Protein AF-0000000081910805 (afdb_homodimer)

Solvent-accessible surface area (backbone atoms only — not comparable to full-atom values): 43809 Å² total; per-residue (Å²): 132,80,80,74,78,69,70,77,76,76,75,72,80,61,23,57,36,29,34,40,27,55,42,67,88,54,92,82,65,79,40,44,64,40,20,50,48,31,63,55,37,76,56,47,71,68,51,48,73,33,31,34,37,35,38,35,30,76,44,68,83,52,58,78,71,63,82,52,65,68,46,40,71,72,53,34,33,41,82,46,61,75,60,77,83,73,58,72,90,66,83,80,68,78,75,58,95,85,43,51,69,65,53,50,41,49,34,26,50,47,33,51,49,52,39,52,52,49,60,69,48,31,83,52,17,52,28,34,32,33,40,56,34,36,32,37,44,45,64,61,38,65,61,50,49,54,52,56,59,69,66,52,85,63,76,65,59,32,41,27,27,30,83,51,82,69,29,38,39,33,31,49,20,88,52,42,63,63,54,36,50,54,45,63,74,38,22,81,59,41,45,55,67,56,45,54,53,44,52,40,43,64,58,58,42,52,91,89,53,54,69,68,57,29,52,56,47,37,44,53,32,46,38,75,49,80,60,22,37,39,34,62,66,45,52,65,47,91,51,85,92,40,73,41,84,70,68,46,77,52,42,64,82,74,75,50,44,46,65,36,86,47,76,73,54,54,77,48,63,70,55,54,63,45,86,87,24,37,67,62,28,10,46,65,34,75,33,34,19,32,26,48,53,42,40,56,72,29,36,41,36,42,33,37,81,56,68,36,44,54,40,35,42,36,40,33,26,14,29,66,90,44,48,67,21,24,51,49,61,23,35,33,27,34,29,46,60,65,56,76,61,55,74,56,48,81,74,49,100,44,60,69,49,95,87,58,31,32,48,74,48,49,39,53,95,19,33,28,70,51,67,47,65,72,85,63,49,37,29,32,28,41,34,40,41,25,68,38,68,33,93,36,34,29,22,38,12,28,38,40,53,43,63,61,75,72,76,123,132,80,79,75,76,68,69,76,76,76,74,73,78,61,23,55,37,30,34,41,26,55,43,67,88,52,90,83,63,81,39,44,65,55,19,49,49,30,63,56,37,75,57,47,72,69,52,47,72,34,31,34,39,36,37,36,31,75,45,68,83,50,56,76,72,63,81,51,65,68,46,42,72,70,52,34,34,42,82,45,61,75,60,78,81,72,57,73,88,65,83,80,66,77,75,59,94,85,43,52,68,65,53,49,41,48,35,27,49,46,32,51,50,52,38,52,50,50,61,69,48,31,83,53,17,52,26,34,33,33,40,56,35,36,32,43,44,45,65,60,39,67,62,52,49,54,50,54,59,69,66,52,83,64,76,65,59,32,42,28,26,29,84,52,82,67,29,36,38,34,29,49,21,88,52,42,64,64,54,37,50,54,44,64,73,39,21,81,58,41,45,55,66,56,45,54,50,45,53,40,43,63,58,59,41,51,90,89,54,57,69,69,58,32,53,55,47,36,44,53,32,47,38,76,50,82,60,21,36,41,33,62,65,45,53,64,47,90,52,86,92,40,71,40,84,69,69,46,76,53,41,62,82,72,75,48,44,47,63,37,87,46,77,72,54,54,77,50,61,70,54,54,63,45,84,86,25,37,65,63,28,10,46,64,34,75,33,33,20,32,26,49,53,43,41,54,72,29,36,41,35,41,33,38,83,56,67,38,47,55,39,35,43,37,39,34,28,14,31,73,90,43,57,71,20,25,50,48,60,23,36,34,27,36,29,46,58,65,55,76,60,55,74,55,50,82,73,47,101,42,59,70,46,97,87,57,30,32,48,74,49,49,38,55,95,21,33,31,71,51,68,48,65,71,85,62,50,35,29,32,30,40,34,38,41,24,68,38,69,32,96,36,34,28,21,39,12,28,36,40,54,43,63,60,75,72,78,123

Nearest PDB structures (foldseek):
  7xtl-assembly2_B  TM=9.241E-01  e=1.064E-18  Homo sapiens
  7vmt-assembly6_F  TM=9.106E-01  e=4.327E-18  Mus musculus
  7vmt-assembly5_E  TM=8.973E-01  e=9.806E-18  Mus musculus
  7vmt-assembly4_D  TM=8.777E-01  e=1.977E-17  Mus musculus
  7xtn-assembly1_A  TM=8.410E-01  e=6.214E-16  Bombyx mandarina

Secondary structure (DSSP, 8-state):
--------------EEEEEEEEE---SS---HHHHHHHHHTT--HHHHHTEEEEEEESSGGGGGG---HHHHHHTSEEEE---GGGS---SSPPP-TT--HHHHHHHHHHHHHHHHHHHHHGGGEEEEEE--SSEEE-TTHHHHHHHHHHH--S--SEEES-SSTT-SEEEEGGGHHHHHHHHHHTTTTS-HHHHHHHHHHHHH--TTS-HHHHHHHHHHHEEE-SS-SEEE--SB-SSTT-B-----GGG------B---PPPEEEEE-S-B-TT--HHHHHTTSS-EEESPP-TT-EEEEEEEEEE-EEEEEEEE--SS-TT----SEEEEEEES--GGGSSGGGSSSEEPTTS-EEEEE-BTTEEEEE--GGG-SEEEEEEEE-S--SS-EEEEEEEEEE-----/--------------EEEEEEEEE---SS---HHHHHHHHHTT--HHHHHTEEEEEEESSHHHHTT---HHHHHHTSEEEE---GGGS---SSPPP-TT--HHHHHHHHHHHHHHHHHHHHHGGGEEEEEE--SSEEE-TTHHHHHHHHHHH--S--SEEES-SSTT-SEEEEGGGHHHHHHHHHHTTTTS-HHHHHHHHHHHHH--TTS-HHHHHHHHHHHEEEPSS-SEEE--SB-SSTT-B-----GGG------B---PPPEEEEE-S-B-TT--HHHHHTTSS-EEESPP-TT-EEEEEEEEEE-EEEEEEEE--SS-TT----SEEEEEEES--GGGSSGGGSSSEEPTTS-EEEEE-BTTEEEEE--GGG-SEEEEEEEE-S--SS-EEEEEEEEEE-----

pLDDT: mean 86.97, std 15.46, range [21.88, 98.88]

InterPro domains:
  IPR006759 Glycosyl transferase family 54 [PTHR12062] (13-399)
  IPR056576 MGAT4 A/B/C, C-terminal domain [PF23524] (265-398)
  IPR057279 MGAT4, conserved region [PF04666] (16-251)

Foldseek 3Di:
DPPPPPPPPPVQPAAAEEEEEEDEDDPPDQLQLLAVCLVPPQDDPVNLVRYAYEYEYADPVCVVVDDDPVSVVSRNYHYDYDDPVLDDDLQDADDDPPDDSLVLSVLLVVLSRVLVRLLVCLVRHQKYWYAYSFKHFANCVVVVVVVVVVPDPAAAAWEAQFPDDSHGTMGGSVCSVVLSVQSVVCSSPDGSRVSVVVVLCVVFNDPVDDPVVSVVRSCRHYPYDFQHGMWGHDQDDPRPPDGDPDTGPRNDDFQFAAADDDADWDKDWPFAWDDPAPPCCRPHVNWKTWGWWDAAFIKIKTFHPDWFAWFKKKWAKAGRNGLPQAQDQKFKKFAAPPLVVCVVVPPDPFDADPVRITGDWTDDSRMTIDTDDCVSPTTGMMMIGRHHTGPHIIMTRHIDTHTDPPPD/DPPPPPPPPPVQPAAAEEEEEEDEDDPPDQLQLVAVCQVPPQDDPVNLVRYAYEYEYADPVCQVVDDDPVSVVSRNYHYDYDDPVLDDDLQDADDDPPDDSLVLSVLLVVLSRVLVRLLVCLVRHQKYWYAYSFKHFANCVVVVVVVVVVPDPAAAAWEAQFPDDSHGTMGGSVCSVVLSVQSNVCSSPDGSRVSVVVVLCVVFNDPVDDPVVSVVRSCRHYPYDFQHGMWGHDQDDPRPPDGDPDTGPRNDDFLFAAADDDADWDKDWPFAWDDPAPPCCRPHVNWKTWGWWDAAFIKIKTFHPDWFAWFKKKWAKAGNNGLPQAQDQKFKKFAAPPLVVCVVVPPDPFDADPVRITGDWTDDSRMTIDTDDCVSPTTRMMMIGRHHTGPHIIMTRHIDTHTDPPPD

Sequence (816 aa):
MTQSYLKPELKWNLLSLVMGIPTVKREKQSYLMSTLRSLLHGLSEKQKNDCVIIIFVAEVSLCEKLHFPREVQSGVLEIISPPASYYPDLSNLRKTFGDSEDRVRWRTKQNLDYSFLMLYAQPKGTFYLQLEDDIIAKPDYIQSIENFAAEQSQDWMVLEFSQLGFIGKLFKSEDLPLIVEFFLMFYKDKPIDWLLDHLFWVKVCNPEKNAAHCEKEKAKLRIRAKPSLFQHMGLHSSLSGKIQNLKDKDFGKSVLHKAHNNPPAKLTTSLRIYQQYTLENVYEGKGYFWASAPVAGDYISFTFLKPLKVEKYLFRSGNMDYPGDILYDTTVEVLPADVILVGNRSKFNYTATKDGYLKIGAFENGIAEGSIDLSVGEILAIRLLVNSDSPVWAILSEVSLLIKALLDMTQSYLKPELKWNLLSLVMGIPTVKREKQSYLMSTLRSLLHGLSEKQKNDCVIIIFVAEVSLCEKLHFPREVQSGVLEIISPPASYYPDLSNLRKTFGDSEDRVRWRTKQNLDYSFLMLYAQPKGTFYLQLEDDIIAKPDYIQSIENFAAEQSQDWMVLEFSQLGFIGKLFKSEDLPLIVEFFLMFYKDKPIDWLLDHLFWVKVCNPEKNAAHCEKEKAKLRIRAKPSLFQHMGLHSSLSGKIQNLKDKDFGKSVLHKAHNNPPAKLTTSLRIYQQYTLENVYEGKGYFWASAPVAGDYISFTFLKPLKVEKYLFRSGNMDYPGDILYDTTVEVLPADVILVGNRSKFNYTATKDGYLKIGAFENGIAEGSIDLSVGEILAIRLLVNSDSPVWAILSEVSLLIKALLD

Organism: Chrysolophus pictus (NCBI:txid9089)

Radius of gyration: 41.52 Å; Cα contacts (8 Å, |Δi|>4): 1652; chains: 2; bounding box: 51×137×90 Å

Structure (mmCIF, N/CA/C/O backbone):
data_AF-0000000081910805-model_v1
#
loop_
_entity.id
_entity.type
_entity.pdbx_description
1 polymer 'MGAT4 family member D'
#
loop_
_atom_site.group_PDB
_atom_site.id
_atom_site.type_symbol
_atom_site.label_atom_id
_atom_site.label_alt_id
_atom_site.label_comp_id
_atom_site.label_asym_id
_atom_site.label_entity_id
_atom_site.label_seq_id
_atom_site.pdbx_PDB_ins_code
_atom_site.Cartn_x
_atom_site.Cartn_y
_atom_site.Cartn_z
_atom_site.occupancy
_atom_site.B_iso_or_equiv
_atom_site.auth_seq_id
_atom_site.auth_comp_id
_atom_site.auth_asym_id
_atom_site.auth_atom_id
_atom_site.pdbx_PDB_model_num
ATOM 1 N N . MET A 1 1 ? 6.762 23.266 -42.125 1 22.16 1 MET A N 1
ATOM 2 C CA . MET A 1 1 ? 7.496 24.156 -41.25 1 22.16 1 MET A CA 1
ATOM 3 C C . MET A 1 1 ? 6.754 24.344 -39.938 1 22.16 1 MET A C 1
ATOM 5 O O . MET A 1 1 ? 6.07 25.359 -39.719 1 22.16 1 MET A O 1
ATOM 9 N N . THR A 1 2 ? 5.965 23.422 -39.469 1 25.8 2 THR A N 1
ATOM 10 C CA . THR A 1 2 ? 4.918 23.594 -38.469 1 25.8 2 THR A CA 1
ATOM 11 C C . THR A 1 2 ? 5.5 24.125 -37.156 1 25.8 2 THR A C 1
ATOM 13 O O . THR A 1 2 ? 6.516 23.625 -36.656 1 25.8 2 THR A O 1
ATOM 16 N N . GLN A 1 3 ? 5.34 25.469 -36.875 1 24.59 3 GLN A N 1
ATOM 17 C CA . GLN A 1 3 ? 5.801 26.312 -35.781 1 24.59 3 GLN A CA 1
ATOM 18 C C . GLN A 1 3 ? 5.469 25.688 -34.438 1 24.59 3 GLN A C 1
ATOM 20 O O . GLN A 1 3 ? 4.297 25.453 -34.125 1 24.59 3 GLN A O 1
ATOM 25 N N . SER A 1 4 ? 6.281 24.734 -33.938 1 26.77 4 SER A N 1
ATOM 26 C CA . SER A 1 4 ? 6.254 24.016 -32.688 1 26.77 4 SER A CA 1
ATOM 27 C C . SER A 1 4 ? 6.133 24.953 -31.484 1 26.77 4 SER A C 1
ATOM 29 O O . SER A 1 4 ? 6.988 25.812 -31.281 1 26.77 4 SER A O 1
ATOM 31 N N . TYR A 1 5 ? 4.914 25.625 -31.375 1 27.03 5 TYR A N 1
ATOM 32 C CA . TYR A 1 5 ? 4.73 26.547 -30.25 1 27.03 5 TYR A CA 1
ATOM 33 C C . TYR A 1 5 ? 5.246 25.938 -28.953 1 27.03 5 TYR A C 1
ATOM 35 O O . TYR A 1 5 ? 4.855 24.828 -28.594 1 27.03 5 TYR A O 1
ATOM 43 N N . LEU A 1 6 ? 6.539 26 -28.656 1 28.3 6 LEU A N 1
ATOM 44 C CA . LEU A 1 6 ? 7.27 25.734 -27.422 1 28.3 6 LEU A CA 1
ATOM 45 C C . LEU A 1 6 ? 6.516 26.297 -26.219 1 28.3 6 LEU A C 1
ATOM 47 O O . LEU A 1 6 ? 6.223 27.484 -26.172 1 28.3 6 LEU A O 1
ATOM 51 N N . LYS A 1 7 ? 5.527 25.594 -25.812 1 32.31 7 LYS A N 1
ATOM 52 C CA . LYS A 1 7 ? 4.754 26.141 -24.703 1 32.31 7 LYS A CA 1
ATOM 53 C C . LYS A 1 7 ? 5.664 26.797 -23.672 1 32.31 7 LYS A C 1
ATOM 55 O O . LYS A 1 7 ? 6.695 26.25 -23.297 1 32.31 7 LYS A O 1
ATOM 60 N N . PRO A 1 8 ? 5.605 28.109 -23.625 1 32 8 PRO A N 1
ATOM 61 C CA . PRO A 1 8 ? 6.438 28.781 -22.625 1 32 8 PRO A CA 1
ATOM 62 C C . PRO A 1 8 ? 6.461 28.031 -21.297 1 32 8 PRO A C 1
ATOM 64 O O . PRO A 1 8 ? 5.48 27.359 -20.938 1 32 8 PRO A O 1
ATOM 67 N N . GLU A 1 9 ? 7.598 27.391 -20.891 1 35.25 9 GLU A N 1
ATOM 68 C CA . GLU A 1 9 ? 7.934 26.922 -19.547 1 35.25 9 GLU A CA 1
ATOM 69 C C . GLU A 1 9 ? 7.477 27.906 -18.484 1 35.25 9 GLU A C 1
ATOM 71 O O . GLU A 1 9 ? 8.086 28.969 -18.312 1 35.25 9 GLU A O 1
ATOM 76 N N . LEU A 1 10 ? 6.34 28.547 -18.5 1 31.69 10 LEU A N 1
ATOM 77 C CA . LEU A 1 10 ? 5.969 29.297 -17.297 1 31.69 10 LEU A CA 1
ATOM 78 C C . LEU A 1 10 ? 6.602 28.688 -16.047 1 31.69 10 LEU A C 1
ATOM 80 O O . LEU A 1 10 ? 6.262 27.562 -15.664 1 31.69 10 LEU A O 1
ATOM 84 N N . LYS A 1 11 ? 7.766 28.859 -15.875 1 38.56 11 LYS A N 1
ATOM 85 C CA . LYS A 1 11 ? 8.508 28.609 -14.641 1 38.56 11 LYS A CA 1
ATOM 86 C C . LYS A 1 11 ? 7.691 29.016 -13.414 1 38.56 11 LYS A C 1
ATOM 88 O O . LYS A 1 11 ? 7.605 30.188 -13.078 1 38.56 11 LYS A O 1
ATOM 93 N N . TRP A 1 12 ? 6.516 28.734 -13.117 1 47.91 12 TRP A N 1
ATOM 94 C CA . TRP A 1 12 ? 5.773 28.938 -11.883 1 47.91 12 TRP A CA 1
ATOM 95 C C . TRP A 1 12 ? 6.684 28.75 -10.664 1 47.91 12 TRP A C 1
ATOM 97 O O . TRP A 1 12 ? 7.363 27.734 -10.539 1 47.91 12 TRP A O 1
ATOM 107 N N . ASN A 1 13 ? 7.301 29.75 -10.133 1 67.44 13 ASN A N 1
ATOM 108 C CA . ASN A 1 13 ? 8.148 29.766 -8.945 1 67.44 13 ASN A CA 1
ATOM 109 C C . ASN A 1 13 ? 7.531 28.953 -7.809 1 67.44 13 ASN A C 1
ATOM 111 O O . ASN A 1 13 ? 6.426 29.25 -7.355 1 67.44 13 ASN A O 1
ATOM 115 N N . LEU A 1 14 ? 7.883 27.734 -7.574 1 87.44 14 LEU A N 1
ATOM 116 C CA . LEU A 1 14 ? 7.465 26.844 -6.492 1 87.44 14 LEU A CA 1
ATOM 117 C C . LEU A 1 14 ? 7.688 27.5 -5.137 1 87.44 14 LEU A C 1
ATOM 119 O O . LEU A 1 14 ? 8.734 28.109 -4.898 1 87.44 14 LEU A O 1
ATOM 123 N N . LEU A 1 15 ? 6.602 27.688 -4.414 1 95.5 15 LEU A N 1
ATOM 124 C CA . LEU A 1 15 ? 6.73 28.125 -3.027 1 95.5 15 LEU A CA 1
ATOM 125 C C . LEU A 1 15 ? 7.543 27.109 -2.217 1 95.5 15 LEU A C 1
ATOM 127 O O . LEU A 1 15 ? 7.695 25.969 -2.621 1 95.5 15 LEU A O 1
ATOM 131 N N . SER A 1 16 ? 8.094 27.594 -1.178 1 96.75 16 SER A N 1
ATOM 132 C CA . SER A 1 16 ? 8.852 26.703 -0.313 1 96.75 16 SER A CA 1
ATOM 133 C C . SER A 1 16 ? 7.918 25.781 0.485 1 96.75 16 SER A C 1
ATOM 135 O O . SER A 1 16 ? 8.172 24.594 0.612 1 96.75 16 SER A O 1
ATOM 137 N N . LEU A 1 17 ? 6.812 26.391 0.938 1 98 17 LEU A N 1
ATOM 138 C CA . LEU A 1 17 ? 5.984 25.656 1.877 1 98 17 LEU A CA 1
ATOM 139 C C . LEU A 1 17 ? 4.504 25.828 1.557 1 98 17 LEU A C 1
ATOM 141 O O . LEU A 1 17 ? 4.027 26.953 1.422 1 98 17 LEU A O 1
ATOM 145 N N . VAL A 1 18 ? 3.773 24.766 1.375 1 98.5 18 VAL A N 1
ATOM 146 C CA . VAL A 1 18 ? 2.32 24.734 1.251 1 98.5 18 VAL A CA 1
ATOM 147 C C . VAL A 1 18 ? 1.71 24.062 2.48 1 98.5 18 VAL A C 1
ATOM 149 O O . VAL A 1 18 ? 2.105 22.953 2.85 1 98.5 18 VAL A O 1
ATOM 152 N N . MET A 1 19 ? 0.789 24.734 3.115 1 98.62 19 MET A N 1
ATOM 153 C CA . MET A 1 19 ? 0.127 24.188 4.297 1 98.62 19 MET A CA 1
ATOM 154 C C . MET A 1 19 ? -1.332 23.859 3.996 1 98.62 19 MET A C 1
ATOM 156 O O . MET A 1 19 ? -2.072 24.703 3.492 1 98.62 19 MET A O 1
ATOM 160 N N . GLY A 1 20 ? -1.697 22.609 4.242 1 98.44 20 GLY A N 1
ATOM 161 C CA . GLY A 1 20 ? -3.068 22.188 4.016 1 98.44 20 GLY A CA 1
ATOM 162 C C . GLY A 1 20 ? -3.865 22.031 5.297 1 98.44 20 GLY A C 1
ATOM 163 O O . GLY A 1 20 ? -3.43 21.344 6.223 1 98.44 20 GLY A O 1
ATOM 164 N N . ILE A 1 21 ? -5.074 22.625 5.324 1 96.06 21 ILE A N 1
ATOM 165 C CA . ILE A 1 21 ? -5.961 22.562 6.484 1 96.06 21 ILE A CA 1
ATOM 166 C C . ILE A 1 21 ? -7.359 22.156 6.039 1 96.06 21 ILE A C 1
ATOM 168 O O . ILE A 1 21 ? -8.125 22.969 5.523 1 96.06 21 ILE A O 1
ATOM 172 N N . PRO A 1 22 ? -7.668 20.938 6.293 1 94.31 22 PRO A N 1
ATOM 173 C CA . PRO A 1 22 ? -9.07 20.562 6.082 1 94.31 22 PRO A CA 1
ATOM 174 C C . PRO A 1 22 ? -9.984 21.047 7.203 1 94.31 22 PRO A C 1
ATOM 176 O O . PRO A 1 22 ? -9.586 21.047 8.375 1 94.31 22 PRO A O 1
ATOM 179 N N . THR A 1 23 ? -11.172 21.516 6.816 1 89.25 23 THR A N 1
ATOM 180 C CA . THR A 1 23 ? -12.109 21.984 7.832 1 89.25 23 THR A CA 1
ATOM 181 C C . THR A 1 23 ? -13.523 21.516 7.527 1 89.25 23 THR A C 1
ATOM 183 O O . THR A 1 23 ? -13.883 21.328 6.359 1 89.25 23 THR A O 1
ATOM 186 N N . VAL A 1 24 ? -14.195 21.156 8.539 1 82 24 VAL A N 1
ATOM 187 C CA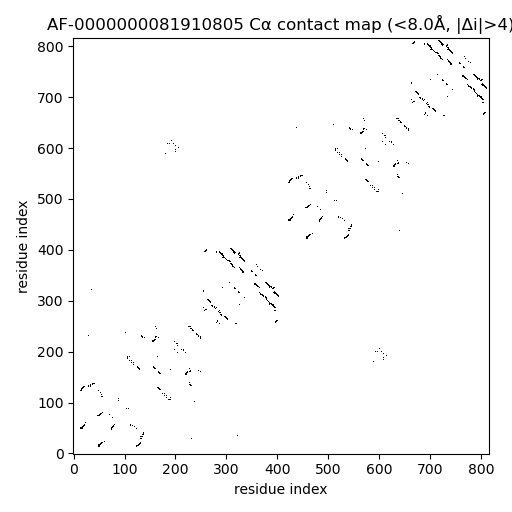 . VAL A 1 24 ? -15.602 20.797 8.461 1 82 24 VAL A CA 1
ATOM 188 C C . VAL A 1 24 ? -16.422 21.656 9.414 1 82 24 VAL A C 1
ATOM 190 O O . VAL A 1 24 ? -15.875 22.25 10.352 1 82 24 VAL A O 1
ATOM 193 N N . LYS A 1 25 ? -17.703 21.906 9.062 1 71.44 25 LYS A N 1
ATOM 194 C CA . LYS A 1 25 ? -18.562 22.688 9.945 1 71.44 25 LYS A CA 1
ATOM 195 C C . LYS A 1 25 ? -18.734 22 11.297 1 71.44 25 LYS A C 1
ATOM 197 O O . LYS A 1 25 ? -19 20.797 11.359 1 71.44 25 LYS A O 1
ATOM 202 N N . ARG A 1 26 ? -18.25 22.781 12.281 1 63.44 26 ARG A N 1
ATOM 203 C CA . ARG A 1 26 ? -18.484 22.266 13.633 1 63.44 26 ARG A CA 1
ATOM 204 C C . ARG A 1 26 ? -19.719 22.891 14.266 1 63.44 26 ARG A C 1
ATOM 206 O O . ARG A 1 26 ? -20.047 24.047 13.977 1 63.44 26 ARG A O 1
ATOM 213 N N . GLU A 1 27 ? -20.469 22.109 14.891 1 56.5 27 GLU A N 1
ATOM 214 C CA . GLU A 1 27 ? -21.688 22.594 15.547 1 56.5 27 GLU A CA 1
ATOM 215 C C . GLU A 1 27 ? -21.375 23.672 16.578 1 56.5 27 GLU A C 1
ATOM 217 O O . GLU A 1 27 ? -22.141 24.625 16.734 1 56.5 27 GLU A O 1
ATOM 222 N N . LYS A 1 28 ? -20.312 23.547 17.266 1 51.94 28 LYS A N 1
ATOM 223 C CA . LYS A 1 28 ? -20.172 24.391 18.453 1 51.94 28 LYS A CA 1
ATOM 224 C C . LYS A 1 28 ? -19.172 25.516 18.188 1 51.94 28 LYS A C 1
ATOM 226 O O . LYS A 1 28 ? -19.453 26.688 18.5 1 51.94 28 LYS A O 1
ATOM 231 N N . GLN A 1 29 ? -17.859 25.094 17.984 1 55.97 29 GLN A N 1
ATOM 232 C CA . GLN A 1 29 ? -16.844 26.141 17.969 1 55.97 29 GLN A CA 1
ATOM 233 C C . GLN A 1 29 ? -15.977 26.047 16.719 1 55.97 29 GLN A C 1
ATOM 235 O O . GLN A 1 29 ? -15.648 24.953 16.266 1 55.97 29 GLN A O 1
ATOM 240 N N . SER A 1 30 ? -15.867 27.188 15.992 1 65.31 30 SER A N 1
ATOM 241 C CA . SER A 1 30 ? -14.922 27.172 14.883 1 65.31 30 SER A CA 1
ATOM 242 C C . SER A 1 30 ? -13.516 27.562 15.344 1 65.31 30 SER A C 1
ATOM 244 O O . SER A 1 30 ? -13.336 28.609 15.961 1 65.31 30 SER A O 1
ATOM 246 N N . TYR A 1 31 ? -12.586 26.609 15.375 1 75.88 31 TYR A N 1
ATOM 247 C CA . TYR A 1 31 ? -11.188 26.781 15.75 1 75.88 31 TYR A CA 1
ATOM 248 C C . TYR A 1 31 ? -10.367 27.281 14.57 1 75.88 31 TYR A C 1
ATOM 250 O O . TYR A 1 31 ? -9.211 27.688 14.742 1 75.88 31 TYR A O 1
ATOM 258 N N . LEU A 1 32 ? -10.969 27.438 13.5 1 83 32 LEU A N 1
ATOM 259 C CA . LEU A 1 32 ? -10.234 27.719 12.281 1 83 32 LEU A CA 1
ATOM 260 C C . LEU A 1 32 ? -9.609 29.109 12.336 1 83 32 LEU A C 1
ATOM 262 O O . LEU A 1 32 ? -8.438 29.297 11.984 1 83 32 LEU A O 1
ATOM 266 N N . MET A 1 33 ? -10.375 30.031 12.836 1 77.19 33 MET A N 1
ATOM 267 C CA . MET A 1 33 ? -9.883 31.406 12.867 1 77.19 33 MET A CA 1
ATOM 268 C C . MET A 1 33 ? -8.695 31.531 13.812 1 77.19 33 MET A C 1
ATOM 270 O O . MET A 1 33 ? -7.715 32.219 13.508 1 77.19 33 MET A O 1
ATOM 274 N N . SER A 1 34 ? -8.875 30.891 14.93 1 76.88 34 SER A N 1
ATOM 275 C CA . SER A 1 34 ? -7.766 30.891 15.883 1 76.88 34 SER A CA 1
ATOM 276 C C . SER A 1 34 ? -6.531 30.219 15.305 1 76.88 34 SER A C 1
ATOM 278 O O . SER A 1 34 ? -5.41 30.688 15.492 1 76.88 34 SER A O 1
ATOM 280 N N . THR A 1 35 ? -6.746 29.125 14.609 1 87.81 35 THR A N 1
ATOM 281 C CA . THR A 1 35 ? -5.652 28.422 13.953 1 87.81 35 THR A CA 1
ATOM 282 C C . THR A 1 35 ? -4.965 29.312 12.922 1 87.81 35 THR A C 1
ATOM 284 O O . THR A 1 35 ? -3.738 29.438 12.922 1 87.81 35 THR A O 1
ATOM 287 N N . LEU A 1 36 ? -5.691 30.016 12.148 1 85.94 36 LEU A N 1
ATOM 288 C CA . LEU A 1 36 ? -5.141 30.859 11.102 1 85.94 36 LEU A CA 1
ATOM 289 C C . LEU A 1 36 ? -4.363 32.031 11.703 1 85.94 36 LEU A C 1
ATOM 291 O O . LEU A 1 36 ? -3.289 32.375 11.211 1 85.94 36 LEU A O 1
ATOM 295 N N . ARG A 1 37 ? -4.922 32.562 12.711 1 78.5 37 ARG A N 1
ATOM 296 C CA . ARG A 1 37 ? -4.234 33.656 13.383 1 78.5 37 ARG A CA 1
ATOM 297 C C . ARG A 1 37 ? -2.885 33.219 13.93 1 78.5 37 ARG A C 1
ATOM 299 O O . ARG A 1 37 ? -1.891 33.938 13.82 1 78.5 37 ARG A O 1
ATOM 306 N N . SER A 1 38 ? -2.979 32.062 14.539 1 83.94 38 SER A N 1
ATOM 307 C CA . SER A 1 38 ? -1.746 31.531 15.094 1 83.94 38 SER A CA 1
ATOM 308 C C . SER A 1 38 ? -0.713 31.266 14 1 83.94 38 SER A C 1
ATOM 310 O O . SER A 1 38 ? 0.477 31.531 14.188 1 83.94 38 SER A O 1
ATOM 312 N N . LEU A 1 39 ? -1.082 30.844 12.867 1 90.38 39 LEU A N 1
ATOM 313 C CA . LEU A 1 39 ? -0.19 30.5 11.766 1 90.38 39 LEU A CA 1
ATOM 314 C C . LEU A 1 39 ? 0.366 31.75 11.109 1 90.38 39 LEU A C 1
ATOM 316 O O . LEU A 1 39 ? 1.521 31.781 10.68 1 90.38 39 LEU A O 1
ATOM 320 N N . LEU A 1 40 ? -0.438 32.719 11.07 1 83.81 40 LEU A N 1
ATOM 321 C CA . LEU A 1 40 ? -0.044 33.938 10.352 1 83.81 40 LEU A CA 1
ATOM 322 C C . LEU A 1 40 ? 0.707 34.875 11.273 1 83.81 40 LEU A C 1
ATOM 324 O O . LEU A 1 40 ? 1.403 35.781 10.797 1 83.81 40 LEU A O 1
ATOM 328 N N . HIS A 1 41 ? 0.518 34.5 12.516 1 74.12 41 HIS A N 1
ATOM 329 C CA . HIS A 1 41 ? 1.131 35.375 13.5 1 74.12 41 HIS A CA 1
ATOM 330 C C . HIS A 1 41 ? 2.652 35.344 13.398 1 74.12 41 HIS A C 1
ATOM 332 O O . HIS A 1 41 ? 3.26 34.281 13.461 1 74.12 41 HIS A O 1
ATOM 338 N N . GLY A 1 42 ? 3.252 36.438 13.109 1 69.31 42 GLY A N 1
ATOM 339 C CA . GLY A 1 42 ? 4.699 36.562 13.195 1 69.31 42 GLY A CA 1
ATOM 340 C C . GLY A 1 42 ? 5.402 36.25 11.891 1 69.31 42 GLY A C 1
ATOM 341 O O . GLY A 1 42 ? 6.633 36.219 11.828 1 69.31 42 GLY A O 1
ATOM 342 N N . LEU A 1 43 ? 4.602 35.969 10.891 1 82.75 43 LEU A N 1
ATOM 343 C CA . LEU A 1 43 ? 5.246 35.688 9.609 1 82.75 43 LEU A CA 1
ATOM 344 C C . LEU A 1 43 ? 5.824 36.969 9.016 1 82.75 43 LEU A C 1
ATOM 346 O O . LEU A 1 43 ? 5.172 38.031 9.031 1 82.75 43 LEU A O 1
ATOM 350 N N . SER A 1 44 ? 7.043 36.906 8.602 1 83.81 44 SER A N 1
ATOM 351 C CA . SER A 1 44 ? 7.625 38 7.852 1 83.81 44 SER A CA 1
ATOM 352 C C . SER A 1 44 ? 7.008 38.125 6.461 1 83.81 44 SER A C 1
ATOM 354 O O . SER A 1 44 ? 6.352 37.188 5.988 1 83.81 44 SER A O 1
ATOM 356 N N . GLU A 1 45 ? 7.227 39.25 5.879 1 84.69 45 GLU A N 1
ATOM 357 C CA . GLU A 1 45 ? 6.738 39.438 4.516 1 84.69 45 GLU A CA 1
ATOM 358 C C . GLU A 1 45 ? 7.363 38.438 3.561 1 84.69 45 GLU A C 1
ATOM 360 O O . GLU A 1 45 ? 6.691 37.906 2.662 1 84.69 45 GLU A O 1
ATOM 365 N N . LYS A 1 46 ? 8.547 38.188 3.787 1 89.5 46 LYS A N 1
ATOM 366 C CA . LYS A 1 46 ? 9.25 37.188 2.961 1 89.5 46 LYS A CA 1
ATOM 367 C C . LYS A 1 46 ? 8.617 35.812 3.086 1 89.5 46 LYS A C 1
ATOM 369 O O . LYS A 1 46 ? 8.406 35.125 2.082 1 89.5 46 LYS A O 1
ATOM 374 N N . GLN A 1 47 ? 8.273 35.469 4.262 1 91.25 47 GLN A N 1
ATOM 375 C CA . GLN A 1 47 ? 7.645 34.188 4.508 1 91.25 47 GLN A CA 1
ATOM 376 C C . GLN A 1 47 ? 6.246 34.125 3.902 1 91.25 47 GLN A C 1
ATOM 378 O O . GLN A 1 47 ? 5.867 33.094 3.305 1 91.25 47 GLN A O 1
ATOM 383 N N . LYS A 1 48 ? 5.555 35.156 4.039 1 88.81 48 LYS A N 1
ATOM 384 C CA . LYS A 1 48 ? 4.199 35.219 3.496 1 88.81 48 LYS A CA 1
ATOM 385 C C . LYS A 1 48 ? 4.207 35.062 1.979 1 88.81 48 LYS A C 1
ATOM 387 O O . LYS A 1 48 ? 3.279 34.469 1.408 1 88.81 48 LYS A O 1
ATOM 392 N N . ASN A 1 49 ? 5.285 35.531 1.414 1 90.56 49 ASN A N 1
ATOM 393 C CA . ASN A 1 49 ? 5.387 35.469 -0.041 1 90.56 49 ASN A CA 1
ATOM 394 C C . ASN A 1 49 ? 5.91 34.125 -0.518 1 90.56 49 ASN A C 1
ATOM 396 O O . ASN A 1 49 ? 5.883 33.812 -1.714 1 90.56 49 ASN A O 1
ATOM 400 N N . ASP A 1 50 ? 6.34 33.312 0.414 1 95.19 50 ASP A N 1
ATOM 401 C CA . ASP A 1 50 ? 6.961 32.062 0.032 1 95.19 50 ASP A CA 1
ATOM 402 C C . ASP A 1 50 ? 6.195 30.875 0.611 1 95.19 50 ASP A C 1
ATOM 404 O O . ASP A 1 50 ? 6.75 29.781 0.755 1 95.19 50 ASP A O 1
ATOM 408 N N . CYS A 1 51 ? 5.016 31.125 1.055 1 96 51 CYS A N 1
ATOM 409 C CA . CYS A 1 51 ? 4.16 30.031 1.519 1 96 51 CYS A CA 1
ATOM 410 C C . CYS A 1 51 ? 2.707 30.281 1.132 1 96 51 CYS A C 1
ATOM 412 O O . CYS A 1 51 ? 2.361 31.359 0.652 1 96 51 CYS A O 1
ATOM 414 N N . VAL A 1 52 ? 1.894 29.266 1.253 1 96.81 52 VAL A N 1
ATOM 415 C CA . VAL A 1 52 ? 0.455 29.391 1.042 1 96.81 52 VAL A CA 1
ATOM 416 C C . VAL A 1 52 ? -0.285 28.438 1.978 1 96.81 52 VAL A C 1
ATOM 418 O O . VAL A 1 52 ? 0.17 27.312 2.219 1 96.81 52 VAL A O 1
ATOM 421 N N . ILE A 1 53 ? -1.337 28.953 2.572 1 96.62 53 ILE A N 1
ATOM 422 C CA . ILE A 1 53 ? -2.246 28.156 3.379 1 96.62 53 ILE A CA 1
ATOM 423 C C . ILE A 1 53 ? -3.504 27.828 2.574 1 96.62 53 ILE A C 1
ATOM 425 O O . ILE A 1 53 ? -4.191 28.734 2.1 1 96.62 53 ILE A O 1
ATOM 429 N N . ILE A 1 54 ? -3.744 26.562 2.438 1 96.19 54 ILE A N 1
ATOM 430 C CA . ILE A 1 54 ? -4.922 26.141 1.694 1 96.19 54 ILE A CA 1
ATOM 431 C C . ILE A 1 54 ? -5.961 25.562 2.658 1 96.19 54 ILE A C 1
ATOM 433 O O . ILE A 1 54 ? -5.715 24.547 3.307 1 96.19 54 ILE A O 1
ATOM 437 N N . ILE A 1 55 ? -7.07 26.266 2.695 1 93.19 55 ILE A N 1
ATOM 438 C CA . ILE A 1 55 ? -8.195 25.781 3.48 1 93.19 55 ILE A CA 1
ATOM 439 C C . ILE A 1 55 ? -9.102 24.922 2.598 1 93.19 55 ILE A C 1
ATOM 441 O O . ILE A 1 55 ? -9.633 25.406 1.595 1 93.19 55 ILE A O 1
ATOM 445 N N . PHE A 1 56 ? -9.195 23.656 2.994 1 94.12 56 PHE A N 1
ATOM 446 C CA . PHE A 1 56 ? -10.102 22.75 2.311 1 94.12 56 PHE A CA 1
ATOM 447 C C . PHE A 1 56 ? -11.43 22.641 3.053 1 94.12 56 PHE A C 1
ATOM 449 O O . PHE A 1 56 ? -11.484 22.094 4.16 1 94.12 56 PHE A O 1
ATOM 456 N N . VAL A 1 57 ? -12.445 23.141 2.402 1 89.44 57 VAL A N 1
ATOM 457 C CA . VAL A 1 57 ? -13.773 23.125 3.012 1 89.44 57 VAL A CA 1
ATOM 458 C C . VAL A 1 57 ? -14.586 21.953 2.471 1 89.44 57 VAL A C 1
ATOM 460 O O . VAL A 1 57 ? -15.023 21.969 1.317 1 89.44 57 VAL A O 1
ATOM 463 N N . ALA A 1 58 ? -14.797 20.969 3.244 1 82.88 58 ALA A N 1
ATOM 464 C CA . ALA A 1 58 ? -15.461 19.734 2.836 1 82.88 58 ALA A CA 1
ATOM 465 C C . ALA A 1 58 ? -16.953 19.969 2.637 1 82.88 58 ALA A C 1
ATOM 467 O O . ALA A 1 58 ? -17.609 19.25 1.863 1 82.88 58 ALA A O 1
ATOM 468 N N . GLU A 1 59 ? -17.547 20.875 3.416 1 75.62 59 GLU A N 1
ATOM 469 C CA . GLU A 1 59 ? -18.938 21.234 3.234 1 75.62 59 GLU A CA 1
ATOM 470 C C . GLU A 1 59 ? -19.094 22.625 2.617 1 75.62 59 GLU A C 1
ATOM 472 O O . GLU A 1 59 ? -18.734 23.625 3.244 1 75.62 59 GLU A O 1
ATOM 477 N N . VAL A 1 60 ? -19.562 22.672 1.503 1 62.91 60 VAL A N 1
ATOM 478 C CA . VAL A 1 60 ? -19.609 23.875 0.68 1 62.91 60 VAL A CA 1
ATOM 479 C C . VAL A 1 60 ? -20.328 25 1.425 1 62.91 60 VAL A C 1
ATOM 481 O O . VAL A 1 60 ? -19.984 26.172 1.295 1 62.91 60 VAL A O 1
ATOM 484 N N . SER A 1 61 ? -21.266 24.625 2.189 1 62.47 61 SER A N 1
ATOM 485 C CA . SER A 1 61 ? -22.094 25.641 2.852 1 62.47 61 SER A CA 1
ATOM 486 C C . SER A 1 61 ? -21.25 26.484 3.801 1 62.47 61 SER A C 1
ATOM 488 O O . SER A 1 61 ? -21.625 27.609 4.121 1 62.47 61 SER A O 1
ATOM 490 N N . LEU A 1 62 ? -20.078 26.047 4.156 1 61.19 62 LEU A N 1
ATOM 491 C CA . LEU A 1 62 ? -19.219 26.734 5.117 1 61.19 62 LEU A CA 1
ATOM 492 C C . LEU A 1 62 ? -18.359 27.781 4.422 1 61.19 62 LEU A C 1
ATOM 494 O O . LEU A 1 62 ? -17.875 28.719 5.062 1 61.19 62 LEU A O 1
ATOM 498 N N . CYS A 1 63 ? -18.125 27.656 3.234 1 59.22 63 CYS A N 1
ATOM 499 C CA . CYS A 1 63 ? -17.203 28.531 2.518 1 59.22 63 CYS A CA 1
ATOM 500 C C . CYS A 1 63 ? -17.625 29.984 2.637 1 59.22 63 CYS A C 1
ATOM 502 O O . CYS A 1 63 ? -16.766 30.875 2.762 1 59.22 63 CYS A O 1
ATOM 504 N N . GLU A 1 64 ? -18.812 30.219 2.715 1 56.03 64 GLU A N 1
ATOM 505 C CA . GLU A 1 64 ? -19.328 31.578 2.701 1 56.03 64 GLU A CA 1
ATOM 506 C C . GLU A 1 64 ? -19.016 32.312 4.012 1 56.03 64 GLU A C 1
ATOM 508 O O . GLU A 1 64 ? -18.953 33.531 4.051 1 56.03 64 GLU A O 1
ATOM 513 N N . LYS A 1 65 ? -18.734 31.531 4.996 1 58.66 65 LYS A N 1
ATOM 514 C CA . LYS A 1 65 ? -18.578 32.125 6.32 1 58.66 65 LYS A CA 1
ATOM 515 C C . LYS A 1 65 ? -17.125 32.469 6.609 1 58.66 65 LYS A C 1
ATOM 517 O O . LYS A 1 65 ? -16.828 33.219 7.547 1 58.66 65 LYS A O 1
ATOM 522 N N . LEU A 1 66 ? -16.328 31.922 5.746 1 64.62 66 LEU A N 1
ATOM 523 C CA . LEU A 1 66 ? -14.922 32.219 5.961 1 64.62 66 LEU A CA 1
ATOM 524 C C . LEU A 1 66 ? -14.531 33.531 5.289 1 64.62 66 LEU A C 1
ATOM 526 O O . LEU A 1 66 ? -14.641 33.656 4.07 1 64.62 66 LEU A O 1
ATOM 530 N N . HIS A 1 67 ? -14.414 34.625 6.082 1 62.31 67 HIS A N 1
ATOM 531 C CA . HIS A 1 67 ? -14.117 35.938 5.535 1 62.31 67 HIS A CA 1
ATOM 532 C C . HIS A 1 67 ? -12.703 36.375 5.887 1 62.31 67 HIS A C 1
ATOM 534 O O . HIS A 1 67 ? -12.445 36.812 7.016 1 62.31 67 HIS A O 1
ATOM 540 N N . PHE A 1 68 ? -11.789 36.062 4.965 1 70.81 68 PHE A N 1
ATOM 541 C CA . PHE A 1 68 ? -10.406 36.531 5.062 1 70.81 68 PHE A CA 1
ATOM 542 C C . PHE A 1 68 ? -10 37.281 3.805 1 70.81 68 PHE A C 1
ATOM 544 O O . PHE A 1 68 ? -9.062 36.875 3.104 1 70.81 68 PHE A O 1
ATOM 551 N N . PRO A 1 69 ? -10.609 38.344 3.613 1 67.69 69 PRO A N 1
ATOM 552 C CA . PRO A 1 69 ? -10.414 39 2.314 1 67.69 69 PRO A CA 1
ATOM 553 C C . PRO A 1 69 ? -8.969 39.438 2.088 1 67.69 69 PRO A C 1
ATOM 555 O O . PRO A 1 69 ? -8.43 39.25 0.99 1 67.69 69 PRO A O 1
ATOM 558 N N . ARG A 1 70 ? -8.328 40 3.055 1 70.25 70 ARG A N 1
ATOM 559 C CA . ARG A 1 70 ? -6.957 40.5 2.881 1 70.25 70 ARG A CA 1
ATOM 560 C C . ARG A 1 70 ? -6 39.344 2.6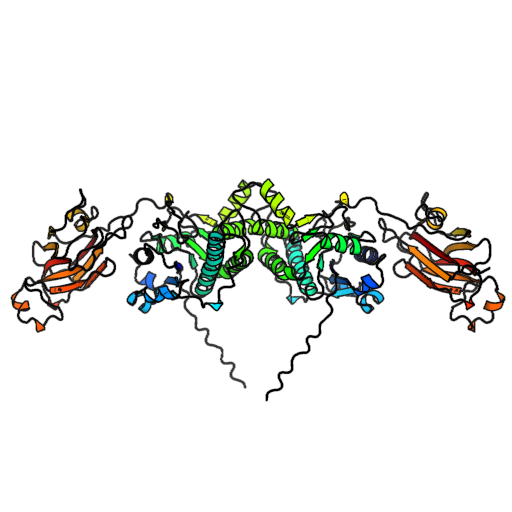13 1 70.25 70 ARG A C 1
ATOM 562 O O . ARG A 1 70 ? -5.168 39.406 1.707 1 70.25 70 ARG A O 1
ATOM 569 N N . GLU A 1 71 ? -6.176 38.312 3.355 1 73.62 71 GLU A N 1
ATOM 570 C CA . GLU A 1 71 ? -5.281 37.156 3.217 1 73.62 71 GLU A CA 1
ATOM 571 C C . GLU A 1 71 ? -5.527 36.438 1.904 1 73.62 71 GLU A C 1
ATOM 573 O O . GLU A 1 71 ? -4.59 35.906 1.293 1 73.62 71 GLU A O 1
ATOM 578 N N . VAL A 1 72 ? -6.699 36.5 1.478 1 75.38 72 VAL A N 1
ATOM 579 C CA . VAL A 1 72 ? -7.039 35.844 0.211 1 75.38 72 VAL A CA 1
ATOM 580 C C . VAL A 1 72 ? -6.512 36.688 -0.95 1 75.38 72 VAL A C 1
ATOM 582 O O . VAL A 1 72 ? -5.953 36.156 -1.908 1 75.38 72 VAL A O 1
ATOM 585 N N . GLN A 1 73 ? -6.625 37.938 -0.813 1 73.88 73 GLN A N 1
ATOM 586 C CA . GLN A 1 73 ? -6.164 38.844 -1.855 1 73.88 73 GLN A CA 1
ATOM 587 C C . GLN A 1 73 ? -4.645 38.812 -1.975 1 73.88 73 GLN A C 1
ATOM 589 O O . GLN A 1 73 ? -4.102 38.906 -3.078 1 73.88 73 GLN A O 1
ATOM 594 N N . SER A 1 74 ? -3.996 38.688 -0.861 1 76.56 74 SER A N 1
ATOM 595 C CA . SER A 1 74 ? -2.537 38.656 -0.87 1 76.56 74 SER A CA 1
ATOM 596 C C . SER A 1 74 ? -2.016 37.344 -1.469 1 76.56 74 SER A C 1
ATOM 598 O O . SER A 1 74 ? -0.848 37.25 -1.853 1 76.56 74 SER A O 1
ATOM 600 N N . GLY A 1 75 ? -2.846 36.281 -1.46 1 84.56 75 GLY A N 1
ATOM 601 C CA . GLY A 1 75 ? -2.447 35 -2.023 1 84.56 75 GLY A CA 1
ATOM 602 C C . GLY A 1 75 ? -1.929 34.031 -0.982 1 84.56 75 GLY A C 1
ATOM 603 O O . GLY A 1 75 ? -1.681 32.875 -1.286 1 84.56 75 GLY A O 1
ATOM 604 N N . VAL A 1 76 ? -1.759 34.531 0.199 1 90.69 76 VAL A N 1
ATOM 605 C CA . VAL A 1 76 ? -1.21 33.688 1.249 1 90.69 76 VAL A CA 1
ATOM 606 C C . VAL A 1 76 ? -2.254 32.656 1.678 1 90.69 76 VAL A C 1
ATOM 608 O O . VAL A 1 76 ? -1.91 31.578 2.205 1 90.69 76 VAL A O 1
ATOM 611 N N . LEU A 1 77 ? -3.486 32.969 1.351 1 92.12 77 LEU A N 1
ATOM 612 C CA . LEU A 1 77 ? -4.582 32.094 1.724 1 92.12 77 LEU A CA 1
ATOM 613 C C . LEU A 1 77 ? -5.395 31.672 0.5 1 92.12 77 LEU A C 1
ATOM 615 O O . LEU A 1 77 ? -5.734 32.531 -0.33 1 92.12 77 LEU A O 1
ATOM 619 N N . GLU A 1 78 ? -5.598 30.375 0.381 1 92 78 GLU A N 1
ATOM 620 C CA . GLU A 1 78 ? -6.508 29.828 -0.62 1 92 78 GLU A CA 1
ATOM 621 C C . GLU A 1 78 ? -7.613 29 0.032 1 92 78 GLU A C 1
ATOM 623 O O . GLU A 1 78 ? -7.359 28.266 0.991 1 92 78 GLU A O 1
ATOM 628 N N . ILE A 1 79 ? -8.828 29.25 -0.449 1 89.38 79 ILE A N 1
ATOM 629 C CA . ILE A 1 79 ? -9.969 28.453 0.02 1 89.38 79 ILE A CA 1
ATOM 630 C C . ILE A 1 79 ? -10.516 27.609 -1.125 1 89.38 79 ILE A C 1
ATOM 632 O O . ILE A 1 79 ? -10.867 28.141 -2.182 1 89.38 79 ILE A O 1
ATOM 636 N N . ILE A 1 80 ? -10.531 26.25 -0.854 1 90.5 80 ILE A N 1
ATOM 637 C CA . ILE A 1 80 ? -11.008 25.359 -1.909 1 90.5 80 ILE A CA 1
ATOM 638 C C . ILE A 1 80 ? -12.055 24.406 -1.346 1 90.5 80 ILE A C 1
ATOM 640 O O . ILE A 1 80 ? -12.125 24.188 -0.133 1 90.5 80 ILE A O 1
ATOM 644 N N . SER A 1 81 ? -12.93 23.906 -2.232 1 89.25 81 SER A N 1
ATOM 645 C CA . SER A 1 81 ? -13.906 22.859 -1.938 1 89.25 81 SER A CA 1
ATOM 646 C C . SER A 1 81 ? -14.031 21.875 -3.098 1 89.25 81 SER A C 1
ATOM 648 O O . SER A 1 81 ? -14.016 22.281 -4.262 1 89.25 81 SER A O 1
ATOM 650 N N . PRO A 1 82 ? -14.078 20.609 -2.74 1 90.31 82 PRO A N 1
ATOM 651 C CA . PRO A 1 82 ? -14.242 19.656 -3.834 1 90.31 82 PRO A CA 1
ATOM 652 C C . PRO A 1 82 ? -15.656 19.656 -4.41 1 90.31 82 PRO A C 1
ATOM 654 O O . PRO A 1 82 ? -16.609 20 -3.709 1 90.31 82 PRO A O 1
ATOM 657 N N . PRO A 1 83 ? -15.734 19.312 -5.684 1 89.69 83 PRO A N 1
ATOM 658 C CA . PRO A 1 83 ? -17.094 19.109 -6.211 1 89.69 83 PRO A CA 1
ATOM 659 C C . PRO A 1 83 ? -17.797 17.922 -5.566 1 89.69 83 PRO A C 1
ATOM 661 O O . PRO A 1 83 ? -17.141 17 -5.074 1 89.69 83 PRO A O 1
ATOM 664 N N . ALA A 1 84 ? -19.078 17.953 -5.578 1 87.25 84 ALA A N 1
ATOM 665 C CA . ALA A 1 84 ? -19.891 16.906 -4.977 1 87.25 84 ALA A CA 1
ATOM 666 C C . ALA A 1 84 ? -19.594 15.555 -5.629 1 87.25 84 ALA A C 1
ATOM 668 O O . ALA A 1 84 ? -19.656 14.508 -4.973 1 87.25 84 ALA A O 1
ATOM 669 N N . SER A 1 85 ? -19.25 15.586 -6.875 1 92.12 85 SER A N 1
ATOM 670 C CA . SER A 1 85 ? -19.031 14.367 -7.645 1 92.12 85 SER A CA 1
ATOM 671 C C . SER A 1 85 ? -17.734 13.688 -7.238 1 92.12 85 SER A C 1
ATOM 673 O O . SER A 1 85 ? -17.484 12.547 -7.617 1 92.12 85 SER A O 1
ATOM 675 N N . TYR A 1 86 ? -16.984 14.398 -6.469 1 93.56 86 TYR A N 1
ATOM 676 C CA . TYR A 1 86 ? -15.711 13.844 -6.02 1 93.56 86 TYR A CA 1
ATOM 677 C C . TYR A 1 86 ? -15.93 12.672 -5.07 1 93.56 86 TYR A C 1
ATOM 679 O O . TYR A 1 86 ? -15.156 11.719 -5.066 1 93.56 86 TYR A O 1
ATOM 687 N N . TYR A 1 87 ? -17 12.734 -4.309 1 94.06 87 TYR A N 1
ATOM 688 C CA . TYR A 1 87 ? -17.25 11.719 -3.291 1 94.06 87 TYR A CA 1
ATOM 689 C C . TYR A 1 87 ? -18.047 10.555 -3.857 1 94.06 87 TYR A C 1
ATOM 691 O O . TYR A 1 87 ? -19.062 10.758 -4.531 1 94.06 87 TYR A O 1
ATOM 699 N N . PRO A 1 88 ? -17.594 9.328 -3.582 1 95.06 88 PRO A N 1
ATOM 700 C CA . PRO A 1 88 ? -18.453 8.172 -3.879 1 95.06 88 PRO A CA 1
ATOM 701 C C . PRO A 1 88 ? -19.594 8.016 -2.881 1 95.06 88 PRO A C 1
ATOM 703 O O . PRO A 1 88 ? -19.734 8.828 -1.959 1 95.06 88 PRO A O 1
ATOM 706 N N . ASP A 1 89 ? -20.391 6.98 -3.193 1 93.94 89 ASP A N 1
ATOM 707 C CA . ASP A 1 89 ? -21.453 6.68 -2.24 1 93.94 89 ASP A CA 1
ATOM 708 C C . ASP A 1 89 ? -20.891 6.121 -0.938 1 93.94 89 ASP A C 1
ATOM 710 O O . ASP A 1 89 ? -20.281 5.047 -0.929 1 93.94 89 ASP A O 1
ATOM 714 N N . LEU A 1 90 ? -21.078 6.84 0.144 1 94.12 90 LEU A N 1
ATOM 715 C CA . LEU A 1 90 ? -20.5 6.457 1.43 1 94.12 90 LEU A CA 1
ATOM 716 C C . LEU A 1 90 ? -21.562 5.891 2.357 1 94.12 90 LEU A C 1
ATOM 718 O O . LEU A 1 90 ? -21.344 5.75 3.561 1 94.12 90 LEU A O 1
ATOM 722 N N . SER A 1 91 ? -22.688 5.5 1.842 1 91.94 91 SER A N 1
ATOM 723 C CA . SER A 1 91 ? -23.812 5.07 2.67 1 91.94 91 SER A CA 1
ATOM 724 C C . SER A 1 91 ? -23.719 3.588 3.012 1 91.94 91 SER A C 1
ATOM 726 O O . SER A 1 91 ? -24.312 3.129 3.986 1 91.94 91 SER A O 1
ATOM 728 N N . ASN A 1 92 ? -23.062 2.879 2.223 1 90.88 92 ASN A N 1
ATOM 729 C CA . ASN A 1 92 ? -23.031 1.436 2.43 1 90.88 92 ASN A CA 1
ATOM 730 C C . ASN A 1 92 ? -21.594 0.93 2.566 1 90.88 92 ASN A C 1
ATOM 732 O O . ASN A 1 92 ? -21.156 0.073 1.796 1 90.88 92 ASN A O 1
ATOM 736 N N . LEU A 1 93 ? -20.953 1.397 3.648 1 93.56 93 LEU A N 1
ATOM 737 C CA . LEU A 1 93 ? -19.578 0.973 3.896 1 93.56 93 LEU A CA 1
ATOM 738 C C . LEU A 1 93 ? -19.547 -0.203 4.867 1 93.56 93 LEU A C 1
ATOM 740 O O . LEU A 1 93 ? -20.312 -0.249 5.824 1 93.56 93 LEU A O 1
ATOM 744 N N . ARG A 1 94 ? -18.719 -1.1 4.582 1 91 94 ARG A N 1
ATOM 745 C CA . ARG A 1 94 ? -18.531 -2.23 5.484 1 91 94 ARG A CA 1
ATOM 746 C C . ARG A 1 94 ? -17.922 -1.781 6.809 1 91 94 ARG A C 1
ATOM 748 O O . ARG A 1 94 ? -16.938 -1.054 6.824 1 91 94 ARG A O 1
ATOM 755 N N . LYS A 1 95 ? -18.547 -2.301 7.887 1 91.88 95 LYS A N 1
ATOM 756 C CA . LYS A 1 95 ? -18.016 -1.99 9.211 1 91.88 95 LYS A CA 1
ATOM 757 C C . LYS A 1 95 ? -16.75 -2.807 9.508 1 91.88 95 LYS A C 1
ATOM 759 O O . LYS A 1 95 ? -16.719 -4.008 9.234 1 91.88 95 LYS A O 1
ATOM 764 N N . THR A 1 96 ? -15.75 -2.072 9.953 1 90.62 96 THR A N 1
ATOM 765 C CA . THR A 1 96 ? -14.508 -2.746 10.32 1 90.62 96 THR A CA 1
ATOM 766 C C . THR A 1 96 ? -13.984 -2.219 11.656 1 90.62 96 THR A C 1
ATOM 768 O O . THR A 1 96 ? -14.281 -1.088 12.039 1 90.62 96 THR A O 1
ATOM 771 N N . PHE A 1 97 ? -13.273 -3.094 12.453 1 91.38 97 PHE A N 1
ATOM 772 C CA . PHE A 1 97 ? -12.516 -2.766 13.656 1 91.38 97 PHE A CA 1
ATOM 773 C C . PHE A 1 97 ? -13.438 -2.324 14.781 1 91.38 97 PHE A C 1
ATOM 775 O O . PHE A 1 97 ? -13.055 -1.524 15.633 1 91.38 97 PHE A O 1
ATOM 782 N N . GLY A 1 98 ? -14.68 -2.676 14.695 1 90.12 98 GLY A N 1
ATOM 783 C CA . GLY A 1 98 ? -15.633 -2.354 15.742 1 90.12 98 GLY A CA 1
ATOM 784 C C . GLY A 1 98 ? -16.125 -0.918 15.688 1 90.12 98 GLY A C 1
ATOM 785 O O . GLY A 1 98 ? -16.812 -0.453 16.594 1 90.12 98 GLY A O 1
ATOM 786 N N . ASP A 1 99 ? -15.805 -0.222 14.617 1 92.25 99 ASP A N 1
ATOM 787 C CA . ASP A 1 99 ? -16.234 1.164 14.461 1 92.25 99 ASP A CA 1
ATOM 788 C C . ASP A 1 99 ? -17.719 1.243 14.102 1 92.25 99 ASP A C 1
ATOM 790 O O . ASP A 1 99 ? -18.234 0.365 13.406 1 92.25 99 ASP A O 1
ATOM 794 N N . SER A 1 100 ? -18.344 2.297 14.625 1 92.88 100 SER A N 1
ATOM 795 C CA . SER A 1 100 ? -19.703 2.574 14.203 1 92.88 100 SER A CA 1
ATOM 796 C C . SER A 1 100 ? -19.766 2.945 12.727 1 92.88 100 SER A C 1
ATOM 798 O O . SER A 1 100 ? -18.734 3.258 12.117 1 92.88 100 SER A O 1
ATOM 800 N N . GLU A 1 101 ? -20.906 2.891 12.18 1 93.19 101 GLU A N 1
ATOM 801 C CA . GLU A 1 101 ? -21.094 3.287 10.781 1 93.19 101 GLU A CA 1
ATOM 802 C C . GLU A 1 101 ? -20.672 4.738 10.562 1 93.19 101 GLU A C 1
ATOM 804 O O . GLU A 1 101 ? -20.047 5.059 9.547 1 93.19 101 GLU A O 1
ATOM 809 N N . ASP A 1 102 ? -20.984 5.547 11.516 1 92.19 102 ASP A N 1
ATOM 810 C CA . ASP A 1 102 ? -20.641 6.961 11.422 1 92.19 102 ASP A CA 1
ATOM 811 C C . ASP A 1 102 ? -19.125 7.16 11.43 1 92.19 102 ASP A C 1
ATOM 813 O O . ASP A 1 102 ? -18.609 7.984 10.68 1 92.19 102 ASP A O 1
ATOM 817 N N . ARG A 1 103 ? -18.5 6.449 12.273 1 93.12 103 ARG A N 1
ATOM 818 C CA . ARG A 1 103 ? -17.047 6.574 12.359 1 93.12 103 ARG A CA 1
ATOM 819 C C . ARG A 1 103 ? -16.375 6.07 11.078 1 93.12 103 ARG A C 1
ATOM 821 O O . ARG A 1 103 ? -15.406 6.664 10.609 1 93.12 103 ARG A O 1
ATOM 828 N N . VAL A 1 104 ? -16.922 4.977 10.539 1 96 104 VAL A N 1
ATOM 829 C CA . VAL A 1 104 ? -16.375 4.453 9.297 1 96 104 VAL A CA 1
ATOM 830 C C . VAL A 1 104 ? -16.547 5.488 8.18 1 96 104 VAL A C 1
ATOM 832 O O . VAL A 1 104 ? -15.625 5.727 7.402 1 96 104 VAL A O 1
ATOM 835 N N . ARG A 1 105 ? -17.703 6.051 8.125 1 95.19 105 ARG A N 1
ATOM 836 C CA . ARG A 1 105 ? -17.969 7.082 7.125 1 95.19 105 ARG A CA 1
ATOM 837 C C . ARG A 1 105 ? -17.031 8.273 7.312 1 95.19 105 ARG A C 1
ATOM 839 O O . ARG A 1 105 ? -16.484 8.797 6.344 1 95.19 105 ARG A O 1
ATOM 846 N N . TRP A 1 106 ? -16.828 8.656 8.531 1 93.25 106 TRP A N 1
ATOM 847 C CA . TRP A 1 106 ? -16 9.812 8.875 1 93.25 106 TRP A CA 1
ATOM 848 C C . TRP A 1 106 ? -14.555 9.586 8.453 1 93.25 106 TRP A C 1
ATOM 850 O O . TRP A 1 106 ? -13.961 10.438 7.785 1 93.25 106 TRP A O 1
ATOM 860 N N . ARG A 1 107 ? -13.992 8.508 8.828 1 95.5 107 ARG A N 1
ATOM 861 C CA . ARG A 1 107 ? -12.586 8.273 8.516 1 95.5 107 ARG A CA 1
ATOM 862 C C . ARG A 1 107 ? -12.391 8.023 7.02 1 95.5 107 ARG A C 1
ATOM 864 O O . ARG A 1 107 ? -11.344 8.359 6.461 1 95.5 107 ARG A O 1
ATOM 871 N N . THR A 1 108 ? -13.398 7.41 6.355 1 97.5 108 THR A N 1
ATOM 872 C CA . THR A 1 108 ? -13.336 7.227 4.91 1 97.5 108 THR A CA 1
ATOM 873 C C . THR A 1 108 ? -13.336 8.578 4.195 1 97.5 108 THR A C 1
ATOM 875 O O . THR A 1 108 ? -12.523 8.812 3.303 1 97.5 108 THR A O 1
ATOM 878 N N . LYS A 1 109 ? -14.219 9.422 4.57 1 95.62 109 LYS A N 1
ATOM 879 C CA . LYS A 1 109 ? -14.281 10.758 3.98 1 95.62 109 LYS A CA 1
ATOM 880 C C . LYS A 1 109 ? -12.992 11.539 4.25 1 95.62 109 LYS A C 1
ATOM 882 O O . LYS A 1 109 ? -12.523 12.289 3.395 1 95.62 109 LYS A O 1
ATOM 887 N N . GLN A 1 110 ? -12.477 11.406 5.453 1 95.94 110 GLN A N 1
ATOM 888 C CA . GLN A 1 110 ? -11.234 12.086 5.793 1 95.94 110 GLN A CA 1
ATOM 889 C C . GLN A 1 110 ? -10.109 11.672 4.844 1 95.94 110 GLN A C 1
ATOM 891 O O . GLN A 1 110 ? -9.328 12.508 4.398 1 95.94 110 GLN A O 1
ATOM 896 N N . ASN A 1 111 ? -10.016 10.344 4.586 1 97.81 111 ASN A N 1
ATOM 897 C CA . ASN A 1 111 ? -9.039 9.867 3.617 1 97.81 111 ASN A CA 1
ATOM 898 C C . ASN A 1 111 ? -9.18 10.586 2.275 1 97.81 111 ASN A C 1
ATOM 900 O O . ASN A 1 111 ? -8.188 11 1.676 1 97.81 111 ASN A O 1
ATOM 904 N N . LEU A 1 112 ? -10.422 10.703 1.847 1 97.56 112 LEU A N 1
ATOM 905 C CA . LEU A 1 112 ? -10.703 11.352 0.569 1 97.56 112 LEU A CA 1
ATOM 906 C C . LEU A 1 112 ? -10.375 12.836 0.628 1 97.56 112 LEU A C 1
ATOM 908 O O . LEU A 1 112 ? -9.766 13.383 -0.297 1 97.56 112 LEU A O 1
ATOM 912 N N . ASP A 1 113 ? -10.711 13.461 1.695 1 96.31 113 ASP A N 1
ATOM 913 C CA . ASP A 1 113 ? -10.469 14.891 1.867 1 96.31 113 ASP A CA 1
ATOM 914 C C . ASP A 1 113 ? -8.977 15.195 1.84 1 96.31 113 ASP A C 1
ATOM 916 O O . ASP A 1 113 ? -8.531 16.078 1.1 1 96.31 113 ASP A O 1
ATOM 920 N N . TYR A 1 114 ? -8.266 14.508 2.645 1 98.06 114 TYR A N 1
ATOM 921 C CA . TYR A 1 114 ? -6.828 14.719 2.723 1 98.06 114 TYR A CA 1
ATOM 922 C C . TYR A 1 114 ? -6.16 14.461 1.377 1 98.06 114 TYR A C 1
ATOM 924 O O . TYR A 1 114 ? -5.27 15.203 0.963 1 98.06 114 TYR A O 1
ATOM 932 N N . SER A 1 115 ? -6.602 13.406 0.727 1 98.44 115 SER A N 1
ATOM 933 C CA . SER A 1 115 ? -6.027 13.055 -0.569 1 98.44 115 SER A CA 1
ATOM 934 C C . SER A 1 115 ? -6.262 14.164 -1.593 1 98.44 115 SER A C 1
ATOM 936 O O . SER A 1 115 ? -5.348 14.531 -2.33 1 98.44 115 SER A O 1
ATOM 938 N N . PHE A 1 116 ? -7.48 14.703 -1.649 1 97.62 116 PHE A N 1
ATOM 939 C CA . PHE A 1 116 ? -7.801 15.805 -2.551 1 97.62 116 PHE A CA 1
ATOM 940 C C . PHE A 1 116 ? -6.914 17.016 -2.268 1 97.62 116 PHE A C 1
ATOM 942 O O . PHE A 1 116 ? -6.332 17.594 -3.186 1 97.62 116 PHE A O 1
ATOM 949 N N . LEU A 1 117 ? -6.84 17.312 -1.036 1 98.12 117 LEU A N 1
ATOM 950 C CA . LEU A 1 117 ? -6.078 18.484 -0.595 1 98.12 117 LEU A CA 1
ATOM 951 C C . LEU A 1 117 ? -4.602 18.328 -0.947 1 98.12 117 LEU A C 1
ATOM 953 O O . LEU A 1 117 ? -3.992 19.25 -1.492 1 98.12 117 LEU A O 1
ATOM 957 N N . MET A 1 118 ? -4.062 17.188 -0.677 1 98.69 118 MET A N 1
ATOM 958 C CA . MET A 1 118 ? -2.654 16.922 -0.947 1 98.69 118 MET A CA 1
ATOM 959 C C . MET A 1 118 ? -2.355 17.031 -2.438 1 98.69 118 MET A C 1
ATOM 961 O O . MET A 1 118 ? -1.35 17.625 -2.834 1 98.69 118 MET A O 1
ATOM 965 N N . LEU A 1 119 ? -3.205 16.5 -3.262 1 98.19 119 LEU A N 1
ATOM 966 C CA . LEU A 1 119 ? -2.965 16.516 -4.699 1 98.19 119 LEU A CA 1
ATOM 967 C C . LEU A 1 119 ? -3.127 17.938 -5.25 1 98.19 119 LEU A C 1
ATOM 969 O O . LEU A 1 119 ? -2.408 18.344 -6.168 1 98.19 119 LEU A O 1
ATOM 973 N N . TYR A 1 120 ? -4.07 18.703 -4.742 1 97.81 120 TYR A N 1
ATOM 974 C CA . TYR A 1 120 ? -4.23 20.109 -5.129 1 97.81 120 TYR A CA 1
ATOM 975 C C . TYR A 1 120 ? -2.98 20.906 -4.789 1 97.81 120 TYR A C 1
ATOM 977 O O . TYR A 1 120 ? -2.57 21.781 -5.559 1 97.81 120 TYR A O 1
ATOM 985 N N . ALA A 1 121 ? -2.393 20.578 -3.668 1 98.12 121 ALA A N 1
ATOM 986 C CA . ALA A 1 121 ? -1.26 21.328 -3.139 1 98.12 121 ALA A CA 1
ATOM 987 C C . ALA A 1 121 ? 0.038 20.938 -3.84 1 98.12 121 ALA A C 1
ATOM 989 O O . ALA A 1 121 ? 0.988 21.719 -3.887 1 98.12 121 ALA A O 1
ATOM 990 N N . GLN A 1 122 ? 0.077 19.797 -4.41 1 97.81 122 GLN A N 1
ATOM 991 C CA . GLN A 1 122 ? 1.293 19.141 -4.875 1 97.81 122 GLN A CA 1
ATOM 992 C C . GLN A 1 122 ? 2.084 20.047 -5.812 1 97.81 122 GLN A C 1
ATOM 994 O O . GLN A 1 122 ? 3.299 20.188 -5.664 1 97.81 122 GLN A O 1
ATOM 999 N N . PRO A 1 123 ? 1.514 20.688 -6.793 1 97.38 123 PRO A N 1
ATOM 1000 C CA . PRO A 1 123 ? 2.322 21.438 -7.75 1 97.38 123 PRO A CA 1
ATOM 1001 C C . PRO A 1 123 ? 2.695 22.828 -7.234 1 97.38 123 PRO A C 1
ATOM 1003 O O . PRO A 1 123 ? 3.377 23.594 -7.93 1 97.38 123 PRO A O 1
ATOM 1006 N N . LYS A 1 124 ? 2.338 23.219 -6.023 1 96.81 124 LYS A N 1
ATOM 1007 C CA . LYS A 1 124 ? 2.404 24.609 -5.613 1 96.81 124 LYS A CA 1
ATOM 1008 C C . LYS A 1 124 ? 3.68 24.891 -4.824 1 96.81 124 LYS A C 1
ATOM 1010 O O . LYS A 1 124 ? 4.086 26.047 -4.68 1 96.81 124 LYS A O 1
ATOM 1015 N N . GLY A 1 125 ? 4.258 23.828 -4.301 1 97.44 125 GLY A N 1
ATOM 1016 C CA . GLY A 1 125 ? 5.418 24.094 -3.467 1 97.44 125 GLY A CA 1
ATOM 1017 C C . GLY A 1 125 ? 6.348 22.906 -3.336 1 97.44 125 GLY A C 1
ATOM 1018 O O . GLY A 1 125 ? 6.027 21.812 -3.797 1 97.44 125 GLY A O 1
ATOM 1019 N N . THR A 1 126 ? 7.512 23.156 -2.672 1 97.56 126 THR A N 1
ATOM 1020 C CA . THR A 1 126 ? 8.531 22.141 -2.457 1 97.56 126 THR A CA 1
ATOM 1021 C C . THR A 1 126 ? 8.102 21.172 -1.354 1 97.56 126 THR A C 1
ATOM 1023 O O . THR A 1 126 ? 8.305 19.953 -1.469 1 97.56 126 THR A O 1
ATOM 1026 N N . PHE A 1 127 ? 7.543 21.781 -0.312 1 98.5 127 PHE A N 1
ATOM 1027 C CA . PHE A 1 127 ? 7.105 20.969 0.823 1 98.5 127 PHE A CA 1
ATOM 1028 C C . PHE A 1 127 ? 5.613 21.156 1.079 1 98.5 127 PHE A C 1
ATOM 1030 O O . PHE A 1 127 ? 5.066 22.234 0.831 1 98.5 127 PHE A O 1
ATOM 1037 N N . TYR A 1 128 ? 5 20.141 1.488 1 98.81 128 TYR A N 1
ATOM 1038 C CA . TYR A 1 128 ? 3.607 20.156 1.925 1 98.81 128 TYR A CA 1
ATOM 1039 C C . TYR A 1 128 ? 3.496 19.812 3.404 1 98.81 128 TYR A C 1
ATOM 1041 O O . TYR A 1 128 ? 3.99 18.766 3.84 1 98.81 128 TYR A O 1
ATOM 1049 N N . LEU A 1 129 ? 2.863 20.656 4.109 1 98.81 129 LEU A N 1
ATOM 1050 C CA . LEU A 1 129 ? 2.631 20.453 5.535 1 98.81 129 LEU A CA 1
ATOM 1051 C C . LEU A 1 129 ? 1.149 20.219 5.816 1 98.81 129 LEU A C 1
ATOM 1053 O O . LEU A 1 129 ? 0.326 21.109 5.602 1 98.81 129 LEU A O 1
ATOM 1057 N N . GLN A 1 130 ? 0.852 19.016 6.312 1 98.81 130 GLN A N 1
ATOM 1058 C CA . GLN A 1 130 ? -0.526 18.688 6.676 1 98.81 130 GLN A CA 1
ATOM 1059 C C . GLN A 1 130 ? -0.839 19.141 8.102 1 98.81 130 GLN A C 1
ATOM 1061 O O . GLN A 1 130 ? -0.164 18.734 9.047 1 98.81 130 GLN A O 1
ATOM 1066 N N . LEU A 1 131 ? -1.862 19.984 8.227 1 97.75 131 LEU A N 1
ATOM 1067 C CA . LEU A 1 131 ? -2.314 20.469 9.516 1 97.75 131 LEU A CA 1
ATOM 1068 C C . LEU A 1 131 ? -3.795 20.172 9.727 1 97.75 131 LEU A C 1
ATOM 1070 O O . LEU A 1 131 ? -4.367 19.328 9.031 1 97.75 131 LEU A O 1
ATOM 1074 N N . GLU A 1 132 ? -4.316 20.594 10.875 1 93.5 132 GLU A N 1
ATOM 1075 C CA . GLU A 1 132 ? -5.742 20.531 11.188 1 93.5 132 GLU A CA 1
ATOM 1076 C C . GLU A 1 132 ? -6.285 21.922 11.547 1 93.5 132 GLU A C 1
ATOM 1078 O O . GLU A 1 132 ? -5.523 22.875 11.656 1 93.5 132 GLU A O 1
ATOM 1083 N N . ASP A 1 133 ? -7.531 22.062 11.688 1 90.12 133 ASP A N 1
ATOM 1084 C CA . ASP A 1 133 ? -8.156 23.359 11.852 1 90.12 133 ASP A CA 1
ATOM 1085 C C . ASP A 1 133 ? -8.297 23.734 13.328 1 90.12 133 ASP A C 1
ATOM 1087 O O . ASP A 1 133 ? -8.961 24.703 13.672 1 90.12 133 ASP A O 1
ATOM 1091 N N . ASP A 1 134 ? -7.773 22.906 14.203 1 86.62 134 ASP A N 1
ATOM 1092 C CA . ASP A 1 134 ? -7.875 23.172 15.641 1 86.62 134 ASP A CA 1
ATOM 1093 C C . ASP A 1 134 ? -6.512 23.062 16.312 1 86.62 134 ASP A C 1
ATOM 1095 O O . ASP A 1 134 ? -6.363 22.375 17.328 1 86.62 134 ASP A O 1
ATOM 1099 N N . ILE A 1 135 ? -5.559 23.859 15.773 1 90.75 135 ILE A N 1
ATOM 1100 C CA . ILE A 1 135 ? -4.203 23.797 16.312 1 90.75 135 ILE A CA 1
ATOM 1101 C C . ILE A 1 135 ? -3.693 25.203 16.609 1 90.75 135 ILE A C 1
ATOM 1103 O O . ILE A 1 135 ? -4.273 26.188 16.156 1 90.75 135 ILE A O 1
ATOM 1107 N N . ILE A 1 136 ? -2.65 25.25 17.422 1 87.12 136 ILE A N 1
ATOM 1108 C CA . ILE A 1 136 ? -1.833 26.438 17.625 1 87.12 136 ILE A CA 1
ATOM 1109 C C . ILE A 1 136 ? -0.395 26.156 17.188 1 87.12 136 ILE A C 1
ATOM 1111 O O . ILE A 1 136 ? 0.132 25.062 17.438 1 87.12 136 ILE A O 1
ATOM 1115 N N . ALA A 1 137 ? 0.179 27.172 16.562 1 91.81 137 ALA A N 1
ATOM 1116 C CA . ALA A 1 137 ? 1.544 27.031 16.062 1 91.81 137 ALA A CA 1
ATOM 1117 C C . ALA A 1 137 ? 2.52 27.859 16.875 1 91.81 137 ALA A C 1
ATOM 1119 O O . ALA A 1 137 ? 2.174 28.953 17.344 1 91.81 137 ALA A O 1
ATOM 1120 N N . LYS A 1 138 ? 3.713 27.375 16.969 1 87.81 138 LYS A N 1
ATOM 1121 C CA . LYS A 1 138 ? 4.785 28.219 17.5 1 87.81 138 LYS A CA 1
ATOM 1122 C C . LYS A 1 138 ? 5.09 29.375 16.547 1 87.81 138 LYS A C 1
ATOM 1124 O O . LYS A 1 138 ? 5 29.219 15.328 1 87.81 138 LYS A O 1
ATOM 1129 N N . PRO A 1 139 ? 5.516 30.562 17.078 1 80.56 139 PRO A N 1
ATOM 1130 C CA . PRO A 1 139 ? 5.734 31.734 16.219 1 80.56 139 PRO A CA 1
ATOM 1131 C C . PRO A 1 139 ? 6.828 31.5 15.18 1 80.56 139 PRO A C 1
ATOM 1133 O O . PRO A 1 139 ? 6.766 32.062 14.086 1 80.56 139 PRO A O 1
ATOM 1136 N N . ASP A 1 140 ? 7.883 30.75 15.391 1 87.94 140 ASP A N 1
ATOM 1137 C CA . ASP A 1 140 ? 8.984 30.562 14.445 1 87.94 140 ASP A CA 1
ATOM 1138 C C . ASP A 1 140 ? 8.898 29.203 13.758 1 87.94 140 ASP A C 1
ATOM 1140 O O . ASP A 1 140 ? 9.922 28.641 13.352 1 87.94 140 ASP A O 1
ATOM 1144 N N . TYR A 1 141 ? 7.672 28.766 13.547 1 95.12 141 TYR A N 1
ATOM 1145 C CA . TYR A 1 141 ? 7.523 27.391 13.086 1 95.12 141 TYR A CA 1
ATOM 1146 C C . TYR A 1 141 ? 8.055 27.219 11.664 1 95.12 141 TYR A C 1
ATOM 1148 O O . TYR A 1 141 ? 8.656 26.203 11.336 1 95.12 141 TYR A O 1
ATOM 1156 N N . ILE A 1 142 ? 7.891 28.188 10.766 1 96.75 142 ILE A N 1
ATOM 1157 C CA . ILE A 1 142 ? 8.352 28.047 9.391 1 96.75 142 ILE A CA 1
ATOM 1158 C C . ILE A 1 142 ? 9.867 27.938 9.359 1 96.75 142 ILE A C 1
ATOM 1160 O O . ILE A 1 142 ? 10.422 27.047 8.703 1 96.75 142 ILE A O 1
ATOM 1164 N N . GLN A 1 143 ? 10.539 28.828 10.039 1 95.38 143 GLN A N 1
ATOM 1165 C CA . GLN A 1 143 ? 12 28.781 10.102 1 95.38 143 GLN A CA 1
ATOM 1166 C C . GLN A 1 143 ? 12.477 27.469 10.703 1 95.38 143 GLN A C 1
ATOM 1168 O O . GLN A 1 143 ? 13.453 26.875 10.227 1 95.38 143 GLN A O 1
ATOM 1173 N N . SER A 1 144 ? 11.797 27.094 11.773 1 96.44 144 SER A N 1
ATOM 1174 C CA . SER A 1 144 ? 12.148 25.844 12.43 1 96.44 144 SER A CA 1
ATOM 1175 C C . SER A 1 144 ? 12.016 24.656 11.469 1 96.44 144 SER A C 1
ATOM 1177 O O . SER A 1 144 ? 12.875 23.766 11.453 1 96.44 144 SER A O 1
ATOM 1179 N N . ILE A 1 145 ? 10.969 24.625 10.695 1 98.19 145 ILE A N 1
ATOM 1180 C CA . ILE A 1 145 ? 10.719 23.562 9.734 1 98.19 145 ILE A CA 1
ATOM 1181 C C . ILE A 1 145 ? 11.805 23.562 8.656 1 98.19 145 ILE A C 1
ATOM 1183 O O . ILE A 1 145 ? 12.375 22.516 8.336 1 98.19 145 ILE A O 1
ATOM 1187 N N . GLU A 1 146 ? 12.102 24.719 8.125 1 96.62 146 GLU A N 1
ATOM 1188 C CA . GLU A 1 146 ? 13.117 24.844 7.082 1 96.62 146 GLU A CA 1
ATOM 1189 C C . GLU A 1 146 ? 14.484 24.375 7.582 1 96.62 146 GLU A C 1
ATOM 1191 O O . GLU A 1 146 ? 15.188 23.641 6.883 1 96.62 146 GLU A O 1
ATOM 1196 N N . ASN A 1 147 ? 14.812 24.781 8.797 1 96.88 147 ASN A N 1
ATOM 1197 C CA . ASN A 1 147 ? 16.094 24.375 9.383 1 96.88 147 ASN A CA 1
ATOM 1198 C C . ASN A 1 147 ? 16.156 22.875 9.594 1 96.88 147 ASN A C 1
ATOM 1200 O O . ASN A 1 147 ? 17.172 22.25 9.273 1 96.88 147 ASN A O 1
ATOM 1204 N N . PHE A 1 148 ? 15.125 22.344 10.141 1 98.12 148 PHE A N 1
ATOM 1205 C CA . PHE A 1 148 ? 15.102 20.922 10.43 1 98.12 148 PHE A CA 1
ATOM 1206 C C . PHE A 1 148 ? 15.195 20.109 9.141 1 98.12 148 PHE A C 1
ATOM 1208 O O . PHE A 1 148 ? 15.883 19.094 9.094 1 98.12 148 PHE A O 1
ATOM 1215 N N . ALA A 1 149 ? 14.484 20.5 8.109 1 97.5 149 ALA A N 1
ATOM 1216 C CA . ALA A 1 149 ? 14.531 19.812 6.824 1 97.5 149 ALA A CA 1
ATOM 1217 C C . ALA A 1 149 ? 15.938 19.875 6.223 1 97.5 149 ALA A C 1
ATOM 1219 O O . ALA A 1 149 ? 16.422 18.875 5.684 1 97.5 149 ALA A O 1
ATOM 1220 N N . ALA A 1 150 ? 16.594 20.984 6.344 1 95.81 150 ALA A N 1
ATOM 1221 C CA . ALA A 1 150 ? 17.922 21.188 5.777 1 95.81 150 ALA A CA 1
ATOM 1222 C C . ALA A 1 150 ? 18.969 20.359 6.508 1 95.81 150 ALA A C 1
ATOM 1224 O O . ALA A 1 150 ? 19.969 19.953 5.918 1 95.81 150 ALA A O 1
ATOM 1225 N N . GLU A 1 151 ? 18.672 20.094 7.738 1 96.38 151 GLU A N 1
ATOM 1226 C CA . GLU A 1 151 ? 19.609 19.375 8.586 1 96.38 151 GLU A CA 1
ATOM 1227 C C . GLU A 1 151 ? 19.594 17.875 8.297 1 96.38 151 GLU A C 1
ATOM 1229 O O . GLU A 1 151 ? 20.5 17.156 8.719 1 96.38 151 GLU A O 1
ATOM 1234 N N . GLN A 1 152 ? 18.516 17.438 7.555 1 95.69 152 GLN A N 1
ATOM 1235 C CA . GLN A 1 152 ? 18.406 16 7.332 1 95.69 152 GLN A CA 1
ATOM 1236 C C . GLN A 1 152 ? 19.406 15.539 6.277 1 95.69 152 GLN A C 1
ATOM 1238 O O . GLN A 1 152 ? 19.469 16.094 5.18 1 95.69 152 GLN A O 1
ATOM 1243 N N . SER A 1 153 ? 20.281 14.609 6.633 1 89.75 153 SER A N 1
ATOM 1244 C CA . SER A 1 153 ? 21.266 14.062 5.715 1 89.75 153 SER A CA 1
ATOM 1245 C C . SER A 1 153 ? 20.75 12.812 5.02 1 89.75 153 SER A C 1
ATOM 1247 O O . SER A 1 153 ? 21.141 12.516 3.889 1 89.75 153 SER A O 1
ATOM 1249 N N . GLN A 1 154 ? 19.891 12.188 5.664 1 88.31 154 GLN A N 1
ATOM 1250 C CA . GLN A 1 154 ? 19.359 10.945 5.113 1 88.31 154 GLN A CA 1
ATOM 1251 C C . GLN A 1 154 ? 18.062 11.188 4.352 1 88.31 154 GLN A C 1
ATOM 1253 O O . GLN A 1 154 ? 17.438 12.242 4.496 1 88.31 154 GLN A O 1
ATOM 1258 N N . ASP A 1 155 ? 17.766 10.211 3.551 1 90.25 155 ASP A N 1
ATOM 1259 C CA . ASP A 1 155 ? 16.469 10.281 2.879 1 90.25 155 ASP A CA 1
ATOM 1260 C C . ASP A 1 155 ? 15.328 10.047 3.861 1 90.25 155 ASP A C 1
ATOM 1262 O O . ASP A 1 155 ? 15.461 9.258 4.797 1 90.25 155 ASP A O 1
ATOM 1266 N N . TRP A 1 156 ? 14.289 10.914 3.785 1 96.88 156 TRP A N 1
ATOM 1267 C CA . TRP A 1 156 ? 13.109 10.828 4.637 1 96.88 156 TRP A CA 1
ATOM 1268 C C . TRP A 1 156 ? 11.836 10.938 3.811 1 96.88 156 TRP A C 1
ATOM 1270 O O . TRP A 1 156 ? 11.867 11.391 2.664 1 96.88 156 TRP A O 1
ATOM 1280 N N . MET A 1 157 ? 10.812 10.445 4.41 1 97.44 157 MET A N 1
ATOM 1281 C CA . MET A 1 157 ? 9.516 10.547 3.74 1 97.44 157 MET A CA 1
ATOM 1282 C C . MET A 1 157 ? 8.609 11.539 4.457 1 97.44 157 MET A C 1
ATOM 1284 O O . MET A 1 157 ? 7.84 12.258 3.816 1 97.44 157 MET A O 1
ATOM 1288 N N . VAL A 1 158 ? 8.742 11.609 5.797 1 98.5 158 VAL A N 1
ATOM 1289 C CA . VAL A 1 158 ? 7.918 12.523 6.578 1 98.5 158 VAL A CA 1
ATOM 1290 C C . VAL A 1 158 ? 8.734 13.109 7.727 1 98.5 158 VAL A C 1
ATOM 1292 O O . VAL A 1 158 ? 9.453 12.375 8.414 1 98.5 158 VAL A O 1
ATOM 1295 N N . LEU A 1 159 ? 8.695 14.398 7.875 1 98.69 159 LEU A N 1
ATOM 1296 C CA . LEU A 1 159 ? 9.141 15.039 9.109 1 98.69 159 LEU A CA 1
ATOM 1297 C C . LEU A 1 159 ? 7.953 15.414 9.984 1 98.69 159 LEU A C 1
ATOM 1299 O O . LEU A 1 159 ? 6.996 16.031 9.516 1 98.69 159 LEU A O 1
ATOM 1303 N N . GLU A 1 160 ? 8.039 15.023 11.242 1 98.31 160 GLU A N 1
ATOM 1304 C CA . GLU A 1 160 ? 6.898 15.211 12.133 1 98.31 160 GLU A CA 1
ATOM 1305 C C . GLU A 1 160 ? 7.168 16.312 13.148 1 98.31 160 GLU A C 1
ATOM 1307 O O . GLU A 1 160 ? 8.148 16.25 13.898 1 98.31 160 GLU A O 1
ATOM 1312 N N . PHE A 1 161 ? 6.234 17.234 13.211 1 98.38 161 PHE A N 1
ATOM 1313 C CA . PHE A 1 161 ? 6.414 18.375 14.094 1 98.38 161 PHE A CA 1
ATOM 1314 C C . PHE A 1 161 ? 5.332 18.406 15.164 1 98.38 161 PHE A C 1
ATOM 1316 O O . PHE A 1 161 ? 5.133 19.438 15.828 1 98.38 161 PHE A O 1
ATOM 1323 N N . SER A 1 162 ? 4.5 17.328 15.242 1 96.62 162 SER A N 1
ATOM 1324 C CA . SER A 1 162 ? 3.551 17.047 16.312 1 96.62 162 SER A CA 1
ATOM 1325 C C . SER A 1 162 ? 3.412 15.539 16.531 1 96.62 162 SER A C 1
ATOM 1327 O O . SER A 1 162 ? 3.576 14.75 15.609 1 96.62 162 SER A O 1
ATOM 1329 N N . GLN A 1 163 ? 3.055 15.141 17.734 1 92.94 163 GLN A N 1
ATOM 1330 C CA . GLN A 1 163 ? 2.873 13.727 18.031 1 92.94 163 GLN A CA 1
ATOM 1331 C C . GLN A 1 163 ? 1.419 13.305 17.859 1 92.94 163 GLN A C 1
ATOM 1333 O O . GLN A 1 163 ? 1.114 12.109 17.812 1 92.94 163 GLN A O 1
ATOM 1338 N N . LEU A 1 164 ? 0.638 14.32 17.703 1 90 164 LEU A N 1
ATOM 1339 C CA . LEU A 1 164 ? -0.792 14.031 17.75 1 90 164 LEU A CA 1
ATOM 1340 C C . LEU A 1 164 ? -1.362 13.938 16.328 1 90 164 LEU A C 1
ATOM 1342 O O . LEU A 1 164 ? -1.155 14.836 15.516 1 90 164 LEU A O 1
ATOM 1346 N N . GLY A 1 165 ? -2.012 12.797 16.078 1 87.19 165 GLY A N 1
ATOM 1347 C CA . GLY A 1 165 ? -2.803 12.664 14.867 1 87.19 165 GLY A CA 1
ATOM 1348 C C . GLY A 1 165 ? -2.012 12.953 13.602 1 87.19 165 GLY A C 1
ATOM 1349 O O . GLY A 1 165 ? -0.857 12.531 13.484 1 87.19 165 GLY A O 1
ATOM 1350 N N . PHE A 1 166 ? -2.695 13.547 12.609 1 93.69 166 PHE A N 1
ATOM 1351 C CA . PHE A 1 166 ? -2.088 13.875 11.328 1 93.69 166 PHE A CA 1
ATOM 1352 C C . PHE A 1 166 ? -1.705 15.352 11.266 1 93.69 166 PHE A C 1
ATOM 1354 O O . PHE A 1 166 ? -1.962 16.031 10.273 1 93.69 166 PHE A O 1
ATOM 1361 N N . ILE A 1 167 ? -1.223 15.875 12.43 1 96.25 167 ILE A N 1
ATOM 1362 C CA . ILE A 1 167 ? -0.849 17.281 12.586 1 96.25 167 ILE A CA 1
ATOM 1363 C C . ILE A 1 167 ? 0.654 17.438 12.367 1 96.25 167 ILE A C 1
ATOM 1365 O O . ILE A 1 167 ? 1.452 16.688 12.938 1 96.25 167 ILE A O 1
ATOM 1369 N N . GLY A 1 168 ? 0.976 18.391 11.617 1 98.12 168 GLY A N 1
ATOM 1370 C CA . GLY A 1 168 ? 2.377 18.75 11.484 1 98.12 168 GLY A CA 1
ATOM 1371 C C . GLY A 1 168 ? 3.199 17.703 10.758 1 98.12 168 GLY A C 1
ATOM 1372 O O . GLY A 1 168 ? 4.316 17.391 11.172 1 98.12 168 GLY A O 1
ATOM 1373 N N . LYS A 1 169 ? 2.607 17.109 9.781 1 98.69 169 LYS A N 1
ATOM 1374 C CA . LYS A 1 169 ? 3.314 16.156 8.938 1 98.69 169 LYS A CA 1
ATOM 1375 C C . LYS A 1 169 ? 3.83 16.812 7.664 1 98.69 169 LYS A C 1
ATOM 1377 O O . LYS A 1 169 ? 3.043 17.234 6.812 1 98.69 169 LYS A O 1
ATOM 1382 N N . LEU A 1 170 ? 5.16 16.906 7.586 1 98.88 170 LEU A N 1
ATOM 1383 C CA . LEU A 1 170 ? 5.777 17.531 6.422 1 98.88 170 LEU A CA 1
ATOM 1384 C C . LEU A 1 170 ? 6.207 16.484 5.402 1 98.88 170 LEU A C 1
ATOM 1386 O O . LEU A 1 170 ? 6.91 15.531 5.746 1 98.88 170 LEU A O 1
ATOM 1390 N N . PHE A 1 171 ? 5.773 16.688 4.199 1 98.75 171 PHE A N 1
ATOM 1391 C CA . PHE A 1 171 ? 6.121 15.82 3.078 1 98.75 171 PHE A CA 1
ATOM 1392 C C . PHE A 1 171 ? 6.863 16.609 2.002 1 98.75 171 PHE A C 1
ATOM 1394 O O . PHE A 1 171 ? 6.691 17.812 1.884 1 98.75 171 PHE A O 1
ATOM 1401 N N . LYS A 1 172 ? 7.715 15.914 1.248 1 98.12 172 LYS A N 1
ATOM 1402 C CA . LYS A 1 172 ? 8.133 16.469 -0.038 1 98.12 172 LYS A CA 1
ATOM 1403 C C . LYS A 1 172 ? 7 16.391 -1.06 1 98.12 172 LYS A C 1
ATOM 1405 O O . LYS A 1 172 ? 6.383 15.344 -1.238 1 98.12 172 LYS A O 1
ATOM 1410 N N . SER A 1 173 ? 6.742 17.5 -1.713 1 98 173 SER A N 1
ATOM 1411 C CA . SER A 1 173 ? 5.625 17.531 -2.65 1 98 173 SER A CA 1
ATOM 1412 C C . SER A 1 173 ? 5.781 16.484 -3.744 1 98 173 SER A C 1
ATOM 1414 O O . SER A 1 173 ? 4.797 15.906 -4.203 1 98 173 SER A O 1
ATOM 1416 N N . GLU A 1 174 ? 6.965 16.188 -4.109 1 96.75 174 GLU A N 1
ATOM 1417 C CA . GLU A 1 174 ? 7.234 15.227 -5.172 1 96.75 174 GLU A CA 1
ATOM 1418 C C . GLU A 1 174 ? 6.797 13.82 -4.77 1 96.75 174 GLU A C 1
ATOM 1420 O O . GLU A 1 174 ? 6.547 12.977 -5.629 1 96.75 174 GLU A O 1
ATOM 1425 N N . ASP A 1 175 ? 6.668 13.578 -3.498 1 97.38 175 ASP A N 1
ATOM 1426 C CA . ASP A 1 175 ? 6.324 12.25 -3.006 1 97.38 175 ASP A CA 1
ATOM 1427 C C . ASP A 1 175 ? 4.812 12.102 -2.826 1 97.38 175 ASP A C 1
ATOM 1429 O O . ASP A 1 175 ? 4.312 10.992 -2.629 1 97.38 175 ASP A O 1
ATOM 1433 N N . LEU A 1 176 ? 4.043 13.133 -2.92 1 98.44 176 LEU A N 1
ATOM 1434 C CA . LEU A 1 176 ? 2.631 13.133 -2.557 1 98.44 176 LEU A CA 1
ATOM 1435 C C . LEU A 1 176 ? 1.835 12.195 -3.459 1 98.44 176 LEU A C 1
ATOM 1437 O O . LEU A 1 176 ? 0.935 11.492 -2.994 1 98.44 176 LEU A O 1
ATOM 1441 N N . PRO A 1 177 ? 2.158 12.141 -4.719 1 97.56 177 PRO A N 1
ATOM 1442 C CA . PRO A 1 177 ? 1.344 11.25 -5.555 1 97.56 177 PRO A CA 1
ATOM 1443 C C . PRO A 1 177 ? 1.392 9.797 -5.094 1 97.56 177 PRO A C 1
ATOM 1445 O O . PRO A 1 177 ? 0.357 9.125 -5.043 1 97.56 177 PRO A O 1
ATOM 1448 N N . LEU A 1 178 ? 2.547 9.32 -4.742 1 97.06 178 LEU A N 1
ATOM 1449 C CA . LEU A 1 178 ? 2.684 7.957 -4.254 1 97.06 178 LEU A CA 1
ATOM 1450 C C . LEU A 1 178 ? 1.923 7.766 -2.945 1 97.06 178 LEU A C 1
ATOM 1452 O O . LEU A 1 178 ? 1.214 6.773 -2.771 1 97.06 178 LEU A O 1
ATOM 1456 N N . ILE A 1 179 ? 2.041 8.68 -2.086 1 98.25 179 ILE A N 1
ATOM 1457 C CA . ILE A 1 179 ? 1.42 8.609 -0.767 1 98.25 179 ILE A CA 1
ATOM 1458 C C . ILE A 1 179 ? -0.101 8.625 -0.911 1 98.25 179 ILE A C 1
ATOM 1460 O O . ILE A 1 179 ? -0.798 7.805 -0.31 1 98.25 179 ILE A O 1
ATOM 1464 N N . VAL A 1 180 ? -0.548 9.516 -1.761 1 98.5 180 VAL A N 1
ATOM 1465 C CA . VAL A 1 180 ? -1.985 9.672 -1.957 1 98.5 180 VAL A CA 1
ATOM 1466 C C . VAL A 1 180 ? -2.553 8.43 -2.646 1 98.5 180 VAL A C 1
ATOM 1468 O O . VAL A 1 180 ? -3.656 7.984 -2.326 1 98.5 180 VAL A O 1
ATOM 1471 N N . GLU A 1 181 ? -1.825 7.934 -3.564 1 97.69 181 GLU A N 1
ATOM 1472 C CA . GLU A 1 181 ? -2.26 6.699 -4.211 1 97.69 181 GLU A CA 1
ATOM 1473 C C . GLU A 1 181 ? -2.471 5.586 -3.188 1 97.69 181 GLU A C 1
ATOM 1475 O O . GLU A 1 181 ? -3.461 4.855 -3.254 1 97.69 181 GLU A O 1
ATOM 1480 N N . PHE A 1 182 ? -1.543 5.469 -2.342 1 98.44 182 PHE A N 1
ATOM 1481 C CA . PHE A 1 182 ? -1.66 4.469 -1.286 1 98.44 182 PHE A CA 1
ATOM 1482 C C . PHE A 1 182 ? -2.893 4.727 -0.429 1 98.44 182 PHE A C 1
ATOM 1484 O O . PHE A 1 182 ? -3.648 3.803 -0.121 1 98.44 182 PHE A O 1
ATOM 1491 N N . PHE A 1 183 ? -3.086 5.98 0.011 1 98.5 183 PHE A N 1
ATOM 1492 C CA . PHE A 1 183 ? -4.254 6.34 0.809 1 98.5 183 PHE A CA 1
ATOM 1493 C C . PHE A 1 183 ? -5.539 5.949 0.091 1 98.5 183 PHE A C 1
ATOM 1495 O O . PHE A 1 183 ? -6.43 5.344 0.689 1 98.5 183 PHE A O 1
ATOM 1502 N N . LEU A 1 184 ? -5.59 6.277 -1.151 1 97.88 184 LEU A N 1
ATOM 1503 C CA . LEU A 1 184 ? -6.812 6.062 -1.913 1 97.88 184 LEU A CA 1
ATOM 1504 C C . LEU A 1 184 ? -7.062 4.574 -2.137 1 97.88 184 LEU A C 1
ATOM 1506 O O . LEU A 1 184 ? -8.211 4.129 -2.176 1 97.88 184 LEU A O 1
ATOM 1510 N N . MET A 1 185 ? -6.008 3.822 -2.244 1 97.31 185 MET A N 1
ATOM 1511 C CA . MET A 1 185 ? -6.141 2.379 -2.416 1 97.31 185 MET A CA 1
ATOM 1512 C C . MET A 1 185 ? -6.855 1.753 -1.222 1 97.31 185 MET A C 1
ATOM 1514 O O . MET A 1 185 ? -7.594 0.78 -1.376 1 97.31 185 MET A O 1
ATOM 1518 N N . PHE A 1 186 ? -6.66 2.361 -0.049 1 97.69 186 PHE A N 1
ATOM 1519 C CA . PHE A 1 186 ? -7.16 1.718 1.16 1 97.69 186 PHE A CA 1
ATOM 1520 C C . PHE A 1 186 ? -8.055 2.668 1.948 1 97.69 186 PHE A C 1
ATOM 1522 O O . PHE A 1 186 ? -8.195 2.529 3.164 1 97.69 186 PHE A O 1
ATOM 1529 N N . TYR A 1 187 ? -8.688 3.627 1.225 1 97.62 187 TYR A N 1
ATOM 1530 C CA . TYR A 1 187 ? -9.359 4.73 1.899 1 97.62 187 TYR A CA 1
ATOM 1531 C C . TYR A 1 187 ? -10.586 4.234 2.66 1 97.62 187 TYR A C 1
ATOM 1533 O O . TYR A 1 187 ? -11.039 4.883 3.609 1 97.62 187 TYR A O 1
ATOM 1541 N N . LYS A 1 188 ? -11.133 3.076 2.283 1 96.69 188 LYS A N 1
ATOM 1542 C CA . LYS A 1 188 ? -12.297 2.535 2.975 1 96.69 188 LYS A CA 1
ATOM 1543 C C . LYS A 1 188 ? -11.883 1.606 4.113 1 96.69 188 LYS A C 1
ATOM 1545 O O . LYS A 1 188 ? -12.703 1.235 4.953 1 96.69 188 LYS A O 1
ATOM 1550 N N . ASP A 1 189 ? -10.602 1.289 4.129 1 94.94 189 ASP A N 1
ATOM 1551 C CA . ASP A 1 189 ? -10.172 0.19 4.984 1 94.94 189 ASP A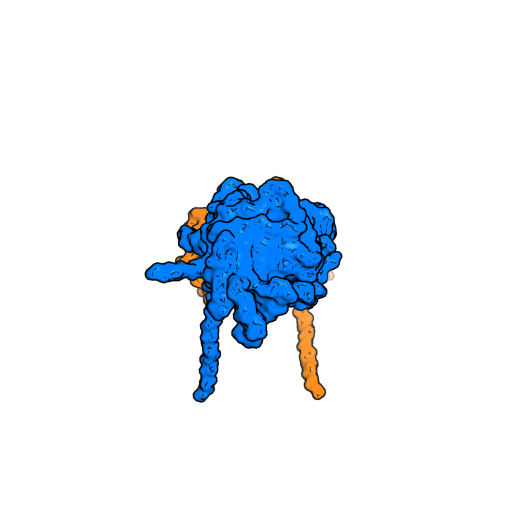 CA 1
ATOM 1552 C C . ASP A 1 189 ? -9.672 0.707 6.332 1 94.94 189 ASP A C 1
ATOM 1554 O O . ASP A 1 189 ? -9.938 0.1 7.375 1 94.94 189 ASP A O 1
ATOM 1558 N N . LYS A 1 190 ? -8.875 1.812 6.281 1 96.06 190 LYS A N 1
ATOM 1559 C CA . LYS A 1 190 ? -8.195 2.266 7.488 1 96.06 190 LYS A CA 1
ATOM 1560 C C . LYS A 1 190 ? -8.219 3.789 7.594 1 96.06 190 LYS A C 1
ATOM 1562 O O . LYS A 1 190 ? -8.352 4.484 6.582 1 96.06 190 LYS A O 1
ATOM 1567 N N . PRO A 1 191 ? -8.133 4.25 8.891 1 95.75 191 PRO A N 1
ATOM 1568 C CA . PRO A 1 191 ? -7.922 5.691 9.016 1 95.75 191 PRO A CA 1
ATOM 1569 C C . PRO A 1 191 ? -6.574 6.145 8.469 1 95.75 191 PRO A C 1
ATOM 1571 O O . PRO A 1 191 ? -5.633 5.348 8.406 1 95.75 191 PRO A O 1
ATOM 1574 N N . ILE A 1 192 ? -6.492 7.371 8.109 1 97.19 192 ILE A N 1
ATOM 1575 C CA . ILE A 1 192 ? -5.363 7.898 7.348 1 97.19 192 ILE A CA 1
ATOM 1576 C C . ILE A 1 192 ? -4.09 7.816 8.195 1 97.19 192 ILE A C 1
ATOM 1578 O O . ILE A 1 192 ? -2.998 7.605 7.66 1 97.19 192 ILE A O 1
ATOM 1582 N N . ASP A 1 193 ? -4.172 7.949 9.531 1 94.88 193 ASP A N 1
ATOM 1583 C CA . ASP A 1 193 ? -2.998 7.848 10.391 1 94.88 193 ASP A CA 1
ATOM 1584 C C . ASP A 1 193 ? -2.414 6.438 10.359 1 94.88 193 ASP A C 1
ATOM 1586 O O . ASP A 1 193 ? -1.195 6.262 10.328 1 94.88 193 ASP A O 1
ATOM 1590 N N . TRP A 1 194 ? -3.309 5.461 10.391 1 96.44 194 TRP A N 1
ATOM 1591 C CA . TRP A 1 194 ? -2.857 4.078 10.266 1 96.44 194 TRP A CA 1
ATOM 1592 C C . TRP A 1 194 ? -2.236 3.826 8.898 1 96.44 194 TRP A C 1
ATOM 1594 O O . TRP A 1 194 ? -1.216 3.141 8.789 1 96.44 194 TRP A O 1
ATOM 1604 N N . LEU A 1 195 ? -2.9 4.336 7.871 1 97.94 195 LEU A N 1
ATOM 1605 C CA . LEU A 1 195 ? -2.414 4.109 6.512 1 97.94 195 LEU A CA 1
ATOM 1606 C C . LEU A 1 195 ? -1.007 4.672 6.34 1 97.94 195 LEU A C 1
ATOM 1608 O O . LEU A 1 195 ? -0.175 4.066 5.656 1 97.94 195 LEU A O 1
ATOM 1612 N N . LEU A 1 196 ? -0.763 5.828 6.902 1 97.62 196 LEU A N 1
ATOM 1613 C CA . LEU A 1 196 ? 0.585 6.379 6.82 1 97.62 196 LEU A CA 1
ATOM 1614 C C . LEU A 1 196 ? 1.599 5.434 7.453 1 97.62 196 LEU A C 1
ATOM 1616 O O . LEU A 1 196 ? 2.656 5.172 6.871 1 97.62 196 LEU A O 1
ATOM 1620 N N . ASP A 1 197 ? 1.258 4.945 8.57 1 96.25 197 ASP A N 1
ATOM 1621 C CA . ASP A 1 197 ? 2.141 3.992 9.234 1 96.25 197 ASP A CA 1
ATOM 1622 C C . ASP A 1 197 ? 2.316 2.729 8.391 1 96.25 197 ASP A C 1
ATOM 1624 O O . ASP A 1 197 ? 3.416 2.178 8.312 1 96.25 197 ASP A O 1
ATOM 1628 N N . HIS A 1 198 ? 1.226 2.27 7.848 1 97.06 198 HIS A N 1
ATOM 1629 C CA . HIS A 1 198 ? 1.263 1.076 7.012 1 97.06 198 HIS A CA 1
ATOM 1630 C C . HIS A 1 198 ? 2.154 1.284 5.793 1 97.06 198 HIS A C 1
ATOM 1632 O O . HIS A 1 198 ? 2.809 0.348 5.328 1 97.06 198 HIS A O 1
ATOM 1638 N N . LEU A 1 199 ? 2.082 2.43 5.27 1 97.75 199 LEU A N 1
ATOM 1639 C CA . LEU A 1 199 ? 2.947 2.744 4.137 1 97.75 199 LEU A CA 1
ATOM 1640 C C . LEU A 1 199 ? 4.414 2.539 4.5 1 97.75 199 LEU A C 1
ATOM 1642 O O . LEU A 1 199 ? 5.164 1.922 3.74 1 97.75 199 LEU A O 1
ATOM 1646 N N . PHE A 1 200 ? 4.84 2.988 5.684 1 96.88 200 PHE A N 1
ATOM 1647 C CA . PHE A 1 200 ? 6.211 2.801 6.137 1 96.88 200 PHE A CA 1
ATOM 1648 C C . PHE A 1 200 ? 6.516 1.321 6.348 1 96.88 200 PHE A C 1
ATOM 1650 O O . PHE A 1 200 ? 7.59 0.844 5.98 1 96.88 200 PHE A O 1
ATOM 1657 N N . TRP A 1 201 ? 5.547 0.675 6.949 1 95.56 201 TRP A N 1
ATOM 1658 C CA . TRP A 1 201 ? 5.715 -0.749 7.223 1 95.56 201 TRP A CA 1
ATOM 1659 C C . TRP A 1 201 ? 6.012 -1.518 5.938 1 95.56 201 TRP A C 1
ATOM 1661 O O . TRP A 1 201 ? 6.957 -2.305 5.887 1 95.56 201 TRP A O 1
ATOM 1671 N N . VAL A 1 202 ? 5.262 -1.264 4.941 1 96.62 202 VAL A N 1
ATOM 1672 C CA . VAL A 1 202 ? 5.418 -1.955 3.666 1 96.62 202 VAL A CA 1
ATOM 1673 C C . VAL A 1 202 ? 6.781 -1.624 3.062 1 96.62 202 VAL A C 1
ATOM 1675 O O . VAL A 1 202 ? 7.445 -2.494 2.492 1 96.62 202 VAL A O 1
ATOM 1678 N N . LYS A 1 203 ? 7.199 -0.419 3.201 1 95.69 203 LYS A N 1
ATOM 1679 C CA . LYS A 1 203 ? 8.414 0.048 2.543 1 95.69 203 LYS A CA 1
ATOM 1680 C C . LYS A 1 203 ? 9.664 -0.522 3.217 1 95.69 203 LYS A C 1
ATOM 1682 O O . LYS A 1 203 ? 10.625 -0.883 2.543 1 95.69 203 LYS A O 1
ATOM 1687 N N . VAL A 1 204 ? 9.625 -0.708 4.609 1 95.62 204 VAL A N 1
ATOM 1688 C CA . VAL A 1 204 ? 10.953 -0.855 5.188 1 95.62 204 VAL A CA 1
ATOM 1689 C C . VAL A 1 204 ? 10.969 -2.035 6.156 1 95.62 204 VAL A C 1
ATOM 1691 O O . VAL A 1 204 ? 12.039 -2.488 6.574 1 95.62 204 VAL A O 1
ATOM 1694 N N . CYS A 1 205 ? 9.781 -2.508 6.586 1 94.94 205 CYS A N 1
ATOM 1695 C CA . CYS A 1 205 ? 9.805 -3.539 7.621 1 94.94 205 CYS A CA 1
ATOM 1696 C C . CYS A 1 205 ? 10.117 -4.906 7.02 1 94.94 205 CYS A C 1
ATOM 1698 O O . CYS A 1 205 ? 9.664 -5.219 5.914 1 94.94 205 CYS A O 1
ATOM 1700 N N . ASN A 1 206 ? 10.859 -5.617 7.754 1 92.94 206 ASN A N 1
ATOM 1701 C CA . ASN A 1 206 ? 11.195 -7.004 7.441 1 92.94 206 ASN A CA 1
ATOM 1702 C C . ASN A 1 206 ? 10.312 -7.98 8.211 1 92.94 206 ASN A C 1
ATOM 1704 O O . ASN A 1 206 ? 10.391 -8.062 9.438 1 92.94 206 ASN A O 1
ATOM 1708 N N . PRO A 1 207 ? 9.484 -8.711 7.465 1 88.94 207 PRO A N 1
ATOM 1709 C CA . PRO A 1 207 ? 8.57 -9.617 8.172 1 88.94 207 PRO A CA 1
ATOM 1710 C C . PRO A 1 207 ? 9.305 -10.703 8.961 1 88.94 207 PRO A C 1
ATOM 1712 O O . PRO A 1 207 ? 8.711 -11.344 9.828 1 88.94 207 PRO A O 1
ATOM 1715 N N . GLU A 1 208 ? 10.555 -10.898 8.68 1 90.12 208 GLU A N 1
ATOM 1716 C CA . GLU A 1 208 ? 11.328 -11.922 9.367 1 90.12 208 GLU A CA 1
ATOM 1717 C C . GLU A 1 208 ? 12.008 -11.359 10.617 1 90.12 208 GLU A C 1
ATOM 1719 O O . GLU A 1 208 ? 12.648 -12.102 11.367 1 90.12 208 GLU A O 1
ATOM 1724 N N . LYS A 1 209 ? 11.977 -10.094 10.836 1 93 209 LYS A N 1
ATOM 1725 C CA . LYS A 1 209 ? 12.539 -9.445 12.008 1 93 209 LYS A CA 1
ATOM 1726 C C . LYS A 1 209 ? 11.438 -9.016 12.984 1 93 209 LYS A C 1
ATOM 1728 O O . LYS A 1 209 ? 10.25 -9.141 12.68 1 93 209 LYS A O 1
ATOM 1733 N N . ASN A 1 210 ? 11.805 -8.562 14.172 1 91.44 210 ASN A N 1
ATOM 1734 C CA . ASN A 1 210 ? 10.828 -8.242 15.203 1 91.44 210 ASN A CA 1
ATOM 1735 C C . ASN A 1 210 ? 10.328 -6.809 15.094 1 91.44 210 ASN A C 1
ATOM 1737 O O . ASN A 1 210 ? 10.805 -6.051 14.242 1 91.44 210 ASN A O 1
ATOM 1741 N N . ALA A 1 211 ? 9.406 -6.492 15.945 1 90.75 211 ALA A N 1
ATOM 1742 C CA . ALA A 1 211 ? 8.742 -5.191 15.914 1 90.75 211 ALA A CA 1
ATOM 1743 C C . ALA A 1 211 ? 9.734 -4.07 16.219 1 90.75 211 ALA A C 1
ATOM 1745 O O . ALA A 1 211 ? 9.633 -2.973 15.664 1 90.75 211 ALA A O 1
ATOM 1746 N N . ALA A 1 212 ? 10.648 -4.324 17.078 1 94.38 212 ALA A N 1
ATOM 1747 C CA . ALA A 1 212 ? 11.641 -3.312 17.438 1 94.38 212 ALA A CA 1
ATOM 1748 C C . ALA A 1 212 ? 12.484 -2.932 16.219 1 94.38 212 ALA A C 1
ATOM 1750 O O . ALA A 1 212 ? 12.781 -1.753 16.016 1 94.38 212 ALA A O 1
ATOM 1751 N N . HIS A 1 213 ? 12.875 -3.932 15.5 1 95.19 213 HIS A N 1
ATOM 1752 C CA . HIS A 1 213 ? 13.617 -3.678 14.266 1 95.19 213 HIS A CA 1
ATOM 1753 C C . HIS A 1 213 ? 12.805 -2.832 13.297 1 95.19 213 HIS A C 1
ATOM 1755 O O . HIS A 1 213 ? 13.328 -1.9 12.688 1 95.19 213 HIS A O 1
ATOM 1761 N N . CYS A 1 214 ? 11.586 -3.166 13.172 1 95 214 CYS A N 1
ATOM 1762 C CA . CYS A 1 214 ? 10.695 -2.438 12.281 1 95 214 CYS A CA 1
ATOM 1763 C C . CYS A 1 214 ? 10.586 -0.975 12.695 1 95 214 CYS A C 1
ATOM 1765 O O . CYS A 1 214 ? 10.672 -0.079 11.852 1 95 214 CYS A O 1
ATOM 1767 N N . GLU A 1 215 ? 10.398 -0.7 13.977 1 96 215 GLU A N 1
ATOM 1768 C CA . GLU A 1 215 ? 10.266 0.672 14.453 1 96 215 GLU A CA 1
ATOM 1769 C C . GLU A 1 215 ? 11.531 1.483 14.172 1 96 215 GLU A C 1
ATOM 1771 O O . GLU A 1 215 ? 11.445 2.664 13.828 1 96 215 GLU A O 1
ATOM 1776 N N . LYS A 1 216 ? 12.609 0.853 14.328 1 96.56 216 LYS A N 1
ATOM 1777 C CA . LYS A 1 216 ? 13.875 1.518 14.023 1 96.56 216 LYS A CA 1
ATOM 1778 C C . LYS A 1 216 ? 13.969 1.873 12.539 1 96.56 216 LYS A C 1
ATOM 1780 O O . LYS A 1 216 ? 14.398 2.971 12.188 1 96.56 216 LYS A O 1
ATOM 1785 N N . GLU A 1 217 ? 13.594 0.933 11.688 1 96.12 217 GLU A N 1
ATOM 1786 C CA . GLU A 1 217 ? 13.633 1.183 10.25 1 96.12 217 GLU A CA 1
ATOM 1787 C C . GLU A 1 217 ? 12.648 2.279 9.852 1 96.12 217 GLU A C 1
ATOM 1789 O O . GLU A 1 217 ? 12.969 3.145 9.039 1 96.12 217 GLU A O 1
ATOM 1794 N N . LYS A 1 218 ? 11.477 2.27 10.453 1 96.5 218 LYS A N 1
ATOM 1795 C CA . LYS A 1 218 ? 10.477 3.293 10.172 1 96.5 218 LYS A CA 1
ATOM 1796 C C . LYS A 1 218 ? 10.969 4.676 10.586 1 96.5 218 LYS A C 1
ATOM 1798 O O . LYS A 1 218 ? 10.68 5.672 9.922 1 96.5 218 LYS A O 1
ATOM 1803 N N . ALA A 1 219 ? 11.688 4.746 11.664 1 96.12 219 ALA A N 1
ATOM 1804 C CA . ALA A 1 219 ? 12.164 6.008 12.227 1 96.12 219 ALA A CA 1
ATOM 1805 C C . ALA A 1 219 ? 13.141 6.691 11.273 1 96.12 219 ALA A C 1
ATOM 1807 O O . ALA A 1 219 ? 13.375 7.898 11.375 1 96.12 219 ALA A O 1
ATOM 1808 N N . LYS A 1 220 ? 13.672 5.949 10.359 1 95.31 220 LYS A N 1
ATOM 1809 C CA . LYS A 1 220 ? 14.57 6.527 9.367 1 95.31 220 LYS A CA 1
ATOM 1810 C C . LYS A 1 220 ? 13.805 7.305 8.305 1 95.31 220 LYS A C 1
ATOM 1812 O O . LYS A 1 220 ? 14.336 8.242 7.703 1 95.31 220 LYS A O 1
ATOM 1817 N N . LEU A 1 221 ? 12.602 6.902 8.023 1 96.38 221 LEU A N 1
ATOM 1818 C CA . LEU A 1 221 ? 11.766 7.543 7.012 1 96.38 221 LEU A CA 1
ATOM 1819 C C . LEU A 1 221 ? 10.875 8.609 7.645 1 96.38 221 LEU A C 1
ATOM 1821 O O . LEU A 1 221 ? 10.516 9.586 6.988 1 96.38 221 LEU A O 1
ATOM 1825 N N . ARG A 1 222 ? 10.469 8.336 8.828 1 97.12 222 ARG A N 1
ATOM 1826 C CA . ARG A 1 222 ? 9.617 9.211 9.617 1 97.12 222 ARG A CA 1
ATOM 1827 C C . ARG A 1 222 ? 10.383 9.828 10.781 1 97.12 222 ARG A C 1
ATOM 1829 O O . ARG A 1 222 ? 10.5 9.219 11.844 1 97.12 222 ARG A O 1
ATOM 1836 N N . ILE A 1 223 ? 10.836 11.078 10.609 1 97.81 223 ILE A N 1
ATOM 1837 C CA . ILE A 1 223 ? 11.742 11.68 11.586 1 97.81 223 ILE A CA 1
ATOM 1838 C C . ILE A 1 223 ? 10.977 12.68 12.453 1 97.81 223 ILE A C 1
ATOM 1840 O O . ILE A 1 223 ? 10.312 13.578 11.938 1 97.81 223 ILE A O 1
ATOM 1844 N N . ARG A 1 224 ? 11.133 12.547 13.727 1 96.94 224 ARG A N 1
ATOM 1845 C CA . ARG A 1 224 ? 10.422 13.359 14.711 1 96.94 224 ARG A CA 1
ATOM 1846 C C . ARG A 1 224 ? 11.266 14.555 15.141 1 96.94 224 ARG A C 1
ATOM 1848 O O . ARG A 1 224 ? 12.398 14.383 15.602 1 96.94 224 ARG A O 1
ATOM 1855 N N . ALA A 1 225 ? 10.672 15.711 14.93 1 96.88 225 ALA A N 1
ATOM 1856 C CA . ALA A 1 225 ? 11.312 16.922 15.43 1 96.88 225 ALA A CA 1
ATOM 1857 C C . ALA A 1 225 ? 10.914 17.203 16.875 1 96.88 225 ALA A C 1
ATOM 1859 O O . ALA A 1 225 ? 9.758 17.016 17.25 1 96.88 225 ALA A O 1
ATOM 1860 N N . LYS A 1 226 ? 11.859 17.656 17.641 1 93.5 226 LYS A N 1
ATOM 1861 C CA . LYS A 1 226 ? 11.633 18.141 19 1 93.5 226 LYS A CA 1
ATOM 1862 C C . LYS A 1 226 ? 12.25 19.516 19.203 1 93.5 226 LYS A C 1
ATOM 1864 O O . LYS A 1 226 ? 13.391 19.766 18.812 1 93.5 226 LYS A O 1
ATOM 1869 N N . PRO A 1 227 ? 11.555 20.359 19.828 1 94.06 227 PRO A N 1
ATOM 1870 C CA . PRO A 1 227 ? 10.18 20.297 20.344 1 94.06 227 PRO A CA 1
ATOM 1871 C C . PRO A 1 227 ? 9.133 20.312 19.234 1 94.06 227 PRO A C 1
ATOM 1873 O O . PRO A 1 227 ? 9.445 20.641 18.078 1 94.06 227 PRO A O 1
ATOM 1876 N N . SER A 1 228 ? 7.879 19.953 19.625 1 96.25 228 SER A N 1
ATOM 1877 C CA . SER A 1 228 ? 6.762 20.062 18.703 1 96.25 228 SER A CA 1
ATOM 1878 C C . SER A 1 228 ? 6.457 21.531 18.375 1 96.25 228 SER A C 1
ATOM 1880 O O . SER A 1 228 ? 6.641 22.406 19.219 1 96.25 228 SER A O 1
ATOM 1882 N N . LEU A 1 229 ? 6.027 21.688 17.172 1 95.88 229 LEU A N 1
ATOM 1883 C CA . LEU A 1 229 ? 5.766 23.047 16.734 1 95.88 229 LEU A CA 1
ATOM 1884 C C . LEU A 1 229 ? 4.27 23.344 16.703 1 95.88 229 LEU A C 1
ATOM 1886 O O . LEU A 1 229 ? 3.855 24.5 16.609 1 95.88 229 LEU A O 1
ATOM 1890 N N . PHE A 1 230 ? 3.443 22.312 16.859 1 94.88 230 PHE A N 1
ATOM 1891 C CA . PHE A 1 230 ? 1.995 22.469 16.781 1 94.88 230 PHE A CA 1
ATOM 1892 C C . PHE A 1 230 ? 1.314 21.75 17.938 1 94.88 230 PHE A C 1
ATOM 1894 O O . PHE A 1 230 ? 1.723 20.641 18.312 1 94.88 230 PHE A O 1
ATOM 1901 N N . GLN A 1 231 ? 0.3 22.375 18.469 1 90.06 231 GLN A N 1
ATOM 1902 C CA . GLN A 1 231 ? -0.466 21.812 19.578 1 90.06 231 GLN A CA 1
ATOM 1903 C C . GLN A 1 231 ? -1.956 21.766 19.25 1 90.06 231 GLN A C 1
ATOM 1905 O O . GLN A 1 231 ? -2.488 22.703 18.641 1 90.06 231 GLN A O 1
ATOM 1910 N N . HIS A 1 232 ? -2.527 20.656 19.609 1 87.94 232 HIS A N 1
ATOM 1911 C CA . HIS A 1 232 ? -3.971 20.516 19.453 1 87.94 232 HIS A CA 1
ATOM 1912 C C . HIS A 1 232 ? -4.723 21.375 20.453 1 87.94 232 HIS A C 1
ATOM 1914 O O . HIS A 1 232 ? -4.383 21.406 21.641 1 87.94 232 HIS A O 1
ATOM 1920 N N . MET A 1 233 ? -5.785 22.078 20.047 1 76.62 233 MET A N 1
ATOM 1921 C CA . MET A 1 233 ? -6.543 22.969 20.922 1 76.62 233 MET A CA 1
ATOM 1922 C C . MET A 1 233 ? -7.98 22.484 21.078 1 76.62 233 MET A C 1
ATOM 1924 O O . MET A 1 233 ? -8.641 22.797 22.078 1 76.62 233 MET A O 1
ATOM 1928 N N . GLY A 1 234 ? -8.422 21.797 20.141 1 67.62 234 GLY A N 1
ATOM 1929 C CA . GLY A 1 234 ? -9.836 21.469 20.109 1 67.62 234 GLY A CA 1
ATOM 1930 C C . GLY A 1 234 ? -10.234 20.438 21.141 1 67.62 234 GLY A C 1
ATOM 1931 O O . GLY A 1 234 ? -9.531 19.438 21.344 1 67.62 234 GLY A O 1
ATOM 1932 N N . LEU A 1 235 ? -11.289 20.781 21.859 1 66.75 235 LEU A N 1
ATOM 1933 C CA . LEU A 1 235 ? -11.852 19.812 22.797 1 66.75 235 LEU A CA 1
ATOM 1934 C C . LEU A 1 235 ? -12.789 18.844 22.078 1 66.75 235 LEU A C 1
ATOM 1936 O O . LEU A 1 235 ? -12.828 17.656 22.406 1 66.75 235 LEU A O 1
ATOM 1940 N N . HIS A 1 236 ? -13.477 19.438 21.047 1 69.44 236 HIS A N 1
ATOM 1941 C CA . HIS A 1 236 ? -14.438 18.609 20.328 1 69.44 236 HIS A CA 1
ATOM 1942 C C . HIS A 1 236 ? -13.906 18.234 18.953 1 69.44 236 HIS A C 1
ATOM 1944 O O . HIS A 1 236 ? -13.492 19.094 18.172 1 69.44 236 HIS A O 1
ATOM 1950 N N . SER A 1 237 ? -13.969 16.922 18.672 1 70.81 237 SER A N 1
ATOM 1951 C CA . SER A 1 237 ? -13.547 16.406 17.375 1 70.81 237 SER A CA 1
ATOM 1952 C C . SER A 1 237 ? -14.578 16.719 16.297 1 70.81 237 SER A C 1
ATOM 1954 O O . SER A 1 237 ? -15.711 17.078 16.609 1 70.81 237 SER A O 1
ATOM 1956 N N . SER A 1 238 ? -14.109 16.656 15.094 1 76.12 238 SER A N 1
ATOM 1957 C CA . SER A 1 238 ? -15.031 16.781 13.969 1 76.12 238 SER A CA 1
ATOM 1958 C C . SER A 1 238 ? -15.961 15.586 13.875 1 76.12 238 SER A C 1
ATOM 1960 O O . SER A 1 238 ? -16.984 15.633 13.18 1 76.12 238 SER A O 1
ATOM 1962 N N . LEU A 1 239 ? -15.539 14.516 14.438 1 73.19 239 LEU A N 1
ATOM 1963 C CA . LEU A 1 239 ? -16.453 13.391 14.609 1 73.19 239 LEU A CA 1
ATOM 1964 C C . LEU A 1 239 ? -17.469 13.672 15.703 1 73.19 239 LEU A C 1
ATOM 1966 O O . LEU A 1 239 ? -17.094 13.945 16.844 1 73.19 239 LEU A O 1
ATOM 1970 N N . SER A 1 240 ? -18.688 13.602 15.336 1 74.5 240 SER A N 1
ATOM 1971 C CA . SER A 1 240 ? -19.75 14 16.25 1 74.5 240 SER A CA 1
ATOM 1972 C C . SER A 1 240 ? -19.703 13.203 17.547 1 74.5 240 SER A C 1
ATOM 1974 O O . SER A 1 240 ? -19.578 11.977 17.531 1 74.5 240 SER A O 1
ATOM 1976 N N . GLY A 1 241 ? -19.656 13.953 18.594 1 70.38 241 GLY A N 1
ATOM 1977 C CA . GLY A 1 241 ? -19.75 13.336 19.906 1 70.38 241 GLY A CA 1
ATOM 1978 C C . GLY A 1 241 ? -18.391 12.969 20.484 1 70.38 241 GLY A C 1
ATOM 1979 O O . GLY A 1 241 ? -18.297 12.578 21.641 1 70.38 241 GLY A O 1
ATOM 1980 N N . LYS A 1 242 ? -17.328 13.109 19.734 1 73.81 242 LYS A N 1
ATOM 1981 C CA . LYS A 1 242 ? -16.016 12.719 20.203 1 73.81 242 LYS A CA 1
ATOM 1982 C C . LYS A 1 242 ? -15.289 13.883 20.859 1 73.81 242 LYS A C 1
ATOM 1984 O O . LYS A 1 242 ? -15.258 14.992 20.312 1 73.81 242 LYS A O 1
ATOM 1989 N N . ILE A 1 243 ? -14.781 13.648 22.062 1 71.19 243 ILE A N 1
ATOM 1990 C CA . ILE A 1 243 ? -13.984 14.617 22.797 1 71.19 243 ILE A CA 1
ATOM 1991 C C . ILE A 1 243 ? -12.523 14.188 22.812 1 71.19 243 ILE A C 1
ATOM 1993 O O . ILE A 1 243 ? -12.211 13.008 23 1 71.19 243 ILE A O 1
ATOM 1997 N N . GLN A 1 244 ? -11.68 15.086 22.391 1 70.81 244 GLN A N 1
ATOM 1998 C CA . GLN A 1 244 ? -10.25 14.805 22.391 1 70.81 244 GLN A CA 1
ATOM 1999 C C . GLN A 1 244 ? -9.492 15.773 23.281 1 70.81 244 GLN A C 1
ATOM 2001 O O . GLN A 1 244 ? -9.305 16.938 22.922 1 70.81 244 GLN A O 1
ATOM 2006 N N . ASN A 1 245 ? -8.938 15.258 24.375 1 68.19 245 ASN A N 1
ATOM 2007 C CA . ASN A 1 245 ? -8.227 16.094 25.344 1 68.19 245 ASN A CA 1
ATOM 2008 C C . ASN A 1 245 ? -6.719 15.867 25.281 1 68.19 245 ASN A C 1
ATOM 2010 O O . ASN A 1 245 ? -5.969 16.422 26.078 1 68.19 245 ASN A O 1
ATOM 2014 N N . LEU A 1 246 ? -6.32 15.297 24.266 1 77.5 246 LEU A N 1
ATOM 2015 C CA . LEU A 1 246 ? -4.906 14.953 24.203 1 77.5 246 LEU A CA 1
ATOM 2016 C C . LEU A 1 246 ? -4.066 16.188 23.875 1 77.5 246 LEU A C 1
ATOM 2018 O O . LEU A 1 246 ? -4.469 17.016 23.062 1 77.5 246 LEU A O 1
ATOM 2022 N N . LYS A 1 247 ? -2.916 16.391 24.641 1 81.44 247 LYS A N 1
ATOM 2023 C CA . LYS A 1 247 ? -1.944 17.453 24.391 1 81.44 247 LYS A CA 1
ATOM 2024 C C . LYS A 1 247 ? -0.566 16.875 24.078 1 81.44 247 LYS A C 1
ATOM 2026 O O . LYS A 1 247 ? -0.167 15.859 24.656 1 81.44 247 LYS A O 1
ATOM 2031 N N . ASP A 1 248 ? 0.056 17.547 23.188 1 90.81 248 ASP A N 1
ATOM 2032 C CA . ASP A 1 248 ? 1.431 17.156 22.859 1 90.81 248 ASP A CA 1
ATOM 2033 C C . ASP A 1 248 ? 2.4 17.672 23.922 1 90.81 248 ASP A C 1
ATOM 2035 O O . ASP A 1 248 ? 2.639 18.891 24.016 1 90.81 248 ASP A O 1
ATOM 2039 N N . LYS A 1 249 ? 3.004 16.828 24.641 1 85.19 249 LYS A N 1
ATOM 2040 C CA . LYS A 1 249 ? 3.883 17.203 25.75 1 85.19 249 LYS A CA 1
ATOM 2041 C C . LYS A 1 249 ? 5.156 17.875 25.234 1 85.19 249 LYS A C 1
ATOM 2043 O O . LYS A 1 249 ? 5.762 18.688 25.938 1 85.19 249 LYS A O 1
ATOM 2048 N N . ASP A 1 250 ? 5.516 17.609 24.016 1 91.88 250 ASP A N 1
ATOM 2049 C CA . ASP A 1 250 ? 6.766 18.125 23.453 1 91.88 250 ASP A CA 1
ATOM 2050 C C . ASP A 1 250 ? 6.586 19.547 22.922 1 91.88 250 ASP A C 1
ATOM 2052 O O . ASP A 1 250 ? 7.555 20.188 22.5 1 91.88 250 ASP A O 1
ATOM 2056 N N . PHE A 1 251 ? 5.422 20.047 22.953 1 90.44 251 PHE A N 1
ATOM 2057 C CA . PHE A 1 251 ? 5.184 21.406 22.5 1 90.44 251 PHE A CA 1
ATOM 2058 C C . PHE A 1 251 ? 5.746 22.422 23.5 1 90.44 251 PHE A C 1
ATOM 2060 O O . PHE A 1 251 ? 6.273 23.453 23.094 1 90.44 251 PHE A O 1
ATOM 2067 N N . GLY A 1 252 ? 5.762 22.141 24.797 1 80.75 252 GLY A N 1
ATOM 2068 C CA . GLY A 1 252 ? 6.266 23.016 25.844 1 80.75 252 GLY A CA 1
ATOM 2069 C C . GLY A 1 252 ? 5.332 24.172 26.156 1 80.75 252 GLY A C 1
ATOM 2070 O O . GLY A 1 252 ? 4.152 24.125 25.812 1 80.75 252 GLY A O 1
ATOM 2071 N N . LYS A 1 253 ? 5.969 25.078 26.938 1 75.38 253 LYS A N 1
ATOM 2072 C CA . LYS A 1 253 ? 5.195 26.234 27.359 1 75.38 253 LYS A CA 1
ATOM 2073 C C . LYS A 1 253 ? 5.211 27.328 26.297 1 75.38 253 LYS A C 1
ATOM 2075 O O . LYS A 1 253 ? 6.223 27.531 25.625 1 75.38 253 LYS A O 1
ATOM 2080 N N . SER A 1 254 ? 4.062 27.812 26.016 1 69.31 254 SER A N 1
ATOM 2081 C CA . SER A 1 254 ? 3.949 28.859 25 1 69.31 254 SER A CA 1
ATOM 2082 C C . SER A 1 254 ? 4.355 30.219 25.578 1 69.31 254 SER A C 1
ATOM 2084 O O . SER A 1 254 ? 4.172 30.484 26.766 1 69.31 254 SER A O 1
ATOM 2086 N N . VAL A 1 255 ? 5.188 30.906 24.766 1 69.62 255 VAL A N 1
ATOM 2087 C CA . VAL A 1 255 ? 5.391 32.312 25.094 1 69.62 255 VAL A CA 1
ATOM 2088 C C . VAL A 1 255 ? 4.09 33.094 24.891 1 69.62 255 VAL A C 1
ATOM 2090 O O . VAL A 1 255 ? 3.59 33.188 23.766 1 69.62 255 VAL A O 1
ATOM 2093 N N . LEU A 1 256 ? 3.596 33.594 26 1 80.06 256 LEU A N 1
ATOM 2094 C CA . LEU A 1 256 ? 2.232 34.094 25.953 1 80.06 256 LEU A CA 1
ATOM 2095 C C . LEU A 1 256 ? 2.234 35.625 25.75 1 80.06 256 LEU A C 1
ATOM 2097 O O . LEU A 1 256 ? 1.172 36.219 25.641 1 80.06 256 LEU A O 1
ATOM 2101 N N . HIS A 1 257 ? 3.49 36.25 25.766 1 85.56 257 HIS A N 1
ATOM 2102 C CA . HIS A 1 257 ? 3.584 37.688 25.531 1 85.56 257 HIS A CA 1
ATOM 2103 C C . HIS A 1 257 ? 4.934 38.062 24.938 1 85.56 257 HIS A C 1
ATOM 2105 O O . HIS A 1 257 ? 5.863 37.25 24.938 1 85.56 257 HIS A O 1
ATOM 2111 N N . LYS A 1 258 ? 5.004 39.156 24.328 1 86.75 258 LYS A N 1
ATOM 2112 C CA . LYS A 1 258 ? 6.254 39.719 23.812 1 86.75 258 LYS A CA 1
ATOM 2113 C C . LYS A 1 258 ? 6.598 41.031 24.469 1 86.75 258 LYS A C 1
ATOM 2115 O O . LYS A 1 258 ? 5.77 41.969 24.5 1 86.75 258 LYS A O 1
ATOM 2120 N N . ALA A 1 259 ? 7.863 41.125 24.922 1 89.38 259 ALA A N 1
ATOM 2121 C CA . ALA A 1 259 ? 8.297 42.312 25.688 1 89.38 259 ALA A CA 1
ATOM 2122 C C . ALA A 1 259 ? 8.922 43.344 24.766 1 89.38 259 ALA A C 1
ATOM 2124 O O . ALA A 1 259 ? 9.586 43 23.781 1 89.38 259 ALA A O 1
ATOM 2125 N N . HIS A 1 260 ? 8.672 44.594 25.016 1 90.62 260 HIS A N 1
ATOM 2126 C CA . HIS A 1 260 ? 9.312 45.719 24.375 1 90.62 260 HIS A CA 1
ATOM 2127 C C . HIS A 1 260 ? 9.664 46.812 25.406 1 90.62 260 HIS A C 1
ATOM 2129 O O . HIS A 1 260 ? 9.156 46.781 26.516 1 90.62 260 HIS A O 1
ATOM 2135 N N . ASN A 1 261 ? 10.672 47.719 25.031 1 92 261 ASN A N 1
ATOM 2136 C CA . ASN A 1 261 ? 10.977 48.875 25.828 1 92 261 ASN A CA 1
ATOM 2137 C C . ASN A 1 261 ? 10.094 50.062 25.453 1 92 261 ASN A C 1
ATOM 2139 O O . ASN A 1 261 ? 10.445 50.844 24.578 1 92 261 ASN A O 1
ATOM 2143 N N . ASN A 1 262 ? 9.055 50.219 26.156 1 95.12 262 ASN A N 1
ATOM 2144 C CA . ASN A 1 262 ? 8.117 51.281 25.891 1 95.12 262 ASN A CA 1
ATOM 2145 C C . ASN A 1 262 ? 8.391 52.5 26.781 1 95.12 262 ASN A C 1
ATOM 2147 O O . ASN A 1 262 ? 8.914 52.344 27.891 1 95.12 262 ASN A O 1
ATOM 2151 N N . PRO A 1 263 ? 8.086 53.75 26.281 1 94.62 263 PRO A N 1
ATOM 2152 C CA . PRO A 1 263 ? 8.258 54.938 27.141 1 94.62 263 PRO A CA 1
ATOM 2153 C C . PRO A 1 263 ? 7.324 54.938 28.344 1 94.62 263 PRO A C 1
ATOM 2155 O O . PRO A 1 263 ? 6.242 54.344 28.297 1 94.62 263 PRO A O 1
ATOM 2158 N N . PRO A 1 264 ? 7.793 55.625 29.422 1 94.75 264 PRO A N 1
ATOM 2159 C CA . PRO A 1 264 ? 6.934 55.656 30.609 1 94.75 264 PRO A CA 1
ATOM 2160 C C . PRO A 1 264 ? 5.57 56.281 30.328 1 94.75 264 PRO A C 1
ATOM 2162 O O . PRO A 1 264 ? 5.48 57.281 29.609 1 94.75 264 PRO A O 1
ATOM 2165 N N . ALA A 1 265 ? 4.598 55.656 30.906 1 96.81 265 ALA A N 1
ATOM 2166 C CA . ALA A 1 265 ? 3.232 56.125 30.688 1 96.81 265 ALA A CA 1
ATOM 2167 C C . ALA A 1 265 ? 2.326 55.719 31.844 1 96.81 265 ALA A C 1
ATOM 2169 O O . ALA A 1 265 ? 2.619 54.781 32.562 1 96.81 265 ALA A O 1
ATOM 2170 N N . LYS A 1 266 ? 1.335 56.594 32.062 1 97.25 266 LYS A N 1
ATOM 2171 C CA . LYS A 1 266 ? 0.24 56.188 32.969 1 97.25 266 LYS A CA 1
ATOM 2172 C C . LYS A 1 266 ? -0.776 55.312 32.219 1 97.25 266 LYS A C 1
ATOM 2174 O O . LYS A 1 266 ? -1.345 55.75 31.219 1 97.25 266 LYS A O 1
ATOM 2179 N N . LEU A 1 267 ? -1.014 54.125 32.75 1 97.94 267 LEU A N 1
ATOM 2180 C CA . LEU A 1 267 ? -1.887 53.156 32.094 1 97.94 267 LEU A CA 1
ATOM 2181 C C . LEU A 1 267 ? -3.258 53.125 32.75 1 97.94 267 LEU A C 1
ATOM 2183 O O . LEU A 1 267 ? -3.355 53 34 1 97.94 267 LEU A O 1
ATOM 2187 N N . THR A 1 268 ? -4.273 53.344 31.969 1 97.5 268 THR A N 1
ATOM 2188 C CA . THR A 1 268 ? -5.641 53.312 32.469 1 97.5 268 THR A CA 1
ATOM 2189 C C . THR A 1 268 ? -6.539 52.469 31.562 1 97.5 268 THR A C 1
ATOM 2191 O O . THR A 1 268 ? -6.324 52.438 30.344 1 97.5 268 THR A O 1
ATOM 2194 N N . THR A 1 269 ? -7.52 51.75 32.125 1 98 269 THR A N 1
ATOM 2195 C CA . THR A 1 269 ? -8.484 51 31.312 1 98 269 THR A CA 1
ATOM 2196 C C . THR A 1 269 ? -9.836 50.938 32 1 98 269 THR A C 1
ATOM 2198 O O . THR A 1 269 ? -9.914 51.031 33.25 1 98 269 THR A O 1
ATOM 2201 N N . SER A 1 270 ? -10.867 50.969 31.203 1 97.69 270 SER A N 1
ATOM 2202 C CA . SER A 1 270 ? -12.211 50.781 31.75 1 97.69 270 SER A CA 1
ATOM 2203 C C . SER A 1 270 ? -12.586 49.281 31.766 1 97.69 270 SER A C 1
ATOM 2205 O O . SER A 1 270 ? -13.641 48.938 32.312 1 97.69 270 SER A O 1
ATOM 2207 N N . LEU A 1 271 ? -11.781 48.375 31.219 1 97.44 271 LEU A N 1
ATOM 2208 C CA . LEU A 1 271 ? -12.062 46.938 31.156 1 97.44 271 LEU A CA 1
ATOM 2209 C C . LEU A 1 271 ? -11.898 46.312 32.531 1 97.44 271 LEU A C 1
ATOM 2211 O O . LEU A 1 271 ? -11.078 46.75 33.344 1 97.44 271 LEU A O 1
ATOM 2215 N N . ARG A 1 272 ? -12.656 45.281 32.75 1 96.25 272 ARG A N 1
ATOM 2216 C CA . ARG A 1 272 ? -12.516 44.531 33.969 1 96.25 272 ARG A CA 1
ATOM 2217 C C . ARG A 1 272 ? -11.344 43.562 33.906 1 96.25 272 ARG A C 1
ATOM 2219 O O . ARG A 1 272 ? -11.43 42.531 33.219 1 96.25 272 ARG A O 1
ATOM 2226 N N . ILE A 1 273 ? -10.383 43.844 34.688 1 96.06 273 ILE A N 1
ATOM 2227 C CA . ILE A 1 273 ? -9.141 43.094 34.625 1 96.06 273 ILE A CA 1
ATOM 2228 C C . ILE A 1 273 ? -9.344 41.719 35.312 1 96.06 273 ILE A C 1
ATOM 2230 O O . ILE A 1 273 ? -9.992 41.625 36.344 1 96.06 273 ILE A O 1
ATOM 2234 N N . TYR A 1 274 ? -8.812 40.75 34.688 1 94.38 274 TYR A N 1
ATOM 2235 C CA . TYR A 1 274 ? -8.891 39.375 35.219 1 94.38 274 TYR A CA 1
ATOM 2236 C C . TYR A 1 274 ? -7.672 39.062 36.094 1 94.38 274 TYR A C 1
ATOM 2238 O O . TYR A 1 274 ? -6.559 38.938 35.562 1 94.38 274 TYR A O 1
ATOM 2246 N N . GLN A 1 275 ? -7.836 39 37.375 1 92.81 275 GLN A N 1
ATOM 2247 C CA . GLN A 1 275 ? -6.82 38.562 38.312 1 92.81 275 GLN A CA 1
ATOM 2248 C C . GLN A 1 275 ? -5.602 39.5 38.281 1 92.81 275 GLN A C 1
ATOM 2250 O O . GLN A 1 275 ? -5.727 40.719 38.406 1 92.81 275 GLN A O 1
ATOM 2255 N N . GLN A 1 276 ? -4.402 38.781 38.031 1 93.56 276 GLN A N 1
ATOM 2256 C CA . GLN A 1 276 ? -3.166 39.562 38.094 1 93.56 276 GLN A CA 1
ATOM 2257 C C . GLN A 1 276 ? -2.686 39.969 36.719 1 93.56 276 GLN A C 1
ATOM 2259 O O . GLN A 1 276 ? -1.569 40.469 36.562 1 93.56 276 GLN A O 1
ATOM 2264 N N . TYR A 1 277 ? -3.48 39.812 35.719 1 95.25 277 TYR A N 1
ATOM 2265 C CA . TYR A 1 277 ? -3.059 40.125 34.375 1 95.25 277 TYR A CA 1
ATOM 2266 C C . TYR A 1 277 ? -3.328 41.594 34.031 1 95.25 277 TYR A C 1
ATOM 2268 O O . TYR A 1 277 ? -4.223 41.906 33.25 1 95.25 277 TYR A O 1
ATOM 2276 N N . THR A 1 278 ? -2.486 42.469 34.469 1 96.31 278 THR A N 1
ATOM 2277 C CA . THR A 1 278 ? -2.693 43.906 34.438 1 96.31 278 THR A CA 1
ATOM 2278 C C . THR A 1 278 ? -2.053 44.5 33.156 1 96.31 278 THR A C 1
ATOM 2280 O O . THR A 1 278 ? -1.281 43.812 32.469 1 96.31 278 THR A O 1
ATOM 2283 N N . LEU A 1 279 ? -2.412 45.75 32.906 1 96.69 279 LEU A N 1
ATOM 2284 C CA . LEU A 1 279 ? -1.837 46.469 31.766 1 96.69 279 LEU A CA 1
ATOM 2285 C C . LEU A 1 279 ? -0.335 46.656 31.938 1 96.69 279 LEU A C 1
ATOM 2287 O O . LEU A 1 279 ? 0.418 46.656 30.969 1 96.69 279 LEU A O 1
ATOM 2291 N N . GLU A 1 280 ? 0.04 46.781 33.188 1 96.31 280 GLU A N 1
ATOM 2292 C CA . GLU A 1 280 ? 1.458 46.969 33.469 1 96.31 280 GLU A CA 1
ATOM 2293 C C . GLU A 1 280 ? 2.262 45.75 33.062 1 96.31 280 GLU A C 1
ATOM 2295 O O . GLU A 1 280 ? 3.393 45.875 32.594 1 96.31 280 GLU A O 1
ATOM 2300 N N . ASN A 1 281 ? 1.685 44.625 33.25 1 95.5 281 ASN A N 1
ATOM 2301 C CA . ASN A 1 281 ? 2.352 43.406 32.875 1 95.5 281 ASN A CA 1
ATOM 2302 C C . ASN A 1 281 ? 2.754 43.406 31.391 1 95.5 281 ASN A C 1
ATOM 2304 O O . ASN A 1 281 ? 3.898 43.094 31.047 1 95.5 281 ASN A O 1
ATOM 2308 N N . VAL A 1 282 ? 1.857 43.75 30.484 1 96.56 282 VAL A N 1
ATOM 2309 C CA . VAL A 1 282 ? 2.139 43.656 29.062 1 96.56 282 VAL A CA 1
ATOM 2310 C C . VAL A 1 282 ? 2.992 44.844 28.641 1 96.56 282 VAL A C 1
ATOM 2312 O O . VAL A 1 282 ? 3.863 44.719 27.781 1 96.56 282 VAL A O 1
ATOM 2315 N N . TYR A 1 283 ? 2.729 46.031 29.172 1 97 283 TYR A N 1
ATOM 2316 C CA . TYR A 1 283 ? 3.432 47.25 28.781 1 97 283 TYR A CA 1
ATOM 2317 C C . TYR A 1 283 ? 4.906 47.188 29.156 1 97 283 TYR A C 1
ATOM 2319 O O . TYR A 1 283 ? 5.77 47.656 28.422 1 97 283 TYR A O 1
ATOM 2327 N N . GLU A 1 284 ? 5.141 46.5 30.328 1 93.88 284 GLU A N 1
ATOM 2328 C CA . GLU A 1 284 ? 6.512 46.406 30.812 1 93.88 284 GLU A CA 1
ATOM 2329 C C . GLU A 1 284 ? 7.168 45.125 30.359 1 93.88 284 GLU A C 1
ATOM 2331 O O . GLU A 1 284 ? 8.336 44.875 30.641 1 93.88 284 GLU A O 1
ATOM 2336 N N . GLY A 1 285 ? 6.449 44.312 29.766 1 90.5 285 GLY A N 1
ATOM 2337 C CA . GLY A 1 285 ? 6.992 43.094 29.203 1 90.5 285 GLY A CA 1
ATOM 2338 C C . GLY A 1 285 ? 7.113 41.969 30.219 1 90.5 285 GLY A C 1
ATOM 2339 O O . GLY A 1 285 ? 7.992 41.125 30.094 1 90.5 285 GLY A O 1
ATOM 2340 N N . LYS A 1 286 ? 6.355 42.031 31.219 1 91.88 286 LYS A N 1
ATOM 2341 C CA . LYS A 1 286 ? 6.422 41.031 32.281 1 91.88 286 LYS A CA 1
ATOM 2342 C C . LYS A 1 286 ? 5.363 39.938 32.094 1 91.88 286 LYS A C 1
ATOM 2344 O O . LYS A 1 286 ? 5.414 38.906 32.75 1 91.88 286 LYS A O 1
ATOM 2349 N N . GLY A 1 287 ? 4.527 40.156 31.25 1 93.31 287 GLY A N 1
ATOM 2350 C CA . GLY A 1 287 ? 3.41 39.25 31 1 93.31 287 GLY A CA 1
ATOM 2351 C C . GLY A 1 287 ? 2.402 39.812 30.016 1 93.31 287 GLY A C 1
ATOM 2352 O O . GLY A 1 287 ? 2.77 40.562 29.109 1 93.31 287 GLY A O 1
ATOM 2353 N N . TYR A 1 288 ? 1.132 39.281 30.172 1 95.19 288 TYR A N 1
ATOM 2354 C CA . TYR A 1 288 ? 0.084 39.781 29.297 1 95.19 288 TYR A CA 1
ATOM 2355 C C . TYR A 1 288 ? -1.076 40.344 30.109 1 95.19 288 TYR A C 1
ATOM 2357 O O . TYR A 1 288 ? -1.132 40.188 31.328 1 95.19 288 TYR A O 1
ATOM 2365 N N . PHE A 1 289 ? -1.857 41.25 29.422 1 97.38 289 PHE A N 1
ATOM 2366 C CA . PHE A 1 289 ? -3.082 41.812 29.984 1 97.38 289 PHE A CA 1
ATOM 2367 C C . PHE A 1 289 ? -4.289 40.969 29.625 1 97.38 289 PHE A C 1
ATOM 2369 O O . PHE A 1 289 ? -4.383 40.469 28.5 1 97.38 289 PHE A O 1
ATOM 2376 N N . TRP A 1 290 ? -5.137 40.688 30.625 1 96.5 290 TRP A N 1
ATOM 2377 C CA . TRP A 1 290 ? -6.328 39.875 30.391 1 96.5 290 TRP A CA 1
ATOM 2378 C C . TRP A 1 290 ? -7.551 40.5 31.047 1 96.5 290 TRP A C 1
ATOM 2380 O O . TRP A 1 290 ? -7.488 40.969 32.188 1 96.5 290 TRP A O 1
ATOM 2390 N N . ALA A 1 291 ? -8.609 40.656 30.266 1 96.5 291 ALA A N 1
ATOM 2391 C CA . ALA A 1 291 ? -9.828 41.281 30.781 1 96.5 291 ALA A CA 1
ATOM 2392 C C . ALA A 1 291 ? -11.07 40.562 30.25 1 96.5 291 ALA A C 1
ATOM 2394 O O . ALA A 1 291 ? -10.992 39.844 29.266 1 96.5 291 ALA A O 1
ATOM 2395 N N . SER A 1 292 ? -12.188 40.75 30.969 1 95.25 292 SER A N 1
ATOM 2396 C CA . SER A 1 292 ? -13.461 40.219 30.516 1 95.25 292 SER A CA 1
ATOM 2397 C C . SER A 1 292 ? -13.898 40.906 29.203 1 95.25 292 SER A C 1
ATOM 2399 O O . SER A 1 292 ? -13.297 41.875 28.781 1 95.25 292 SER A O 1
ATOM 2401 N N . ALA A 1 293 ? -14.984 40.375 28.609 1 94.19 293 ALA A N 1
ATOM 2402 C CA . ALA A 1 293 ? -15.461 40.844 27.312 1 94.19 293 ALA A CA 1
ATOM 2403 C C . ALA A 1 293 ? -15.727 42.344 27.344 1 94.19 293 ALA A C 1
ATOM 2405 O O . ALA A 1 293 ? -16.562 42.844 28.109 1 94.19 293 ALA A O 1
ATOM 2406 N N . PRO A 1 294 ? -15 43.062 26.484 1 96.38 294 PRO A N 1
ATOM 2407 C CA . PRO A 1 294 ? -15.219 44.5 26.438 1 96.38 294 PRO A CA 1
ATOM 2408 C C . PRO A 1 294 ? -16.594 44.875 25.891 1 96.38 294 PRO A C 1
ATOM 2410 O O . PRO A 1 294 ? -17.172 44.125 25.109 1 96.38 294 PRO A O 1
ATOM 2413 N N . VAL A 1 295 ? -17.125 45.969 26.297 1 96.5 295 VAL A N 1
ATOM 2414 C CA . VAL A 1 295 ? -18.359 46.5 25.75 1 96.5 295 VAL A CA 1
ATOM 2415 C C . VAL A 1 295 ? -18.078 47.844 25.031 1 96.5 295 VAL A C 1
ATOM 2417 O O . VAL A 1 295 ? -17.031 48.438 25.25 1 96.5 295 VAL A O 1
ATOM 2420 N N . ALA A 1 296 ? -19.062 48.188 24.203 1 97.19 296 ALA A N 1
ATOM 2421 C CA . ALA A 1 296 ? -18.891 49.438 23.453 1 97.19 296 ALA A CA 1
ATOM 2422 C C . ALA A 1 296 ? -18.594 50.594 24.391 1 97.19 296 ALA A C 1
ATOM 2424 O O . ALA A 1 296 ? -19.281 50.781 25.406 1 97.19 296 ALA A O 1
ATOM 2425 N N . GLY A 1 297 ? -17.531 51.375 24.031 1 96.44 297 GLY A N 1
ATOM 2426 C CA . GLY A 1 297 ? -17.156 52.5 24.844 1 96.44 297 GLY A CA 1
ATOM 2427 C C . GLY A 1 297 ? -15.977 52.219 25.766 1 96.44 297 GLY A C 1
ATOM 2428 O O . GLY A 1 297 ? -15.336 53.156 26.281 1 96.44 297 GLY A O 1
ATOM 2429 N N . ASP A 1 298 ? -15.734 50.906 26.031 1 97.81 298 ASP A N 1
ATOM 2430 C CA . ASP A 1 298 ? -14.562 50.562 26.828 1 97.81 298 ASP A CA 1
ATOM 2431 C C . ASP A 1 298 ? -13.273 51.031 26.156 1 97.81 298 ASP A C 1
ATOM 2433 O O . ASP A 1 298 ? -13.227 51.188 24.922 1 97.81 298 ASP A O 1
ATOM 2437 N N . TYR A 1 299 ? -12.234 51.281 27.016 1 98.12 299 TYR A N 1
ATOM 2438 C CA . TYR A 1 299 ? -11 51.781 26.438 1 98.12 299 TYR A CA 1
ATOM 2439 C C . TYR A 1 299 ? -9.781 51.344 27.219 1 98.12 299 TYR A C 1
ATOM 2441 O O . TYR A 1 299 ? -9.906 50.906 28.359 1 98.12 299 TYR A O 1
ATOM 2449 N N . ILE A 1 300 ? -8.664 51.25 26.578 1 98.31 300 ILE A N 1
ATOM 2450 C CA . ILE A 1 300 ? -7.324 51.188 27.141 1 98.31 300 ILE A CA 1
ATOM 2451 C C . ILE A 1 300 ? -6.531 52.438 26.766 1 98.31 300 ILE A C 1
ATOM 2453 O O . ILE A 1 300 ? -6.469 52.781 25.594 1 98.31 300 ILE A O 1
ATOM 2457 N N . SER A 1 301 ? -5.926 53.062 27.766 1 97.94 301 SER A N 1
ATOM 2458 C CA . SER A 1 301 ? -5.25 54.344 27.484 1 97.94 301 SER A CA 1
ATOM 2459 C C . SER A 1 301 ? -3.814 54.312 28 1 97.94 301 SER A C 1
ATOM 2461 O O . SER A 1 301 ? -3.549 53.844 29.094 1 97.94 301 SER A O 1
ATOM 2463 N N . PHE A 1 302 ? -2.949 54.812 27.172 1 97.94 302 PHE A N 1
ATOM 2464 C CA . PHE A 1 302 ? -1.543 55.031 27.484 1 97.94 302 PHE A CA 1
ATOM 2465 C C . PHE A 1 302 ? -1.221 56.531 27.469 1 97.94 302 PHE A C 1
ATOM 2467 O O . PHE A 1 302 ? -1.009 57.094 26.406 1 97.94 302 PHE A O 1
ATOM 2474 N N . THR A 1 303 ? -1.148 57.094 28.609 1 97.38 303 THR A N 1
ATOM 2475 C CA . THR A 1 303 ? -0.858 58.531 28.703 1 97.38 303 THR A CA 1
ATOM 2476 C C . THR A 1 303 ? 0.608 58.75 29.062 1 97.38 303 THR A C 1
ATOM 2478 O O . THR A 1 303 ? 1.052 58.406 30.156 1 97.38 303 THR A O 1
ATOM 2481 N N . PHE A 1 304 ? 1.224 59.438 28.219 1 96.88 304 PHE A N 1
ATOM 2482 C CA . PHE A 1 304 ? 2.656 59.625 28.406 1 96.88 304 PHE A CA 1
ATOM 2483 C C . PHE A 1 304 ? 2.93 60.688 29.469 1 96.88 304 PHE A C 1
ATOM 2485 O O . PHE A 1 304 ? 2.135 61.594 29.656 1 96.88 304 PHE A O 1
ATOM 2492 N N . LEU A 1 305 ? 4.043 60.531 30.141 1 95 305 LEU A N 1
ATOM 2493 C CA . LEU A 1 305 ? 4.434 61.5 31.156 1 95 305 LEU A CA 1
ATOM 2494 C C . LEU A 1 305 ? 4.809 62.844 30.516 1 95 305 LEU A C 1
ATOM 2496 O O . LEU A 1 305 ? 4.645 63.875 31.141 1 95 305 LEU A O 1
ATOM 2500 N N . LYS A 1 306 ? 5.348 62.781 29.297 1 93.56 306 LYS A N 1
ATOM 2501 C CA . LYS A 1 306 ? 5.598 63.938 28.438 1 93.56 306 LYS A CA 1
ATOM 2502 C C . LYS A 1 306 ? 5.203 63.625 27 1 93.56 306 LYS A C 1
ATOM 2504 O O . LYS A 1 306 ? 5.203 62.469 26.562 1 93.56 306 LYS A O 1
ATOM 2509 N N . PRO A 1 307 ? 4.84 64.688 26.328 1 94.25 307 PRO A N 1
ATOM 2510 C CA . PRO A 1 307 ? 4.52 64.5 24.906 1 94.25 307 PRO A CA 1
ATOM 2511 C C . PRO A 1 307 ? 5.672 63.812 24.156 1 94.25 307 PRO A C 1
ATOM 2513 O O . PRO A 1 307 ? 6.836 64.188 24.359 1 94.25 307 PRO A O 1
ATOM 2516 N N . LEU A 1 308 ? 5.285 62.844 23.328 1 94.31 308 LEU A N 1
ATOM 2517 C CA . LEU A 1 308 ? 6.305 62.094 22.594 1 94.31 308 LEU A CA 1
ATOM 2518 C C . LEU A 1 308 ? 5.977 62.031 21.109 1 94.31 308 LEU A C 1
ATOM 2520 O O . LEU A 1 308 ? 4.805 62.094 20.719 1 94.31 308 LEU A O 1
ATOM 2524 N N . LYS A 1 309 ? 7.027 61.938 20.281 1 92.69 309 LYS A N 1
ATOM 2525 C CA . LYS A 1 309 ? 6.859 61.656 18.859 1 92.69 309 LYS A CA 1
ATOM 2526 C C . LYS A 1 309 ? 6.926 60.156 18.594 1 92.69 309 LYS A C 1
ATOM 2528 O O . LYS A 1 309 ? 8.016 59.594 18.406 1 92.69 309 LYS A O 1
ATOM 2533 N N . VAL A 1 310 ? 5.832 59.594 18.516 1 93.31 310 VAL A N 1
ATOM 2534 C CA . VAL A 1 310 ? 5.746 58.156 18.234 1 93.31 310 VAL A CA 1
ATOM 2535 C C . VAL A 1 310 ? 5.723 57.938 16.734 1 93.31 310 VAL A C 1
ATOM 2537 O O . VAL A 1 310 ? 4.891 58.5 16.016 1 93.31 310 VAL A O 1
ATOM 2540 N N . GLU A 1 311 ? 6.582 57.094 16.281 1 93.5 311 GLU A N 1
ATOM 2541 C CA . GLU A 1 311 ? 6.699 56.844 14.852 1 93.5 311 GLU A CA 1
ATOM 2542 C C . GLU A 1 311 ? 5.852 55.625 14.445 1 93.5 311 GLU A C 1
ATOM 2544 O O . GLU A 1 311 ? 5.215 55.656 13.391 1 93.5 311 GLU A O 1
ATOM 2549 N N . LYS A 1 312 ? 6.004 54.594 15.234 1 95.12 312 LYS A N 1
ATOM 2550 C CA . LYS A 1 312 ? 5.301 53.344 14.914 1 95.12 312 LYS A CA 1
ATOM 2551 C C . LYS A 1 312 ? 4.648 52.75 16.156 1 95.12 312 LYS A C 1
ATOM 2553 O O . LYS A 1 312 ? 5.117 52.969 17.281 1 95.12 312 LYS A O 1
ATOM 2558 N N . TYR A 1 313 ? 3.553 52.125 15.953 1 95.88 313 TYR A N 1
ATOM 2559 C CA . TYR A 1 313 ? 2.891 51.406 17.047 1 95.88 313 TYR A CA 1
ATOM 2560 C C . TYR A 1 313 ? 2.541 49.969 16.625 1 95.88 313 TYR A C 1
ATOM 2562 O O . TYR A 1 313 ? 2.328 49.719 15.438 1 95.88 313 TYR A O 1
ATOM 2570 N N . LEU A 1 314 ? 2.539 49.031 17.562 1 95.38 314 LEU A N 1
ATOM 2571 C CA . LEU A 1 314 ? 2.08 47.656 17.391 1 95.38 314 LEU A CA 1
ATOM 2572 C C . LEU A 1 314 ? 1.351 47.156 18.625 1 95.38 314 LEU A C 1
ATOM 2574 O O . LEU A 1 314 ? 1.873 47.25 19.734 1 95.38 314 LEU A O 1
ATOM 2578 N N . PHE A 1 315 ? 0.115 46.781 18.5 1 96.25 315 PHE A N 1
ATOM 2579 C CA . PHE A 1 315 ? -0.671 46.125 19.531 1 96.25 315 PHE A CA 1
ATOM 2580 C C . PHE A 1 315 ? -1.125 44.75 19.062 1 96.25 315 PHE A C 1
ATOM 2582 O O . PHE A 1 315 ? -1.695 44.625 17.969 1 96.25 315 PHE A O 1
ATOM 2589 N N . ARG A 1 316 ? -0.834 43.75 19.844 1 92.75 316 ARG A N 1
ATOM 2590 C CA . ARG A 1 316 ? -1.301 42.406 19.547 1 92.75 316 ARG A CA 1
ATOM 2591 C C . ARG A 1 316 ? -2.213 41.875 20.641 1 92.75 316 ARG A C 1
ATOM 2593 O O . ARG A 1 316 ? -1.868 41.938 21.828 1 92.75 316 ARG A O 1
ATOM 2600 N N . SER A 1 317 ? -3.391 41.5 20.219 1 92.88 317 SER A N 1
ATOM 2601 C CA . SER A 1 317 ? -4.32 40.906 21.172 1 92.88 317 SER A CA 1
ATOM 2602 C C . SER A 1 317 ? -4.438 39.406 20.969 1 92.88 317 SER A C 1
ATOM 2604 O O . SER A 1 317 ? -4.113 38.906 19.891 1 92.88 317 SER A O 1
ATOM 2606 N N . GLY A 1 318 ? -4.824 38.719 22.016 1 87.38 318 GLY A N 1
ATOM 2607 C CA . GLY A 1 318 ? -4.758 37.25 22 1 87.38 318 GLY A CA 1
ATOM 2608 C C . GLY A 1 318 ? -3.367 36.719 22.266 1 87.38 318 GLY A C 1
ATOM 2609 O O . GLY A 1 318 ? -2.391 37.469 22.25 1 87.38 318 GLY A O 1
ATOM 2610 N N . ASN A 1 319 ? -3.252 35.469 22.703 1 83.44 319 ASN A N 1
ATOM 2611 C CA . ASN A 1 319 ? -1.955 34.812 22.812 1 83.44 319 ASN A CA 1
ATOM 2612 C C . ASN A 1 319 ? -2.045 33.312 22.453 1 83.44 319 ASN A C 1
ATOM 2614 O O . ASN A 1 319 ? -3.07 32.875 21.953 1 83.44 319 ASN A O 1
ATOM 2618 N N . MET A 1 320 ? -0.958 32.688 22.547 1 73.94 320 MET A N 1
ATOM 2619 C CA . MET A 1 320 ? -0.854 31.312 22.047 1 73.94 320 MET A CA 1
ATOM 2620 C C . MET A 1 320 ? -1.815 30.391 22.781 1 73.94 320 MET A C 1
ATOM 2622 O O . MET A 1 320 ? -2.367 29.453 22.203 1 73.94 320 MET A O 1
ATOM 2626 N N . ASP A 1 321 ? -2.043 30.609 23.984 1 74.25 321 ASP A N 1
ATOM 2627 C CA . ASP A 1 321 ? -2.91 29.75 24.797 1 74.25 321 ASP A CA 1
ATOM 2628 C C . ASP A 1 321 ? -4.379 30.125 24.578 1 74.25 321 ASP A C 1
ATOM 2630 O O . ASP A 1 321 ? -5.254 29.25 24.672 1 74.25 321 ASP A O 1
ATOM 2634 N N . TYR A 1 322 ? -4.609 31.406 24.328 1 77.56 322 TYR A N 1
ATOM 2635 C CA . TYR A 1 322 ? -5.957 31.922 24.125 1 77.56 322 TYR A CA 1
ATOM 2636 C C . TYR A 1 322 ? -6.027 32.812 22.891 1 77.56 322 TYR A C 1
ATOM 2638 O O . TYR A 1 322 ? -6.305 34 22.984 1 77.56 322 TYR A O 1
ATOM 2646 N N . PRO A 1 323 ? -5.922 32.188 21.797 1 75.81 323 PRO A N 1
ATOM 2647 C CA . PRO A 1 323 ? -5.84 33 20.578 1 75.81 323 PRO A CA 1
ATOM 2648 C C . PRO A 1 323 ? -7.148 33.719 20.266 1 75.81 323 PRO A C 1
ATOM 2650 O O . PRO A 1 323 ? -7.145 34.719 19.531 1 75.81 323 PRO A O 1
ATOM 2653 N N . GLY A 1 324 ? -8.234 33.344 20.828 1 76.31 324 GLY A N 1
ATOM 2654 C CA . GLY A 1 324 ? -9.531 33.938 20.531 1 76.31 324 GLY A CA 1
ATOM 2655 C C . GLY A 1 324 ? -9.836 35.156 21.391 1 76.31 324 GLY A C 1
ATOM 2656 O O . GLY A 1 324 ? -10.742 35.938 21.094 1 76.31 324 GLY A O 1
ATOM 2657 N N . ASP A 1 325 ? -9.125 35.312 22.391 1 86.94 325 ASP A N 1
ATOM 2658 C CA . ASP A 1 325 ? -9.328 36.438 23.281 1 86.94 325 ASP A CA 1
ATOM 2659 C C . ASP A 1 325 ? -8.695 37.719 22.703 1 86.94 325 ASP A C 1
ATOM 2661 O O . ASP A 1 325 ? -7.715 38.219 23.25 1 86.94 325 ASP A O 1
ATOM 2665 N N . ILE A 1 326 ? -9.359 38.188 21.656 1 90.88 326 ILE A N 1
ATOM 2666 C CA . ILE A 1 326 ? -8.766 39.312 20.922 1 90.88 326 ILE A CA 1
ATOM 2667 C C . ILE A 1 326 ? -9.641 40.531 21.078 1 90.88 326 ILE A C 1
ATOM 2669 O O . ILE A 1 326 ? -10.805 40.438 21.469 1 90.88 326 ILE A O 1
ATOM 2673 N N . LEU A 1 327 ? -9.031 41.75 20.844 1 94.12 327 LEU A N 1
ATOM 2674 C CA . LEU A 1 327 ? -9.789 43 20.766 1 94.12 327 LEU A CA 1
ATOM 2675 C C . LEU A 1 327 ? -10.547 43.094 19.453 1 94.12 327 LEU A C 1
ATOM 2677 O O . LEU A 1 327 ? -9.938 43.125 18.375 1 94.12 327 LEU A O 1
ATOM 2681 N N . TYR A 1 328 ? -11.867 43.031 19.609 1 89.12 328 TYR A N 1
ATOM 2682 C CA . TYR A 1 328 ? -12.789 43.094 18.484 1 89.12 328 TYR A CA 1
ATOM 2683 C C . TYR A 1 328 ? -13.297 44.5 18.25 1 89.12 328 TYR A C 1
ATOM 2685 O O . TYR A 1 328 ? -13.602 45.219 19.203 1 89.12 328 TYR A O 1
ATOM 2693 N N . ASP A 1 329 ? -13.352 44.906 16.922 1 93.25 329 ASP A N 1
ATOM 2694 C CA . ASP A 1 329 ? -13.891 46.219 16.531 1 93.25 329 ASP A CA 1
ATOM 2695 C C . ASP A 1 329 ? -13.344 47.312 17.438 1 93.25 329 ASP A C 1
ATOM 2697 O O . ASP A 1 329 ? -14.109 48.062 18.047 1 93.25 329 ASP A O 1
ATOM 2701 N N . THR A 1 330 ? -12.008 47.406 17.453 1 96.81 330 THR A N 1
ATOM 2702 C CA . THR A 1 330 ? -11.305 48.344 18.297 1 96.81 330 THR A CA 1
ATOM 2703 C C . THR A 1 330 ? -10.422 49.281 17.453 1 96.81 330 THR A C 1
ATOM 2705 O O . THR A 1 330 ? -9.695 48.812 16.578 1 96.81 330 THR A O 1
ATOM 2708 N N . THR A 1 331 ? -10.5 50.562 17.703 1 97.25 331 THR A N 1
ATOM 2709 C CA . THR A 1 331 ? -9.695 51.562 16.984 1 97.25 331 THR A CA 1
ATOM 2710 C C . THR A 1 331 ? -8.492 52 17.812 1 97.25 331 THR A C 1
ATOM 2712 O O . THR A 1 331 ? -8.516 51.906 19.047 1 97.25 331 THR A O 1
ATOM 2715 N N . VAL A 1 332 ? -7.457 52.375 17.094 1 97.81 332 VAL A N 1
ATOM 2716 C CA . VAL A 1 332 ? -6.297 53.031 17.703 1 97.81 332 VAL A CA 1
ATOM 2717 C C . VAL A 1 332 ? -6.375 54.531 17.5 1 97.81 332 VAL A C 1
ATOM 2719 O O . VAL A 1 332 ? -6.445 55 16.359 1 97.81 332 VAL A O 1
ATOM 2722 N N . GLU A 1 333 ? -6.332 55.281 18.609 1 96.5 333 GLU A N 1
ATOM 2723 C CA . GLU A 1 333 ? -6.484 56.719 18.547 1 96.5 333 GLU A CA 1
ATOM 2724 C C . GLU A 1 333 ? -5.367 57.438 19.297 1 96.5 333 GLU A C 1
ATOM 2726 O O . GLU A 1 333 ? -4.824 56.906 20.266 1 96.5 333 GLU A O 1
ATOM 2731 N N . VAL A 1 334 ? -5.039 58.656 18.781 1 96.06 334 VAL A N 1
ATOM 2732 C CA . VAL A 1 334 ? -3.988 59.406 19.469 1 96.06 334 VAL A CA 1
ATOM 2733 C C . VAL A 1 334 ? -4.5 60.812 19.828 1 96.06 334 VAL A C 1
ATOM 2735 O O . VAL A 1 334 ? -5.328 61.375 19.109 1 96.06 334 VAL A O 1
ATOM 2738 N N . LEU A 1 335 ? -4.039 61.281 20.969 1 94.5 335 LEU A N 1
ATOM 2739 C CA . LEU A 1 335 ? -4.316 62.625 21.391 1 94.5 335 LEU A CA 1
ATOM 2740 C C . LEU A 1 335 ? -3.113 63.531 21.141 1 94.5 335 LEU A C 1
ATOM 2742 O O . LEU A 1 335 ? -2.111 63.469 21.859 1 94.5 335 LEU A O 1
ATOM 2746 N N . PRO A 1 336 ? -3.203 64.438 20.156 1 92.25 336 PRO A N 1
ATOM 2747 C CA . PRO A 1 336 ? -2.072 65.312 19.891 1 92.25 336 PRO A CA 1
ATOM 2748 C C . PRO A 1 336 ? -1.819 66.312 21.031 1 92.25 336 PRO A C 1
ATOM 2750 O O . PRO A 1 336 ? -2.764 66.75 21.688 1 92.25 336 PRO A O 1
ATOM 2753 N N . ALA A 1 337 ? -0.567 66.625 21.297 1 89.69 337 ALA A N 1
ATOM 2754 C CA . ALA A 1 337 ? -0.21 67.625 22.328 1 89.69 337 ALA A CA 1
ATOM 2755 C C . ALA A 1 337 ? -0.667 69 21.922 1 89.69 337 ALA A C 1
ATOM 2757 O O . ALA A 1 337 ? -1.103 69.812 22.781 1 89.69 337 ALA A O 1
ATOM 2758 N N . ASP A 1 338 ? -0.376 69.375 20.719 1 76.31 338 ASP A N 1
ATOM 2759 C CA . ASP A 1 338 ? -0.783 70.688 20.234 1 76.31 338 ASP A CA 1
ATOM 2760 C C . ASP A 1 338 ? -2.172 70.625 19.609 1 76.31 338 ASP A C 1
ATOM 2762 O O . ASP A 1 338 ? -2.381 69.938 18.609 1 76.31 338 ASP A O 1
ATOM 2766 N N . VAL A 1 339 ? -3.143 70.875 20.422 1 58.19 339 VAL A N 1
ATOM 2767 C CA . VAL A 1 339 ? -4.547 70.812 20.016 1 58.19 339 VAL A CA 1
ATOM 2768 C C . VAL A 1 339 ? -4.781 71.875 18.906 1 58.19 339 VAL A C 1
ATOM 2770 O O . VAL A 1 339 ? -5.793 71.812 18.203 1 58.19 339 VAL A O 1
ATOM 2773 N N . ILE A 1 340 ? -4.156 73 18.953 1 52.34 340 ILE A N 1
ATOM 2774 C CA . ILE A 1 340 ? -4.465 74 17.984 1 52.34 340 ILE A CA 1
ATOM 2775 C C . ILE A 1 340 ? -4.461 73.438 16.578 1 52.34 340 ILE A C 1
ATOM 2777 O O . ILE A 1 340 ? -5.215 73.875 15.703 1 52.34 340 ILE A O 1
ATOM 2781 N N . LEU A 1 341 ? -3.684 72.5 16.375 1 48.94 341 LEU A N 1
ATOM 2782 C CA . LEU A 1 341 ? -3.562 71.938 15.039 1 48.94 341 LEU A CA 1
ATOM 2783 C C . LEU A 1 341 ? -4.797 71.125 14.68 1 48.94 341 LEU A C 1
ATOM 2785 O O . LEU A 1 341 ? -4.984 70.75 13.516 1 48.94 341 LEU A O 1
ATOM 2789 N N . VAL A 1 342 ? -5.539 70.75 15.594 1 49.47 342 VAL A N 1
ATOM 2790 C CA . VAL A 1 342 ? -6.676 69.875 15.281 1 49.47 342 VAL A CA 1
ATOM 2791 C C . VAL A 1 342 ? -7.789 70.688 14.641 1 49.47 342 VAL A C 1
ATOM 2793 O O . VAL A 1 342 ? -8.727 70.125 14.07 1 49.47 342 VAL A O 1
ATOM 2796 N N . GLY A 1 343 ? -7.992 71.938 15.016 1 46.66 343 GLY A N 1
ATOM 2797 C CA . GLY A 1 343 ? -9 72.75 14.312 1 46.66 343 GLY A CA 1
ATOM 2798 C C . GLY A 1 343 ? -8.836 72.688 12.805 1 46.66 343 GLY A C 1
ATOM 2799 O O . GLY A 1 343 ? -9.75 73.062 12.07 1 46.66 343 GLY A O 1
ATOM 2800 N N . ASN A 1 344 ? -7.676 72.875 12.391 1 47.81 344 ASN A N 1
ATOM 2801 C CA . ASN A 1 344 ? -7.59 72.812 10.938 1 47.81 344 ASN A CA 1
ATOM 2802 C C . ASN A 1 344 ? -7.684 71.312 10.484 1 47.81 344 ASN A C 1
ATOM 2804 O O . ASN A 1 344 ? -6.66 70.688 10.25 1 47.81 344 ASN A O 1
ATOM 2808 N N . ARG A 1 345 ? -8.711 70.688 10.867 1 49.06 345 ARG A N 1
ATOM 2809 C CA . ARG A 1 345 ? -9.188 69.312 10.75 1 49.06 345 ARG A CA 1
ATOM 2810 C C . ARG A 1 345 ? -8.75 68.688 9.422 1 49.06 345 ARG A C 1
ATOM 2812 O O . ARG A 1 345 ? -8.695 67.5 9.281 1 49.06 345 ARG A O 1
ATOM 2819 N N . SER A 1 346 ? -8.719 69.562 8.438 1 49.66 346 SER A N 1
ATOM 2820 C CA . SER A 1 346 ? -8.547 69.125 7.055 1 49.66 346 SER A CA 1
ATOM 2821 C C . SER A 1 346 ? -7.137 68.562 6.816 1 49.66 346 SER A C 1
ATOM 2823 O O . SER A 1 346 ? -6.852 68 5.766 1 49.66 346 SER A O 1
ATOM 2825 N N . LYS A 1 347 ? -6.25 68.875 7.738 1 52.69 347 LYS A N 1
ATOM 2826 C CA . LYS A 1 347 ? -4.867 68.688 7.324 1 52.69 347 LYS A CA 1
ATOM 2827 C C . LYS A 1 347 ? -4.418 67.25 7.613 1 52.69 347 LYS A C 1
ATOM 2829 O O . LYS A 1 347 ? -3.4 66.812 7.09 1 52.69 347 LYS A O 1
ATOM 2834 N N . PHE A 1 348 ? -5.133 66.625 8.516 1 59.34 348 PHE A N 1
ATOM 2835 C CA . PHE A 1 348 ? -4.672 65.25 8.719 1 59.34 348 PHE A CA 1
ATOM 2836 C C . PHE A 1 348 ? -5.586 64.25 8.008 1 59.34 348 PHE A C 1
ATOM 2838 O O . PHE A 1 348 ? -6.789 64.5 7.895 1 59.34 348 PHE A O 1
ATOM 2845 N N . ASN A 1 349 ? -5.16 63.594 7.246 1 70.75 349 ASN A N 1
ATOM 2846 C CA . ASN A 1 349 ? -5.922 62.562 6.562 1 70.75 349 ASN A CA 1
ATOM 2847 C C . ASN A 1 349 ? -6.508 61.562 7.547 1 70.75 349 ASN A C 1
ATOM 2849 O O . ASN A 1 349 ? -6.66 60.375 7.223 1 70.75 349 ASN A O 1
ATOM 2853 N N . TYR A 1 350 ? -6.738 62.188 8.969 1 83.5 350 TYR A N 1
ATOM 2854 C CA . TYR A 1 350 ? -7.336 61.312 9.953 1 83.5 350 TYR A CA 1
ATOM 2855 C C . TYR A 1 350 ? -8.688 61.844 10.422 1 83.5 350 TYR A C 1
ATOM 2857 O O . TYR A 1 350 ? -8.891 63.062 10.492 1 83.5 350 TYR A O 1
ATOM 2865 N N . THR A 1 351 ? -9.609 60.969 10.789 1 85.56 351 THR A N 1
ATOM 2866 C CA . THR A 1 351 ? -10.883 61.344 11.383 1 85.56 351 THR A CA 1
ATOM 2867 C C . THR A 1 351 ? -10.719 61.688 12.852 1 85.56 351 THR A C 1
ATOM 2869 O O . THR A 1 351 ? -10.109 60.938 13.617 1 85.56 351 THR A O 1
ATOM 2872 N N . ALA A 1 352 ? -11.234 62.875 13.266 1 87.44 352 ALA A N 1
ATOM 2873 C CA . ALA A 1 352 ? -11.117 63.312 14.656 1 87.44 352 ALA A CA 1
ATOM 2874 C C . ALA A 1 352 ? -12.375 62.969 15.445 1 87.44 352 ALA A C 1
ATOM 2876 O O . ALA A 1 352 ? -13.484 63.031 14.922 1 87.44 352 ALA A O 1
ATOM 2877 N N . THR A 1 353 ? -12.18 62.625 16.703 1 88.75 353 THR A N 1
ATOM 2878 C CA . THR A 1 353 ? -13.305 62.375 17.609 1 88.75 353 THR A CA 1
ATOM 2879 C C . THR A 1 353 ? -13.68 63.656 18.344 1 88.75 353 THR A C 1
ATOM 2881 O O . THR A 1 353 ? -12.938 64.625 18.312 1 88.75 353 THR A O 1
ATOM 2884 N N . LYS A 1 354 ? -14.836 63.625 19.047 1 84.44 354 LYS A N 1
ATOM 2885 C CA . LYS A 1 354 ? -15.344 64.812 19.75 1 84.44 354 LYS A CA 1
ATOM 2886 C C . LYS A 1 354 ? -14.422 65.188 20.891 1 84.44 354 LYS A C 1
ATOM 2888 O O . LYS A 1 354 ? -14.297 66.375 21.203 1 84.44 354 LYS A O 1
ATOM 2893 N N . ASP A 1 355 ? -13.75 64.25 21.391 1 89.19 355 ASP A N 1
ATOM 2894 C CA . ASP A 1 355 ? -12.906 64.562 22.547 1 89.19 355 ASP A CA 1
ATOM 2895 C C . ASP A 1 355 ? -11.461 64.812 22.125 1 89.19 355 ASP A C 1
ATOM 2897 O O . ASP A 1 355 ? -10.562 64.812 22.969 1 89.19 355 ASP A O 1
ATOM 2901 N N . GLY A 1 356 ? -11.164 64.938 20.844 1 88.38 356 GLY A N 1
ATOM 2902 C CA . GLY A 1 356 ? -9.891 65.5 20.375 1 88.38 356 GLY A CA 1
ATOM 2903 C C . GLY A 1 356 ? -8.938 64.375 19.906 1 88.38 356 GLY A C 1
ATOM 2904 O O . GLY A 1 356 ? -7.805 64.688 19.5 1 88.38 356 GLY A O 1
ATOM 2905 N N . TYR A 1 357 ? -9.336 63.188 19.953 1 93.06 357 TYR A N 1
ATOM 2906 C CA . TYR A 1 357 ? -8.477 62.094 19.469 1 93.06 357 TYR A CA 1
ATOM 2907 C C . TYR A 1 357 ? -8.555 62 17.938 1 93.06 357 TYR A C 1
ATOM 2909 O O . TYR A 1 357 ? -9.562 62.375 17.344 1 93.06 357 TYR A O 1
ATOM 2917 N N . LEU A 1 358 ? -7.41 61.5 17.359 1 92.88 358 LEU A N 1
ATOM 2918 C CA . LEU A 1 358 ? -7.352 61.156 15.945 1 92.88 358 LEU A CA 1
ATOM 2919 C C . LEU A 1 358 ? -7.328 59.656 15.742 1 92.88 358 LEU A C 1
ATOM 2921 O O . LEU A 1 358 ? -6.496 58.969 16.328 1 92.88 358 LEU A O 1
ATOM 2925 N N . LYS A 1 359 ? -8.266 59.188 14.977 1 94.62 359 LYS A N 1
ATOM 2926 C CA . LYS A 1 359 ? -8.266 57.75 14.641 1 94.62 359 LYS A CA 1
ATOM 2927 C C . LYS A 1 359 ? -7.152 57.406 13.648 1 94.62 359 LYS A C 1
ATOM 2929 O O . LYS A 1 359 ? -7.219 57.812 12.484 1 94.62 359 LYS A O 1
ATOM 2934 N N . ILE A 1 360 ? -6.172 56.656 14.117 1 94.5 360 ILE A N 1
ATOM 2935 C CA . ILE A 1 360 ? -5 56.469 13.266 1 94.5 360 ILE A CA 1
ATOM 2936 C C . ILE A 1 360 ? -4.941 55.031 12.781 1 94.5 360 ILE A C 1
ATOM 2938 O O . ILE A 1 360 ? -4.129 54.688 11.914 1 94.5 360 ILE A O 1
ATOM 2942 N N . GLY A 1 361 ? -5.73 54.156 13.328 1 94.62 361 GLY A N 1
ATOM 2943 C CA . GLY A 1 361 ? -5.73 52.781 12.922 1 94.62 361 GLY A CA 1
ATOM 2944 C C . GLY A 1 361 ? -6.82 51.938 13.594 1 94.62 361 GLY A C 1
ATOM 2945 O O . GLY A 1 361 ? -7.664 52.5 14.305 1 94.62 361 GLY A O 1
ATOM 2946 N N . ALA A 1 362 ? -6.852 50.656 13.258 1 94.56 362 ALA A N 1
ATOM 2947 C CA . ALA A 1 362 ? -7.84 49.75 13.828 1 94.56 362 ALA A CA 1
ATOM 2948 C C . ALA A 1 362 ? -7.281 48.312 13.922 1 94.56 362 ALA A C 1
ATOM 2950 O O . ALA A 1 362 ? -6.355 47.969 13.195 1 94.56 362 ALA A O 1
ATOM 2951 N N . PHE A 1 363 ? -7.895 47.594 14.867 1 93.06 363 PHE A N 1
ATOM 2952 C CA . PHE A 1 363 ? -7.523 46.188 14.992 1 93.06 363 PHE A CA 1
ATOM 2953 C C . PHE A 1 363 ? -8.141 45.375 13.867 1 93.06 363 PHE A C 1
ATOM 2955 O O . PHE A 1 363 ? -9.289 45.594 13.492 1 93.06 363 PHE A O 1
ATOM 2962 N N . GLU A 1 364 ? -7.316 44.625 13.289 1 82.5 364 GLU A N 1
ATOM 2963 C CA . GLU A 1 364 ? -7.742 43.594 12.344 1 82.5 364 GLU A CA 1
ATOM 2964 C C . GLU A 1 364 ? -7.215 42.219 12.75 1 82.5 364 GLU A C 1
ATOM 2966 O O . GLU A 1 364 ? -6.004 42 12.812 1 82.5 364 GLU A O 1
ATOM 2971 N N . ASN A 1 365 ? -8.094 41.312 13.047 1 75.25 365 ASN A N 1
ATOM 2972 C CA . ASN A 1 365 ? -7.738 39.969 13.484 1 75.25 365 ASN A CA 1
ATOM 2973 C C . ASN A 1 365 ? -6.809 40.031 14.695 1 75.25 365 ASN A C 1
ATOM 2975 O O . ASN A 1 365 ? -5.797 39.312 14.727 1 75.25 365 ASN A O 1
ATOM 2979 N N . GLY A 1 366 ? -7.105 40.969 15.523 1 86.44 366 GLY A N 1
ATOM 2980 C CA . GLY A 1 366 ? -6.438 41.031 16.812 1 86.44 366 GLY A CA 1
ATOM 2981 C C . GLY A 1 366 ? -5.145 41.812 16.781 1 86.44 366 GLY A C 1
ATOM 2982 O O . GLY A 1 366 ? -4.453 41.938 17.797 1 86.44 366 GLY A O 1
ATOM 2983 N N . ILE A 1 367 ? -4.844 42.344 15.625 1 87.88 367 ILE A N 1
ATOM 2984 C CA . ILE A 1 367 ? -3.586 43.094 15.539 1 87.88 367 ILE A CA 1
ATOM 2985 C C . ILE A 1 367 ? -3.844 44.5 15 1 87.88 367 ILE A C 1
ATOM 2987 O O . ILE A 1 367 ? -4.684 44.688 14.117 1 87.88 367 ILE A O 1
ATOM 2991 N N . ALA A 1 368 ? -3.236 45.5 15.586 1 93.56 368 ALA A N 1
ATOM 2992 C CA . ALA A 1 368 ? -3.191 46.844 15.078 1 93.56 368 ALA A CA 1
ATOM 2993 C C . ALA A 1 368 ? -1.755 47.375 14.984 1 93.56 368 ALA A C 1
ATOM 2995 O O . ALA A 1 368 ? -1.048 47.406 15.992 1 93.56 368 ALA A O 1
ATOM 2996 N N . GLU A 1 369 ? -1.333 47.562 13.828 1 92.62 369 GLU A N 1
ATOM 2997 C CA . GLU A 1 369 ? 0.01 48.094 13.625 1 92.62 369 GLU A CA 1
ATOM 2998 C C . GLU A 1 369 ? 0.013 49.156 12.555 1 92.62 369 GLU A C 1
ATOM 3000 O O . GLU A 1 369 ? -0.811 49.156 11.641 1 92.62 369 GLU A O 1
ATOM 3005 N N . GLY A 1 370 ? 0.899 50.188 12.773 1 91.81 370 GLY A N 1
ATOM 3006 C CA . GLY A 1 370 ? 0.972 51.281 11.805 1 91.81 370 GLY A CA 1
ATOM 3007 C C . GLY A 1 370 ? 1.994 52.344 12.164 1 91.81 370 GLY A C 1
ATOM 3008 O O . GLY A 1 370 ? 2.67 52.219 13.195 1 91.81 370 GLY A O 1
ATOM 3009 N N . SER A 1 371 ? 2.111 53.25 11.188 1 92.25 371 SER A N 1
ATOM 3010 C CA . SER A 1 371 ? 2.947 54.438 11.391 1 92.25 371 SER A CA 1
ATOM 3011 C C . SER A 1 371 ? 2.1 55.656 11.625 1 92.25 371 SER A C 1
ATOM 3013 O O . SER A 1 371 ? 1.021 55.812 11.047 1 92.25 371 SER A O 1
ATOM 3015 N N . ILE A 1 372 ? 2.605 56.438 12.43 1 89.94 372 ILE A N 1
ATOM 3016 C CA . ILE A 1 372 ? 1.904 57.688 12.703 1 89.94 372 ILE A CA 1
ATOM 3017 C C . ILE A 1 372 ? 2.5 58.812 11.852 1 89.94 372 ILE A C 1
ATOM 3019 O O . ILE A 1 372 ? 3.717 59 11.852 1 89.94 372 ILE A O 1
ATOM 3023 N N . ASP A 1 373 ? 1.582 59.5 11.133 1 87.19 373 ASP A N 1
ATOM 3024 C CA . ASP A 1 373 ? 2.023 60.594 10.297 1 87.19 373 ASP A CA 1
ATOM 3025 C C . ASP A 1 373 ? 2.795 61.656 11.109 1 87.19 373 ASP A C 1
ATOM 3027 O O . ASP A 1 373 ? 2.34 62.062 12.18 1 87.19 373 ASP A O 1
ATOM 3031 N N . LEU A 1 374 ? 3.838 62.094 10.602 1 82.31 374 LEU A N 1
ATOM 3032 C CA . LEU A 1 374 ? 4.703 63.031 11.289 1 82.31 374 LEU A CA 1
ATOM 3033 C C . LEU A 1 374 ? 3.98 64.375 11.516 1 82.31 374 LEU A C 1
ATOM 3035 O O . LEU A 1 374 ? 4.312 65.125 12.445 1 82.31 374 LEU A O 1
ATOM 3039 N N . SER A 1 375 ? 3.074 64.562 10.703 1 82.69 375 SER A N 1
ATOM 3040 C CA . SER A 1 375 ? 2.357 65.875 10.789 1 82.69 375 SER A CA 1
ATOM 3041 C C . SER A 1 375 ? 1.529 65.938 12.07 1 82.69 375 SER A C 1
ATOM 3043 O O . SER A 1 375 ? 1.153 67 12.5 1 82.69 375 SER A O 1
ATOM 3045 N N . VAL A 1 376 ? 1.308 64.812 12.688 1 86.75 376 VAL A N 1
ATOM 3046 C CA . VAL A 1 376 ? 0.525 64.812 13.922 1 86.75 376 VAL A CA 1
ATOM 3047 C C . VAL A 1 376 ? 1.325 65.438 15.062 1 86.75 376 VAL A C 1
ATOM 3049 O O . VAL A 1 376 ? 0.75 66 15.984 1 86.75 376 VAL A O 1
ATOM 3052 N N . GLY A 1 377 ? 2.648 65.375 14.938 1 87.06 377 GLY A N 1
ATOM 3053 C CA . GLY A 1 377 ? 3.502 65.938 15.977 1 87.06 377 GLY A CA 1
ATOM 3054 C C . GLY A 1 377 ? 3.59 65.062 17.219 1 87.06 377 GLY A C 1
ATOM 3055 O O . GLY A 1 377 ? 3.525 63.844 17.125 1 87.06 377 GLY A O 1
ATOM 3056 N N . GLU A 1 378 ? 3.816 65.812 18.328 1 92.38 378 GLU A N 1
ATOM 3057 C CA . GLU A 1 378 ? 3.922 65.062 19.594 1 92.38 378 GLU A CA 1
ATOM 3058 C C . GLU A 1 378 ? 2.549 64.625 20.078 1 92.38 378 GLU A C 1
ATOM 3060 O O . GLU A 1 378 ? 1.554 65.312 19.891 1 92.38 378 GLU A O 1
ATOM 3065 N N . ILE A 1 379 ? 2.588 63.5 20.672 1 93.5 379 ILE A N 1
ATOM 3066 C CA . ILE A 1 379 ? 1.342 62.906 21.141 1 93.5 379 ILE A CA 1
ATOM 3067 C C . ILE A 1 379 ? 1.354 62.781 22.656 1 93.5 379 ILE A C 1
ATOM 3069 O O . ILE A 1 379 ? 2.387 62.469 23.25 1 93.5 379 ILE A O 1
ATOM 3073 N N . LEU A 1 380 ? 0.193 63.031 23.219 1 95.19 380 LEU A N 1
ATOM 3074 C CA . LEU A 1 380 ? 0.051 63 24.672 1 95.19 380 LEU A CA 1
ATOM 3075 C C . LEU A 1 380 ? -0.37 61.594 25.125 1 95.19 380 LEU A C 1
ATOM 3077 O O . LEU A 1 380 ? 0.007 61.156 26.219 1 95.19 380 LEU A O 1
ATOM 3081 N N . ALA A 1 381 ? -1.141 61.031 24.281 1 96.62 381 ALA A N 1
ATOM 3082 C CA . ALA A 1 381 ? -1.69 59.719 24.688 1 96.62 381 ALA A CA 1
ATOM 3083 C C . ALA A 1 381 ? -2.098 58.906 23.484 1 96.62 381 ALA A C 1
ATOM 3085 O O . ALA A 1 381 ? -2.371 59.438 22.406 1 96.62 381 ALA A O 1
ATOM 3086 N N . ILE A 1 382 ? -2.072 57.594 23.656 1 97.19 382 ILE A N 1
ATOM 3087 C CA . ILE A 1 382 ? -2.65 56.625 22.719 1 97.19 382 ILE A CA 1
ATOM 3088 C C . ILE A 1 382 ? -3.789 55.875 23.406 1 97.19 382 ILE A C 1
ATOM 3090 O O . ILE A 1 382 ? -3.676 55.5 24.562 1 97.19 382 ILE A O 1
ATOM 3094 N N . ARG A 1 383 ? -4.844 55.781 22.688 1 98 383 ARG A N 1
ATOM 3095 C CA . ARG A 1 383 ? -6.02 55.094 23.234 1 98 383 ARG A CA 1
ATOM 3096 C C . ARG A 1 383 ? -6.531 54.031 22.297 1 98 383 ARG A C 1
ATOM 3098 O O . ARG A 1 383 ? -6.582 54.219 21.078 1 98 383 ARG A O 1
ATOM 3105 N N . LEU A 1 384 ? -6.832 52.875 22.859 1 98.44 384 LEU A N 1
ATOM 3106 C CA . LEU A 1 384 ? -7.602 51.812 22.188 1 98.44 384 LEU A CA 1
ATOM 3107 C C . LEU A 1 384 ? -9.078 51.906 22.578 1 98.44 384 LEU A C 1
ATOM 3109 O O . LEU A 1 384 ? -9.422 51.688 23.75 1 98.44 384 LEU A O 1
ATOM 3113 N N . LEU A 1 385 ? -9.906 52.156 21.562 1 98.06 385 LEU A N 1
ATOM 3114 C CA . LEU A 1 385 ? -11.32 52.375 21.875 1 98.06 385 LEU A CA 1
ATOM 3115 C C . LEU A 1 385 ? -12.172 51.25 21.266 1 98.06 385 LEU A C 1
ATOM 3117 O O . LEU A 1 385 ? -12.109 51 20.062 1 98.06 385 LEU A O 1
ATOM 3121 N N . VAL A 1 386 ? -12.953 50.594 22.125 1 97.62 386 VAL A N 1
ATOM 3122 C CA . VAL A 1 386 ? -13.859 49.531 21.703 1 97.62 386 VAL A CA 1
ATOM 3123 C C . VAL A 1 386 ? -15.156 50.125 21.172 1 97.62 386 VAL A C 1
ATOM 3125 O O . VAL A 1 386 ? -15.828 50.906 21.875 1 97.62 386 VAL A O 1
ATOM 3128 N N . ASN A 1 387 ? -15.477 49.719 19.938 1 96.56 387 ASN A N 1
ATOM 3129 C CA . ASN A 1 387 ? -16.609 50.375 19.281 1 96.56 387 ASN A CA 1
ATOM 3130 C C . ASN A 1 387 ? -17.875 49.531 19.375 1 96.56 387 ASN A C 1
ATOM 3132 O O . ASN A 1 387 ? -18.984 50.062 19.172 1 96.56 387 ASN A O 1
ATOM 3136 N N . SER A 1 388 ? -17.734 48.25 19.562 1 96.25 388 SER A N 1
ATOM 3137 C CA . SER A 1 388 ? -18.891 47.344 19.703 1 96.25 388 SER A CA 1
ATOM 3138 C C . SER A 1 388 ? -18.641 46.312 20.797 1 96.25 388 SER A C 1
ATOM 3140 O O . SER A 1 388 ? -17.5 46.031 21.156 1 96.25 388 SER A O 1
ATOM 3142 N N . ASP A 1 389 ? -19.781 45.75 21.25 1 95.62 389 ASP A N 1
ATOM 3143 C CA . ASP A 1 389 ? -19.656 44.719 22.25 1 95.62 389 ASP A CA 1
ATOM 3144 C C . ASP A 1 389 ? -18.875 43.5 21.703 1 95.62 389 ASP A C 1
ATOM 3146 O O . ASP A 1 389 ? -19.109 43.062 20.578 1 95.62 389 ASP A O 1
ATOM 3150 N N . SER A 1 390 ? -17.922 43.062 22.516 1 91.62 390 SER A N 1
ATOM 3151 C CA . SER A 1 390 ? -17.109 41.938 22.125 1 91.62 390 SER A CA 1
ATOM 3152 C C . SER A 1 390 ? -17.719 40.625 22.594 1 91.62 390 SER A C 1
ATOM 3154 O O . SER A 1 390 ? -18.203 40.531 23.734 1 91.62 390 SER A O 1
ATOM 3156 N N . PRO A 1 391 ? -17.828 39.656 21.75 1 86.06 391 PRO A N 1
ATOM 3157 C CA . PRO A 1 391 ? -18.344 38.344 22.172 1 86.06 391 PRO A CA 1
ATOM 3158 C C . PRO A 1 391 ? -17.297 37.531 22.922 1 86.06 391 PRO A C 1
ATOM 3160 O O . PRO A 1 391 ? -17.609 36.469 23.453 1 86.06 391 PRO A O 1
ATOM 3163 N N . VAL A 1 392 ? -16.031 37.969 23.031 1 86.81 392 VAL A N 1
ATOM 3164 C CA . VAL A 1 392 ? -14.953 37.188 23.641 1 86.81 392 VAL A CA 1
ATOM 3165 C C . VAL A 1 392 ? -14.195 38.094 24.625 1 86.81 392 VAL A C 1
ATOM 3167 O O . VAL A 1 392 ? -14.32 39.312 24.594 1 86.81 392 VAL A O 1
ATOM 3170 N N . TRP A 1 393 ? -13.453 37.344 25.469 1 92.06 393 TRP A N 1
ATOM 3171 C CA . TRP A 1 393 ? -12.531 38.031 26.359 1 92.06 393 TRP A CA 1
ATOM 3172 C C . TRP A 1 393 ? -11.398 38.688 25.562 1 92.06 393 TRP A C 1
ATOM 3174 O O . TRP A 1 393 ? -11.281 38.469 24.359 1 92.06 393 TRP A O 1
ATOM 3184 N N . ALA A 1 394 ? -10.68 39.562 26.219 1 94.75 394 ALA A N 1
ATOM 3185 C CA . ALA A 1 394 ? -9.617 40.281 25.516 1 94.75 394 ALA A CA 1
ATOM 3186 C C . ALA A 1 394 ? -8.281 40.125 26.219 1 94.75 394 ALA A C 1
ATOM 3188 O O . ALA A 1 394 ? -8.188 40.281 27.438 1 94.75 394 ALA A O 1
ATOM 3189 N N . ILE A 1 395 ? -7.355 39.688 25.422 1 94.75 395 ILE A N 1
ATOM 3190 C CA . ILE A 1 395 ? -5.965 39.625 25.859 1 94.75 395 ILE A CA 1
ATOM 3191 C C . ILE A 1 395 ? -5.129 40.594 25.031 1 94.75 395 ILE A C 1
ATOM 3193 O O . ILE A 1 395 ? -5.312 40.719 23.812 1 94.75 395 ILE A O 1
ATOM 3197 N N . LEU A 1 396 ? -4.348 41.438 25.688 1 96.56 396 LEU A N 1
ATOM 3198 C CA . LEU A 1 396 ? -3.262 42.156 25.047 1 96.56 396 LEU A CA 1
ATOM 3199 C C . LEU A 1 396 ? -1.914 41.531 25.375 1 96.56 396 LEU A C 1
ATOM 3201 O O . LEU A 1 396 ? -1.523 41.438 26.547 1 96.56 396 LEU A O 1
ATOM 3205 N N . SER A 1 397 ? -1.261 41 24.344 1 93.94 397 SER A N 1
ATOM 3206 C CA . SER A 1 397 ? -0.07 40.188 24.594 1 93.94 397 SER A CA 1
ATOM 3207 C C . SER A 1 397 ? 1.188 40.906 24.094 1 93.94 397 SER A C 1
ATOM 3209 O O . SER A 1 397 ? 2.305 40.469 24.375 1 93.94 397 SER A O 1
ATOM 3211 N N . GLU A 1 398 ? 1.066 42 23.391 1 94.31 398 GLU A N 1
ATOM 3212 C CA . GLU A 1 398 ? 2.213 42.75 22.891 1 94.31 398 GLU A CA 1
ATOM 3213 C C . GLU A 1 398 ? 1.876 44.219 22.719 1 94.31 398 GLU A C 1
ATOM 3215 O O . GLU A 1 398 ? 0.852 44.562 22.125 1 94.31 398 GLU A O 1
ATOM 3220 N N . VAL A 1 399 ? 2.693 45.062 23.266 1 96.69 399 VAL A N 1
ATOM 3221 C CA . VAL A 1 399 ? 2.635 46.5 23.078 1 96.69 399 VAL A CA 1
ATOM 3222 C C . VAL A 1 399 ? 4.02 47.031 22.719 1 96.69 399 VAL A C 1
ATOM 3224 O O . VAL A 1 399 ? 4.969 46.906 23.484 1 96.69 399 VAL A O 1
ATOM 3227 N N . SER A 1 400 ? 4.047 47.562 21.547 1 95.62 400 SER A N 1
ATOM 3228 C CA . SER A 1 400 ? 5.316 48.125 21.094 1 95.62 400 SER A CA 1
ATOM 3229 C C . SER A 1 400 ? 5.125 49.531 20.531 1 95.62 400 SER A C 1
ATOM 3231 O O . SER A 1 400 ? 4.391 49.719 19.562 1 95.62 400 SER A O 1
ATOM 3233 N N . LEU A 1 401 ? 5.797 50.562 21.125 1 95.06 401 LEU A N 1
ATOM 3234 C CA . LEU A 1 401 ? 5.789 51.938 20.672 1 95.06 401 LEU A CA 1
ATOM 3235 C C . LEU A 1 401 ? 7.199 52.406 20.344 1 95.06 401 LEU A C 1
ATOM 3237 O O . LEU A 1 401 ? 8.062 52.5 21.219 1 95.06 401 LEU A O 1
ATOM 3241 N N . LEU A 1 402 ? 7.391 52.656 19.109 1 93.38 402 LEU A N 1
ATOM 3242 C CA . LEU A 1 402 ? 8.695 53.156 18.672 1 93.38 402 LEU A CA 1
ATOM 3243 C C . LEU A 1 402 ? 8.734 54.688 18.656 1 93.38 402 LEU A C 1
ATOM 3245 O O . LEU A 1 402 ? 7.957 55.312 17.938 1 93.38 402 LEU A O 1
ATOM 3249 N N . ILE A 1 403 ? 9.617 55.25 19.406 1 91.38 403 ILE A N 1
ATOM 3250 C CA . ILE A 1 403 ? 9.734 56.719 19.531 1 91.38 403 ILE A CA 1
ATOM 3251 C C . ILE A 1 403 ? 10.859 57.219 18.625 1 91.38 403 ILE A C 1
ATOM 3253 O O . ILE A 1 403 ? 11.898 56.562 18.5 1 91.38 403 ILE A O 1
ATOM 3257 N N . LYS A 1 404 ? 10.562 58.219 17.812 1 81.19 404 LYS A N 1
ATOM 3258 C CA . LYS A 1 404 ? 11.617 58.875 17.031 1 81.19 404 LYS A CA 1
ATOM 3259 C C . LYS A 1 404 ? 12.648 59.531 17.938 1 81.19 404 LYS A C 1
ATOM 3261 O O . LYS A 1 404 ? 12.281 60.281 18.859 1 81.19 404 LYS A O 1
ATOM 3266 N N . ALA A 1 405 ? 14 59.062 18 1 64.81 405 ALA A N 1
ATOM 3267 C CA . ALA A 1 405 ? 15.102 59.656 18.734 1 64.81 405 ALA A CA 1
ATOM 3268 C C . ALA A 1 405 ? 15.273 61.125 18.375 1 64.81 405 ALA A C 1
ATOM 3270 O O . ALA A 1 405 ? 15.172 61.5 17.203 1 64.81 405 ALA A O 1
ATOM 3271 N N . LEU A 1 406 ? 14.812 62 19.234 1 51.53 406 LEU A N 1
ATOM 3272 C CA . LEU A 1 406 ? 15.258 63.375 19.016 1 51.53 406 LEU A CA 1
ATOM 3273 C C . LEU A 1 406 ? 16.75 63.438 18.75 1 51.53 406 LEU A C 1
ATOM 3275 O O . LEU A 1 406 ? 17.547 62.812 19.469 1 51.53 406 LEU A O 1
ATOM 3279 N N . LEU A 1 407 ? 17.203 63.375 17.531 1 41.09 407 LEU A N 1
ATOM 3280 C CA . LEU A 1 407 ? 18.578 63.875 17.406 1 41.09 407 LEU A CA 1
ATOM 3281 C C . LEU A 1 407 ? 18.797 65.062 18.297 1 41.09 407 LEU A C 1
ATOM 3283 O O . LEU A 1 407 ? 18.047 66.062 18.219 1 41.09 407 LEU A O 1
ATOM 3287 N N . ASP A 1 408 ? 19.297 64.875 19.516 1 36.38 408 ASP A N 1
ATOM 3288 C CA . ASP A 1 408 ? 19.969 66.062 20 1 36.38 408 ASP A CA 1
ATOM 3289 C C . ASP A 1 408 ? 20.844 66.688 18.906 1 36.38 408 ASP A C 1
ATOM 3291 O O . ASP A 1 408 ? 21.516 66 18.172 1 36.38 408 ASP A O 1
ATOM 3295 N N . MET B 1 1 ? -27.5 14.18 -37.906 1 21.88 1 MET B N 1
ATOM 3296 C CA . MET B 1 1 ? -28.078 12.852 -37.688 1 21.88 1 MET B CA 1
ATOM 3297 C C . MET B 1 1 ? -26.984 11.836 -37.344 1 21.88 1 MET B C 1
ATOM 3299 O O . MET B 1 1 ? -26.562 11.07 -38.219 1 21.88 1 MET B O 1
ATOM 3303 N N . THR B 1 2 ? -25.859 12.203 -36.844 1 25.98 2 THR B N 1
ATOM 3304 C CA . THR B 1 2 ? -24.578 11.508 -36.875 1 25.98 2 THR B CA 1
ATOM 3305 C C . THR B 1 2 ? -24.688 10.133 -36.219 1 25.98 2 THR B C 1
ATOM 3307 O O . THR B 1 2 ? -25.25 10 -35.125 1 25.98 2 THR B O 1
ATOM 3310 N N . GLN B 1 3 ? -24.812 9.023 -37.031 1 24.55 3 GLN B N 1
ATOM 3311 C CA . GLN B 1 3 ? -25.047 7.609 -36.75 1 24.55 3 GLN B CA 1
ATOM 3312 C C . GLN B 1 3 ? -24.062 7.086 -35.719 1 24.55 3 GLN B C 1
ATOM 3314 O O . GLN B 1 3 ? -22.859 7.148 -35.906 1 24.55 3 GLN B O 1
ATOM 3319 N N . SER B 1 4 ? -24.328 7.289 -34.406 1 26.78 4 SER B N 1
ATOM 3320 C CA . SER B 1 4 ? -23.625 6.883 -33.188 1 26.78 4 SER B CA 1
ATOM 3321 C C . SER B 1 4 ? -23.297 5.395 -33.219 1 26.78 4 SER B C 1
ATOM 3323 O O . SER B 1 4 ? -24.203 4.555 -33.312 1 26.78 4 SER B O 1
ATOM 3325 N N . TYR B 1 5 ? -22.328 4.992 -34.156 1 26.78 5 TYR B N 1
ATOM 3326 C CA . TYR B 1 5 ? -21.953 3.586 -34.25 1 26.78 5 TYR B CA 1
ATOM 3327 C C . TYR B 1 5 ? -21.75 2.975 -32.875 1 26.78 5 TYR B C 1
ATOM 3329 O O . TYR B 1 5 ? -20.984 3.498 -32.062 1 26.78 5 TYR B O 1
ATOM 3337 N N . LEU B 1 6 ? -22.812 2.561 -32.188 1 28.12 6 LEU B N 1
ATOM 3338 C CA . LEU B 1 6 ? -22.922 1.722 -31 1 28.12 6 LEU B CA 1
ATOM 3339 C C . LEU B 1 6 ? -21.922 0.568 -31.047 1 28.12 6 LEU B C 1
ATOM 3341 O O . LEU B 1 6 ? -21.922 -0.207 -32 1 28.12 6 LEU B O 1
ATOM 3345 N N . LYS B 1 7 ? -20.719 0.871 -30.734 1 32.47 7 LYS B N 1
ATOM 3346 C CA . LYS B 1 7 ? -19.719 -0.182 -30.859 1 32.47 7 LYS B CA 1
ATOM 3347 C C . LYS B 1 7 ? -20.281 -1.53 -30.422 1 32.47 7 LYS B C 1
ATOM 3349 O O . LYS B 1 7 ? -20.953 -1.62 -29.391 1 32.47 7 LYS B O 1
ATOM 3354 N N . PRO B 1 8 ? -20.469 -2.396 -31.359 1 31.77 8 PRO B N 1
ATOM 3355 C CA . PRO B 1 8 ? -20.953 -3.717 -30.953 1 31.77 8 PRO B CA 1
ATOM 3356 C C . PRO B 1 8 ? -20.312 -4.215 -29.672 1 31.77 8 PRO B C 1
ATOM 3358 O O . PRO B 1 8 ? -19.172 -3.854 -29.375 1 31.77 8 PRO B O 1
ATOM 3361 N N . GLU B 1 9 ? -21.062 -4.344 -28.531 1 35.47 9 GLU B N 1
ATOM 3362 C CA . GLU B 1 9 ? -20.766 -5.102 -27.328 1 35.47 9 GLU B CA 1
ATOM 3363 C C . GLU B 1 9 ? -20.109 -6.441 -27.672 1 35.47 9 GLU B C 1
ATOM 3365 O O . GLU B 1 9 ? -20.797 -7.379 -28.078 1 35.47 9 GLU B O 1
ATOM 3370 N N . LEU B 1 10 ? -19.203 -6.629 -28.625 1 31.83 10 LEU B N 1
ATOM 3371 C CA . LEU B 1 10 ? -18.531 -7.918 -28.688 1 31.83 10 LEU B CA 1
ATOM 3372 C C . LEU B 1 10 ? -18.453 -8.555 -27.312 1 31.83 10 LEU B C 1
ATOM 3374 O O . LEU B 1 10 ? -17.766 -8.039 -26.422 1 31.83 10 LEU B O 1
ATOM 3378 N N . LYS B 1 11 ? -19.422 -9.047 -26.859 1 38.44 11 LYS B N 1
ATOM 3379 C CA . LYS B 1 11 ? -19.531 -9.945 -25.703 1 38.44 11 LYS B CA 1
ATOM 3380 C C . LYS B 1 11 ? -18.359 -10.93 -25.672 1 38.44 11 LYS B C 1
ATOM 3382 O O . LYS B 1 11 ? -18.375 -11.945 -26.375 1 38.44 11 LYS B O 1
ATOM 3387 N N . TRP B 1 12 ? -17.141 -10.703 -25.75 1 47.72 12 TRP B N 1
ATOM 3388 C CA . TRP B 1 12 ? -15.992 -11.586 -25.547 1 47.72 12 TRP B CA 1
ATOM 3389 C C . TRP B 1 12 ? -16.25 -12.555 -24.406 1 47.72 12 TRP B C 1
ATOM 3391 O O . TRP B 1 12 ? -16.609 -12.141 -23.297 1 47.72 12 TRP B O 1
ATOM 3401 N N . ASN B 1 13 ? -16.781 -13.719 -24.594 1 67.12 13 ASN B N 1
ATOM 3402 C CA . ASN B 1 13 ? -17.031 -14.781 -23.625 1 67.12 13 ASN B CA 1
ATOM 3403 C C . ASN B 1 13 ? -15.836 -14.977 -22.688 1 67.12 13 ASN B C 1
ATOM 3405 O O . ASN B 1 13 ? -14.734 -15.266 -23.141 1 67.12 13 ASN B O 1
ATOM 3409 N N . LEU B 1 14 ? -15.805 -14.438 -21.484 1 87.38 14 LEU B N 1
ATOM 3410 C CA . LEU B 1 14 ? -14.797 -14.578 -20.438 1 87.38 14 LEU B CA 1
ATOM 3411 C C . LEU B 1 14 ? -14.555 -16.047 -20.125 1 87.38 14 LEU B C 1
ATOM 3413 O O . LEU B 1 14 ? -15.508 -16.828 -20 1 87.38 14 LEU B O 1
ATOM 3417 N N . LEU B 1 15 ? -13.336 -16.484 -20.328 1 95.31 15 LEU B N 1
ATOM 3418 C CA . LEU B 1 15 ? -12.961 -17.812 -19.875 1 95.31 15 LEU B CA 1
ATOM 3419 C C . LEU B 1 15 ? -13.125 -17.938 -18.359 1 95.31 15 LEU B C 1
ATOM 3421 O O . LEU B 1 15 ? -13.195 -16.922 -17.656 1 95.31 15 LEU B O 1
ATOM 3425 N N . SER B 1 16 ? -13.281 -19.125 -17.938 1 96.69 16 SER B N 1
ATOM 3426 C CA . SER B 1 16 ? -13.398 -19.344 -16.5 1 96.69 16 SER B CA 1
ATOM 3427 C C . SER B 1 16 ? -12.062 -19.172 -15.805 1 96.69 16 SER B C 1
ATOM 3429 O O . SER B 1 16 ? -11.984 -18.547 -14.742 1 96.69 16 SER B O 1
ATOM 3431 N N . LEU B 1 17 ? -11.023 -19.672 -16.484 1 98 17 LEU B N 1
ATOM 3432 C CA . LEU B 1 17 ? -9.742 -19.719 -15.781 1 98 17 LEU B CA 1
ATOM 3433 C C . LEU B 1 17 ? -8.602 -19.297 -16.703 1 98 17 LEU B C 1
ATOM 3435 O O . LEU B 1 17 ? -8.461 -19.812 -17.812 1 98 17 LEU B O 1
ATOM 3439 N N . VAL B 1 18 ? -7.816 -18.328 -16.328 1 98.5 18 VAL B N 1
ATOM 3440 C CA . VAL B 1 18 ? -6.574 -17.922 -16.984 1 98.5 18 VAL B CA 1
ATOM 3441 C C . VAL B 1 18 ? -5.383 -18.281 -16.094 1 98.5 18 VAL B C 1
ATOM 3443 O O . VAL B 1 18 ? -5.352 -17.922 -14.914 1 98.5 18 VAL B O 1
ATOM 3446 N N . MET B 1 19 ? -4.438 -18.984 -16.641 1 98.62 19 MET B N 1
ATOM 3447 C CA . MET B 1 19 ? -3.244 -19.375 -15.883 1 98.62 19 MET B CA 1
ATOM 3448 C C . MET B 1 19 ? -2.014 -18.641 -16.406 1 98.62 19 MET B C 1
ATOM 3450 O O . MET B 1 19 ? -1.747 -18.656 -17.609 1 98.62 19 MET B O 1
ATOM 3454 N N . GLY B 1 20 ? -1.329 -17.953 -15.516 1 98.44 20 GLY B N 1
ATOM 3455 C CA . GLY B 1 20 ? -0.126 -17.234 -15.898 1 98.44 20 GLY B CA 1
ATOM 3456 C C . GLY B 1 20 ? 1.149 -17.906 -15.445 1 98.44 20 GLY B C 1
ATOM 3457 O O . GLY B 1 20 ? 1.295 -18.25 -14.266 1 98.44 20 GLY B O 1
ATOM 3458 N N . ILE B 1 21 ? 2.107 -18.078 -16.375 1 96 21 ILE B N 1
ATOM 3459 C CA . ILE B 1 21 ? 3.389 -18.719 -16.094 1 96 21 ILE B CA 1
ATOM 3460 C C . ILE B 1 21 ? 4.527 -17.844 -16.609 1 96 21 ILE B C 1
ATOM 3462 O O . ILE B 1 21 ? 4.812 -17.828 -17.812 1 96 21 ILE B O 1
ATOM 3466 N N . PRO B 1 22 ? 5.152 -17.172 -15.711 1 94.31 22 PRO B N 1
ATOM 3467 C CA . PRO B 1 22 ? 6.379 -16.5 -16.141 1 94.31 22 PRO B CA 1
ATOM 3468 C C . PRO B 1 22 ? 7.559 -17.453 -16.297 1 94.31 22 PRO B C 1
ATOM 3470 O O . PRO B 1 22 ? 7.699 -18.406 -15.516 1 94.31 22 PRO B O 1
ATOM 3473 N N . THR B 1 23 ? 8.344 -17.234 -17.344 1 89.12 23 THR B N 1
ATOM 3474 C CA . THR B 1 23 ? 9.508 -18.094 -17.547 1 89.12 23 THR B CA 1
ATOM 3475 C C . THR B 1 23 ? 10.727 -17.266 -17.953 1 89.12 23 THR B C 1
ATOM 3477 O O . THR B 1 23 ? 10.594 -16.219 -18.578 1 89.12 23 THR B O 1
ATOM 3480 N N . VAL B 1 24 ? 11.828 -17.672 -17.438 1 81.81 24 VAL B N 1
ATOM 3481 C CA . VAL B 1 24 ? 13.117 -17.094 -17.812 1 81.81 24 VAL B CA 1
ATOM 3482 C C . VAL B 1 24 ? 14.062 -18.188 -18.281 1 81.81 24 VAL B C 1
ATOM 3484 O O . VAL B 1 24 ? 13.859 -19.375 -17.984 1 81.81 24 VAL B O 1
ATOM 3487 N N . LYS B 1 25 ? 14.992 -17.828 -19.188 1 71.12 25 LYS B N 1
ATOM 3488 C CA . LYS B 1 25 ? 15.977 -18.797 -19.656 1 71.12 25 LYS B CA 1
ATOM 3489 C C . LYS B 1 25 ? 16.828 -19.328 -18.5 1 71.12 25 LYS B C 1
ATOM 3491 O O . LYS B 1 25 ? 17.328 -18.547 -17.688 1 71.12 25 LYS B O 1
ATOM 3496 N N . ARG B 1 26 ? 16.641 -20.656 -18.359 1 63.12 26 ARG B N 1
ATOM 3497 C CA . ARG B 1 26 ? 17.516 -21.266 -17.359 1 63.12 26 ARG B CA 1
ATOM 3498 C C . ARG B 1 26 ? 18.75 -21.891 -18.016 1 63.12 26 ARG B C 1
ATOM 3500 O O . ARG B 1 26 ? 18.688 -22.344 -19.156 1 63.12 26 ARG B O 1
ATOM 3507 N N . GLU B 1 27 ? 19.844 -21.703 -17.406 1 55.66 27 GLU B N 1
ATOM 3508 C CA . GLU B 1 27 ? 21.094 -22.234 -17.922 1 55.66 27 GLU B CA 1
ATOM 3509 C C . GLU B 1 27 ? 21.031 -23.75 -18.047 1 55.66 27 GLU B C 1
ATOM 3511 O O . GLU B 1 27 ? 21.594 -24.328 -18.984 1 55.66 27 GLU B O 1
ATOM 3516 N N . LYS B 1 28 ? 20.422 -24.375 -17.141 1 50.62 28 LYS B N 1
ATOM 3517 C CA . LYS B 1 28 ? 20.625 -25.828 -17.078 1 50.62 28 LYS B CA 1
ATOM 3518 C C . LYS B 1 28 ? 19.422 -26.578 -17.609 1 50.62 28 LYS B C 1
ATOM 3520 O O . LYS B 1 28 ? 19.562 -27.516 -18.406 1 50.62 28 LYS B O 1
ATOM 3525 N N . GLN B 1 29 ? 18.234 -26.406 -16.891 1 54.78 29 GLN B N 1
ATOM 3526 C CA . GLN B 1 29 ? 17.109 -27.266 -17.234 1 54.78 29 GLN B CA 1
ATOM 3527 C C . GLN B 1 29 ? 15.844 -26.438 -17.469 1 54.78 29 GLN B C 1
ATOM 3529 O O . GLN B 1 29 ? 15.602 -25.453 -16.766 1 54.78 29 GLN B O 1
ATOM 3534 N N . SER B 1 30 ? 15.203 -26.656 -18.656 1 64.06 30 SER B N 1
ATOM 3535 C CA . SER B 1 30 ? 13.906 -26.031 -18.844 1 64.06 30 SER B CA 1
ATOM 3536 C C . SER B 1 30 ? 12.781 -26.906 -18.312 1 64.06 30 SER B C 1
ATOM 3538 O O . SER B 1 30 ? 12.664 -28.078 -18.688 1 64.06 30 SER B O 1
ATOM 3540 N N . TYR B 1 31 ? 12.156 -26.516 -17.188 1 73.31 31 TYR B N 1
ATOM 3541 C CA . TYR B 1 31 ? 11.039 -27.203 -16.531 1 73.31 31 TYR B CA 1
ATO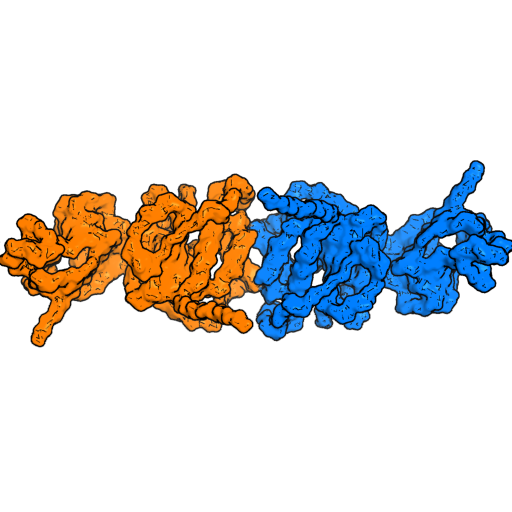M 3542 C C . TYR B 1 31 ? 9.719 -26.828 -17.188 1 73.31 31 TYR B C 1
ATOM 3544 O O . TYR B 1 31 ? 8.688 -27.453 -16.922 1 73.31 31 TYR B O 1
ATOM 3552 N N . LEU B 1 32 ? 9.789 -25.984 -18.109 1 81.94 32 LEU B N 1
ATOM 3553 C CA . LEU B 1 32 ? 8.562 -25.406 -18.656 1 81.94 32 LEU B CA 1
ATOM 3554 C C . LEU B 1 32 ? 7.758 -26.469 -19.391 1 81.94 32 LEU B C 1
ATOM 3556 O O . LEU B 1 32 ? 6.539 -26.562 -19.219 1 81.94 32 LEU B O 1
ATOM 3560 N N . MET B 1 33 ? 8.461 -27.281 -20.125 1 76.06 33 MET B N 1
ATOM 3561 C CA . MET B 1 33 ? 7.762 -28.281 -20.922 1 76.06 33 MET B CA 1
ATOM 3562 C C . MET B 1 33 ? 7.082 -29.312 -20.031 1 76.06 33 MET B C 1
ATOM 3564 O O . MET B 1 33 ? 5.949 -29.719 -20.281 1 76.06 33 MET B O 1
ATOM 3568 N N . SER B 1 34 ? 7.824 -29.688 -19.031 1 75.25 34 SER B N 1
ATOM 3569 C CA . SER B 1 34 ? 7.242 -30.625 -18.078 1 75.25 34 SER B CA 1
ATOM 3570 C C . SER B 1 34 ? 6.039 -30.016 -17.359 1 75.25 34 SER B C 1
ATOM 3572 O O . SER B 1 34 ? 5.035 -30.688 -17.141 1 75.25 34 SER B O 1
ATOM 3574 N N . THR B 1 35 ? 6.156 -28.766 -17.016 1 86.25 35 THR B N 1
ATOM 3575 C CA . THR B 1 35 ? 5.059 -28.047 -16.375 1 86.25 35 THR B CA 1
ATOM 3576 C C . THR B 1 35 ? 3.838 -28 -17.297 1 86.25 35 THR B C 1
ATOM 3578 O O . THR B 1 35 ? 2.727 -28.312 -16.859 1 86.25 35 THR B O 1
ATOM 3581 N N . LEU B 1 36 ? 4.016 -27.734 -18.531 1 84.81 36 LEU B N 1
ATOM 3582 C CA . LEU B 1 36 ? 2.914 -27.609 -19.469 1 84.81 36 LEU B CA 1
ATOM 3583 C C . LEU B 1 36 ? 2.242 -28.969 -19.703 1 84.81 36 LEU B C 1
ATOM 3585 O O . LEU B 1 36 ? 1.014 -29.047 -19.766 1 84.81 36 LEU B O 1
ATOM 3589 N N . ARG B 1 37 ? 3.043 -29.938 -19.797 1 76.19 37 ARG B N 1
ATOM 3590 C CA . ARG B 1 37 ? 2.49 -31.281 -19.969 1 76.19 37 ARG B CA 1
ATOM 3591 C C . ARG B 1 37 ? 1.619 -31.672 -18.781 1 76.19 37 ARG B C 1
ATOM 3593 O O . ARG B 1 37 ? 0.542 -32.25 -18.953 1 76.19 37 ARG B O 1
ATOM 3600 N N . SER B 1 38 ? 2.188 -31.375 -17.672 1 82.19 38 SER B N 1
ATOM 3601 C CA . SER B 1 38 ? 1.445 -31.688 -16.453 1 82.19 38 SER B CA 1
ATOM 3602 C C . SER B 1 38 ? 0.124 -30.922 -16.406 1 82.19 38 SER B C 1
ATOM 3604 O O . SER B 1 38 ? -0.902 -31.469 -16 1 82.19 38 SER B O 1
ATOM 3606 N N . LEU B 1 39 ? 0.072 -29.719 -16.828 1 89.62 39 LEU B N 1
ATOM 3607 C CA . LEU B 1 39 ? -1.111 -28.875 -16.766 1 89.62 39 LEU B CA 1
ATOM 3608 C C . LEU B 1 39 ? -2.135 -29.297 -17.812 1 89.62 39 LEU B C 1
ATOM 3610 O O . LEU B 1 39 ? -3.342 -29.234 -17.578 1 89.62 39 LEU B O 1
ATOM 3614 N N . LEU B 1 40 ? -1.621 -29.734 -18.906 1 82.69 40 LEU B N 1
ATOM 3615 C CA . LEU B 1 40 ? -2.516 -30.047 -20 1 82.69 40 LEU B CA 1
ATOM 3616 C C . LEU B 1 40 ? -2.99 -31.5 -19.922 1 82.69 40 LEU B C 1
ATOM 3618 O O . LEU B 1 40 ? -3.996 -31.859 -20.531 1 82.69 40 LEU B O 1
ATOM 3622 N N . HIS B 1 41 ? -2.23 -32.125 -19.078 1 73 41 HIS B N 1
ATOM 3623 C CA . HIS B 1 41 ? -2.531 -33.562 -18.969 1 73 41 HIS B CA 1
ATOM 3624 C C . HIS B 1 41 ? -3.91 -33.781 -18.359 1 73 41 HIS B C 1
ATOM 3626 O O . HIS B 1 41 ? -4.195 -33.281 -17.266 1 73 41 HIS B O 1
ATOM 3632 N N . GLY B 1 42 ? -4.812 -34.344 -19.062 1 65.94 42 GLY B N 1
ATOM 3633 C CA . GLY B 1 42 ? -6.082 -34.781 -18.484 1 65.94 42 GLY B CA 1
ATOM 3634 C C . GLY B 1 42 ? -7.188 -33.75 -18.641 1 65.94 42 GLY B C 1
ATOM 3635 O O . GLY B 1 42 ? -8.297 -33.969 -18.141 1 65.94 42 GLY B O 1
ATOM 3636 N N . LEU B 1 43 ? -6.828 -32.656 -19.281 1 81.75 43 LEU B N 1
ATOM 3637 C CA . LEU B 1 43 ? -7.883 -31.688 -19.484 1 81.75 43 LEU B CA 1
ATOM 3638 C C . LEU B 1 43 ? -8.906 -32.188 -20.5 1 81.75 43 LEU B C 1
ATOM 3640 O O . LEU B 1 43 ? -8.531 -32.719 -21.547 1 81.75 43 LEU B O 1
ATOM 3644 N N . SER B 1 44 ? -10.148 -32.094 -20.156 1 84.38 44 SER B N 1
ATOM 3645 C CA . SER B 1 44 ? -11.203 -32.375 -21.125 1 84.38 44 SER B CA 1
ATOM 3646 C C . SER B 1 44 ? -11.266 -31.297 -22.188 1 84.38 44 SER B C 1
ATOM 3648 O O . SER B 1 44 ? -10.703 -30.219 -22.016 1 84.38 44 SER B O 1
ATOM 3650 N N . GLU B 1 45 ? -11.938 -31.625 -23.234 1 85.62 45 GLU B N 1
ATOM 3651 C CA . GLU B 1 45 ? -12.117 -30.641 -24.281 1 85.62 45 GLU B CA 1
ATOM 3652 C C . GLU B 1 45 ? -12.867 -29.422 -23.781 1 85.62 45 GLU B C 1
ATOM 3654 O O . GLU B 1 45 ? -12.555 -28.281 -24.156 1 85.62 45 GLU B O 1
ATOM 3659 N N . LYS B 1 46 ? -13.773 -29.656 -22.984 1 89.94 46 LYS B N 1
ATOM 3660 C CA . LYS B 1 46 ? -14.539 -28.562 -22.391 1 89.94 46 LYS B CA 1
ATOM 3661 C C . LYS B 1 46 ? -13.641 -27.641 -21.562 1 89.94 46 LYS B C 1
ATOM 3663 O O . LYS B 1 46 ? -13.734 -26.422 -21.672 1 89.94 46 LYS B O 1
ATOM 3668 N N . GLN B 1 47 ? -12.781 -28.234 -20.828 1 91.38 47 GLN B N 1
ATOM 3669 C CA . GLN B 1 47 ? -11.859 -27.453 -20 1 91.38 47 GLN B CA 1
ATOM 3670 C C . GLN B 1 47 ? -10.859 -26.688 -20.859 1 91.38 47 GLN B C 1
ATOM 3672 O O . GLN B 1 47 ? -10.57 -25.516 -20.578 1 91.38 47 GLN B O 1
ATOM 3677 N N . LYS B 1 48 ? -10.398 -27.312 -21.859 1 89.06 48 LYS B N 1
ATOM 3678 C CA . LYS B 1 48 ? -9.438 -26.672 -22.75 1 89.06 48 LYS B CA 1
ATOM 3679 C C . LYS B 1 48 ? -10.047 -25.453 -23.422 1 89.06 48 LYS B C 1
ATOM 3681 O O . LYS B 1 48 ? -9.344 -24.469 -23.672 1 89.06 48 LYS B O 1
ATOM 3686 N N . ASN B 1 49 ? -11.336 -25.547 -23.625 1 90.69 49 ASN B N 1
ATOM 3687 C CA . ASN B 1 49 ? -12.023 -24.453 -24.297 1 90.69 49 ASN B CA 1
ATOM 3688 C C . ASN B 1 49 ? -12.406 -23.344 -23.328 1 90.69 49 ASN B C 1
ATOM 3690 O O . ASN B 1 49 ? -12.828 -22.266 -23.75 1 90.69 49 ASN B O 1
ATOM 3694 N N . ASP B 1 50 ? -12.25 -23.609 -22.078 1 95.06 50 ASP B N 1
ATOM 3695 C CA . ASP B 1 50 ? -12.695 -22.641 -21.078 1 95.06 50 ASP B CA 1
ATOM 3696 C C . ASP B 1 50 ? -11.531 -22.156 -20.219 1 95.06 50 ASP B C 1
ATOM 3698 O O . ASP B 1 50 ? -11.734 -21.703 -19.094 1 95.06 50 ASP B O 1
ATOM 3702 N N . CYS B 1 51 ? -10.352 -22.406 -20.672 1 96 51 CYS B N 1
ATOM 3703 C CA . CYS B 1 51 ? -9.18 -21.875 -19.984 1 96 51 CYS B CA 1
ATOM 3704 C C . CYS B 1 51 ? -8.102 -21.453 -20.969 1 96 51 CYS B C 1
ATOM 3706 O O . CYS B 1 51 ? -8.227 -21.719 -22.172 1 96 51 CYS B O 1
ATOM 3708 N N . VAL B 1 52 ? -7.129 -20.719 -20.516 1 96.81 52 VAL B N 1
ATOM 3709 C CA . VAL B 1 52 ? -5.965 -20.359 -21.312 1 96.81 52 VAL B CA 1
ATOM 3710 C C . VAL B 1 52 ? -4.727 -20.281 -20.422 1 96.81 52 VAL B C 1
ATOM 3712 O O . VAL B 1 52 ? -4.797 -19.828 -19.281 1 96.81 52 VAL B O 1
ATOM 3715 N N . ILE B 1 53 ? -3.65 -20.859 -20.938 1 96.69 53 ILE B N 1
ATOM 3716 C CA . ILE B 1 53 ? -2.344 -20.75 -20.297 1 96.69 53 ILE B CA 1
ATOM 3717 C C . ILE B 1 53 ? -1.503 -19.688 -21.016 1 96.69 53 ILE B C 1
ATOM 3719 O O . ILE B 1 53 ? -1.273 -19.797 -22.219 1 96.69 53 ILE B O 1
ATOM 3723 N N . ILE B 1 54 ? -1.086 -18.734 -20.25 1 96.25 54 ILE B N 1
ATOM 3724 C CA . ILE B 1 54 ? -0.267 -17.656 -20.812 1 96.25 54 ILE B CA 1
ATOM 3725 C C . ILE B 1 54 ? 1.171 -17.797 -20.328 1 96.25 54 ILE B C 1
ATOM 3727 O O . ILE B 1 54 ? 1.438 -17.672 -19.125 1 96.25 54 ILE B O 1
ATOM 3731 N N . ILE B 1 55 ? 2.027 -18.062 -21.297 1 93.19 55 ILE B N 1
ATOM 3732 C CA . ILE B 1 55 ? 3.453 -18.094 -20.984 1 93.19 55 ILE B CA 1
ATOM 3733 C C . ILE B 1 55 ? 4.062 -16.719 -21.203 1 93.19 55 ILE B C 1
ATOM 3735 O O . ILE B 1 55 ? 4.012 -16.172 -22.312 1 93.19 55 ILE B O 1
ATOM 3739 N N . PHE B 1 56 ? 4.562 -16.172 -20.094 1 94 56 PHE B N 1
ATOM 3740 C CA . PHE B 1 56 ? 5.262 -14.898 -20.156 1 94 56 PHE B CA 1
ATOM 3741 C C . PHE B 1 56 ? 6.77 -15.109 -20.25 1 94 56 PHE B C 1
ATOM 3743 O O . PHE B 1 56 ? 7.395 -15.57 -19.297 1 94 56 PHE B O 1
ATOM 3750 N N . VAL B 1 57 ? 7.297 -14.742 -21.391 1 89.19 57 VAL B N 1
ATOM 3751 C CA . VAL B 1 57 ? 8.727 -14.914 -21.609 1 89.19 57 VAL B CA 1
ATOM 3752 C C . VAL B 1 57 ? 9.453 -13.594 -21.359 1 89.19 57 VAL B C 1
ATOM 3754 O O . VAL B 1 57 ? 9.352 -12.664 -22.172 1 89.19 57 VAL B O 1
ATOM 3757 N N . ALA B 1 58 ? 10.172 -13.508 -20.328 1 82.69 58 ALA B N 1
ATOM 3758 C CA . ALA B 1 58 ? 10.836 -12.273 -19.906 1 82.69 58 ALA B CA 1
ATOM 3759 C C . ALA B 1 58 ? 12.023 -11.953 -20.797 1 82.69 58 ALA B C 1
ATOM 3761 O O . ALA B 1 58 ? 12.398 -10.789 -20.953 1 82.69 58 ALA B O 1
ATOM 3762 N N . GLU B 1 59 ? 12.688 -12.984 -21.297 1 75.31 59 GLU B N 1
ATOM 3763 C CA . GLU B 1 59 ? 13.781 -12.781 -22.25 1 75.31 59 GLU B CA 1
ATOM 3764 C C . GLU B 1 59 ? 13.367 -13.172 -23.672 1 75.31 59 GLU B C 1
ATOM 3766 O O . GLU B 1 59 ? 13.102 -14.352 -23.938 1 75.31 59 GLU B O 1
ATOM 3771 N N . VAL B 1 60 ? 13.32 -12.281 -24.5 1 62.41 60 VAL B N 1
ATOM 3772 C CA . VAL B 1 60 ? 12.766 -12.43 -25.844 1 62.41 60 VAL B CA 1
ATOM 3773 C C . VAL B 1 60 ? 13.5 -13.547 -26.578 1 62.41 60 VAL B C 1
ATOM 3775 O O . VAL B 1 60 ? 12.898 -14.273 -27.375 1 62.41 60 VAL B O 1
ATOM 3778 N N . SER B 1 61 ? 14.742 -13.68 -26.281 1 61.81 61 SER B N 1
ATOM 3779 C CA . SER B 1 61 ? 15.547 -14.648 -27.031 1 61.81 61 SER B CA 1
ATOM 3780 C C . SER B 1 61 ? 15.031 -16.062 -26.812 1 61.81 61 SER B C 1
ATOM 3782 O O . SER B 1 61 ? 15.273 -16.953 -27.641 1 61.81 61 SER B O 1
ATOM 3784 N N . LEU B 1 62 ? 14.227 -16.297 -25.812 1 60.69 62 LEU B N 1
ATOM 3785 C CA . LEU B 1 62 ? 13.734 -17.625 -25.453 1 60.69 62 LEU B CA 1
ATOM 3786 C C . LEU B 1 62 ? 12.461 -17.953 -26.234 1 60.69 62 LEU B C 1
ATOM 3788 O O . LEU B 1 62 ? 12.117 -19.125 -26.391 1 60.69 62 LEU B O 1
ATOM 3792 N N . CYS B 1 63 ? 11.773 -17.031 -26.672 1 58.84 63 CYS B N 1
ATOM 3793 C CA . CYS B 1 63 ? 10.484 -17.234 -27.297 1 58.84 63 CYS B CA 1
ATOM 3794 C C . CYS B 1 63 ? 10.609 -18.172 -28.5 1 58.84 63 CYS B C 1
ATOM 3796 O O . CYS B 1 63 ? 9.727 -19 -28.734 1 58.84 63 CYS B O 1
ATOM 3798 N N . GLU B 1 64 ? 11.68 -18.141 -29.125 1 56.28 64 GLU B N 1
ATOM 3799 C CA . GLU B 1 64 ? 11.852 -18.891 -30.359 1 56.28 64 GLU B CA 1
ATOM 3800 C C . GLU B 1 64 ? 11.984 -20.391 -30.062 1 56.28 64 GLU B C 1
ATOM 3802 O O . GLU B 1 64 ? 11.703 -21.219 -30.922 1 56.28 64 GLU B O 1
ATOM 3807 N N . LYS B 1 65 ? 12.312 -20.688 -28.844 1 58.44 65 LYS B N 1
ATOM 3808 C CA . LYS B 1 65 ? 12.625 -22.078 -28.547 1 58.44 65 LYS B CA 1
ATOM 3809 C C . LYS B 1 65 ? 11.383 -22.812 -28.031 1 58.44 65 LYS B C 1
ATOM 3811 O O . LYS B 1 65 ? 11.375 -24.047 -27.969 1 58.44 65 LYS B O 1
ATOM 3816 N N . LEU B 1 66 ? 10.414 -21.984 -27.734 1 64.62 66 LEU B N 1
ATOM 3817 C CA . LEU B 1 66 ? 9.203 -22.641 -27.234 1 64.62 66 LEU B CA 1
ATOM 3818 C C . LEU B 1 66 ? 8.305 -23.062 -28.391 1 64.62 66 LEU B C 1
ATOM 3820 O O . LEU B 1 66 ? 7.859 -22.234 -29.172 1 64.62 66 LEU B O 1
ATOM 3824 N N . HIS B 1 67 ? 8.336 -24.375 -28.766 1 62.22 67 HIS B N 1
ATOM 3825 C CA . HIS B 1 67 ? 7.582 -24.875 -29.906 1 62.22 67 HIS B CA 1
ATOM 3826 C C . HIS B 1 67 ? 6.387 -25.719 -29.453 1 62.22 67 HIS B C 1
ATOM 3828 O O . HIS B 1 67 ? 6.543 -26.875 -29.062 1 62.22 67 HIS B O 1
ATOM 3834 N N . PHE B 1 68 ? 5.25 -25.016 -29.297 1 69.94 68 PHE B N 1
ATOM 3835 C CA . PHE B 1 68 ? 3.975 -25.656 -29 1 69.94 68 PHE B CA 1
ATOM 3836 C C . PHE B 1 68 ? 2.936 -25.297 -30.062 1 69.94 68 PHE B C 1
ATOM 3838 O O . PHE B 1 68 ? 1.897 -24.719 -29.75 1 69.94 68 PHE B O 1
ATOM 3845 N N . PRO B 1 69 ? 3.186 -25.719 -31.219 1 67.38 69 PRO B N 1
ATOM 3846 C CA . PRO B 1 69 ? 2.33 -25.219 -32.312 1 67.38 69 PRO B CA 1
ATOM 3847 C C . PRO B 1 69 ? 0.871 -25.641 -32.156 1 67.38 69 PRO B C 1
ATOM 3849 O O . PRO B 1 69 ? -0.035 -24.828 -32.375 1 67.38 69 PRO B O 1
ATOM 3852 N N . ARG B 1 70 ? 0.604 -26.844 -31.781 1 69.56 70 ARG B N 1
ATOM 3853 C CA . ARG B 1 70 ? -0.771 -27.312 -31.656 1 69.56 70 ARG B CA 1
ATOM 3854 C C . ARG B 1 70 ? -1.506 -26.578 -30.547 1 69.56 70 ARG B C 1
ATOM 3856 O O . ARG B 1 70 ? -2.643 -26.141 -30.734 1 69.56 70 ARG B O 1
ATOM 3863 N N . GLU B 1 71 ? -0.838 -26.453 -29.484 1 73 71 GLU B N 1
ATOM 3864 C CA . GLU B 1 71 ? -1.462 -25.797 -28.328 1 73 71 GLU B CA 1
ATOM 3865 C C . GLU B 1 71 ? -1.661 -24.312 -28.578 1 73 71 GLU B C 1
ATOM 3867 O O . GLU B 1 71 ? -2.648 -23.734 -28.125 1 73 71 GLU B O 1
ATOM 3872 N N . VAL B 1 72 ? -0.824 -23.766 -29.328 1 75.06 72 VAL B N 1
ATOM 3873 C CA . VAL B 1 72 ? -0.939 -22.359 -29.672 1 75.06 72 VAL B CA 1
ATOM 3874 C C . VAL B 1 72 ? -2.064 -22.156 -30.688 1 75.06 72 VAL B C 1
ATOM 3876 O O . VAL B 1 72 ? -2.861 -21.219 -30.562 1 75.06 72 VAL B O 1
ATOM 3879 N N . GLN B 1 73 ? -2.154 -23.047 -31.578 1 73.44 73 GLN B N 1
ATOM 3880 C CA . GLN B 1 73 ? -3.184 -22.953 -32.594 1 73.44 73 GLN B CA 1
ATOM 3881 C C . GLN B 1 73 ? -4.574 -23.172 -32 1 73.44 73 GLN B C 1
ATOM 3883 O O . GLN B 1 73 ? -5.539 -22.531 -32.438 1 73.44 73 GLN B O 1
ATOM 3888 N N . SER B 1 74 ? -4.637 -24.016 -31.062 1 76.44 74 SER B N 1
ATOM 3889 C CA . SER B 1 74 ? -5.926 -24.297 -30.422 1 76.44 74 SER B CA 1
ATOM 3890 C C . SER B 1 74 ? -6.383 -23.141 -29.562 1 76.44 74 SER B C 1
ATOM 3892 O O . SER B 1 74 ? -7.562 -23.047 -29.203 1 76.44 74 SER B O 1
ATOM 3894 N N . GLY B 1 75 ? -5.457 -22.281 -29.125 1 84.38 75 GLY B N 1
ATOM 3895 C CA . GLY B 1 75 ? -5.797 -21.125 -28.312 1 84.38 75 GLY B CA 1
ATOM 3896 C C . GLY B 1 75 ? -5.625 -21.375 -26.828 1 84.38 75 GLY B C 1
ATOM 3897 O O . GLY B 1 75 ? -5.738 -20.438 -26.016 1 84.38 75 GLY B O 1
ATOM 3898 N N . VAL B 1 76 ? -5.383 -22.594 -26.5 1 90.75 76 VAL B N 1
ATOM 3899 C CA . VAL B 1 76 ? -5.254 -22.938 -25.078 1 90.75 76 VAL B CA 1
ATOM 3900 C C . VAL B 1 76 ? -3.941 -22.375 -24.531 1 90.75 76 VAL B C 1
ATOM 3902 O O . VAL B 1 76 ? -3.807 -22.156 -23.328 1 90.75 76 VAL B O 1
ATOM 3905 N N . LEU B 1 77 ? -3.051 -22.094 -25.453 1 92.19 77 LEU B N 1
ATOM 3906 C CA . LEU B 1 77 ? -1.746 -21.578 -25.047 1 92.19 77 LEU B CA 1
ATOM 3907 C C . LEU B 1 77 ? -1.459 -20.25 -25.734 1 92.19 77 LEU B C 1
ATOM 3909 O O . LEU B 1 77 ? -1.683 -20.094 -26.938 1 92.19 77 LEU B O 1
ATOM 3913 N N . GLU B 1 78 ? -1.074 -19.266 -24.922 1 92 78 GLU B N 1
ATOM 3914 C CA . GLU B 1 78 ? -0.581 -18 -25.422 1 92 78 GLU B CA 1
ATOM 3915 C C . GLU B 1 78 ? 0.837 -17.719 -24.938 1 92 78 GLU B C 1
ATOM 3917 O O . GLU B 1 78 ? 1.166 -18 -23.781 1 92 78 GLU B O 1
ATOM 3922 N N . ILE B 1 79 ? 1.663 -17.281 -25.875 1 89.25 79 ILE B N 1
ATOM 3923 C CA . ILE B 1 79 ? 3.023 -16.891 -25.531 1 89.25 79 ILE B CA 1
ATOM 3924 C C . ILE B 1 79 ? 3.201 -15.391 -25.734 1 89.25 79 ILE B C 1
ATOM 3926 O O . ILE B 1 79 ? 2.959 -14.875 -26.828 1 89.25 79 ILE B O 1
ATOM 3930 N N . ILE B 1 80 ? 3.602 -14.719 -24.594 1 90.38 80 ILE B N 1
ATOM 3931 C CA . ILE B 1 80 ? 3.76 -13.273 -24.688 1 90.38 80 ILE B CA 1
ATOM 3932 C C . ILE B 1 80 ? 5.121 -12.867 -24.125 1 90.38 80 ILE B C 1
ATOM 3934 O O . ILE B 1 80 ? 5.734 -13.609 -23.375 1 90.38 80 ILE B O 1
ATOM 3938 N N . SER B 1 81 ? 5.613 -11.711 -24.594 1 89.12 81 SER B N 1
ATOM 3939 C CA . SER B 1 81 ? 6.816 -11.062 -24.078 1 89.12 81 SER B CA 1
ATOM 3940 C C . SER B 1 81 ? 6.641 -9.547 -24 1 89.12 81 SER B C 1
ATOM 3942 O O . SER B 1 81 ? 6.066 -8.945 -24.922 1 89.12 81 SER B O 1
ATOM 3944 N N . PRO B 1 82 ? 7.078 -9 -22.906 1 90.31 82 PRO B N 1
ATOM 3945 C CA . PRO B 1 82 ? 6.961 -7.539 -22.844 1 90.31 82 PRO B CA 1
ATOM 3946 C C . PRO B 1 82 ? 7.969 -6.828 -23.75 1 90.31 82 PRO B C 1
ATOM 3948 O O . PRO B 1 82 ? 9.039 -7.375 -24.031 1 90.31 82 PRO B O 1
ATOM 3951 N N . PRO B 1 83 ? 7.562 -5.648 -24.188 1 89.69 83 PRO B N 1
ATOM 3952 C CA . PRO B 1 83 ? 8.578 -4.855 -24.891 1 89.69 83 PRO B CA 1
ATOM 3953 C C . PRO B 1 83 ? 9.727 -4.426 -23.984 1 89.69 83 PRO B C 1
ATOM 3955 O O . PRO B 1 83 ? 9.547 -4.332 -22.766 1 89.69 83 PRO B O 1
ATOM 3958 N N . ALA B 1 84 ? 10.844 -4.199 -24.562 1 87.19 84 ALA B N 1
ATOM 3959 C CA . ALA B 1 84 ? 12.023 -3.803 -23.797 1 87.19 84 ALA B CA 1
ATOM 3960 C C . ALA B 1 84 ? 11.773 -2.514 -23.016 1 87.19 84 ALA B C 1
ATOM 3962 O O . ALA B 1 84 ? 12.32 -2.318 -21.938 1 87.19 84 ALA B O 1
ATOM 3963 N N . SER B 1 85 ? 10.93 -1.677 -23.562 1 92.12 85 SER B N 1
ATOM 3964 C CA . SER B 1 85 ? 10.664 -0.37 -22.969 1 92.12 85 SER B CA 1
ATOM 3965 C C . SER B 1 85 ? 9.82 -0.5 -21.703 1 92.12 85 SER B C 1
ATOM 3967 O O . SER B 1 85 ? 9.672 0.464 -20.953 1 92.12 85 SER B O 1
ATOM 3969 N N . TYR B 1 86 ? 9.328 -1.685 -21.516 1 93.56 86 TYR B N 1
ATOM 3970 C CA . TYR B 1 86 ? 8.508 -1.921 -20.328 1 93.56 86 TYR B CA 1
ATOM 3971 C C . TYR B 1 86 ? 9.344 -1.827 -19.062 1 93.56 86 TYR B C 1
ATOM 3973 O O . TYR B 1 86 ? 8.852 -1.373 -18.031 1 93.56 86 TYR B O 1
ATOM 3981 N N . TYR B 1 87 ? 10.602 -2.207 -19.172 1 94.06 87 TYR B N 1
ATOM 3982 C CA . TYR B 1 87 ? 11.453 -2.26 -17.984 1 94.06 87 TYR B CA 1
ATOM 3983 C C . TYR B 1 87 ? 12.156 -0.928 -17.75 1 94.06 87 TYR B C 1
ATOM 3985 O O . TYR B 1 87 ? 12.727 -0.353 -18.688 1 94.06 87 TYR B O 1
ATOM 3993 N N . PRO B 1 88 ? 12.125 -0.432 -16.516 1 95.06 88 PRO B N 1
ATOM 3994 C CA . PRO B 1 88 ? 12.984 0.701 -16.188 1 95.06 88 PRO B CA 1
ATOM 3995 C C . PRO B 1 88 ? 14.453 0.298 -16.016 1 95.06 88 PRO B C 1
ATOM 3997 O O . PRO B 1 88 ? 14.797 -0.875 -16.188 1 95.06 88 PRO B O 1
ATOM 4000 N N . ASP B 1 89 ? 15.242 1.355 -15.75 1 93.88 89 ASP B N 1
ATOM 4001 C CA . ASP B 1 89 ? 16.641 1.062 -15.469 1 93.88 89 ASP B CA 1
ATOM 4002 C C . ASP B 1 89 ? 16.797 0.339 -14.133 1 93.88 89 ASP B C 1
ATOM 4004 O O . ASP B 1 89 ? 16.484 0.896 -13.078 1 93.88 89 ASP B O 1
ATOM 4008 N N . LEU B 1 90 ? 17.266 -0.876 -14.18 1 94 90 LEU B N 1
ATOM 4009 C CA . LEU B 1 90 ? 17.375 -1.698 -12.977 1 94 90 LEU B CA 1
ATOM 4010 C C . LEU B 1 90 ? 18.828 -1.802 -12.523 1 94 90 LEU B C 1
ATOM 4012 O O . LEU B 1 90 ? 19.156 -2.65 -11.688 1 94 90 LEU B O 1
ATOM 4016 N N . SER B 1 91 ? 19.688 -0.935 -12.969 1 91.88 91 SER B N 1
ATOM 4017 C CA . SER B 1 91 ? 21.109 -1.042 -12.695 1 91.88 91 SER B CA 1
ATOM 4018 C C . SER B 1 91 ? 21.469 -0.363 -11.375 1 91.88 91 SER B C 1
ATOM 4020 O O . SER B 1 91 ? 22.5 -0.668 -10.773 1 91.88 91 SER B O 1
ATOM 4022 N N . ASN B 1 92 ? 20.703 0.546 -10.992 1 90.88 92 ASN B N 1
ATOM 4023 C CA . ASN B 1 92 ? 21.047 1.31 -9.797 1 90.88 92 ASN B CA 1
ATOM 4024 C C . ASN B 1 92 ? 19.938 1.239 -8.75 1 90.88 92 ASN B C 1
ATOM 4026 O O . ASN B 1 92 ? 19.406 2.27 -8.336 1 90.88 92 ASN B O 1
ATOM 4030 N N . LEU B 1 93 ? 19.734 0.002 -8.266 1 93.56 93 LEU B N 1
ATOM 4031 C CA . LEU B 1 93 ? 18.719 -0.19 -7.246 1 93.56 93 LEU B CA 1
ATOM 4032 C C . LEU B 1 93 ? 19.328 -0.16 -5.848 1 93.56 93 LEU B C 1
ATOM 4034 O O . LEU B 1 93 ? 20.422 -0.676 -5.637 1 93.56 93 LEU B O 1
ATOM 4038 N N . ARG B 1 94 ? 18.656 0.461 -4.984 1 91.06 94 ARG B N 1
ATOM 4039 C CA . ARG B 1 94 ? 19.109 0.484 -3.594 1 91.06 94 ARG B CA 1
ATOM 4040 C C . ARG B 1 94 ? 19.031 -0.907 -2.975 1 91.06 94 ARG B C 1
ATOM 4042 O O . ARG B 1 94 ? 18.016 -1.593 -3.086 1 91.06 94 ARG B O 1
ATOM 4049 N N . LYS B 1 95 ? 20.141 -1.244 -2.281 1 91.69 95 LYS B N 1
ATOM 4050 C CA . LYS B 1 95 ? 20.172 -2.531 -1.594 1 91.69 95 LYS B CA 1
ATOM 4051 C C . LYS B 1 95 ? 19.359 -2.484 -0.304 1 91.69 95 LYS B C 1
ATOM 4053 O O . LYS B 1 95 ? 19.453 -1.526 0.464 1 91.69 95 LYS B O 1
ATOM 4058 N N . THR B 1 96 ? 18.5 -3.49 -0.18 1 90.56 96 THR B N 1
ATOM 4059 C CA . THR B 1 96 ? 17.703 -3.588 1.033 1 90.56 96 THR B CA 1
ATOM 4060 C C . THR B 1 96 ? 17.688 -5.02 1.563 1 90.56 96 THR B C 1
ATOM 4062 O O . THR B 1 96 ? 17.891 -5.969 0.803 1 90.56 96 THR B O 1
ATOM 4065 N N . PHE B 1 97 ? 17.578 -5.195 2.928 1 91.12 97 PHE B N 1
ATOM 4066 C CA . PHE B 1 97 ? 17.359 -6.453 3.633 1 91.12 97 PHE B CA 1
ATOM 4067 C C . PHE B 1 97 ? 18.562 -7.371 3.504 1 91.12 97 PHE B C 1
ATOM 4069 O O . PHE B 1 97 ? 18.422 -8.594 3.525 1 91.12 97 PHE B O 1
ATOM 4076 N N . GLY B 1 98 ? 19.688 -6.836 3.184 1 89.94 98 GLY B N 1
ATOM 4077 C CA . GLY B 1 98 ? 20.922 -7.617 3.092 1 89.94 98 GLY B CA 1
ATOM 4078 C C . GLY B 1 98 ? 21.031 -8.398 1.795 1 89.94 98 GLY B C 1
ATOM 4079 O O . GLY B 1 98 ? 21.922 -9.227 1.64 1 89.94 98 GLY B O 1
ATOM 4080 N N . ASP B 1 99 ? 20.141 -8.125 0.863 1 91.88 99 ASP B N 1
ATOM 4081 C CA . ASP B 1 99 ? 20.172 -8.805 -0.427 1 91.88 99 ASP B CA 1
ATOM 4082 C C . ASP B 1 99 ? 21.312 -8.289 -1.298 1 91.88 99 ASP B C 1
ATOM 4084 O O . ASP B 1 99 ? 21.672 -7.109 -1.23 1 91.88 99 ASP B O 1
ATOM 4088 N N . SER B 1 100 ? 21.875 -9.211 -2.061 1 92.69 100 SER B N 1
ATOM 4089 C CA . SER B 1 100 ? 22.844 -8.797 -3.066 1 92.69 100 SER B CA 1
ATOM 4090 C C . SER B 1 100 ? 22.203 -7.934 -4.141 1 92.69 100 SER B C 1
ATOM 4092 O O . SER B 1 100 ? 20.969 -7.902 -4.258 1 92.69 100 SER B O 1
ATOM 4094 N N . GLU B 1 101 ? 22.984 -7.262 -4.871 1 93.06 101 GLU B N 1
ATOM 4095 C CA . GLU B 1 101 ? 22.484 -6.453 -5.977 1 93.06 101 GLU B CA 1
ATOM 4096 C C . GLU B 1 101 ? 21.719 -7.305 -6.984 1 93.06 101 GLU B C 1
ATOM 4098 O O . GLU B 1 101 ? 20.688 -6.891 -7.496 1 93.06 101 GLU B O 1
ATOM 4103 N N . ASP B 1 102 ? 22.25 -8.461 -7.215 1 91.88 102 ASP B N 1
ATOM 4104 C CA . ASP B 1 102 ? 21.609 -9.375 -8.164 1 91.88 102 ASP B CA 1
ATOM 4105 C C . ASP B 1 102 ? 20.234 -9.812 -7.672 1 91.88 102 ASP B C 1
ATOM 4107 O O . ASP B 1 102 ? 19.297 -9.891 -8.453 1 91.88 102 ASP B O 1
ATOM 4111 N N . ARG B 1 103 ? 20.188 -10.109 -6.438 1 92.94 103 ARG B N 1
ATOM 4112 C CA . ARG B 1 103 ? 18.906 -10.547 -5.879 1 92.94 103 ARG B CA 1
ATOM 4113 C C . ARG B 1 103 ? 17.875 -9.422 -5.895 1 92.94 103 ARG B C 1
ATOM 4115 O O . ARG B 1 103 ? 16.703 -9.648 -6.176 1 92.94 103 ARG B O 1
ATOM 4122 N N . VAL B 1 104 ? 18.359 -8.211 -5.59 1 95.94 104 VAL B N 1
ATOM 4123 C CA . VAL B 1 104 ? 17.453 -7.062 -5.633 1 95.94 104 VAL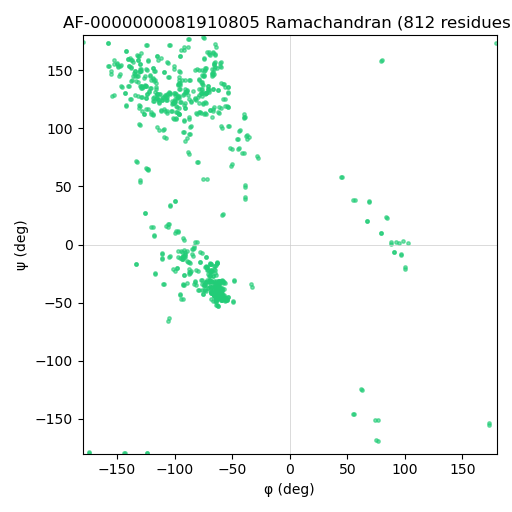 B CA 1
ATOM 4124 C C . VAL B 1 104 ? 16.922 -6.867 -7.051 1 95.94 104 VAL B C 1
ATOM 4126 O O . VAL B 1 104 ? 15.734 -6.633 -7.254 1 95.94 104 VAL B O 1
ATOM 4129 N N . ARG B 1 105 ? 17.812 -6.945 -7.988 1 95.12 105 ARG B N 1
ATOM 4130 C CA . ARG B 1 105 ? 17.422 -6.812 -9.383 1 95.12 105 ARG B CA 1
ATOM 4131 C C . ARG B 1 105 ? 16.438 -7.91 -9.781 1 95.12 105 ARG B C 1
ATOM 4133 O O . ARG B 1 105 ? 15.43 -7.641 -10.438 1 95.12 105 ARG B O 1
ATOM 4140 N N . TRP B 1 106 ? 16.672 -9.086 -9.328 1 93.12 106 TRP B N 1
ATOM 4141 C CA . TRP B 1 106 ? 15.859 -10.25 -9.648 1 93.12 106 TRP B CA 1
ATOM 4142 C C . TRP B 1 106 ? 14.445 -10.094 -9.102 1 93.12 106 TRP B C 1
ATOM 4144 O O . TRP B 1 106 ? 13.469 -10.266 -9.828 1 93.12 106 TRP B O 1
ATOM 4154 N N . ARG B 1 107 ? 14.32 -9.797 -7.867 1 95.44 107 ARG B N 1
ATOM 4155 C CA . ARG B 1 107 ? 12.992 -9.703 -7.27 1 95.44 107 ARG B CA 1
ATOM 4156 C C . ARG B 1 107 ? 12.242 -8.484 -7.785 1 95.44 107 ARG B C 1
ATOM 4158 O O . ARG B 1 107 ? 11.016 -8.5 -7.887 1 95.44 107 ARG B O 1
ATOM 4165 N N . THR B 1 108 ? 12.984 -7.387 -8.102 1 97.5 108 THR B N 1
ATOM 4166 C CA . THR B 1 108 ? 12.359 -6.215 -8.703 1 97.5 108 THR B CA 1
ATOM 4167 C C . THR B 1 108 ? 11.781 -6.555 -10.07 1 97.5 108 THR B C 1
ATOM 4169 O O . THR B 1 108 ? 10.641 -6.211 -10.367 1 97.5 108 THR B O 1
ATOM 4172 N N . LYS B 1 109 ? 12.547 -7.207 -10.875 1 95.56 109 LYS B N 1
ATOM 4173 C CA . LYS B 1 109 ? 12.078 -7.617 -12.195 1 95.56 109 LYS B CA 1
ATOM 4174 C C . LYS B 1 109 ? 10.898 -8.578 -12.086 1 95.56 109 LYS B C 1
ATOM 4176 O O . LYS B 1 109 ? 9.969 -8.523 -12.891 1 95.56 109 LYS B O 1
ATOM 4181 N N . GLN B 1 110 ? 10.977 -9.484 -11.141 1 95.88 110 GLN B N 1
ATOM 4182 C CA . GLN B 1 110 ? 9.875 -10.422 -10.938 1 95.88 110 GLN B CA 1
ATOM 4183 C C . GLN B 1 110 ? 8.57 -9.688 -10.656 1 95.88 110 GLN B C 1
ATOM 4185 O O . GLN B 1 110 ? 7.52 -10.055 -11.188 1 95.88 110 GLN B O 1
ATOM 4190 N N . ASN B 1 111 ? 8.648 -8.672 -9.773 1 97.81 111 ASN B N 1
ATOM 4191 C CA . ASN B 1 111 ? 7.473 -7.848 -9.516 1 97.81 111 ASN B CA 1
ATOM 4192 C C . ASN B 1 111 ? 6.895 -7.281 -10.805 1 97.81 111 ASN B C 1
ATOM 4194 O O . ASN B 1 111 ? 5.68 -7.305 -11.016 1 97.81 111 ASN B O 1
ATOM 4198 N N . LEU B 1 112 ? 7.793 -6.785 -11.641 1 97.56 112 LEU B N 1
ATOM 4199 C CA . LEU B 1 112 ? 7.371 -6.195 -12.906 1 97.56 112 LEU B CA 1
ATOM 4200 C C . LEU B 1 112 ? 6.801 -7.258 -13.836 1 97.56 112 LEU B C 1
ATOM 4202 O O . LEU B 1 112 ? 5.766 -7.047 -14.469 1 97.56 112 LEU B O 1
ATOM 4206 N N . ASP B 1 113 ? 7.426 -8.383 -13.883 1 96.31 113 ASP B N 1
ATOM 4207 C CA . ASP B 1 113 ? 6.988 -9.477 -14.75 1 96.31 113 ASP B CA 1
ATOM 4208 C C . ASP B 1 113 ? 5.594 -9.953 -14.359 1 96.31 113 ASP B C 1
ATOM 4210 O O . ASP B 1 113 ? 4.711 -10.062 -15.219 1 96.31 113 ASP B O 1
ATOM 4214 N N . TYR B 1 114 ? 5.449 -10.25 -13.133 1 98.06 114 TYR B N 1
ATOM 4215 C CA . TYR B 1 114 ? 4.164 -10.742 -12.648 1 98.06 114 TYR B CA 1
ATOM 4216 C C . TYR B 1 114 ? 3.064 -9.711 -12.883 1 98.06 114 TYR B C 1
ATOM 4218 O O . TYR B 1 114 ? 1.951 -10.062 -13.273 1 98.06 114 TYR B O 1
ATOM 4226 N N . SER B 1 115 ? 3.391 -8.469 -12.625 1 98.44 115 SER B N 1
ATOM 4227 C CA . SER B 1 115 ? 2.41 -7.402 -12.805 1 98.44 115 SER B CA 1
ATOM 4228 C C . SER B 1 115 ? 1.961 -7.305 -14.258 1 98.44 115 SER B C 1
ATOM 4230 O O . SER B 1 115 ? 0.767 -7.184 -14.539 1 98.44 115 SER B O 1
ATOM 4232 N N . PHE B 1 116 ? 2.908 -7.355 -15.203 1 97.62 116 PHE B N 1
ATOM 4233 C CA . PHE B 1 116 ? 2.588 -7.332 -16.625 1 97.62 116 PHE B CA 1
ATOM 4234 C C . PHE B 1 116 ? 1.676 -8.492 -17 1 97.62 116 PHE B C 1
ATOM 4236 O O . PHE B 1 116 ? 0.653 -8.305 -17.656 1 97.62 116 PHE B O 1
ATOM 4243 N N . LEU B 1 117 ? 2.064 -9.609 -16.547 1 98.06 117 LEU B N 1
ATOM 4244 C CA . LEU B 1 117 ? 1.339 -10.836 -16.859 1 98.06 117 LEU B CA 1
ATOM 4245 C C . LEU B 1 117 ? -0.083 -10.781 -16.312 1 98.06 117 LEU B C 1
ATOM 4247 O O . LEU B 1 117 ? -1.04 -11.094 -17.016 1 98.06 117 LEU B O 1
ATOM 4251 N N . MET B 1 118 ? -0.22 -10.367 -15.094 1 98.69 118 MET B N 1
ATOM 4252 C CA . MET B 1 118 ? -1.525 -10.281 -14.445 1 98.69 118 MET B CA 1
ATOM 4253 C C . MET B 1 118 ? -2.438 -9.305 -15.188 1 98.69 118 MET B C 1
ATOM 4255 O O . MET B 1 118 ? -3.613 -9.602 -15.406 1 98.69 118 MET B O 1
ATOM 4259 N N . LEU B 1 119 ? -1.908 -8.18 -15.578 1 98.19 119 LEU B N 1
ATOM 4260 C CA . LEU B 1 119 ? -2.73 -7.184 -16.25 1 98.19 119 LEU B CA 1
ATOM 4261 C C . LEU B 1 119 ? -3.107 -7.652 -17.656 1 98.19 119 LEU B C 1
ATOM 4263 O O . LEU B 1 119 ? -4.211 -7.375 -18.125 1 98.19 119 LEU B O 1
ATOM 4267 N N . TYR B 1 120 ? -2.209 -8.32 -18.344 1 97.75 120 TYR B N 1
ATOM 4268 C CA . TYR B 1 120 ? -2.52 -8.898 -19.656 1 97.75 120 TYR B CA 1
ATOM 4269 C C . TYR B 1 120 ? -3.645 -9.922 -19.547 1 97.75 120 TYR B C 1
ATOM 4271 O O . TYR B 1 120 ? -4.516 -9.992 -20.422 1 97.75 120 TYR B O 1
ATOM 4279 N N . ALA B 1 121 ? -3.635 -10.656 -18.453 1 98.12 121 ALA B N 1
ATOM 4280 C CA . ALA B 1 121 ? -4.566 -11.766 -18.266 1 98.12 121 ALA B CA 1
ATOM 4281 C C . ALA B 1 121 ? -5.93 -11.258 -17.797 1 98.12 121 ALA B C 1
ATOM 4283 O O . ALA B 1 121 ? -6.949 -11.922 -18 1 98.12 121 ALA B O 1
ATOM 4284 N N . GLN B 1 122 ? -5.969 -10.117 -17.234 1 97.81 122 GLN B N 1
ATOM 4285 C CA . GLN B 1 122 ? -7.102 -9.602 -16.484 1 97.81 122 GLN B CA 1
ATOM 4286 C C . GLN B 1 122 ? -8.383 -9.648 -17.312 1 97.81 122 GLN B C 1
ATOM 4288 O O . GLN B 1 122 ? -9.422 -10.094 -16.828 1 97.81 122 GLN B O 1
ATOM 4293 N N . PRO B 1 123 ? -8.422 -9.203 -18.531 1 97.31 123 PRO B N 1
ATOM 4294 C CA . PRO B 1 123 ? -9.695 -9.148 -19.266 1 97.31 123 PRO B CA 1
ATOM 4295 C C . PRO B 1 123 ? -10.086 -10.5 -19.859 1 97.31 123 PRO B C 1
ATOM 4297 O O . PRO B 1 123 ? -11.141 -10.609 -20.5 1 97.31 123 PRO B O 1
ATOM 4300 N N . LYS B 1 124 ? -9.344 -11.578 -19.656 1 96.75 124 LYS B N 1
ATOM 4301 C CA . LYS B 1 124 ? -9.508 -12.789 -20.453 1 96.75 124 LYS B CA 1
ATOM 4302 C C . LYS B 1 124 ? -10.367 -13.812 -19.719 1 96.75 124 LYS B C 1
ATOM 4304 O O . LYS B 1 124 ? -10.898 -14.742 -20.328 1 96.75 124 LYS B O 1
ATOM 4309 N N . GLY B 1 125 ? -10.438 -13.625 -18.406 1 97.38 125 GLY B N 1
ATOM 4310 C CA . GLY B 1 125 ? -11.172 -14.648 -17.672 1 97.38 125 GLY B CA 1
ATOM 4311 C C . GLY B 1 125 ? -11.695 -14.18 -16.344 1 97.38 125 GLY B C 1
ATOM 4312 O O . GLY B 1 125 ? -11.383 -13.07 -15.898 1 97.38 125 GLY B O 1
ATOM 4313 N N . THR B 1 126 ? -12.5 -15.062 -15.688 1 97.5 126 THR B N 1
ATOM 4314 C CA . THR B 1 126 ? -13.102 -14.781 -14.383 1 97.5 126 THR B CA 1
ATOM 4315 C C . THR B 1 126 ? -12.062 -14.891 -13.273 1 97.5 126 THR B C 1
ATOM 4317 O O . THR B 1 126 ? -12.039 -14.062 -12.359 1 97.5 126 THR B O 1
ATOM 4320 N N . PHE B 1 127 ? -11.25 -15.93 -13.406 1 98.5 127 PHE B N 1
ATOM 4321 C CA . PHE B 1 127 ? -10.227 -16.172 -12.398 1 98.5 127 PHE B CA 1
ATOM 4322 C C . PHE B 1 127 ? -8.836 -16.172 -13.031 1 98.5 127 PHE B C 1
ATOM 4324 O O . PHE B 1 127 ? -8.68 -16.578 -14.188 1 98.5 127 PHE B O 1
ATOM 4331 N N . TYR B 1 128 ? -7.906 -15.695 -12.32 1 98.81 128 TYR B N 1
ATOM 4332 C CA . TYR B 1 128 ? -6.496 -15.75 -12.688 1 98.81 128 TYR B CA 1
ATOM 4333 C C . TYR B 1 128 ? -5.703 -16.594 -11.703 1 98.81 128 TYR B C 1
ATOM 4335 O O . TYR B 1 128 ? -5.746 -16.359 -10.492 1 98.81 128 TYR B O 1
ATOM 4343 N N . LEU B 1 129 ? -5.023 -17.531 -12.219 1 98.81 129 LEU B N 1
ATOM 4344 C CA . LEU B 1 129 ? -4.18 -18.422 -11.422 1 98.81 129 LEU B CA 1
ATOM 4345 C C . LEU B 1 129 ? -2.703 -18.172 -11.727 1 98.81 129 LEU B C 1
ATOM 4347 O O . LEU B 1 129 ? -2.246 -18.422 -12.844 1 98.81 129 LEU B O 1
ATOM 4351 N N . GLN B 1 130 ? -1.985 -17.688 -10.695 1 98.81 130 GLN B N 1
ATOM 4352 C CA . GLN B 1 130 ? -0.55 -17.469 -10.852 1 98.81 130 GLN B CA 1
ATOM 4353 C C . GLN B 1 130 ? 0.231 -18.75 -10.57 1 98.81 130 GLN B C 1
ATOM 4355 O O . GLN B 1 130 ? 0.111 -19.344 -9.492 1 98.81 130 GLN B O 1
ATOM 4360 N N . LEU B 1 131 ? 1.019 -19.172 -11.555 1 97.69 131 LEU B N 1
ATOM 4361 C CA . LEU B 1 131 ? 1.861 -20.359 -11.43 1 97.69 131 LEU B CA 1
ATOM 4362 C C . LEU B 1 131 ? 3.32 -20.016 -11.719 1 97.69 131 LEU B C 1
ATOM 4364 O O . LEU B 1 131 ? 3.705 -18.859 -11.695 1 97.69 131 LEU B O 1
ATOM 4368 N N . GLU B 1 132 ? 4.18 -21.047 -11.648 1 93.12 132 GLU B N 1
ATOM 4369 C CA . GLU B 1 132 ? 5.582 -20.938 -12.039 1 93.12 132 GLU B CA 1
ATOM 4370 C C . GLU B 1 132 ? 5.941 -21.984 -13.094 1 93.12 132 GLU B C 1
ATOM 4372 O O . GLU B 1 132 ? 5.121 -22.844 -13.43 1 93.12 132 GLU B O 1
ATOM 4377 N N . ASP B 1 133 ? 7.074 -21.922 -13.648 1 89.5 133 ASP B N 1
ATOM 4378 C CA . ASP B 1 133 ? 7.43 -22.75 -14.797 1 89.5 133 ASP B CA 1
ATOM 4379 C C . ASP B 1 133 ? 8.102 -24.047 -14.359 1 89.5 133 ASP B C 1
ATOM 4381 O O . ASP B 1 133 ? 8.641 -24.781 -15.18 1 89.5 133 ASP B O 1
ATOM 4385 N N . ASP B 1 134 ? 8.164 -24.281 -13.07 1 84.44 134 ASP B N 1
ATOM 4386 C CA . ASP B 1 134 ? 8.805 -25.484 -12.555 1 84.44 134 ASP B CA 1
ATOM 4387 C C . ASP B 1 134 ? 7.902 -26.203 -11.555 1 84.44 134 ASP B C 1
ATOM 4389 O O . ASP B 1 134 ? 8.336 -26.531 -10.453 1 84.44 134 ASP B O 1
ATOM 4393 N N . ILE B 1 135 ? 6.668 -26.484 -12.023 1 89.38 135 ILE B N 1
ATOM 4394 C CA . ILE B 1 135 ? 5.715 -27.125 -11.117 1 89.38 135 ILE B CA 1
ATOM 4395 C C . ILE B 1 135 ? 5.105 -28.344 -11.781 1 89.38 135 ILE B C 1
ATOM 4397 O O . ILE B 1 135 ? 5.223 -28.516 -13 1 89.38 135 ILE B O 1
ATOM 4401 N N . ILE B 1 136 ? 4.496 -29.156 -10.961 1 84.94 136 ILE B N 1
ATOM 4402 C CA . ILE B 1 136 ? 3.617 -30.234 -11.391 1 84.94 136 ILE B CA 1
ATOM 4403 C C . ILE B 1 136 ? 2.223 -30.031 -10.805 1 84.94 136 ILE B C 1
ATOM 4405 O O . ILE B 1 136 ? 2.082 -29.609 -9.648 1 84.94 136 ILE B O 1
ATOM 4409 N N . ALA B 1 137 ? 1.255 -30.344 -11.641 1 90.88 137 ALA B N 1
ATOM 4410 C CA . ALA B 1 137 ? -0.131 -30.172 -11.219 1 90.88 137 ALA B CA 1
ATOM 4411 C C . ALA B 1 137 ? -0.819 -31.516 -11 1 90.88 137 ALA B C 1
ATOM 4413 O O . ALA B 1 137 ? -0.542 -32.469 -11.711 1 90.88 137 ALA B O 1
ATOM 4414 N N . LYS B 1 138 ? -1.727 -31.516 -10.078 1 86.38 138 LYS B N 1
ATOM 4415 C CA . LYS B 1 138 ? -2.625 -32.656 -9.984 1 86.38 138 LYS B CA 1
ATOM 4416 C C . LYS B 1 138 ? -3.529 -32.781 -11.203 1 86.38 138 LYS B C 1
ATOM 4418 O O . LYS B 1 138 ? -3.936 -31.75 -11.766 1 86.38 138 LYS B O 1
ATOM 4423 N N . PRO B 1 139 ? -3.92 -34 -11.648 1 80.19 139 PRO B N 1
ATOM 4424 C CA . PRO B 1 139 ? -4.711 -34.156 -12.875 1 80.19 139 PRO B CA 1
ATOM 4425 C C . PRO B 1 139 ? -6.07 -33.469 -12.797 1 80.19 139 PRO B C 1
ATOM 4427 O O . PRO B 1 139 ? -6.586 -33 -13.812 1 80.19 139 PRO B O 1
ATOM 4430 N N . ASP B 1 140 ? -6.758 -33.375 -11.672 1 87.56 140 ASP B N 1
ATOM 4431 C CA . ASP B 1 140 ? -8.094 -32.781 -11.57 1 87.56 140 ASP B CA 1
ATOM 4432 C C . ASP B 1 140 ? -8.031 -31.391 -10.953 1 87.56 140 ASP B C 1
ATOM 4434 O O . ASP B 1 140 ? -8.984 -30.938 -10.32 1 87.56 140 ASP B O 1
ATOM 4438 N N . TYR B 1 141 ? -6.949 -30.688 -11.25 1 95 141 TYR B N 1
ATOM 4439 C CA . TYR B 1 141 ? -6.734 -29.438 -10.531 1 95 141 TYR B CA 1
ATOM 4440 C C . TYR B 1 141 ? -7.766 -28.391 -10.938 1 95 141 TYR B C 1
ATOM 4442 O O . TYR B 1 141 ? -8.234 -27.609 -10.102 1 95 141 TYR B O 1
ATOM 4450 N N . ILE B 1 142 ? -8.203 -28.312 -12.195 1 96.56 142 ILE B N 1
ATOM 4451 C CA . ILE B 1 142 ? -9.156 -27.297 -12.625 1 96.56 142 ILE B CA 1
ATOM 4452 C C . ILE B 1 142 ? -10.492 -27.5 -11.906 1 96.56 142 ILE B C 1
ATOM 4454 O O . ILE B 1 142 ? -11.07 -26.562 -11.367 1 96.56 142 ILE B O 1
ATOM 4458 N N . GLN B 1 143 ? -10.977 -28.734 -11.938 1 95.06 143 GLN B N 1
ATOM 4459 C CA . GLN B 1 143 ? -12.234 -29.047 -11.258 1 95.06 143 GLN B CA 1
ATOM 4460 C C . GLN B 1 143 ? -12.133 -28.75 -9.766 1 95.06 143 GLN B C 1
ATOM 4462 O O . GLN B 1 143 ? -13.07 -28.219 -9.172 1 95.06 143 GLN B O 1
ATOM 4467 N N . SER B 1 144 ? -11.008 -29.156 -9.203 1 96.38 144 SER B N 1
ATOM 4468 C CA . SER B 1 144 ? -10.789 -28.906 -7.781 1 96.38 144 SER B CA 1
ATOM 4469 C C . SER B 1 144 ? -10.836 -27.422 -7.469 1 96.38 144 SER B C 1
ATOM 4471 O O . SER B 1 144 ? -11.422 -27 -6.465 1 96.38 144 SER B O 1
ATOM 4473 N N . ILE B 1 145 ? -10.227 -26.594 -8.297 1 98.12 145 ILE B N 1
ATOM 4474 C CA . ILE B 1 145 ? -10.195 -25.156 -8.117 1 98.12 145 ILE B CA 1
ATOM 4475 C C . ILE B 1 145 ? -11.609 -24.594 -8.227 1 98.12 145 ILE B C 1
ATOM 4477 O O . ILE B 1 145 ? -12.039 -23.797 -7.387 1 98.12 145 ILE B O 1
ATOM 4481 N N . GLU B 1 146 ? -12.328 -25 -9.234 1 96.44 146 GLU B N 1
ATOM 4482 C CA . GLU B 1 146 ? -13.695 -24.516 -9.445 1 96.44 146 GLU B CA 1
ATOM 4483 C C . GLU B 1 146 ? -14.594 -24.859 -8.258 1 96.44 146 GLU B C 1
ATOM 4485 O O . GLU B 1 146 ? -15.359 -24.016 -7.789 1 96.44 146 GLU B O 1
ATOM 4490 N N . ASN B 1 147 ? -14.461 -26.078 -7.793 1 96.75 147 ASN B N 1
ATOM 4491 C CA . ASN B 1 147 ? -15.258 -26.516 -6.656 1 96.75 147 ASN B CA 1
ATOM 4492 C C . ASN B 1 147 ? -14.93 -25.719 -5.395 1 96.75 147 ASN B C 1
ATOM 4494 O O . ASN B 1 147 ? -15.828 -25.297 -4.676 1 96.75 147 ASN B O 1
ATOM 4498 N N . PHE B 1 148 ? -13.672 -25.594 -5.156 1 98.06 148 PHE B N 1
ATOM 4499 C CA . PHE B 1 148 ? -13.234 -24.891 -3.957 1 98.06 148 PHE B CA 1
ATOM 4500 C C . PHE B 1 148 ? -13.695 -23.438 -3.988 1 98.06 148 PHE B C 1
ATOM 4502 O O . PHE B 1 148 ? -14.125 -22.891 -2.969 1 98.06 148 PHE B O 1
ATOM 4509 N N . ALA B 1 149 ? -13.586 -22.766 -5.129 1 97.44 149 ALA B N 1
ATOM 4510 C CA . ALA B 1 149 ? -14.031 -21.391 -5.277 1 97.44 149 ALA B CA 1
ATOM 4511 C C . ALA B 1 149 ? -15.539 -21.266 -5.043 1 97.44 149 ALA B C 1
ATOM 4513 O O . ALA B 1 149 ? -16 -20.328 -4.383 1 97.44 149 ALA B O 1
ATOM 4514 N N . ALA B 1 150 ? -16.281 -22.219 -5.527 1 95.69 150 ALA B N 1
ATOM 4515 C CA . ALA B 1 150 ? -17.734 -22.203 -5.414 1 95.69 150 ALA B CA 1
ATOM 4516 C C . ALA B 1 150 ? -18.188 -22.422 -3.969 1 95.69 150 ALA B C 1
ATOM 4518 O O . ALA B 1 150 ? -19.234 -21.938 -3.553 1 95.69 150 ALA B O 1
ATOM 4519 N N . GLU B 1 151 ? -17.344 -23.109 -3.264 1 96.25 151 GLU B N 1
ATOM 4520 C CA . GLU B 1 151 ? -17.672 -23.469 -1.891 1 96.25 151 GLU B CA 1
ATOM 4521 C C . GLU B 1 151 ? -17.484 -22.297 -0.942 1 96.25 151 GLU B C 1
ATOM 4523 O O . GLU B 1 151 ? -17.938 -22.328 0.199 1 96.25 151 GLU B O 1
ATOM 4528 N N . GLN B 1 152 ? -16.734 -21.234 -1.46 1 95.56 152 GLN B N 1
ATOM 4529 C CA . GLN B 1 152 ? -16.453 -20.125 -0.562 1 95.56 152 GLN B CA 1
ATOM 4530 C C . GLN B 1 152 ? -17.672 -19.25 -0.346 1 95.56 152 GLN B C 1
ATOM 4532 O O . GLN B 1 152 ? -18.312 -18.812 -1.309 1 95.56 152 GLN B O 1
ATOM 4537 N N . SER B 1 153 ? -18.109 -19.109 0.889 1 89.69 153 SER B N 1
ATOM 4538 C CA . SER B 1 153 ? -19.266 -18.281 1.229 1 89.69 153 SER B CA 1
ATOM 4539 C C . SER B 1 153 ? -18.844 -16.859 1.572 1 89.69 153 SER B C 1
ATOM 4541 O O . SER B 1 153 ? -19.609 -15.914 1.365 1 89.69 153 SER B O 1
ATOM 4543 N N . GLN B 1 154 ? -17.688 -16.766 2.008 1 88.38 154 GLN B N 1
ATOM 4544 C CA . GLN B 1 154 ? -17.203 -15.445 2.414 1 88.38 154 GLN B CA 1
ATOM 4545 C C . GLN B 1 154 ? -16.422 -14.773 1.284 1 88.38 154 GLN B C 1
ATOM 4547 O O . GLN B 1 154 ? -16.031 -15.43 0.321 1 88.38 154 GLN B O 1
ATOM 4552 N N . ASP B 1 155 ? -16.297 -13.492 1.461 1 90.25 155 ASP B N 1
ATOM 4553 C CA . ASP B 1 155 ? -15.461 -12.773 0.508 1 90.25 155 ASP B CA 1
ATOM 4554 C C . ASP B 1 155 ? -13.984 -13.117 0.716 1 90.25 155 ASP B C 1
ATOM 4556 O O . ASP B 1 155 ? -13.547 -13.328 1.848 1 90.25 155 ASP B O 1
ATOM 4560 N N . TRP B 1 156 ? -13.281 -13.398 -0.397 1 96.88 156 TRP B N 1
ATOM 4561 C CA . TRP B 1 156 ? -11.859 -13.734 -0.383 1 96.88 156 TRP B CA 1
ATOM 4562 C C . TRP B 1 156 ? -11.102 -12.922 -1.434 1 96.88 156 TRP B C 1
ATOM 4564 O O . TRP B 1 156 ? -11.703 -12.367 -2.354 1 96.88 156 TRP B O 1
ATOM 4574 N N . MET B 1 157 ? -9.844 -12.844 -1.185 1 97.44 157 MET B N 1
ATOM 4575 C CA . MET B 1 157 ? -9.008 -12.148 -2.154 1 97.44 157 MET B CA 1
ATOM 4576 C C . MET B 1 157 ? -8.102 -13.125 -2.898 1 97.44 157 MET B C 1
ATOM 4578 O O . MET B 1 157 ? -7.84 -12.953 -4.09 1 97.44 157 MET B O 1
ATOM 4582 N N . VAL B 1 158 ? -7.672 -14.18 -2.189 1 98.44 158 VAL B N 1
ATOM 4583 C CA . VAL B 1 158 ? -6.801 -15.18 -2.805 1 98.44 158 VAL B CA 1
ATOM 4584 C C . VAL B 1 158 ? -7.152 -16.562 -2.285 1 98.44 158 VAL B C 1
ATOM 4586 O O . VAL B 1 158 ? -7.348 -16.766 -1.083 1 98.44 158 VAL B O 1
ATOM 4589 N N . LEU B 1 159 ? -7.328 -17.5 -3.18 1 98.69 159 LEU B N 1
ATOM 4590 C CA . LEU B 1 159 ? -7.332 -18.906 -2.826 1 98.69 159 LEU B CA 1
ATOM 4591 C C . LEU B 1 159 ? -5.984 -19.547 -3.135 1 98.69 159 LEU B C 1
ATOM 4593 O O . LEU B 1 159 ? -5.461 -19.406 -4.242 1 98.69 159 LEU B O 1
ATOM 4597 N N . GLU B 1 160 ? -5.449 -20.25 -2.15 1 98.31 160 GLU B N 1
ATOM 4598 C CA . GLU B 1 160 ? -4.105 -20.797 -2.299 1 98.31 160 GLU B CA 1
ATOM 4599 C C . GLU B 1 160 ? -4.145 -22.312 -2.471 1 98.31 160 GLU B C 1
ATOM 4601 O O . GLU B 1 160 ? -4.684 -23.031 -1.622 1 98.31 160 GLU B O 1
ATOM 4606 N N . PHE B 1 161 ? -3.484 -22.766 -3.51 1 98.31 161 PHE B N 1
ATOM 4607 C CA . PHE B 1 161 ? -3.504 -24.188 -3.816 1 98.31 161 PHE B CA 1
ATOM 4608 C C . PHE B 1 161 ? -2.1 -24.781 -3.734 1 98.31 161 PHE B C 1
ATOM 4610 O O . PHE B 1 161 ? -1.854 -25.875 -4.23 1 98.31 161 PHE B O 1
ATOM 4617 N N . SER B 1 162 ? -1.117 -23.969 -3.246 1 96.38 162 SER B N 1
ATOM 4618 C CA . SER B 1 162 ? 0.231 -24.391 -2.869 1 96.38 162 SER B CA 1
ATOM 4619 C C . SER B 1 162 ? 0.753 -23.562 -1.698 1 96.38 162 SER B C 1
ATOM 4621 O O . SER B 1 162 ? 0.372 -22.406 -1.531 1 96.38 162 SER B O 1
ATOM 4623 N N . GLN B 1 163 ? 1.654 -24.109 -0.933 1 92.56 163 GLN B N 1
ATOM 4624 C CA . GLN B 1 163 ? 2.232 -23.391 0.201 1 92.56 163 GLN B CA 1
ATOM 4625 C C . GLN B 1 163 ? 3.525 -22.688 -0.195 1 92.56 163 GLN B C 1
ATOM 4627 O O . GLN B 1 163 ? 4.02 -21.828 0.538 1 92.56 163 GLN B O 1
ATOM 4632 N N . LEU B 1 164 ? 3.959 -23.094 -1.354 1 89.38 164 LEU B N 1
ATOM 4633 C CA . LEU B 1 164 ? 5.293 -22.641 -1.723 1 89.38 164 LEU B CA 1
ATOM 4634 C C . LEU B 1 164 ? 5.223 -21.422 -2.631 1 89.38 164 LEU B C 1
ATOM 4636 O O . LEU B 1 164 ? 4.496 -21.422 -3.627 1 89.38 164 LEU B O 1
ATOM 4640 N N . GLY B 1 165 ? 5.926 -20.359 -2.205 1 87.12 165 GLY B N 1
ATOM 4641 C CA . GLY B 1 165 ? 6.141 -19.219 -3.078 1 87.12 165 GLY B CA 1
ATOM 4642 C C . GLY B 1 165 ? 4.848 -18.625 -3.609 1 87.12 165 GLY B C 1
ATOM 4643 O O . GLY B 1 165 ? 3.867 -18.5 -2.875 1 87.12 165 GLY B O 1
ATOM 4644 N N . PHE B 1 166 ? 4.914 -18.125 -4.852 1 93.56 166 PHE B N 1
ATOM 4645 C CA . PHE B 1 166 ? 3.77 -17.516 -5.512 1 93.56 166 PHE B CA 1
ATOM 4646 C C . PHE B 1 166 ? 3.104 -18.5 -6.469 1 93.56 166 PHE B C 1
ATOM 4648 O O . PHE B 1 166 ? 2.754 -18.125 -7.594 1 93.56 166 PHE B O 1
ATOM 4655 N N . ILE B 1 167 ? 3.062 -19.781 -6.055 1 96.06 167 ILE B N 1
ATOM 4656 C CA . ILE B 1 167 ? 2.512 -20.875 -6.855 1 96.06 167 ILE B CA 1
ATOM 4657 C C . ILE B 1 167 ? 1.059 -21.125 -6.457 1 96.06 167 ILE B C 1
ATOM 4659 O O . ILE B 1 167 ? 0.743 -21.219 -5.266 1 96.06 167 ILE B O 1
ATOM 4663 N N . GLY B 1 168 ? 0.264 -21.25 -7.414 1 98.12 168 GLY B N 1
ATOM 4664 C CA . GLY B 1 168 ? -1.104 -21.672 -7.164 1 98.12 168 GLY B CA 1
ATOM 4665 C C . GLY B 1 168 ? -1.927 -20.625 -6.43 1 98.12 168 GLY B C 1
ATOM 4666 O O . GLY B 1 168 ? -2.676 -20.969 -5.508 1 98.12 168 GLY B O 1
ATOM 4667 N N . LYS B 1 169 ? -1.698 -19.422 -6.742 1 98.69 169 LYS B N 1
ATOM 4668 C CA . LYS B 1 169 ? -2.482 -18.328 -6.176 1 98.69 169 LYS B CA 1
ATOM 4669 C C . LYS B 1 169 ? -3.609 -17.906 -7.117 1 98.69 169 LYS B C 1
ATOM 4671 O O . LYS B 1 169 ? -3.357 -17.375 -8.203 1 98.69 169 LYS B O 1
ATOM 4676 N N . LEU B 1 170 ? -4.832 -18.172 -6.668 1 98.88 170 LEU B N 1
ATOM 4677 C CA . LEU B 1 170 ? -5.996 -17.844 -7.484 1 98.88 170 LEU B CA 1
ATOM 4678 C C . LEU B 1 170 ? -6.59 -16.5 -7.062 1 98.88 170 LEU B C 1
ATOM 4680 O O . LEU B 1 170 ? -6.875 -16.281 -5.879 1 98.88 170 LEU B O 1
ATOM 4684 N N . PHE B 1 171 ? -6.75 -15.656 -8.023 1 98.75 171 PHE B N 1
ATOM 4685 C CA . PHE B 1 171 ? -7.355 -14.344 -7.824 1 98.75 171 PHE B CA 1
ATOM 4686 C C . PHE B 1 171 ? -8.625 -14.203 -8.656 1 98.75 171 PHE B C 1
ATOM 4688 O O . PHE B 1 171 ? -8.766 -14.859 -9.695 1 98.75 171 PHE B O 1
ATOM 4695 N N . LYS B 1 172 ? -9.547 -13.375 -8.188 1 98.12 172 LYS B N 1
ATOM 4696 C CA . LYS B 1 172 ? -10.57 -12.859 -9.094 1 98.12 172 LYS B CA 1
ATOM 4697 C C . LYS B 1 172 ? -9.984 -11.828 -10.055 1 98.12 172 LYS B C 1
ATOM 4699 O O . LYS B 1 172 ? -9.305 -10.891 -9.625 1 98.12 172 LYS B O 1
ATOM 4704 N N . SER B 1 173 ? -10.258 -11.992 -11.328 1 98 173 SER B N 1
ATOM 4705 C CA . SER B 1 173 ? -9.672 -11.094 -12.32 1 98 173 SER B CA 1
ATOM 4706 C C . SER B 1 173 ? -10.062 -9.648 -12.047 1 98 173 SER B C 1
ATOM 4708 O O . SER B 1 173 ? -9.266 -8.734 -12.273 1 98 173 SER B O 1
ATOM 4710 N N . GLU B 1 174 ? -11.203 -9.43 -11.531 1 96.75 174 GLU B N 1
ATOM 4711 C CA . GLU B 1 174 ? -11.695 -8.086 -11.258 1 96.75 174 GLU B CA 1
ATOM 4712 C C . GLU B 1 174 ? -10.852 -7.391 -10.195 1 96.75 174 GLU B C 1
ATOM 4714 O O . GLU B 1 174 ? -10.828 -6.16 -10.117 1 96.75 174 GLU B O 1
ATOM 4719 N N . ASP B 1 175 ? -10.156 -8.156 -9.398 1 97.44 175 ASP B N 1
ATOM 4720 C CA . ASP B 1 175 ? -9.375 -7.594 -8.297 1 97.44 175 ASP B CA 1
ATOM 4721 C C . ASP B 1 175 ? -7.934 -7.324 -8.734 1 97.44 175 ASP B C 1
ATOM 4723 O O . ASP B 1 175 ? -7.18 -6.652 -8.023 1 97.44 175 ASP B O 1
ATOM 4727 N N . LEU B 1 176 ? -7.496 -7.754 -9.867 1 98.44 176 LEU B N 1
ATOM 4728 C CA . LEU B 1 176 ? -6.098 -7.738 -10.273 1 98.44 176 LEU B CA 1
ATOM 4729 C C . LEU B 1 176 ? -5.582 -6.309 -10.391 1 98.44 176 LEU B C 1
ATOM 4731 O O . LEU B 1 176 ? -4.445 -6.02 -10.008 1 98.44 176 LEU B O 1
ATOM 4735 N N . PRO B 1 177 ? -6.391 -5.402 -10.867 1 97.56 177 PRO B N 1
ATOM 4736 C CA . PRO B 1 177 ? -5.84 -4.051 -10.992 1 97.56 177 PRO B CA 1
ATOM 4737 C C . PRO B 1 177 ? -5.391 -3.471 -9.648 1 97.56 177 PRO B C 1
ATOM 4739 O O . PRO B 1 177 ? -4.32 -2.865 -9.562 1 97.56 177 PRO B O 1
ATOM 4742 N N . LEU B 1 178 ? -6.168 -3.668 -8.625 1 97.12 178 LEU B N 1
ATOM 4743 C CA . LEU B 1 178 ? -5.801 -3.184 -7.301 1 97.12 178 LEU B CA 1
ATOM 4744 C C . LEU B 1 178 ? -4.539 -3.877 -6.801 1 97.12 178 LEU B C 1
ATOM 4746 O O . LEU B 1 178 ? -3.633 -3.223 -6.273 1 97.12 178 LEU B O 1
ATOM 4750 N N . ILE B 1 179 ? -4.465 -5.117 -6.977 1 98.31 179 ILE B N 1
ATOM 4751 C CA . ILE B 1 179 ? -3.35 -5.922 -6.496 1 98.31 179 ILE B CA 1
ATOM 4752 C C . ILE B 1 179 ? -2.07 -5.52 -7.227 1 98.31 179 ILE B C 1
ATOM 4754 O O . ILE B 1 179 ? -1.034 -5.297 -6.598 1 98.31 179 ILE B O 1
ATOM 4758 N N . VAL B 1 180 ? -2.213 -5.363 -8.508 1 98.5 180 VAL B N 1
ATOM 4759 C CA . VAL B 1 180 ? -1.056 -5.027 -9.336 1 98.5 180 VAL B CA 1
ATOM 4760 C C . VAL B 1 180 ? -0.591 -3.607 -9.016 1 98.5 180 VAL B C 1
ATOM 4762 O O . VAL B 1 180 ? 0.611 -3.336 -8.984 1 98.5 180 VAL B O 1
ATOM 4765 N N . GLU B 1 181 ? -1.513 -2.756 -8.828 1 97.69 181 GLU B N 1
ATOM 4766 C CA . GLU B 1 181 ? -1.148 -1.397 -8.438 1 97.69 181 GLU B CA 1
ATOM 4767 C C . GLU B 1 181 ? -0.308 -1.398 -7.16 1 97.69 181 GLU B C 1
ATOM 4769 O O . GLU B 1 181 ? 0.688 -0.677 -7.066 1 97.69 181 GLU B O 1
ATOM 4774 N N . PHE B 1 182 ? -0.748 -2.141 -6.234 1 98.44 182 PHE B N 1
ATOM 4775 C CA . PHE B 1 182 ? 0.003 -2.258 -4.992 1 98.44 182 PHE B CA 1
ATOM 4776 C C . PHE B 1 182 ? 1.4 -2.809 -5.25 1 98.44 182 PHE B C 1
ATOM 4778 O O . PHE B 1 182 ? 2.387 -2.289 -4.727 1 98.44 182 PHE B O 1
ATOM 4785 N N . PHE B 1 183 ? 1.495 -3.898 -6.035 1 98.5 183 PHE B N 1
ATOM 4786 C CA . PHE B 1 183 ? 2.787 -4.48 -6.375 1 98.5 183 PHE B CA 1
ATOM 4787 C C . PHE B 1 183 ? 3.703 -3.438 -7.004 1 98.5 183 PHE B C 1
ATOM 4789 O O . PHE B 1 183 ? 4.867 -3.311 -6.617 1 98.5 183 PHE B O 1
ATOM 4796 N N . LEU B 1 184 ? 3.158 -2.711 -7.918 1 97.94 184 LEU B N 1
ATOM 4797 C CA . LEU B 1 184 ? 3.965 -1.761 -8.672 1 97.94 184 LEU B CA 1
ATOM 4798 C C . LEU B 1 184 ? 4.395 -0.59 -7.797 1 97.94 184 LEU B C 1
ATOM 4800 O O . LEU B 1 184 ? 5.484 -0.041 -7.977 1 97.94 184 LEU B O 1
ATOM 4804 N N . MET B 1 185 ? 3.57 -0.252 -6.859 1 97.31 185 MET B N 1
ATOM 4805 C CA . MET B 1 185 ? 3.906 0.829 -5.938 1 97.31 185 MET B CA 1
ATOM 4806 C C . MET B 1 185 ? 5.164 0.495 -5.145 1 97.31 185 MET B C 1
ATOM 4808 O O . MET B 1 185 ? 5.949 1.385 -4.816 1 97.31 185 MET B O 1
ATOM 4812 N N . PHE B 1 186 ? 5.363 -0.8 -4.895 1 97.69 186 PHE B N 1
ATOM 4813 C CA . PHE B 1 186 ? 6.445 -1.179 -3.996 1 97.69 186 PHE B CA 1
ATOM 4814 C C . PHE B 1 186 ? 7.375 -2.186 -4.664 1 97.69 186 PHE B C 1
ATOM 4816 O O . PHE B 1 186 ? 8.039 -2.969 -3.982 1 97.69 186 PHE B O 1
ATOM 4823 N N . TYR B 1 187 ? 7.438 -2.139 -6.02 1 97.62 187 TYR B N 1
ATOM 4824 C CA . TYR B 1 187 ? 8.094 -3.207 -6.766 1 97.62 187 TYR B CA 1
ATOM 4825 C C . TYR B 1 187 ? 9.594 -3.205 -6.512 1 97.62 187 TYR B C 1
ATOM 4827 O O . TYR B 1 187 ? 10.258 -4.23 -6.68 1 97.62 187 TYR B O 1
ATOM 4835 N N . LYS B 1 188 ? 10.156 -2.076 -6.078 1 96.75 188 LYS B N 1
ATOM 4836 C CA . LYS B 1 188 ? 11.586 -2.004 -5.801 1 96.75 188 LYS B CA 1
ATOM 4837 C C . LYS B 1 188 ? 11.883 -2.334 -4.344 1 96.75 188 LYS B C 1
ATOM 4839 O O . LYS B 1 188 ? 13.039 -2.551 -3.973 1 96.75 188 LYS B O 1
ATOM 4844 N N . ASP B 1 189 ? 10.828 -2.402 -3.566 1 94.94 189 ASP B N 1
ATOM 4845 C CA . ASP B 1 189 ? 11.031 -2.418 -2.121 1 94.94 189 ASP B CA 1
ATOM 4846 C C . ASP B 1 189 ? 11.055 -3.848 -1.585 1 94.94 189 ASP B C 1
ATOM 4848 O O . ASP B 1 189 ? 11.852 -4.176 -0.705 1 94.94 189 ASP B O 1
ATOM 4852 N N . LYS B 1 190 ? 10.102 -4.676 -2.096 1 96 190 LYS B N 1
ATOM 4853 C CA . LYS B 1 190 ? 9.914 -6 -1.513 1 96 190 LYS B CA 1
ATOM 4854 C C . LYS B 1 190 ? 9.664 -7.047 -2.594 1 96 190 LYS B C 1
ATOM 4856 O O . LYS B 1 190 ? 9.211 -6.715 -3.691 1 96 190 LYS B O 1
ATOM 4861 N N . PRO B 1 191 ? 10.039 -8.32 -2.225 1 95.75 191 PRO B N 1
ATOM 4862 C CA . PRO B 1 191 ? 9.617 -9.383 -3.139 1 95.75 191 PRO B CA 1
ATOM 4863 C C . PRO B 1 191 ? 8.094 -9.539 -3.193 1 95.75 191 PRO B C 1
ATOM 4865 O O . PRO B 1 191 ? 7.398 -9.18 -2.24 1 95.75 191 PRO B O 1
ATOM 4868 N N . ILE B 1 192 ? 7.625 -10.086 -4.258 1 97.19 192 ILE B N 1
ATOM 4869 C CA . ILE B 1 192 ? 6.203 -10.094 -4.566 1 97.19 192 ILE B CA 1
ATOM 4870 C C . ILE B 1 192 ? 5.453 -10.93 -3.531 1 97.19 192 ILE B C 1
ATOM 4872 O O . ILE B 1 192 ? 4.305 -10.625 -3.193 1 97.19 192 ILE B O 1
ATOM 4876 N N . ASP B 1 193 ? 6.066 -11.984 -2.953 1 94.88 193 ASP B N 1
ATOM 4877 C CA . ASP B 1 193 ? 5.418 -12.797 -1.929 1 94.88 193 ASP B CA 1
ATOM 4878 C C . ASP B 1 193 ? 5.172 -11.984 -0.659 1 94.88 193 ASP B C 1
ATOM 4880 O O . ASP B 1 193 ? 4.113 -12.102 -0.037 1 94.88 193 ASP B O 1
ATOM 4884 N N . TRP B 1 194 ? 6.164 -11.195 -0.298 1 96.38 194 TRP B N 1
ATOM 4885 C CA . TRP B 1 194 ? 5.992 -10.312 0.852 1 96.38 194 TRP B CA 1
ATOM 4886 C C . TRP B 1 194 ? 4.918 -9.266 0.581 1 96.38 194 TRP B C 1
ATOM 4888 O O . TRP B 1 194 ? 4.109 -8.961 1.459 1 96.38 194 TRP B O 1
ATOM 4898 N N . LEU B 1 195 ? 4.965 -8.703 -0.619 1 98 195 LEU B N 1
ATOM 4899 C CA . LEU B 1 195 ? 4.012 -7.648 -0.958 1 98 195 LEU B CA 1
ATOM 4900 C C . LEU B 1 195 ? 2.58 -8.164 -0.873 1 98 195 LEU B C 1
ATOM 4902 O O . LEU B 1 195 ? 1.681 -7.441 -0.437 1 98 195 LEU B O 1
ATOM 4906 N N . LEU B 1 196 ? 2.367 -9.375 -1.324 1 97.69 196 LEU B N 1
ATOM 4907 C CA . LEU B 1 196 ? 1.029 -9.938 -1.206 1 97.69 196 LEU B CA 1
ATOM 4908 C C . LEU B 1 196 ? 0.593 -10.008 0.254 1 97.69 196 LEU B C 1
ATOM 4910 O O . LEU B 1 196 ? -0.531 -9.625 0.588 1 97.69 196 LEU B O 1
ATOM 4914 N N . ASP B 1 197 ? 1.468 -10.453 1.043 1 96.25 197 ASP B N 1
ATOM 4915 C CA . ASP B 1 197 ? 1.162 -10.508 2.469 1 96.25 197 ASP B CA 1
ATOM 4916 C C . ASP B 1 197 ? 0.91 -9.117 3.035 1 96.25 197 ASP B C 1
ATOM 4918 O O . ASP B 1 197 ? 0.013 -8.93 3.859 1 96.25 197 ASP B O 1
ATOM 4922 N N . HIS B 1 198 ? 1.737 -8.195 2.627 1 97.06 198 HIS B N 1
ATOM 4923 C CA . HIS B 1 198 ? 1.596 -6.816 3.086 1 97.06 198 HIS B CA 1
ATOM 4924 C C . HIS B 1 198 ? 0.253 -6.23 2.664 1 97.06 198 HIS B C 1
ATOM 4926 O O . HIS B 1 198 ? -0.329 -5.422 3.389 1 97.06 198 HIS B O 1
ATOM 4932 N N . LEU B 1 199 ? -0.141 -6.566 1.521 1 97.75 199 LEU B N 1
ATOM 4933 C CA . LEU B 1 199 ? -1.446 -6.109 1.059 1 97.75 199 LEU B CA 1
ATOM 4934 C C . LEU B 1 199 ? -2.547 -6.543 2.02 1 97.75 199 LEU B C 1
ATOM 4936 O O . LEU B 1 199 ? -3.402 -5.738 2.396 1 97.75 199 LEU B O 1
ATOM 4940 N N . PHE B 1 200 ? -2.52 -7.789 2.49 1 96.88 200 PHE B N 1
ATOM 4941 C CA . PHE B 1 200 ? -3.502 -8.281 3.447 1 96.88 200 PHE B CA 1
ATOM 4942 C C . PHE B 1 200 ? -3.379 -7.551 4.777 1 96.88 200 PHE B C 1
ATOM 4944 O O . PHE B 1 200 ? -4.387 -7.195 5.391 1 96.88 200 PHE B O 1
ATOM 4951 N N . TRP B 1 201 ? -2.135 -7.387 5.168 1 95.56 201 TRP B N 1
ATOM 4952 C CA . TRP B 1 201 ? -1.879 -6.707 6.434 1 95.56 201 TRP B CA 1
ATOM 4953 C C . TRP B 1 201 ? -2.527 -5.328 6.449 1 95.56 201 TRP B C 1
ATOM 4955 O O . TRP B 1 201 ? -3.229 -4.977 7.402 1 95.56 201 TRP B O 1
ATOM 4965 N N . VAL B 1 202 ? -2.34 -4.598 5.418 1 96.62 202 VAL B N 1
ATOM 4966 C CA . VAL B 1 202 ? -2.877 -3.242 5.324 1 96.62 202 VAL B CA 1
ATOM 4967 C C . VAL B 1 202 ? -4.402 -3.291 5.336 1 96.62 202 VAL B C 1
ATOM 4969 O O . VAL B 1 202 ? -5.051 -2.447 5.965 1 96.62 202 VAL B O 1
ATOM 4972 N N . LYS B 1 203 ? -4.957 -4.258 4.699 1 95.75 203 LYS B N 1
ATOM 4973 C CA . LYS B 1 203 ? -6.406 -4.32 4.523 1 95.75 203 LYS B CA 1
ATOM 4974 C C . LYS B 1 203 ? -7.102 -4.711 5.824 1 95.75 203 LYS B C 1
ATOM 4976 O O . LYS B 1 203 ? -8.164 -4.18 6.148 1 95.75 203 LYS B O 1
ATOM 4981 N N . VAL B 1 204 ? -6.441 -5.613 6.672 1 95.69 204 VAL B N 1
ATOM 4982 C CA . VAL B 1 204 ? -7.344 -6.215 7.648 1 95.69 204 VAL B CA 1
ATOM 4983 C C . VAL B 1 204 ? -6.703 -6.18 9.031 1 95.69 204 VAL B C 1
ATOM 4985 O O . VAL B 1 204 ? -7.379 -6.414 10.039 1 95.69 204 VAL B O 1
ATOM 4988 N N . CYS B 1 205 ? -5.371 -5.957 9.102 1 95 205 CYS B N 1
ATOM 4989 C CA . CYS B 1 205 ? -4.746 -6.062 10.422 1 95 205 CYS B CA 1
ATOM 4990 C C . CYS B 1 205 ? -4.992 -4.801 11.242 1 95 205 CYS B C 1
ATOM 4992 O O . CYS B 1 205 ? -4.992 -3.693 10.703 1 95 205 CYS B O 1
ATOM 4994 N N . ASN B 1 206 ? -5.203 -5.027 12.469 1 93.12 206 ASN B N 1
ATOM 4995 C CA . ASN B 1 206 ? -5.348 -3.971 13.469 1 93.12 206 ASN B CA 1
ATOM 4996 C C . ASN B 1 206 ? -4.043 -3.734 14.227 1 93.12 206 ASN B C 1
ATOM 4998 O O . ASN B 1 206 ? -3.582 -4.605 14.961 1 93.12 206 ASN B O 1
ATOM 5002 N N . PRO B 1 207 ? -3.479 -2.543 14.016 1 89.19 207 PRO B N 1
ATOM 5003 C CA . PRO B 1 207 ? -2.189 -2.301 14.664 1 89.19 207 PRO B CA 1
ATOM 5004 C C . PRO B 1 207 ? -2.283 -2.336 16.188 1 89.19 207 PRO B C 1
ATOM 5006 O O . PRO B 1 207 ? -1.261 -2.445 16.875 1 89.19 207 PRO B O 1
ATOM 5009 N N . GLU B 1 208 ? -3.459 -2.264 16.734 1 90.5 208 GLU B N 1
ATOM 5010 C CA . GLU B 1 208 ? -3.641 -2.271 18.172 1 90.5 208 GLU B CA 1
ATOM 5011 C C . GLU B 1 208 ? -3.832 -3.691 18.703 1 90.5 208 GLU B C 1
ATOM 5013 O O . GLU B 1 208 ? -3.928 -3.904 19.906 1 90.5 208 GLU B O 1
ATOM 5018 N N . LYS B 1 209 ? -3.984 -4.656 17.875 1 93.19 209 LYS B N 1
ATOM 5019 C CA . LYS B 1 209 ? -4.125 -6.062 18.25 1 93.19 209 LYS B CA 1
ATOM 5020 C C . LYS B 1 209 ? -2.834 -6.832 17.984 1 93.19 209 LYS B C 1
ATOM 5022 O O . LYS B 1 209 ? -1.884 -6.285 17.422 1 93.19 209 LYS B O 1
ATOM 5027 N N . ASN B 1 210 ? -2.742 -8.086 18.422 1 91.5 210 ASN B N 1
ATOM 5028 C CA . ASN B 1 210 ? -1.507 -8.852 18.328 1 91.5 210 ASN B CA 1
ATOM 5029 C C . ASN B 1 210 ? -1.408 -9.586 16.984 1 91.5 210 ASN B C 1
ATOM 5031 O O . ASN B 1 210 ? -2.336 -9.539 16.172 1 91.5 210 ASN B O 1
ATOM 5035 N N . ALA B 1 211 ? -0.298 -10.234 16.812 1 90.81 211 ALA B N 1
ATOM 5036 C CA . ALA B 1 211 ? 0.005 -10.906 15.555 1 90.81 211 ALA B CA 1
ATOM 5037 C C . ALA B 1 211 ? -0.97 -12.055 15.297 1 90.81 211 ALA B C 1
ATOM 5039 O O . ALA B 1 211 ? -1.336 -12.32 14.156 1 90.81 211 ALA B O 1
ATOM 5040 N N . ALA B 1 212 ? -1.354 -12.711 16.328 1 94.38 212 ALA B N 1
ATOM 5041 C CA . ALA B 1 212 ? -2.291 -13.82 16.188 1 94.38 212 ALA B CA 1
ATOM 5042 C C . ALA B 1 212 ? -3.625 -13.344 15.617 1 94.38 212 ALA B C 1
ATOM 5044 O O . ALA B 1 212 ? -4.219 -14.008 14.758 1 94.38 212 ALA B O 1
ATOM 5045 N N . HIS B 1 213 ? -4.086 -12.258 16.141 1 95.31 213 HIS B N 1
ATOM 5046 C CA . HIS B 1 213 ? -5.309 -11.664 15.617 1 95.31 213 HIS B CA 1
ATOM 5047 C C . HIS B 1 213 ? -5.168 -11.32 14.141 1 95.31 213 HIS B C 1
ATOM 5049 O O . HIS B 1 213 ? -6.082 -11.57 13.352 1 95.31 213 HIS B O 1
ATOM 5055 N N . CYS B 1 214 ? -4.074 -10.75 13.812 1 95.06 214 CYS B N 1
ATOM 5056 C CA . CYS B 1 214 ? -3.812 -10.375 12.43 1 95.06 214 CYS B CA 1
ATOM 5057 C C . CYS B 1 214 ? -3.834 -11.594 11.516 1 95.06 214 CYS B C 1
ATOM 5059 O O . CYS B 1 214 ? -4.453 -11.57 10.445 1 95.06 214 CYS B O 1
ATOM 5061 N N . GLU B 1 215 ? -3.189 -12.688 11.914 1 96 215 GLU B N 1
ATOM 5062 C CA . GLU B 1 215 ? -3.146 -13.898 11.094 1 96 215 GLU B CA 1
ATOM 5063 C C . GLU B 1 215 ? -4.547 -14.461 10.875 1 96 215 GLU B C 1
ATOM 5065 O O . GLU B 1 215 ? -4.859 -14.953 9.789 1 96 215 GLU B O 1
ATOM 5070 N N . LYS B 1 216 ? -5.305 -14.398 11.875 1 96.5 216 LYS B N 1
ATOM 5071 C CA . LYS B 1 216 ? -6.688 -14.859 11.758 1 96.5 216 LYS B CA 1
ATOM 5072 C C . LYS B 1 216 ? -7.465 -14.008 10.75 1 96.5 216 LYS B C 1
ATOM 5074 O O . LYS B 1 216 ? -8.227 -14.547 9.938 1 96.5 216 LYS B O 1
ATOM 5079 N N . GLU B 1 217 ? -7.309 -12.703 10.844 1 96.12 217 GLU B N 1
ATOM 5080 C CA . GLU B 1 217 ? -8 -11.812 9.922 1 96.12 217 GLU B CA 1
ATOM 5081 C C . GLU B 1 217 ? -7.52 -12.023 8.492 1 96.12 217 GLU B C 1
ATOM 5083 O O . GLU B 1 217 ? -8.32 -12.039 7.555 1 96.12 217 GLU B O 1
ATOM 5088 N N . LYS B 1 218 ? -6.238 -12.211 8.312 1 96.5 218 LYS B N 1
ATOM 5089 C CA . LYS B 1 218 ? -5.68 -12.453 6.988 1 96.5 218 LYS B CA 1
ATOM 5090 C C . LYS B 1 218 ? -6.219 -13.75 6.391 1 96.5 218 LYS B C 1
ATOM 5092 O O . LYS B 1 218 ? -6.445 -13.836 5.184 1 96.5 218 LYS B O 1
ATOM 5097 N N . ALA B 1 219 ? -6.406 -14.734 7.207 1 96 219 ALA B N 1
ATOM 5098 C CA . ALA B 1 219 ? -6.852 -16.062 6.766 1 96 219 ALA B CA 1
ATOM 5099 C C . ALA B 1 219 ? -8.258 -15.992 6.176 1 96 219 ALA B C 1
ATOM 5101 O O . ALA B 1 219 ? -8.664 -16.891 5.434 1 96 219 ALA B O 1
ATOM 5102 N N . LYS B 1 220 ? -8.953 -14.945 6.465 1 95.31 220 LYS B N 1
ATOM 5103 C CA . LYS B 1 220 ? -10.289 -14.773 5.895 1 95.31 220 LYS B CA 1
ATOM 5104 C C . LYS B 1 220 ? -10.211 -14.328 4.438 1 95.31 220 LYS B C 1
ATOM 5106 O O . LYS B 1 220 ? -11.125 -14.594 3.652 1 95.31 220 LYS B O 1
ATOM 5111 N N . LEU B 1 221 ? -9.188 -13.609 4.082 1 96.44 221 LEU B N 1
ATOM 5112 C CA . LEU B 1 221 ? -9 -13.102 2.729 1 96.44 221 LEU B CA 1
ATOM 5113 C C . LEU B 1 221 ? -8.164 -14.07 1.896 1 96.44 221 LEU B C 1
ATOM 5115 O O . LEU B 1 221 ? -8.32 -14.141 0.674 1 96.44 221 LEU B O 1
ATOM 5119 N N . ARG B 1 222 ? -7.262 -14.688 2.547 1 97.12 222 ARG B N 1
ATOM 5120 C CA . ARG B 1 222 ? -6.348 -15.656 1.953 1 97.12 222 ARG B CA 1
ATOM 5121 C C . ARG B 1 222 ? -6.66 -17.078 2.43 1 97.12 222 ARG B C 1
ATOM 5123 O O . ARG B 1 222 ? -6.191 -17.5 3.488 1 97.12 222 ARG B O 1
ATOM 5130 N N . ILE B 1 223 ? -7.391 -17.844 1.613 1 97.81 223 ILE B N 1
ATOM 5131 C 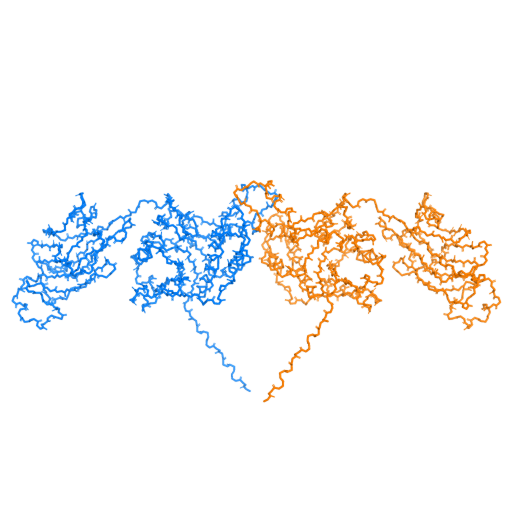CA . ILE B 1 223 ? -7.902 -19.141 2.059 1 97.81 223 ILE B CA 1
ATOM 5132 C C . ILE B 1 223 ? -7.066 -20.266 1.451 1 97.81 223 ILE B C 1
ATOM 5134 O O . ILE B 1 223 ? -6.875 -20.312 0.234 1 97.81 223 ILE B O 1
ATOM 5138 N N . ARG B 1 224 ? -6.633 -21.141 2.279 1 96.88 224 ARG B N 1
ATOM 5139 C CA . ARG B 1 224 ? -5.762 -22.25 1.895 1 96.88 224 ARG B CA 1
ATOM 5140 C C . ARG B 1 224 ? -6.566 -23.5 1.6 1 96.88 224 ARG B C 1
ATOM 5142 O O . ARG B 1 224 ? -7.344 -23.953 2.439 1 96.88 224 ARG B O 1
ATOM 5149 N N . ALA B 1 225 ? -6.371 -23.969 0.388 1 96.75 225 ALA B N 1
ATOM 5150 C CA . ALA B 1 225 ? -6.977 -25.25 0.025 1 96.75 225 ALA B CA 1
ATOM 5151 C C . ALA B 1 225 ? -6.066 -26.406 0.406 1 96.75 225 ALA B C 1
ATOM 5153 O O . ALA B 1 225 ? -4.844 -26.328 0.259 1 96.75 225 ALA B O 1
ATOM 5154 N N . LYS B 1 226 ? -6.664 -27.469 0.864 1 93.12 226 LYS B N 1
ATOM 5155 C CA . LYS B 1 226 ? -5.98 -28.734 1.127 1 93.12 226 LYS B CA 1
ATOM 5156 C C . LYS B 1 226 ? -6.719 -29.891 0.476 1 93.12 226 LYS B C 1
ATOM 5158 O O . LYS B 1 226 ? -7.945 -29.984 0.558 1 93.12 226 LYS B O 1
ATOM 5163 N N . PRO B 1 227 ? -6.012 -30.734 -0.115 1 93.69 227 PRO B N 1
ATOM 5164 C CA . PRO B 1 227 ? -4.574 -30.797 -0.375 1 93.69 227 PRO B CA 1
ATOM 5165 C C . PRO B 1 227 ? -4.117 -29.781 -1.416 1 93.69 227 PRO B C 1
ATOM 5167 O O . PRO B 1 227 ? -4.945 -29.188 -2.119 1 93.69 227 PRO B O 1
ATOM 5170 N N . SER B 1 228 ? -2.768 -29.594 -1.457 1 95.94 228 SER B N 1
ATOM 5171 C CA . SER B 1 228 ? -2.199 -28.734 -2.5 1 95.94 228 SER B CA 1
ATOM 5172 C C . SER B 1 228 ? -2.361 -29.375 -3.877 1 95.94 228 SER B C 1
ATOM 5174 O O . SER B 1 228 ? -2.34 -30.594 -4.008 1 95.94 228 SER B O 1
ATOM 5176 N N . LEU B 1 229 ? -2.518 -28.5 -4.793 1 95.5 229 LEU B N 1
ATOM 5177 C CA . LEU B 1 229 ? -2.754 -29 -6.145 1 95.5 229 LEU B CA 1
ATOM 5178 C C . LEU B 1 229 ? -1.501 -28.844 -7.004 1 95.5 229 LEU B C 1
ATOM 5180 O O . LEU B 1 229 ? -1.416 -29.438 -8.086 1 95.5 229 LEU B O 1
ATOM 5184 N N . PHE B 1 230 ? -0.509 -28.125 -6.531 1 94.25 230 PHE B N 1
ATOM 5185 C CA . PHE B 1 230 ? 0.708 -27.875 -7.293 1 94.25 230 PHE B CA 1
ATOM 5186 C C . PHE B 1 230 ? 1.944 -28.141 -6.441 1 94.25 230 PHE B C 1
ATOM 5188 O O . PHE B 1 230 ? 1.972 -27.781 -5.258 1 94.25 230 PHE B O 1
ATOM 5195 N N . GLN B 1 231 ? 2.939 -28.734 -7.043 1 88.62 231 GLN B N 1
ATOM 5196 C CA . GLN B 1 231 ? 4.199 -29.047 -6.375 1 88.62 231 GLN B CA 1
ATOM 5197 C C . GLN B 1 231 ? 5.383 -28.453 -7.137 1 88.62 231 GLN B C 1
ATOM 5199 O O . GLN B 1 231 ? 5.406 -28.484 -8.367 1 88.62 231 GLN B O 1
ATOM 5204 N N . HIS B 1 232 ? 6.262 -27.891 -6.375 1 86.75 232 HIS B N 1
ATOM 5205 C CA . HIS B 1 232 ? 7.496 -27.391 -6.965 1 86.75 232 HIS B CA 1
ATOM 5206 C C . HIS B 1 232 ? 8.414 -28.531 -7.395 1 86.75 232 HIS B C 1
ATOM 5208 O O . HIS B 1 232 ? 8.617 -29.484 -6.641 1 86.75 232 HIS B O 1
ATOM 5214 N N . MET B 1 233 ? 9.031 -28.453 -8.578 1 74.12 233 MET B N 1
ATOM 5215 C CA . MET B 1 233 ? 9.891 -29.516 -9.086 1 74.12 233 MET B CA 1
ATOM 5216 C C . MET B 1 233 ? 11.328 -29.031 -9.25 1 74.12 233 MET B C 1
ATOM 5218 O O . MET B 1 233 ? 12.266 -29.828 -9.242 1 74.12 233 MET B O 1
ATOM 5222 N N . GLY B 1 234 ? 11.445 -27.797 -9.406 1 66.19 234 GLY B N 1
ATOM 5223 C CA . GLY B 1 234 ? 12.75 -27.266 -9.773 1 66.19 234 GLY B CA 1
ATOM 5224 C C . GLY B 1 234 ? 13.75 -27.281 -8.625 1 66.19 234 GLY B C 1
ATOM 5225 O O . GLY B 1 234 ? 13.414 -26.922 -7.496 1 66.19 234 GLY B O 1
ATOM 5226 N N . LEU B 1 235 ? 14.906 -27.844 -8.953 1 63.53 235 LEU B N 1
ATOM 5227 C CA . LEU B 1 235 ? 15.992 -27.812 -7.98 1 63.53 235 LEU B CA 1
ATOM 5228 C C . LEU B 1 235 ? 16.719 -26.469 -8.031 1 63.53 235 LEU B C 1
ATOM 5230 O O . LEU B 1 235 ? 17.125 -25.938 -6.988 1 63.53 235 LEU B O 1
ATOM 5234 N N . HIS B 1 236 ? 16.781 -25.938 -9.297 1 67.94 236 HIS B N 1
ATOM 5235 C CA . HIS B 1 236 ? 17.5 -24.688 -9.469 1 67.94 236 HIS B CA 1
ATOM 5236 C C . HIS B 1 236 ? 16.531 -23.531 -9.688 1 67.94 236 HIS B C 1
ATOM 5238 O O . HIS B 1 236 ? 15.672 -23.578 -10.578 1 67.94 236 HIS B O 1
ATOM 5244 N N . SER B 1 237 ? 16.719 -22.484 -8.891 1 68.62 237 SER B N 1
ATOM 5245 C CA . SER B 1 237 ? 15.914 -21.281 -9.016 1 68.62 237 SER B CA 1
ATOM 5246 C C . SER B 1 237 ? 16.312 -20.469 -10.242 1 68.62 237 SER B C 1
ATOM 5248 O O . SER B 1 237 ? 17.375 -20.703 -10.828 1 68.62 237 SER B O 1
ATOM 5250 N N . SER B 1 238 ? 15.406 -19.641 -10.641 1 75.5 238 SER B N 1
ATOM 5251 C CA . SER B 1 238 ? 15.734 -18.703 -11.719 1 75.5 238 SER B CA 1
ATOM 5252 C C . SER B 1 238 ? 16.766 -17.672 -11.273 1 75.5 238 SER B C 1
ATOM 5254 O O . SER B 1 238 ? 17.375 -17 -12.102 1 75.5 238 SER B O 1
ATOM 5256 N N . LEU B 1 239 ? 16.828 -17.5 -10.023 1 72.25 239 LEU B N 1
ATOM 5257 C CA . LEU B 1 239 ? 17.922 -16.719 -9.477 1 72.25 239 LEU B CA 1
ATOM 5258 C C . LEU B 1 239 ? 19.234 -17.5 -9.547 1 72.25 239 LEU B C 1
ATOM 5260 O O . LEU B 1 239 ? 19.328 -18.594 -8.984 1 72.25 239 LEU B O 1
ATOM 5264 N N . SER B 1 240 ? 20.156 -16.938 -10.203 1 73.25 240 SER B N 1
ATOM 5265 C CA . SER B 1 240 ? 21.422 -17.641 -10.461 1 73.25 240 SER B CA 1
ATOM 5266 C C . SER B 1 240 ? 22.078 -18.094 -9.164 1 73.25 240 SER B C 1
ATOM 5268 O O . SER B 1 240 ? 22.203 -17.328 -8.219 1 73.25 240 SER B O 1
ATOM 5270 N N . GLY B 1 241 ? 22.328 -19.359 -9.148 1 68.88 241 GLY B N 1
ATOM 5271 C CA . GLY B 1 241 ? 23.078 -19.922 -8.039 1 68.88 241 GLY B CA 1
ATOM 5272 C C . GLY B 1 241 ? 22.203 -20.391 -6.895 1 68.88 241 GLY B C 1
ATOM 5273 O O . GLY B 1 241 ? 22.688 -21.016 -5.949 1 68.88 241 GLY B O 1
ATOM 5274 N N . LYS B 1 242 ? 20.906 -20.141 -6.945 1 71.06 242 LYS B N 1
ATOM 5275 C CA . LYS B 1 242 ? 20.016 -20.5 -5.848 1 71.06 242 LYS B CA 1
ATOM 5276 C C . LYS B 1 242 ? 19.406 -21.891 -6.066 1 71.06 242 LYS B C 1
ATOM 5278 O O . LYS B 1 242 ? 18.938 -22.203 -7.156 1 71.06 242 LYS B O 1
ATOM 5283 N N . ILE B 1 243 ? 19.531 -22.719 -5.051 1 66.44 243 ILE B N 1
ATOM 5284 C CA . ILE B 1 243 ? 18.938 -24.047 -5.051 1 66.44 243 ILE B CA 1
ATOM 5285 C C . ILE B 1 243 ? 17.734 -24.078 -4.113 1 66.44 243 ILE B C 1
ATOM 5287 O O . ILE B 1 243 ? 17.781 -23.516 -3.014 1 66.44 243 ILE B O 1
ATOM 5291 N N . GLN B 1 244 ? 16.625 -24.516 -4.652 1 68.62 244 GLN B N 1
ATOM 5292 C CA . GLN B 1 244 ? 15.422 -24.609 -3.846 1 68.62 244 GLN B CA 1
ATOM 5293 C C . GLN B 1 244 ? 14.93 -26.062 -3.773 1 68.62 244 GLN B C 1
ATOM 5295 O O . GLN B 1 244 ? 14.359 -26.578 -4.738 1 68.62 244 GLN B O 1
ATOM 5300 N N . ASN B 1 245 ? 15.031 -26.656 -2.596 1 65.19 245 ASN B N 1
ATOM 5301 C CA . ASN B 1 245 ? 14.641 -28.047 -2.404 1 65.19 245 ASN B CA 1
ATOM 5302 C C . ASN B 1 245 ? 13.328 -28.156 -1.642 1 65.19 245 ASN B C 1
ATOM 5304 O O . ASN B 1 245 ? 12.891 -29.266 -1.312 1 65.19 245 ASN B O 1
ATOM 5308 N N . LEU B 1 246 ? 12.672 -27.125 -1.567 1 74.5 246 LEU B N 1
ATOM 5309 C CA . LEU B 1 246 ? 11.453 -27.141 -0.756 1 74.5 246 LEU B CA 1
ATOM 5310 C C . LEU B 1 246 ? 10.328 -27.859 -1.484 1 74.5 246 LEU B C 1
ATOM 5312 O O . LEU B 1 246 ? 10.164 -27.703 -2.697 1 74.5 246 LEU B O 1
ATOM 5316 N N . LYS B 1 247 ? 9.602 -28.781 -0.76 1 78.5 247 LYS B N 1
ATOM 5317 C CA . LYS B 1 247 ? 8.422 -29.484 -1.263 1 78.5 247 LYS B CA 1
ATOM 5318 C C . LYS B 1 247 ? 7.191 -29.172 -0.419 1 78.5 247 LYS B C 1
ATOM 5320 O O . LYS B 1 247 ? 7.289 -29.031 0.802 1 78.5 247 LYS B O 1
ATOM 5325 N N . ASP B 1 248 ? 6.133 -29.062 -1.118 1 89.69 248 ASP B N 1
ATOM 5326 C CA . ASP B 1 248 ? 4.863 -28.859 -0.426 1 89.69 248 ASP B CA 1
ATOM 5327 C C . ASP B 1 248 ? 4.348 -30.172 0.161 1 89.69 248 ASP B C 1
ATOM 5329 O O . ASP B 1 248 ? 3.934 -31.062 -0.578 1 89.69 248 ASP B O 1
ATOM 5333 N N . LYS B 1 249 ? 4.281 -30.281 1.427 1 83.38 249 LYS B N 1
ATOM 5334 C CA . LYS B 1 249 ? 3.896 -31.516 2.107 1 83.38 249 LYS B CA 1
ATOM 5335 C C . LYS B 1 249 ? 2.422 -31.828 1.883 1 83.38 249 LYS B C 1
ATOM 5337 O O . LYS B 1 249 ? 2.018 -33 1.917 1 83.38 249 LYS B O 1
ATOM 5342 N N . ASP B 1 250 ? 1.636 -30.828 1.579 1 91.06 250 ASP B N 1
ATOM 5343 C CA . ASP B 1 250 ? 0.195 -31.016 1.433 1 91.06 250 ASP B CA 1
ATOM 5344 C C . ASP B 1 250 ? -0.158 -31.484 0.027 1 91.06 250 ASP B C 1
ATOM 5346 O O . ASP B 1 250 ? -1.321 -31.781 -0.262 1 91.06 250 ASP B O 1
ATOM 5350 N N . PHE B 1 251 ? 0.782 -31.578 -0.815 1 89.44 251 PHE B N 1
ATOM 5351 C CA . PHE B 1 251 ? 0.526 -32.062 -2.17 1 89.44 251 PHE B CA 1
ATOM 5352 C C . PHE B 1 251 ? 0.247 -33.562 -2.172 1 89.44 251 PHE B C 1
ATOM 5354 O O . PHE B 1 251 ? -0.593 -34.031 -2.938 1 89.44 251 PHE B O 1
ATOM 5361 N N . GLY B 1 252 ? 0.806 -34.312 -1.278 1 78.81 252 GLY B N 1
ATOM 5362 C CA . GLY B 1 252 ? 0.631 -35.781 -1.188 1 78.81 252 GLY B CA 1
ATOM 5363 C C . GLY B 1 252 ? 1.427 -36.531 -2.23 1 78.81 252 GLY B C 1
ATOM 5364 O O . GLY B 1 252 ? 2.379 -36 -2.805 1 78.81 252 GLY B O 1
ATOM 5365 N N . LYS B 1 253 ? 1.05 -37.781 -2.256 1 71.44 253 LYS B N 1
ATOM 5366 C CA . LYS B 1 253 ? 1.774 -38.688 -3.154 1 71.44 253 LYS B CA 1
ATOM 5367 C C . LYS B 1 253 ? 1.281 -38.531 -4.59 1 71.44 253 LYS B C 1
ATOM 5369 O O . LYS B 1 253 ? 0.091 -38.312 -4.824 1 71.44 253 LYS B O 1
ATOM 5374 N N . SER B 1 254 ? 2.225 -38.312 -5.445 1 65.5 254 SER B N 1
ATOM 5375 C CA . SER B 1 254 ? 1.903 -38.156 -6.859 1 65.5 254 SER B CA 1
ATOM 5376 C C . SER B 1 254 ? 1.447 -39.469 -7.484 1 65.5 254 SER B C 1
ATOM 5378 O O . SER B 1 254 ? 1.892 -40.562 -7.074 1 65.5 254 SER B O 1
ATOM 5380 N N . VAL B 1 255 ? 0.318 -39.312 -8.227 1 65.94 255 VAL B N 1
ATOM 5381 C CA . VAL B 1 255 ? -0.009 -40.469 -9.078 1 65.94 255 VAL B CA 1
ATOM 5382 C C . VAL B 1 255 ? 1.042 -40.625 -10.172 1 65.94 255 VAL B C 1
ATOM 5384 O O . VAL B 1 255 ? 1.178 -39.75 -11.031 1 65.94 255 VAL B O 1
ATOM 5387 N N . LEU B 1 256 ? 1.78 -41.656 -10 1 76.94 256 LEU B N 1
ATOM 5388 C CA . LEU B 1 256 ? 2.965 -41.781 -10.844 1 76.94 256 LEU B CA 1
ATOM 5389 C C . LEU B 1 256 ? 2.648 -42.562 -12.109 1 76.94 256 LEU B C 1
ATOM 5391 O O . LEU B 1 256 ? 3.51 -42.719 -12.977 1 76.94 256 LEU B O 1
ATOM 5395 N N . HIS B 1 257 ? 1.361 -43.125 -12.172 1 82.88 257 HIS B N 1
ATOM 5396 C CA . HIS B 1 257 ? 0.957 -43.875 -13.367 1 82.88 257 HIS B CA 1
ATOM 5397 C C . HIS B 1 257 ? -0.554 -43.812 -13.562 1 82.88 257 HIS B C 1
ATOM 5399 O O . HIS B 1 257 ? -1.289 -43.438 -12.656 1 82.88 257 HIS B O 1
ATOM 5405 N N . LYS B 1 258 ? -1.004 -43.969 -14.734 1 83.94 258 LYS B N 1
ATOM 5406 C CA . LYS B 1 258 ? -2.43 -44.062 -15.039 1 83.94 258 LYS B CA 1
ATOM 5407 C C . LYS B 1 258 ? -2.803 -45.438 -15.586 1 83.94 258 LYS B C 1
ATOM 5409 O O . LYS B 1 258 ? -2.182 -45.938 -16.531 1 83.94 258 LYS B O 1
ATOM 5414 N N . ALA B 1 259 ? -3.854 -46 -14.953 1 86.06 259 ALA B N 1
ATOM 5415 C CA . ALA B 1 259 ? -4.254 -47.375 -15.297 1 86.06 259 ALA B CA 1
ATOM 5416 C C . ALA B 1 259 ? -5.293 -47.375 -16.406 1 86.06 259 ALA B C 1
ATOM 5418 O O . ALA B 1 259 ? -6.129 -46.469 -16.484 1 86.06 259 ALA B O 1
ATOM 5419 N N . HIS B 1 260 ? -5.219 -48.312 -17.328 1 88.5 260 HIS B N 1
ATOM 5420 C CA . HIS B 1 260 ? -6.211 -48.594 -18.344 1 88.5 260 HIS B CA 1
ATOM 5421 C C . HIS B 1 260 ? -6.445 -50.094 -18.484 1 88.5 260 HIS B C 1
ATOM 5423 O O . HIS B 1 260 ? -5.637 -50.906 -18.016 1 88.5 260 HIS B O 1
ATOM 5429 N N . ASN B 1 261 ? -7.668 -50.438 -19.031 1 89.81 261 ASN B N 1
ATOM 5430 C CA . ASN B 1 261 ? -7.926 -51.844 -19.375 1 89.81 261 ASN B CA 1
ATOM 5431 C C . ASN B 1 261 ? -7.422 -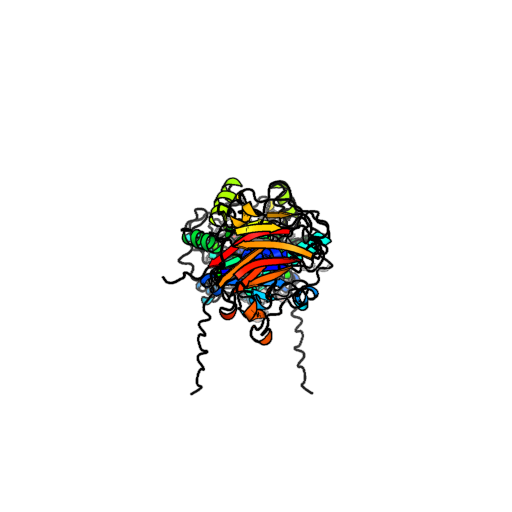52.156 -20.781 1 89.81 261 ASN B C 1
ATOM 5433 O O . ASN B 1 261 ? -8.141 -51.969 -21.766 1 89.81 261 ASN B O 1
ATOM 5437 N N . ASN B 1 262 ? -6.258 -52.656 -20.828 1 94.12 262 ASN B N 1
ATOM 5438 C CA . ASN B 1 262 ? -5.652 -53 -22.109 1 94.12 262 ASN B CA 1
ATOM 5439 C C . ASN B 1 262 ? -5.863 -54.5 -22.453 1 94.12 262 ASN B C 1
ATOM 5441 O O . ASN B 1 262 ? -6 -55.312 -21.547 1 94.12 262 ASN B O 1
ATOM 5445 N N . PRO B 1 263 ? -5.973 -54.844 -23.797 1 94.25 263 PRO B N 1
ATOM 5446 C CA . PRO B 1 263 ? -6.102 -56.25 -24.156 1 94.25 263 PRO B CA 1
ATOM 5447 C C . PRO B 1 263 ? -4.871 -57.094 -23.766 1 94.25 263 PRO B C 1
ATOM 5449 O O . PRO B 1 263 ? -3.766 -56.562 -23.688 1 94.25 263 PRO B O 1
ATOM 5452 N N . PRO B 1 264 ? -5.133 -58.406 -23.516 1 94.38 264 PRO B N 1
ATOM 5453 C CA . PRO B 1 264 ? -3.992 -59.25 -23.156 1 94.38 264 PRO B CA 1
ATOM 5454 C C . PRO B 1 264 ? -2.904 -59.25 -24.234 1 94.38 264 PRO B C 1
ATOM 5456 O O . PRO B 1 264 ? -3.209 -59.281 -25.422 1 94.38 264 PRO B O 1
ATOM 5459 N N . ALA B 1 265 ? -1.707 -59.188 -23.75 1 96.62 265 ALA B N 1
ATOM 5460 C CA . ALA B 1 265 ? -0.571 -59.125 -24.656 1 96.62 265 ALA B CA 1
ATOM 5461 C C . ALA B 1 265 ? 0.692 -59.656 -24 1 96.62 265 ALA B C 1
ATOM 5463 O O . ALA B 1 265 ? 0.804 -59.656 -22.766 1 96.62 265 ALA B O 1
ATOM 5464 N N . LYS B 1 266 ? 1.534 -60.281 -24.828 1 97.19 266 LYS B N 1
ATOM 5465 C CA . LYS B 1 266 ? 2.891 -60.594 -24.391 1 97.19 266 LYS B CA 1
ATOM 5466 C C . LYS B 1 266 ? 3.789 -59.344 -24.469 1 97.19 266 LYS B C 1
ATOM 5468 O O . LYS B 1 266 ? 3.951 -58.781 -25.531 1 97.19 266 LYS B O 1
ATOM 5473 N N . LEU B 1 267 ? 4.367 -58.969 -23.328 1 97.88 267 LEU B N 1
ATOM 5474 C CA . LEU B 1 267 ? 5.176 -57.781 -23.234 1 97.88 267 LEU B CA 1
ATOM 5475 C C . LEU B 1 267 ? 6.664 -58.094 -23.281 1 97.88 267 LEU B C 1
ATOM 5477 O O . LEU B 1 267 ? 7.133 -58.969 -22.516 1 97.88 267 LEU B O 1
ATOM 5481 N N . THR B 1 268 ? 7.352 -57.5 -24.219 1 97.38 268 THR B N 1
ATOM 5482 C CA . THR B 1 268 ? 8.789 -57.719 -24.344 1 97.38 268 THR B CA 1
ATOM 5483 C C . THR B 1 268 ? 9.516 -56.375 -24.516 1 97.38 268 THR B C 1
ATOM 5485 O O . THR B 1 268 ? 8.969 -55.438 -25.109 1 97.38 268 THR B O 1
ATOM 5488 N N . THR B 1 269 ? 10.734 -56.219 -23.969 1 97.94 269 THR B N 1
ATOM 5489 C CA . THR B 1 269 ? 11.539 -55.031 -24.156 1 97.94 269 THR B CA 1
ATOM 5490 C C . THR B 1 269 ? 13.031 -55.375 -24.156 1 97.94 269 THR B C 1
ATOM 5492 O O . THR B 1 269 ? 13.445 -56.344 -23.547 1 97.94 269 THR B O 1
ATOM 5495 N N . SER B 1 270 ? 13.75 -54.594 -24.953 1 97.56 270 SER B N 1
ATOM 5496 C CA . SER B 1 270 ? 15.195 -54.75 -24.938 1 97.56 270 SER B CA 1
ATOM 5497 C C . SER B 1 270 ? 15.836 -53.812 -23.922 1 97.56 270 SER B C 1
ATOM 5499 O O . SER B 1 270 ? 17.047 -53.875 -23.688 1 97.56 270 SER B O 1
ATOM 5501 N N . LEU B 1 271 ? 15.055 -52.938 -23.281 1 97.25 271 LEU B N 1
ATOM 5502 C CA . LEU B 1 271 ? 15.57 -51.969 -22.312 1 97.25 271 LEU B CA 1
ATOM 5503 C C . LEU B 1 271 ? 15.93 -52.625 -21 1 97.25 271 LEU B C 1
ATOM 5505 O O . LEU B 1 271 ? 15.312 -53.625 -20.625 1 97.25 271 LEU B O 1
ATOM 5509 N N . ARG B 1 272 ? 16.891 -52.062 -20.359 1 95.75 272 ARG B N 1
ATOM 5510 C CA . ARG B 1 272 ? 17.266 -52.594 -19.047 1 95.75 272 ARG B CA 1
ATOM 5511 C C . ARG B 1 272 ? 16.328 -52.062 -17.969 1 95.75 272 ARG B C 1
ATOM 5513 O O . ARG B 1 272 ? 16.359 -50.875 -17.625 1 95.75 272 ARG B O 1
ATOM 5520 N N . ILE B 1 273 ? 15.578 -52.969 -17.438 1 95.75 273 ILE B N 1
ATOM 5521 C CA . ILE B 1 273 ? 14.539 -52.594 -16.469 1 95.75 273 ILE B CA 1
ATOM 5522 C C . ILE B 1 273 ? 15.172 -52.25 -15.125 1 95.75 273 ILE B C 1
ATOM 5524 O O . ILE B 1 273 ? 16.078 -52.938 -14.672 1 95.75 273 ILE B O 1
ATOM 5528 N N . TYR B 1 274 ? 14.703 -51.25 -14.555 1 93.31 274 TYR B N 1
ATOM 5529 C CA . TYR B 1 274 ? 15.18 -50.781 -13.25 1 93.31 274 TYR B CA 1
ATOM 5530 C C . TYR B 1 274 ? 14.336 -51.406 -12.133 1 93.31 274 TYR B C 1
ATOM 5532 O O . TYR B 1 274 ? 13.172 -51.062 -11.961 1 93.31 274 TYR B O 1
ATOM 5540 N N . GLN B 1 275 ? 14.891 -52.344 -11.422 1 92.19 275 GLN B N 1
ATOM 5541 C CA . GLN B 1 275 ? 14.289 -52.938 -10.234 1 92.19 275 GLN B CA 1
ATOM 5542 C C . GLN B 1 275 ? 12.969 -53.625 -10.57 1 92.19 275 GLN B C 1
ATOM 5544 O O . GLN B 1 275 ? 12.906 -54.469 -11.461 1 92.19 275 GLN B O 1
ATOM 5549 N N . GLN B 1 276 ? 11.906 -53.156 -9.82 1 92.75 276 GLN B N 1
ATOM 5550 C CA . GLN B 1 276 ? 10.633 -53.844 -9.969 1 92.75 276 GLN B CA 1
ATOM 5551 C C . GLN B 1 276 ? 9.695 -53.094 -10.914 1 92.75 276 GLN B C 1
ATOM 5553 O O . GLN B 1 276 ? 8.516 -53.438 -11.016 1 92.75 276 GLN B O 1
ATOM 5558 N N . TYR B 1 277 ? 10.18 -52.125 -11.57 1 94.81 277 TYR B N 1
ATOM 5559 C CA . TYR B 1 277 ? 9.328 -51.312 -12.43 1 94.81 277 TYR B CA 1
ATOM 5560 C C . TYR B 1 277 ? 9.219 -51.906 -13.828 1 94.81 277 TYR B C 1
ATOM 5562 O O . TYR B 1 277 ? 9.781 -51.406 -14.789 1 94.81 277 TYR B O 1
ATOM 5570 N N . THR B 1 278 ? 8.398 -52.938 -13.977 1 96 278 THR B N 1
ATOM 5571 C CA . THR B 1 278 ? 8.312 -53.75 -15.18 1 96 278 THR B CA 1
ATOM 5572 C C . THR B 1 278 ? 7.246 -53.219 -16.125 1 96 278 THR B C 1
ATOM 5574 O O . THR B 1 278 ? 6.434 -52.375 -15.742 1 96 278 THR B O 1
ATOM 5577 N N . LEU B 1 279 ? 7.25 -53.719 -17.344 1 96.5 279 LEU B N 1
ATOM 5578 C CA . LEU B 1 279 ? 6.25 -53.375 -18.344 1 96.5 279 LEU B CA 1
ATOM 5579 C C . LEU B 1 279 ? 4.859 -53.812 -17.906 1 96.5 279 LEU B C 1
ATOM 5581 O O . LEU B 1 279 ? 3.867 -53.125 -18.203 1 96.5 279 LEU B O 1
ATOM 5585 N N . GLU B 1 280 ? 4.863 -54.906 -17.203 1 96.06 280 GLU B N 1
ATOM 5586 C CA . GLU B 1 280 ? 3.588 -55.406 -16.703 1 96.06 280 GLU B CA 1
ATOM 5587 C C . GLU B 1 280 ? 2.93 -54.438 -15.742 1 96.06 280 GLU B C 1
ATOM 5589 O O . GLU B 1 280 ? 1.708 -54.281 -15.75 1 96.06 280 GLU B O 1
ATOM 5594 N N . ASN B 1 281 ? 3.74 -53.844 -14.969 1 95 281 ASN B N 1
ATOM 5595 C CA . ASN B 1 281 ? 3.227 -52.844 -14.023 1 95 281 ASN B CA 1
ATOM 5596 C C . ASN B 1 281 ? 2.424 -51.75 -14.719 1 95 281 ASN B C 1
ATOM 5598 O O . ASN B 1 281 ? 1.303 -51.438 -14.312 1 95 281 ASN B O 1
ATOM 5602 N N . VAL B 1 282 ? 2.928 -51.188 -15.781 1 96.06 282 VAL B N 1
ATOM 5603 C CA . VAL B 1 282 ? 2.266 -50.062 -16.438 1 96.06 282 VAL B CA 1
ATOM 5604 C C . VAL B 1 282 ? 1.126 -50.562 -17.312 1 96.06 282 VAL B C 1
ATOM 5606 O O . VAL B 1 282 ? 0.072 -49.938 -17.406 1 96.06 282 VAL B O 1
ATOM 5609 N N . TYR B 1 283 ? 1.3 -51.688 -18 1 96.69 283 TYR B N 1
ATOM 5610 C CA . TYR B 1 283 ? 0.303 -52.219 -18.938 1 96.69 283 TYR B CA 1
ATOM 5611 C C . TYR B 1 283 ? -0.96 -52.625 -18.188 1 96.69 283 TYR B C 1
ATOM 5613 O O . TYR B 1 283 ? -2.07 -52.469 -18.703 1 96.69 283 TYR B O 1
ATOM 5621 N N . GLU B 1 284 ? -0.701 -53.156 -16.953 1 93.12 284 GLU B N 1
ATOM 5622 C CA . GLU B 1 284 ? -1.83 -53.656 -16.172 1 93.12 284 GLU B CA 1
ATOM 5623 C C . GLU B 1 284 ? -2.348 -52.562 -15.227 1 93.12 284 GLU B C 1
ATOM 5625 O O . GLU B 1 284 ? -3.307 -52.781 -14.484 1 93.12 284 GLU B O 1
ATOM 5630 N N . GLY B 1 285 ? -1.692 -51.531 -15.18 1 89.12 285 GLY B N 1
ATOM 5631 C CA . GLY B 1 285 ? -2.15 -50.406 -14.391 1 89.12 285 GLY B CA 1
ATOM 5632 C C . GLY B 1 285 ? -1.765 -50.5 -12.93 1 89.12 285 GLY B C 1
ATOM 5633 O O . GLY B 1 285 ? -2.48 -50 -12.055 1 89.12 285 GLY B O 1
ATOM 5634 N N . LYS B 1 286 ? -0.756 -51.25 -12.641 1 90.12 286 LYS B N 1
ATOM 5635 C CA . LYS B 1 286 ? -0.33 -51.469 -11.266 1 90.12 286 LYS B CA 1
ATOM 5636 C C . LYS B 1 286 ? 0.803 -50.5 -10.883 1 90.12 286 LYS B C 1
ATOM 5638 O O . LYS B 1 286 ? 1.146 -50.375 -9.703 1 90.12 286 LYS B O 1
ATOM 5643 N N . GLY B 1 287 ? 1.322 -49.875 -11.773 1 91.75 287 GLY B N 1
ATOM 5644 C CA . GLY B 1 287 ? 2.457 -48.969 -11.586 1 91.75 287 GLY B CA 1
ATOM 5645 C C . GLY B 1 287 ? 3.016 -48.438 -12.891 1 91.75 287 GLY B C 1
ATOM 5646 O O . GLY B 1 287 ? 2.27 -48.25 -13.844 1 91.75 287 GLY B O 1
ATOM 5647 N N . TYR B 1 288 ? 4.332 -48.094 -12.789 1 94.5 288 TYR B N 1
ATOM 5648 C CA . TYR B 1 288 ? 4.973 -47.594 -14 1 94.5 288 TYR B CA 1
ATOM 5649 C C . TYR B 1 288 ? 6.195 -48.438 -14.359 1 94.5 288 TYR B C 1
ATOM 5651 O O . TYR B 1 288 ? 6.637 -49.25 -13.562 1 94.5 288 TYR B O 1
ATOM 5659 N N . PHE B 1 289 ? 6.566 -48.344 -15.688 1 97.12 289 PHE B N 1
ATOM 5660 C CA . PHE B 1 289 ? 7.773 -48.969 -16.203 1 97.12 289 PHE B CA 1
ATOM 5661 C C . PHE B 1 289 ? 8.961 -48.031 -16.141 1 97.12 289 PHE B C 1
ATOM 5663 O O . PHE B 1 289 ? 8.812 -46.812 -16.406 1 97.12 289 PHE B O 1
ATOM 5670 N N . TRP B 1 290 ? 10.086 -48.531 -15.602 1 96.12 290 TRP B N 1
ATOM 5671 C CA . TRP B 1 290 ? 11.281 -47.688 -15.5 1 96.12 290 TRP B CA 1
ATOM 5672 C C . TRP B 1 290 ? 12.508 -48.438 -16.016 1 96.12 290 TRP B C 1
ATOM 5674 O O . TRP B 1 290 ? 12.711 -49.625 -15.672 1 96.12 290 TRP B O 1
ATOM 5684 N N . ALA B 1 291 ? 13.234 -47.812 -16.922 1 96.06 291 ALA B N 1
ATOM 5685 C CA . ALA B 1 291 ? 14.422 -48.438 -17.516 1 96.06 291 ALA B CA 1
ATOM 5686 C C . ALA B 1 291 ? 15.562 -47.438 -17.641 1 96.06 291 ALA B C 1
ATOM 5688 O O . ALA B 1 291 ? 15.336 -46.219 -17.625 1 96.06 291 ALA B O 1
ATOM 5689 N N . SER B 1 292 ? 16.766 -47.969 -17.734 1 94.62 292 SER B N 1
ATOM 5690 C CA . SER B 1 292 ? 17.938 -47.156 -18 1 94.62 292 SER B CA 1
ATOM 5691 C C . SER B 1 292 ? 17.844 -46.5 -19.375 1 94.62 292 SER B C 1
ATOM 5693 O O . SER B 1 292 ? 16.984 -46.844 -20.188 1 94.62 292 SER B O 1
ATOM 5695 N N . ALA B 1 293 ? 18.766 -45.562 -19.656 1 94.06 293 ALA B N 1
ATOM 5696 C CA . ALA B 1 293 ? 18.766 -44.812 -20.891 1 94.06 293 ALA B CA 1
ATOM 5697 C C . ALA B 1 293 ? 18.734 -45.719 -22.109 1 94.06 293 ALA B C 1
ATOM 5699 O O . ALA B 1 293 ? 19.656 -46.5 -22.312 1 94.06 293 ALA B O 1
ATOM 5700 N N . PRO B 1 294 ? 17.656 -45.594 -22.906 1 96 294 PRO B N 1
ATOM 5701 C CA . PRO B 1 294 ? 17.594 -46.406 -24.109 1 96 294 PRO B CA 1
ATOM 5702 C C . PRO B 1 294 ? 18.656 -46.062 -25.125 1 96 294 PRO B C 1
ATOM 5704 O O . PRO B 1 294 ? 19.125 -44.906 -25.172 1 96 294 PRO B O 1
ATOM 5707 N N . VAL B 1 295 ? 19.078 -46.969 -25.906 1 96.19 295 VAL B N 1
ATOM 5708 C CA . VAL B 1 295 ? 19.984 -46.719 -27.016 1 96.19 295 VAL B CA 1
ATOM 5709 C C . VAL B 1 295 ? 19.266 -47.031 -28.344 1 96.19 295 VAL B C 1
ATOM 5711 O O . VAL B 1 295 ? 18.234 -47.719 -28.359 1 96.19 295 VAL B O 1
ATOM 5714 N N . ALA B 1 296 ? 19.859 -46.5 -29.406 1 97.12 296 ALA B N 1
ATOM 5715 C CA . ALA B 1 296 ? 19.266 -46.719 -30.719 1 97.12 296 ALA B CA 1
ATOM 5716 C C . ALA B 1 296 ? 19.047 -48.188 -30.984 1 97.12 296 ALA B C 1
ATOM 5718 O O . ALA B 1 296 ? 19.953 -49 -30.781 1 97.12 296 ALA B O 1
ATOM 5719 N N . GLY B 1 297 ? 17.812 -48.531 -31.422 1 96.44 297 GLY B N 1
ATOM 5720 C CA . GLY B 1 297 ? 17.484 -49.906 -31.719 1 96.44 297 GLY B CA 1
ATOM 5721 C C . GLY B 1 297 ? 16.703 -50.594 -30.594 1 96.44 297 GLY B C 1
ATOM 5722 O O . GLY B 1 297 ? 16.094 -51.625 -30.812 1 96.44 297 GLY B O 1
ATOM 5723 N N . ASP B 1 298 ? 16.797 -50 -29.375 1 97.69 298 ASP B N 1
ATOM 5724 C CA . ASP B 1 298 ? 15.992 -50.531 -28.266 1 97.69 298 ASP B CA 1
ATOM 5725 C C . ASP B 1 298 ? 14.508 -50.469 -28.594 1 97.69 298 ASP B C 1
ATOM 5727 O O . ASP B 1 298 ? 14.07 -49.625 -29.375 1 97.69 298 ASP B O 1
ATOM 5731 N N . TYR B 1 299 ? 13.734 -51.406 -27.969 1 98.06 299 TYR B N 1
ATOM 5732 C CA . TYR B 1 299 ? 12.312 -51.438 -28.297 1 98.06 299 TYR B CA 1
ATOM 5733 C C . TYR B 1 299 ? 11.484 -51.906 -27.109 1 98.06 299 TYR B C 1
ATOM 5735 O O . TYR B 1 299 ? 12.016 -52.5 -26.172 1 98.06 299 TYR B O 1
ATOM 5743 N N . ILE B 1 300 ? 10.266 -51.5 -27.047 1 98.25 300 ILE B N 1
ATOM 5744 C CA . ILE B 1 300 ? 9.188 -52.062 -26.234 1 98.25 300 ILE B CA 1
ATOM 5745 C C . ILE B 1 300 ? 8.109 -52.625 -27.156 1 98.25 300 ILE B C 1
ATOM 5747 O O . ILE B 1 300 ? 7.645 -51.969 -28.078 1 98.25 300 ILE B O 1
ATOM 5751 N N . SER B 1 301 ? 7.719 -53.875 -26.891 1 97.88 301 SER B N 1
ATOM 5752 C CA . SER B 1 301 ? 6.773 -54.531 -27.797 1 97.88 301 SER B CA 1
ATOM 5753 C C . SER B 1 301 ? 5.574 -55.094 -27.047 1 97.88 301 SER B C 1
ATOM 5755 O O . SER B 1 301 ? 5.73 -55.656 -25.969 1 97.88 301 SER B O 1
ATOM 5757 N N . PHE B 1 302 ? 4.438 -54.875 -27.594 1 97.88 302 PHE B N 1
ATOM 5758 C CA . PHE B 1 302 ? 3.164 -55.406 -27.141 1 97.88 302 PHE B CA 1
ATOM 5759 C C . PHE B 1 302 ? 2.588 -56.375 -28.172 1 97.88 302 PHE B C 1
ATOM 5761 O O . PHE B 1 302 ? 2.002 -55.938 -29.172 1 97.88 302 PHE B O 1
ATOM 5768 N N . THR B 1 303 ? 2.766 -57.625 -27.969 1 97.31 303 THR B N 1
ATOM 5769 C CA . THR B 1 303 ? 2.262 -58.625 -28.906 1 97.31 303 THR B CA 1
ATOM 5770 C C . THR B 1 303 ? 0.945 -59.219 -28.422 1 97.31 303 THR B C 1
ATOM 5772 O O . THR B 1 303 ? 0.91 -59.875 -27.391 1 97.31 303 THR B O 1
ATOM 5775 N N . PHE B 1 304 ? -0.005 -59.031 -29.203 1 96.75 304 PHE B N 1
ATOM 5776 C CA . PHE B 1 304 ? -1.33 -59.469 -28.781 1 96.75 304 PHE B CA 1
ATOM 5777 C C . PHE B 1 304 ? -1.473 -61 -28.906 1 96.75 304 PHE B C 1
ATOM 5779 O O . PHE B 1 304 ? -0.839 -61.625 -29.766 1 96.75 304 PHE B O 1
ATOM 5786 N N . LEU B 1 305 ? -2.283 -61.562 -28.062 1 94.81 305 LEU B N 1
ATOM 5787 C CA . LEU B 1 305 ? -2.529 -63 -28.109 1 94.81 305 LEU B CA 1
ATOM 5788 C C . LEU B 1 305 ? -3.303 -63.375 -29.375 1 94.81 305 LEU B C 1
ATOM 5790 O O . LEU B 1 305 ? -3.156 -64.5 -29.875 1 94.81 305 LEU B O 1
ATOM 5794 N N . LYS B 1 306 ? -4.16 -62.438 -29.828 1 93.56 306 LYS B N 1
ATOM 5795 C CA . LYS B 1 306 ? -4.852 -62.531 -31.125 1 93.56 306 LYS B CA 1
ATOM 5796 C C . LYS B 1 306 ? -4.852 -61.188 -31.828 1 93.56 306 LYS B C 1
ATOM 5798 O O . LYS B 1 306 ? -4.781 -60.125 -31.188 1 93.56 306 LYS B O 1
ATOM 5803 N N . PRO B 1 307 ? -4.91 -61.281 -33.156 1 94.19 307 PRO B N 1
ATOM 5804 C CA . PRO B 1 307 ? -4.977 -60 -33.844 1 94.19 307 PRO B CA 1
ATOM 5805 C C . PRO B 1 307 ? -6.16 -59.156 -33.406 1 94.19 307 PRO B C 1
ATOM 5807 O O . PRO B 1 307 ? -7.254 -59.688 -33.188 1 94.19 307 PRO B O 1
ATOM 5810 N N . LEU B 1 308 ? -5.871 -57.875 -33.25 1 94.19 308 LEU B N 1
ATOM 5811 C CA . LEU B 1 308 ? -6.902 -56.969 -32.75 1 94.19 308 LEU B CA 1
ATOM 5812 C C . LEU B 1 308 ? -7.016 -55.75 -33.656 1 94.19 308 LEU B C 1
ATOM 5814 O O . LEU B 1 308 ? -6.039 -55.344 -34.281 1 94.19 308 LEU B O 1
ATOM 5818 N N . LYS B 1 309 ? -8.242 -55.188 -33.688 1 92.56 309 LYS B N 1
ATOM 5819 C CA . LYS B 1 309 ? -8.438 -53.875 -34.344 1 92.56 309 LYS B CA 1
ATOM 5820 C C . LYS B 1 309 ? -8.312 -52.75 -33.344 1 92.56 309 LYS B C 1
ATOM 5822 O O . LYS B 1 309 ? -9.273 -52.406 -32.625 1 92.56 309 LYS B O 1
ATOM 5827 N N . VAL B 1 310 ? -7.184 -52.188 -33.281 1 93.12 310 VAL B N 1
ATOM 5828 C CA . VAL B 1 310 ? -6.918 -51.094 -32.375 1 93.12 310 VAL B CA 1
ATOM 5829 C C . VAL B 1 310 ? -7.285 -49.75 -33.031 1 93.12 310 VAL B C 1
ATOM 5831 O O . VAL B 1 310 ? -6.82 -49.469 -34.156 1 93.12 310 VAL B O 1
ATOM 5834 N N . GLU B 1 311 ? -8.086 -49 -32.406 1 93.12 311 GLU B N 1
ATOM 5835 C CA . GLU B 1 311 ? -8.562 -47.75 -32.969 1 93.12 311 GLU B CA 1
ATOM 5836 C C . GLU B 1 311 ? -7.668 -46.594 -32.531 1 93.12 311 GLU B C 1
ATOM 5838 O O . GLU B 1 311 ? -7.363 -45.719 -33.344 1 93.12 311 GLU B O 1
ATOM 5843 N N . LYS B 1 312 ? -7.371 -46.562 -31.25 1 94.31 312 LYS B N 1
ATOM 5844 C CA . LYS B 1 312 ? -6.582 -45.469 -30.719 1 94.31 312 LYS B CA 1
ATOM 5845 C C . LYS B 1 312 ? -5.5 -45.969 -29.766 1 94.31 312 LYS B C 1
ATOM 5847 O O . LYS B 1 312 ? -5.648 -47.031 -29.156 1 94.31 312 LYS B O 1
ATOM 5852 N N . TYR B 1 313 ? -4.422 -45.281 -29.75 1 95.25 313 TYR B N 1
ATOM 5853 C CA . TYR B 1 313 ? -3.352 -45.625 -28.812 1 95.25 313 TYR B CA 1
ATOM 5854 C C . TYR B 1 313 ? -2.887 -44.375 -28.078 1 95.25 313 TYR B C 1
ATOM 5856 O O . TYR B 1 313 ? -2.98 -43.25 -28.609 1 95.25 313 TYR B O 1
ATOM 5864 N N . LEU B 1 314 ? -2.439 -44.531 -26.812 1 94.62 314 LEU B N 1
ATOM 5865 C CA . LEU B 1 314 ? -1.812 -43.469 -26.016 1 94.62 314 LEU B CA 1
ATOM 5866 C C . LEU B 1 314 ? -0.674 -44.031 -25.172 1 94.62 314 LEU B C 1
ATOM 5868 O O . LEU B 1 314 ? -0.858 -45.031 -24.453 1 94.62 314 LEU B O 1
ATOM 5872 N N . PHE B 1 315 ? 0.499 -43.562 -25.375 1 95.56 315 PHE B N 1
ATOM 5873 C CA . PHE B 1 315 ? 1.659 -43.844 -24.547 1 95.56 315 PHE B CA 1
ATOM 5874 C C . PHE B 1 315 ? 2.199 -42.562 -23.906 1 95.56 315 PHE B C 1
ATOM 5876 O O . PHE B 1 315 ? 2.443 -41.594 -24.594 1 95.56 315 PHE B O 1
ATOM 5883 N N . ARG B 1 316 ? 2.34 -42.594 -22.609 1 91.56 316 ARG B N 1
ATOM 5884 C CA . ARG B 1 316 ? 2.934 -41.469 -21.891 1 91.56 316 ARG B CA 1
ATOM 5885 C C . ARG B 1 316 ? 4.211 -41.906 -21.172 1 91.56 316 ARG B C 1
ATOM 5887 O O . ARG B 1 316 ? 4.223 -42.906 -20.453 1 91.56 316 ARG B O 1
ATOM 5894 N N . SER B 1 317 ? 5.27 -41.188 -21.516 1 92.12 317 SER B N 1
ATOM 5895 C CA . SER B 1 317 ? 6.523 -41.469 -20.812 1 92.12 317 SER B CA 1
ATOM 5896 C C . SER B 1 317 ? 6.852 -40.344 -19.828 1 92.12 317 SER B C 1
ATOM 5898 O O . SER B 1 317 ? 6.324 -39.25 -19.938 1 92.12 317 SER B O 1
ATOM 5900 N N . GLY B 1 318 ? 7.664 -40.719 -18.844 1 85.88 318 GLY B N 1
ATOM 5901 C CA . GLY B 1 318 ? 7.863 -39.812 -17.719 1 85.88 318 GLY B CA 1
ATOM 5902 C C . GLY B 1 318 ? 6.734 -39.844 -16.719 1 85.88 318 GLY B C 1
ATOM 5903 O O . GLY B 1 318 ? 5.684 -40.438 -16.969 1 85.88 318 GLY B O 1
ATOM 5904 N N . ASN B 1 319 ? 6.973 -39.438 -15.461 1 79.81 319 ASN B N 1
ATOM 5905 C CA . ASN B 1 319 ? 5.914 -39.281 -14.477 1 79.81 319 ASN B CA 1
ATOM 5906 C C . ASN B 1 319 ? 6.16 -38.094 -13.578 1 79.81 319 ASN B C 1
ATOM 5908 O O . ASN B 1 319 ? 7.074 -37.281 -13.828 1 79.81 319 ASN B O 1
ATOM 5912 N N . MET B 1 320 ? 5.277 -37.906 -12.68 1 69.81 320 MET B N 1
ATOM 5913 C CA . MET B 1 320 ? 5.277 -36.688 -11.883 1 69.81 320 MET B CA 1
ATOM 5914 C C . MET B 1 320 ? 6.566 -36.562 -11.078 1 69.81 320 MET B C 1
ATOM 5916 O O . MET B 1 320 ? 7.074 -35.438 -10.875 1 69.81 320 MET B O 1
ATOM 5920 N N . ASP B 1 321 ? 7.086 -37.625 -10.656 1 71.19 321 ASP B N 1
ATOM 5921 C CA . ASP B 1 321 ? 8.289 -37.594 -9.828 1 71.19 321 ASP B CA 1
ATOM 5922 C C . ASP B 1 321 ? 9.547 -37.469 -10.688 1 71.19 321 ASP B C 1
ATOM 5924 O O . ASP B 1 321 ? 10.539 -36.906 -10.258 1 71.19 321 ASP B O 1
ATOM 5928 N N . TYR B 1 322 ? 9.461 -38.031 -11.883 1 73.94 322 TYR B N 1
ATOM 5929 C CA . TYR B 1 322 ? 10.578 -38.031 -12.82 1 73.94 322 TYR B CA 1
ATOM 5930 C C . TYR B 1 322 ? 10.125 -37.625 -14.211 1 73.94 322 TYR B C 1
ATOM 5932 O O . TYR B 1 322 ? 10.188 -38.406 -15.164 1 73.94 322 TYR B O 1
ATOM 5940 N N . PRO B 1 323 ? 9.828 -36.375 -14.312 1 72.19 323 PRO B N 1
ATOM 5941 C CA . PRO B 1 323 ? 9.25 -35.938 -15.578 1 72.19 323 PRO B CA 1
ATOM 5942 C C . PRO B 1 323 ? 10.258 -35.969 -16.734 1 72.19 323 PRO B C 1
ATOM 5944 O O . PRO B 1 323 ? 9.867 -36.031 -17.906 1 72.19 323 PRO B O 1
ATOM 5947 N N . GLY B 1 324 ? 11.516 -36.031 -16.484 1 74.44 324 GLY B N 1
ATOM 5948 C CA . GLY B 1 324 ? 12.547 -36.031 -17.516 1 74.44 324 GLY B CA 1
ATOM 5949 C C . GLY B 1 324 ? 12.859 -37.406 -18.062 1 74.44 324 GLY B C 1
ATOM 5950 O O . GLY B 1 324 ? 13.5 -37.531 -19.109 1 74.44 324 GLY B O 1
ATOM 5951 N N . ASP B 1 325 ? 12.445 -38.375 -17.375 1 85.56 325 ASP B N 1
ATOM 5952 C CA . ASP B 1 325 ? 12.695 -39.719 -17.828 1 85.56 325 ASP B CA 1
ATOM 5953 C C . ASP B 1 325 ? 11.695 -40.156 -18.906 1 85.56 325 ASP B C 1
ATOM 5955 O O . ASP B 1 325 ? 10.844 -41 -18.672 1 85.56 325 ASP B O 1
ATOM 5959 N N . ILE B 1 326 ? 11.898 -39.531 -20.078 1 90.25 326 ILE B N 1
ATOM 5960 C CA . ILE B 1 326 ? 10.93 -39.719 -21.141 1 90.25 326 ILE B CA 1
ATOM 5961 C C . ILE B 1 326 ? 11.57 -40.531 -22.281 1 90.25 326 ILE B C 1
ATOM 5963 O O . ILE B 1 326 ? 12.797 -40.625 -22.375 1 90.25 326 ILE B O 1
ATOM 5967 N N . LEU B 1 327 ? 10.68 -41.125 -23.141 1 94.06 327 LEU B N 1
ATOM 5968 C CA . LEU B 1 327 ? 11.141 -41.75 -24.375 1 94.06 327 LEU B CA 1
ATOM 5969 C C . LEU B 1 327 ? 11.453 -40.719 -25.438 1 94.06 327 LEU B C 1
ATOM 5971 O O . LEU B 1 327 ? 10.562 -39.969 -25.875 1 94.06 327 LEU B O 1
ATOM 5975 N N . TYR B 1 328 ? 12.742 -40.656 -25.734 1 89.5 328 TYR B N 1
ATOM 5976 C CA . TYR B 1 328 ? 13.273 -39.688 -26.703 1 89.5 328 TYR B CA 1
ATOM 5977 C C . TYR B 1 328 ? 13.422 -40.344 -28.078 1 89.5 328 TYR B C 1
ATOM 5979 O O . TYR B 1 328 ? 13.852 -41.469 -28.203 1 89.5 328 TYR B O 1
ATOM 5987 N N . ASP B 1 329 ? 13.016 -39.531 -29.156 1 93.75 329 ASP B N 1
ATOM 5988 C CA . ASP B 1 329 ? 13.164 -39.969 -30.531 1 93.75 329 ASP B CA 1
ATOM 5989 C C . ASP B 1 329 ? 12.719 -41.438 -30.703 1 93.75 329 ASP B C 1
ATOM 5991 O O . ASP B 1 329 ? 13.484 -42.281 -31.172 1 93.75 329 ASP B O 1
ATOM 5995 N N . THR B 1 330 ? 11.445 -41.656 -30.328 1 96.75 330 THR B N 1
ATOM 5996 C CA . THR B 1 330 ? 10.859 -43 -30.344 1 96.75 330 THR B CA 1
ATOM 5997 C C . THR B 1 330 ? 9.617 -43.031 -31.234 1 96.75 330 THR B C 1
ATOM 5999 O O . THR B 1 330 ? 8.758 -42.156 -31.141 1 96.75 330 THR B O 1
ATOM 6002 N N . THR B 1 331 ? 9.531 -44 -32.125 1 97.25 331 THR B N 1
ATOM 6003 C CA . THR B 1 331 ? 8.383 -44.125 -33 1 97.25 331 THR B CA 1
ATOM 6004 C C . THR B 1 331 ? 7.418 -45.188 -32.5 1 97.25 331 THR B C 1
ATOM 6006 O O . THR B 1 331 ? 7.816 -46.094 -31.75 1 97.25 331 THR B O 1
ATOM 6009 N N . VAL B 1 332 ? 6.168 -45.031 -32.844 1 97.75 332 VAL B N 1
ATOM 6010 C CA . VAL B 1 332 ? 5.137 -46.031 -32.625 1 97.75 332 VAL B CA 1
ATOM 6011 C C . VAL B 1 332 ? 4.875 -46.812 -33.906 1 97.75 332 VAL B C 1
ATOM 6013 O O . VAL B 1 332 ? 4.527 -46.219 -34.938 1 97.75 332 VAL B O 1
ATOM 6016 N N . GLU B 1 333 ? 5.031 -48.125 -33.844 1 96.38 333 GLU B N 1
ATOM 6017 C CA . GLU B 1 333 ? 4.891 -48.938 -35.031 1 96.38 333 GLU B CA 1
ATOM 6018 C C . GLU B 1 333 ? 3.938 -50.125 -34.781 1 96.38 333 GLU B C 1
ATOM 6020 O O . GLU B 1 333 ? 3.816 -50.594 -33.656 1 96.38 333 GLU B O 1
ATOM 6025 N N . VAL B 1 334 ? 3.246 -50.531 -35.906 1 96 334 VAL B N 1
ATOM 6026 C CA . VAL B 1 334 ? 2.32 -51.625 -35.75 1 96 334 VAL B CA 1
ATOM 6027 C C . VAL B 1 334 ? 2.65 -52.719 -36.781 1 96 334 VAL B C 1
ATOM 6029 O O . VAL B 1 334 ? 3.111 -52.406 -37.875 1 96 334 VAL B O 1
ATOM 6032 N N . LEU B 1 335 ? 2.488 -53.938 -36.344 1 94.38 335 LEU B N 1
ATOM 6033 C CA . LEU B 1 335 ? 2.627 -55.094 -37.25 1 94.38 335 LEU B CA 1
ATOM 6034 C C . LEU B 1 335 ? 1.261 -55.594 -37.688 1 94.38 335 LEU B C 1
ATOM 6036 O O . LEU B 1 335 ? 0.532 -56.219 -36.906 1 94.38 335 LEU B O 1
ATOM 6040 N N . PRO B 1 336 ? 0.883 -55.375 -38.938 1 92.12 336 PRO B N 1
ATOM 6041 C CA . PRO B 1 336 ? -0.419 -55.844 -39.406 1 92.12 336 PRO B CA 1
ATOM 6042 C C . PRO B 1 336 ? -0.507 -57.375 -39.438 1 92.12 336 PRO B C 1
ATOM 6044 O O . PRO B 1 336 ? 0.497 -58.062 -39.688 1 92.12 336 PRO B O 1
ATOM 6047 N N . ALA B 1 337 ? -1.665 -57.969 -39.156 1 89.56 337 ALA B N 1
ATOM 6048 C CA . ALA B 1 337 ? -1.881 -59.406 -39.188 1 89.56 337 ALA B CA 1
ATOM 6049 C C . ALA B 1 337 ? -1.817 -59.906 -40.625 1 89.56 337 ALA B C 1
ATOM 6051 O O . ALA B 1 337 ? -1.307 -61 -40.875 1 89.56 337 ALA B O 1
ATOM 6052 N N . ASP B 1 338 ? -2.498 -59.219 -41.5 1 76.38 338 ASP B N 1
ATOM 6053 C CA . ASP B 1 338 ? -2.484 -59.625 -42.906 1 76.38 338 ASP B CA 1
ATOM 6054 C C . ASP B 1 338 ? -1.363 -58.938 -43.656 1 76.38 338 ASP B C 1
ATOM 6056 O O . ASP B 1 338 ? -1.354 -57.719 -43.781 1 76.38 338 ASP B O 1
ATOM 6060 N N . VAL B 1 339 ? -0.235 -59.562 -43.656 1 58.25 339 VAL B N 1
ATOM 6061 C CA . VAL B 1 339 ? 0.967 -59.062 -44.312 1 58.25 339 VAL B CA 1
ATOM 6062 C C . VAL B 1 339 ? 0.683 -58.812 -45.812 1 58.25 339 VAL B C 1
ATOM 6064 O O . VAL B 1 339 ? 1.437 -58.125 -46.469 1 58.25 339 VAL B O 1
ATOM 6067 N N . ILE B 1 340 ? -0.071 -59.656 -46.406 1 52.81 340 ILE B N 1
ATOM 6068 C CA . ILE B 1 340 ? -0.25 -59.5 -47.875 1 52.81 340 ILE B CA 1
ATOM 6069 C C . ILE B 1 340 ? -0.579 -58.062 -48.219 1 52.81 340 ILE B C 1
ATOM 6071 O O . ILE B 1 340 ? -0.212 -57.562 -49.281 1 52.81 340 ILE B O 1
ATOM 6075 N N . LEU B 1 341 ? -1.223 -57.438 -47.344 1 49.09 341 LEU B N 1
ATOM 6076 C CA . LEU B 1 341 ? -1.639 -56.062 -47.656 1 49.09 341 LEU B CA 1
ATOM 6077 C C . LEU B 1 341 ? -0.449 -55.125 -47.625 1 49.09 341 LEU B C 1
ATOM 6079 O O . LEU B 1 341 ? -0.541 -53.969 -48.094 1 49.09 341 LEU B O 1
ATOM 6083 N N . VAL B 1 342 ? 0.581 -55.469 -47.031 1 49.41 342 VAL B N 1
ATOM 6084 C CA . VAL B 1 342 ? 1.706 -54.562 -46.906 1 49.41 342 VAL B CA 1
ATOM 6085 C C . VAL B 1 342 ? 2.439 -54.438 -48.219 1 49.41 342 VAL B C 1
ATOM 6087 O O . VAL B 1 342 ? 3.205 -53.5 -48.438 1 49.41 342 VAL B O 1
ATOM 6090 N N . GLY B 1 343 ? 2.553 -55.5 -49.031 1 46.88 343 GLY B N 1
ATOM 6091 C CA . GLY B 1 343 ? 3.166 -55.344 -50.344 1 46.88 343 GLY B CA 1
ATOM 6092 C C . GLY B 1 343 ? 2.582 -54.156 -51.125 1 46.88 343 GLY B C 1
ATOM 6093 O O . GLY B 1 343 ? 3.156 -53.719 -52.125 1 46.88 343 GLY B O 1
ATOM 6094 N N . ASN B 1 344 ? 1.313 -54.125 -51.156 1 48.12 344 ASN B N 1
ATOM 6095 C CA . ASN B 1 344 ? 0.83 -52.938 -51.844 1 48.12 344 ASN B CA 1
ATOM 6096 C C . ASN B 1 344 ? 1.051 -51.688 -51.031 1 48.12 344 ASN B C 1
ATOM 6098 O O . ASN B 1 344 ? 0.143 -51.219 -50.344 1 48.12 344 ASN B O 1
ATOM 6102 N N . ARG B 1 345 ? 2.26 -51.469 -50.688 1 49.25 345 ARG B N 1
ATOM 6103 C CA . ARG B 1 345 ? 2.918 -50.438 -49.875 1 49.25 345 ARG B CA 1
ATOM 6104 C C . ARG B 1 345 ? 2.217 -49.094 -50 1 49.25 345 ARG B C 1
ATOM 6106 O O . ARG B 1 345 ? 2.326 -48.219 -49.125 1 49.25 345 ARG B O 1
ATOM 6113 N N . SER B 1 346 ? 1.749 -48.844 -51.188 1 50 346 SER B N 1
ATOM 6114 C CA . SER B 1 346 ? 1.254 -47.531 -51.594 1 50 346 SER B CA 1
ATOM 6115 C C . SER B 1 346 ? -0.051 -47.188 -50.875 1 50 346 SER B C 1
ATOM 6117 O O . SER B 1 346 ? -0.528 -46.062 -50.938 1 50 346 SER B O 1
ATOM 6119 N N . LYS B 1 347 ? -0.686 -48.219 -50.312 1 52.75 347 LYS B N 1
ATOM 6120 C CA . LYS B 1 347 ? -2.068 -47.938 -49.938 1 52.75 347 LYS B CA 1
ATOM 6121 C C . LYS B 1 347 ? -2.145 -47.312 -48.562 1 52.75 347 LYS B C 1
ATOM 6123 O O . LYS B 1 347 ? -3.174 -46.75 -48.156 1 52.75 347 LYS B O 1
ATOM 6128 N N . PHE B 1 348 ? -1.101 -47.562 -47.781 1 59.09 348 PHE B N 1
ATOM 6129 C CA . PHE B 1 348 ? -1.229 -46.906 -46.469 1 59.09 348 PHE B CA 1
ATOM 6130 C C . PHE B 1 348 ? -0.394 -45.625 -46.406 1 59.09 348 PHE B C 1
ATOM 6132 O O . PHE B 1 348 ? 0.666 -45.562 -47.031 1 59.09 348 PHE B O 1
ATOM 6139 N N . ASN B 1 349 ? -0.888 -44.688 -46.188 1 71 349 ASN B N 1
ATOM 6140 C CA . ASN B 1 349 ? -0.182 -43.406 -46.031 1 71 349 ASN B CA 1
ATOM 6141 C C . ASN B 1 349 ? 0.834 -43.5 -44.906 1 71 349 ASN B C 1
ATOM 6143 O O . ASN B 1 349 ? 1.093 -42.5 -44.219 1 71 349 ASN B O 1
ATOM 6147 N N . TYR B 1 350 ? 1.329 -44.969 -44.656 1 83.69 350 TYR B N 1
ATOM 6148 C CA . TYR B 1 350 ? 2.338 -45.094 -43.625 1 83.69 350 TYR B CA 1
ATOM 6149 C C . TYR B 1 350 ? 3.648 -45.625 -44.188 1 83.69 350 TYR B C 1
ATOM 6151 O O . TYR B 1 350 ? 3.648 -46.406 -45.125 1 83.69 350 TYR B O 1
ATOM 6159 N N . THR B 1 351 ? 4.789 -45.25 -43.625 1 85.31 351 THR B N 1
ATOM 6160 C CA . THR B 1 351 ? 6.094 -45.781 -43.969 1 85.31 351 THR B CA 1
ATOM 6161 C C . THR B 1 351 ? 6.301 -47.188 -43.375 1 85.31 351 THR B C 1
ATOM 6163 O O . THR B 1 351 ? 6.078 -47.375 -42.156 1 85.31 351 THR B O 1
ATOM 6166 N N . ALA B 1 352 ? 6.68 -48.156 -44.188 1 87.25 352 ALA B N 1
ATOM 6167 C CA . ALA B 1 352 ? 6.887 -49.531 -43.719 1 87.25 352 ALA B CA 1
ATOM 6168 C C . ALA B 1 352 ? 8.359 -49.781 -43.406 1 87.25 352 ALA B C 1
ATOM 6170 O O . ALA B 1 352 ? 9.242 -49.281 -44.094 1 87.25 352 ALA B O 1
ATOM 6171 N N . THR B 1 353 ? 8.602 -50.531 -42.344 1 88.75 353 THR B N 1
ATOM 6172 C CA . THR B 1 353 ? 9.961 -50.969 -42.031 1 88.75 353 THR B CA 1
ATOM 6173 C C . THR B 1 353 ? 10.297 -52.281 -42.719 1 88.75 353 THR B C 1
ATOM 6175 O O . THR B 1 353 ? 9.414 -52.969 -43.219 1 88.75 353 THR B O 1
ATOM 6178 N N . LYS B 1 354 ? 11.594 -52.656 -42.656 1 84.5 354 LYS B N 1
ATOM 6179 C CA . LYS B 1 354 ? 12.07 -53.844 -43.344 1 84.5 354 LYS B CA 1
ATOM 6180 C C . LYS B 1 354 ? 11.453 -55.094 -42.719 1 84.5 354 LYS B C 1
ATOM 6182 O O . LYS B 1 354 ? 11.203 -56.094 -43.406 1 84.5 354 LYS B O 1
ATOM 6187 N N . ASP B 1 355 ? 11.141 -54.969 -41.5 1 88.94 355 ASP B N 1
ATOM 6188 C CA . ASP B 1 355 ? 10.633 -56.156 -40.781 1 88.94 355 ASP B CA 1
ATOM 6189 C C . ASP B 1 355 ? 9.109 -56.156 -40.75 1 88.94 355 ASP B C 1
ATOM 6191 O O . ASP B 1 355 ? 8.5 -56.938 -40 1 88.94 355 ASP B O 1
ATOM 6195 N N . GLY B 1 356 ? 8.438 -55.312 -41.5 1 88.31 356 GLY B N 1
ATOM 6196 C CA . GLY B 1 356 ? 7.012 -55.406 -41.75 1 88.31 356 GLY B CA 1
ATOM 6197 C C . GLY B 1 356 ? 6.176 -54.5 -40.875 1 88.31 356 GLY B C 1
ATOM 6198 O O . GLY B 1 356 ? 4.945 -54.531 -40.938 1 88.31 356 GLY B O 1
ATOM 6199 N N . TYR B 1 357 ? 6.789 -53.719 -40.062 1 92.94 357 TYR B N 1
ATOM 6200 C CA . TYR B 1 357 ? 6.031 -52.781 -39.219 1 92.94 357 TYR B CA 1
ATOM 6201 C C . TYR B 1 357 ? 5.688 -51.531 -40.031 1 92.94 357 TYR B C 1
ATOM 6203 O O . TYR B 1 357 ? 6.402 -51.156 -40.969 1 92.94 357 TYR B O 1
ATOM 6211 N N . LEU B 1 358 ? 4.531 -50.938 -39.625 1 92.81 358 LEU B N 1
ATOM 6212 C CA . LEU B 1 358 ? 4.125 -49.625 -40.156 1 92.81 358 LEU B CA 1
ATOM 6213 C C . LEU B 1 358 ? 4.316 -48.531 -39.125 1 92.81 358 LEU B C 1
ATOM 6215 O O . LEU B 1 358 ? 3.842 -48.656 -37.969 1 92.81 358 LEU B O 1
ATOM 6219 N N . LYS B 1 359 ? 5.055 -47.531 -39.469 1 94.5 359 LYS B N 1
ATOM 6220 C CA . LYS B 1 359 ? 5.219 -46.375 -38.562 1 94.5 359 LYS B CA 1
ATOM 6221 C C . LYS B 1 359 ? 3.947 -45.531 -38.531 1 94.5 359 LYS B C 1
ATOM 6223 O O . LYS B 1 359 ? 3.598 -44.875 -39.5 1 94.5 359 LYS B O 1
ATOM 6228 N N . ILE B 1 360 ? 3.322 -45.531 -37.375 1 94.25 360 ILE B N 1
ATOM 6229 C CA . ILE B 1 360 ? 2.012 -44.906 -37.312 1 94.25 360 ILE B CA 1
ATOM 6230 C C . ILE B 1 360 ? 2.078 -43.625 -36.469 1 94.25 360 ILE B C 1
ATOM 6232 O O . ILE B 1 360 ? 1.123 -42.844 -36.438 1 94.25 360 ILE B O 1
ATOM 6236 N N . GLY B 1 361 ? 3.145 -43.438 -35.781 1 94.56 361 GLY B N 1
ATOM 6237 C CA . GLY B 1 361 ? 3.281 -42.25 -34.938 1 94.56 361 GLY B CA 1
ATOM 6238 C C . GLY B 1 361 ? 4.648 -42.125 -34.312 1 94.56 361 GLY B C 1
ATOM 6239 O O . GLY B 1 361 ? 5.551 -42.906 -34.594 1 94.56 361 GLY B O 1
ATOM 6240 N N . ALA B 1 362 ? 4.801 -41.062 -33.5 1 94.56 362 ALA B N 1
ATOM 6241 C CA . ALA B 1 362 ? 6.059 -40.812 -32.812 1 94.56 362 ALA B CA 1
ATOM 6242 C C . ALA B 1 362 ? 5.82 -40.094 -31.484 1 94.56 362 ALA B C 1
ATOM 6244 O O . ALA B 1 362 ? 4.797 -39.406 -31.312 1 94.56 362 ALA B O 1
ATOM 6245 N N . PHE B 1 363 ? 6.793 -40.281 -30.625 1 93.06 363 PHE B N 1
ATOM 6246 C CA . PHE B 1 363 ? 6.734 -39.562 -29.359 1 93.06 363 PHE B CA 1
ATOM 6247 C C . PHE B 1 363 ? 7.137 -38.094 -29.562 1 93.06 363 PHE B C 1
ATOM 6249 O O . PHE B 1 363 ? 8.07 -37.812 -30.312 1 93.06 363 PHE B O 1
ATOM 6256 N N . GLU B 1 364 ? 6.348 -37.25 -29.078 1 82.44 364 GLU B N 1
ATOM 6257 C CA . GLU B 1 364 ? 6.66 -35.844 -28.953 1 82.44 364 GLU B CA 1
ATOM 6258 C C . GLU B 1 364 ? 6.531 -35.375 -27.516 1 82.44 364 GLU B C 1
ATOM 6260 O O . GLU B 1 364 ? 5.453 -35.438 -26.922 1 82.44 364 GLU B O 1
ATOM 6265 N N . ASN B 1 365 ? 7.602 -34.969 -26.969 1 74.75 365 ASN B N 1
ATOM 6266 C CA . ASN B 1 365 ? 7.645 -34.5 -25.594 1 74.75 365 ASN B CA 1
ATOM 6267 C C . ASN B 1 365 ? 7.121 -35.562 -24.625 1 74.75 365 ASN B C 1
ATOM 6269 O O . ASN B 1 365 ? 6.309 -35.281 -23.75 1 74.75 365 ASN B O 1
ATOM 6273 N N . GLY B 1 366 ? 7.473 -36.781 -24.953 1 85.38 366 GLY B N 1
ATOM 6274 C CA . GLY B 1 366 ? 7.211 -37.875 -24.062 1 85.38 366 GLY B CA 1
ATOM 6275 C C . GLY B 1 366 ? 5.844 -38.5 -24.266 1 85.38 366 GLY B C 1
ATOM 6276 O O . GLY B 1 366 ? 5.473 -39.438 -23.562 1 85.38 366 GLY B O 1
ATOM 6277 N N . ILE B 1 367 ? 5.141 -37.969 -25.188 1 87.5 367 ILE B N 1
ATOM 6278 C CA . ILE B 1 367 ? 3.801 -38.5 -25.391 1 87.5 367 ILE B CA 1
ATOM 6279 C C . ILE B 1 367 ? 3.633 -38.938 -26.859 1 87.5 367 ILE B C 1
ATOM 6281 O O . ILE B 1 367 ? 4.121 -38.25 -27.766 1 87.5 367 ILE B O 1
ATOM 6285 N N . ALA B 1 368 ? 3.041 -40.094 -27.094 1 92.75 368 ALA B N 1
ATOM 6286 C CA . ALA B 1 368 ? 2.6 -40.562 -28.422 1 92.75 368 ALA B CA 1
ATOM 6287 C C . ALA B 1 368 ? 1.133 -40.969 -28.391 1 92.75 368 ALA B C 1
ATOM 6289 O O . ALA B 1 368 ? 0.75 -41.875 -27.641 1 92.75 368 ALA B O 1
ATOM 6290 N N . GLU B 1 369 ? 0.374 -40.25 -29.031 1 91.94 369 GLU B N 1
ATOM 6291 C CA . GLU B 1 369 ? -1.044 -40.562 -29.125 1 91.94 369 GLU B CA 1
ATOM 6292 C C . GLU B 1 369 ? -1.557 -40.438 -30.547 1 91.94 369 GLU B C 1
ATOM 6294 O O . GLU B 1 369 ? -1.039 -39.625 -31.312 1 91.94 369 GLU B O 1
ATOM 6299 N N . GLY B 1 370 ? -2.504 -41.312 -30.922 1 90.19 370 GLY B N 1
ATOM 6300 C CA . GLY B 1 370 ? -3.049 -41.25 -32.281 1 90.19 370 GLY B CA 1
ATOM 6301 C C . GLY B 1 370 ? -4.098 -42.312 -32.562 1 90.19 370 GLY B C 1
ATOM 6302 O O . GLY B 1 370 ? -4.406 -43.125 -31.688 1 90.19 370 GLY B O 1
ATOM 6303 N N . SER B 1 371 ? -4.676 -42.125 -33.781 1 91.56 371 SER B N 1
ATOM 6304 C CA . SER B 1 371 ? -5.613 -43.125 -34.281 1 91.56 371 SER B CA 1
ATOM 6305 C C . SER B 1 371 ? -4.977 -43.969 -35.375 1 91.56 371 SER B C 1
ATOM 6307 O O . SER B 1 371 ? -4.164 -43.469 -36.156 1 91.56 371 SER B O 1
ATOM 6309 N N . ILE B 1 372 ? -5.363 -45.156 -35.312 1 89.5 372 ILE B N 1
ATOM 6310 C CA . ILE B 1 372 ? -4.844 -46.062 -36.344 1 89.5 372 ILE B CA 1
ATOM 6311 C C . ILE B 1 372 ? -5.852 -46.188 -37.5 1 89.5 372 ILE B C 1
ATOM 6313 O O . ILE B 1 372 ? -7.031 -46.438 -37.25 1 89.5 372 ILE B O 1
ATOM 6317 N N . ASP B 1 373 ? -5.324 -45.906 -38.719 1 86.88 373 ASP B N 1
ATOM 6318 C CA . ASP B 1 373 ? -6.18 -46 -39.906 1 86.88 373 ASP B CA 1
ATOM 6319 C C . ASP B 1 373 ? -6.852 -47.375 -39.969 1 86.88 373 ASP B C 1
ATOM 6321 O O . ASP B 1 373 ? -6.188 -48.406 -39.844 1 86.88 373 ASP B O 1
ATOM 6325 N N . LEU B 1 374 ? -8.07 -47.406 -40.25 1 82 374 LEU B N 1
ATOM 6326 C CA . LEU B 1 374 ? -8.852 -48.625 -40.312 1 82 374 LEU B CA 1
ATOM 6327 C C . LEU B 1 374 ? -8.352 -49.531 -41.438 1 82 374 LEU B C 1
ATOM 6329 O O . LEU B 1 374 ? -8.523 -50.75 -41.344 1 82 374 LEU B O 1
ATOM 6333 N N . SER B 1 375 ? -7.797 -48.938 -42.344 1 82.19 375 SER B N 1
ATOM 6334 C CA . SER B 1 375 ? -7.332 -49.688 -43.5 1 82.19 375 SER B CA 1
ATOM 6335 C C . SER B 1 375 ? -6.195 -50.656 -43.094 1 82.19 375 SER B C 1
ATOM 6337 O O . SER B 1 375 ? -5.91 -51.594 -43.812 1 82.19 375 SER B O 1
ATOM 6339 N N . VAL B 1 376 ? -5.586 -50.406 -41.969 1 86.5 376 VAL B N 1
ATOM 6340 C CA . VAL B 1 376 ? -4.488 -51.25 -41.5 1 86.5 376 VAL B CA 1
ATOM 6341 C C . VAL B 1 376 ? -5.02 -52.625 -41.094 1 86.5 376 VAL B C 1
ATOM 6343 O O . VAL B 1 376 ? -4.312 -53.625 -41.188 1 86.5 376 VAL B O 1
ATOM 6346 N N . GLY B 1 377 ? -6.285 -52.656 -40.719 1 86.94 377 GLY B N 1
ATOM 6347 C CA . GLY B 1 377 ? -6.891 -53.906 -40.281 1 86.94 377 GLY B CA 1
ATOM 6348 C C . GLY B 1 377 ? -6.453 -54.344 -38.906 1 86.94 377 GLY B C 1
ATOM 6349 O O . GLY B 1 377 ? -6.195 -53.5 -38.031 1 86.94 377 GLY B O 1
ATOM 6350 N N . GLU B 1 378 ? -6.477 -55.656 -38.75 1 92.25 378 GLU B N 1
ATOM 6351 C CA . GLU B 1 378 ? -6.082 -56.188 -37.469 1 92.25 378 GLU B CA 1
ATOM 6352 C C . GLU B 1 378 ? -4.57 -56.125 -37.281 1 92.25 378 GLU B C 1
ATOM 6354 O O . GLU B 1 378 ? -3.811 -56.281 -38.219 1 92.25 378 GLU B O 1
ATOM 6359 N N . ILE B 1 379 ? -4.23 -55.906 -36.094 1 93.31 379 ILE B N 1
ATOM 6360 C CA . ILE B 1 379 ? -2.82 -55.719 -35.75 1 93.31 379 ILE B CA 1
ATOM 6361 C C . ILE B 1 379 ? -2.363 -56.844 -34.812 1 93.31 379 ILE B C 1
ATOM 6363 O O . ILE B 1 379 ? -3.1 -57.219 -33.906 1 93.31 379 ILE B O 1
ATOM 6367 N N . LEU B 1 380 ? -1.161 -57.312 -35.094 1 95.12 380 LEU B N 1
ATOM 6368 C CA . LEU B 1 380 ? -0.597 -58.375 -34.281 1 95.12 380 LEU B CA 1
ATOM 6369 C C . LEU B 1 380 ? 0.186 -57.812 -33.094 1 95.12 380 LEU B C 1
ATOM 6371 O O . LEU B 1 380 ? 0.216 -58.406 -32.031 1 95.12 380 LEU B O 1
ATOM 6375 N N . ALA B 1 381 ? 0.772 -56.688 -33.375 1 96.56 381 ALA B N 1
ATOM 6376 C CA . ALA B 1 381 ? 1.642 -56.156 -32.312 1 96.56 381 ALA B CA 1
ATOM 6377 C C . ALA B 1 381 ? 1.825 -54.656 -32.5 1 96.56 381 ALA B C 1
ATOM 6379 O O . ALA B 1 381 ? 1.668 -54.125 -33.594 1 96.56 381 ALA B O 1
ATOM 6380 N N . ILE B 1 382 ? 2.088 -53.969 -31.406 1 97.12 382 ILE B N 1
ATOM 6381 C CA . ILE B 1 382 ? 2.533 -52.594 -31.391 1 97.12 382 ILE B CA 1
ATOM 6382 C C . ILE B 1 382 ? 3.938 -52.5 -30.797 1 97.12 382 ILE B C 1
ATOM 6384 O O . ILE B 1 382 ? 4.238 -53.156 -29.797 1 97.12 382 ILE B O 1
ATOM 6388 N N . ARG B 1 383 ? 4.734 -51.75 -31.438 1 97.94 383 ARG B N 1
ATOM 6389 C CA . ARG B 1 383 ? 6.121 -51.625 -31 1 97.94 383 ARG B CA 1
ATOM 6390 C C . ARG B 1 383 ? 6.523 -50.156 -30.875 1 97.94 383 ARG B C 1
ATOM 6392 O O . ARG B 1 383 ? 6.176 -49.344 -31.719 1 97.94 383 ARG B O 1
ATOM 6399 N N . LEU B 1 384 ? 7.176 -49.875 -29.766 1 98.38 384 LEU B N 1
ATOM 6400 C CA . LEU B 1 384 ? 7.891 -48.594 -29.594 1 98.38 384 LEU B CA 1
ATOM 6401 C C . LEU B 1 384 ? 9.375 -48.781 -29.906 1 98.38 384 LEU B C 1
ATOM 6403 O O . LEU B 1 384 ? 10.07 -49.5 -29.203 1 98.38 384 LEU B O 1
ATOM 6407 N N . LEU B 1 385 ? 9.797 -48.031 -30.953 1 98 385 LEU B N 1
ATOM 6408 C CA . LEU B 1 385 ? 11.172 -48.25 -31.391 1 98 385 LEU B CA 1
ATOM 6409 C C . LEU B 1 385 ? 12 -46.969 -31.141 1 98 385 LEU B C 1
ATOM 6411 O O . LEU B 1 385 ? 11.641 -45.906 -31.625 1 98 385 LEU B O 1
ATOM 6415 N N . VAL B 1 386 ? 13.102 -47.125 -30.406 1 97.5 386 VAL B N 1
ATOM 6416 C CA . VAL B 1 386 ? 14.023 -46.031 -30.141 1 97.5 386 VAL B CA 1
ATOM 6417 C C . VAL B 1 386 ? 14.977 -45.844 -31.312 1 97.5 386 VAL B C 1
ATOM 6419 O O . VAL B 1 386 ? 15.664 -46.781 -31.719 1 97.5 386 VAL B O 1
ATOM 6422 N N . ASN B 1 387 ? 15 -44.594 -31.797 1 96.5 387 ASN B N 1
ATOM 6423 C CA . ASN B 1 387 ? 15.742 -44.375 -33.031 1 96.5 387 ASN B CA 1
ATOM 6424 C C . ASN B 1 387 ? 17.109 -43.75 -32.75 1 96.5 387 ASN B C 1
ATOM 6426 O O . ASN B 1 387 ? 18 -43.781 -33.625 1 96.5 387 ASN B O 1
ATOM 6430 N N . SER B 1 388 ? 17.281 -43.125 -31.609 1 96.31 388 SER B N 1
ATOM 6431 C CA . SER B 1 388 ? 18.547 -42.531 -31.219 1 96.31 388 SER B CA 1
ATOM 6432 C C . SER B 1 388 ? 18.844 -42.75 -29.734 1 96.31 388 SER B C 1
ATOM 6434 O O . SER B 1 388 ? 17.922 -43.031 -28.953 1 96.31 388 SER B O 1
ATOM 6436 N N . ASP B 1 389 ? 20.141 -42.625 -29.422 1 95.5 389 ASP B N 1
ATOM 6437 C CA . ASP B 1 389 ? 20.516 -42.781 -28.016 1 95.5 389 ASP B CA 1
ATOM 6438 C C . ASP B 1 389 ? 19.844 -41.688 -27.156 1 95.5 389 ASP B C 1
ATOM 6440 O O . ASP B 1 389 ? 19.812 -40.531 -27.531 1 95.5 389 ASP B O 1
ATOM 6444 N N . SER B 1 390 ? 19.281 -42.188 -26.078 1 91.75 390 SER B N 1
ATOM 6445 C CA . SER B 1 390 ? 18.609 -41.281 -25.172 1 91.75 390 SER B CA 1
ATOM 6446 C C . SER B 1 390 ? 19.562 -40.75 -24.094 1 91.75 390 SER B C 1
ATOM 6448 O O . SER B 1 390 ? 20.344 -41.531 -23.547 1 91.75 390 SER B O 1
ATOM 6450 N N . PRO B 1 391 ? 19.594 -39.5 -23.875 1 86.56 391 PRO B N 1
ATOM 6451 C CA . PRO B 1 391 ? 20.422 -38.938 -22.812 1 86.56 391 PRO B CA 1
ATOM 6452 C C . PRO B 1 391 ? 19.812 -39.156 -21.422 1 86.56 391 PRO B C 1
ATOM 6454 O O . PRO B 1 391 ? 20.453 -38.844 -20.406 1 86.56 391 PRO B O 1
ATOM 6457 N N . VAL B 1 392 ? 18.594 -39.656 -21.281 1 87.19 392 VAL B N 1
ATOM 6458 C CA . VAL B 1 392 ? 17.906 -39.781 -20.016 1 87.19 392 VAL B CA 1
ATOM 6459 C C . VAL B 1 392 ? 17.312 -41.188 -19.891 1 87.19 392 VAL B C 1
ATOM 6461 O O . VAL B 1 392 ? 17.203 -41.906 -20.891 1 87.19 392 VAL B O 1
ATOM 6464 N N . TRP B 1 393 ? 17 -41.469 -18.594 1 91.5 393 TRP B N 1
ATOM 6465 C CA . TRP B 1 393 ? 16.25 -42.688 -18.344 1 91.5 393 TRP B CA 1
ATOM 6466 C C . TRP B 1 393 ? 14.844 -42.625 -18.922 1 91.5 393 TRP B C 1
ATOM 6468 O O . TRP B 1 393 ? 14.422 -41.562 -19.391 1 91.5 393 TRP B O 1
ATOM 6478 N N . ALA B 1 394 ? 14.211 -43.781 -19.016 1 94.31 394 ALA B N 1
ATOM 6479 C CA . ALA B 1 394 ? 12.883 -43.781 -19.625 1 94.31 394 ALA B CA 1
ATOM 6480 C C . ALA B 1 394 ? 11.852 -44.406 -18.672 1 94.31 394 ALA B C 1
ATOM 6482 O O . ALA B 1 394 ? 12.086 -45.469 -18.078 1 94.31 394 ALA B O 1
ATOM 6483 N N . ILE B 1 395 ? 10.852 -43.625 -18.469 1 94.31 395 ILE B N 1
ATOM 6484 C CA . ILE B 1 395 ? 9.68 -44.094 -17.734 1 94.31 395 ILE B CA 1
ATOM 6485 C C . ILE B 1 395 ? 8.477 -44.156 -18.688 1 94.31 395 ILE B C 1
ATOM 6487 O O . ILE B 1 395 ? 8.281 -43.25 -19.5 1 94.31 395 ILE B O 1
ATOM 6491 N N . LEU B 1 396 ? 7.762 -45.312 -18.703 1 96.25 396 LEU B N 1
ATOM 6492 C CA . LEU B 1 396 ? 6.422 -45.375 -19.266 1 96.25 396 LEU B CA 1
ATOM 6493 C C . LEU B 1 396 ? 5.363 -45.406 -18.172 1 96.25 396 LEU B C 1
ATOM 6495 O O . LEU B 1 396 ? 5.348 -46.312 -17.344 1 96.25 396 LEU B O 1
ATOM 6499 N N . SER B 1 397 ? 4.57 -44.375 -18.125 1 93.25 397 SER B N 1
ATOM 6500 C CA . SER B 1 397 ? 3.67 -44.219 -17 1 93.25 397 SER B CA 1
ATOM 6501 C C . SER B 1 397 ? 2.217 -44.406 -17.406 1 93.25 397 SER B C 1
ATOM 6503 O O . SER B 1 397 ? 1.326 -44.469 -16.562 1 93.25 397 SER B O 1
ATOM 6505 N N . GLU B 1 398 ? 1.925 -44.531 -18.672 1 93.56 398 GLU B N 1
ATOM 6506 C CA . GLU B 1 398 ? 0.565 -44.75 -19.156 1 93.56 398 GLU B CA 1
ATOM 6507 C C . GLU B 1 398 ? 0.564 -45.469 -20.5 1 93.56 398 GLU B C 1
ATOM 6509 O O . GLU B 1 398 ? 1.292 -45.094 -21.422 1 93.56 398 GLU B O 1
ATOM 6514 N N . VAL B 1 399 ? -0.183 -46.531 -20.562 1 96.19 399 VAL B N 1
ATOM 6515 C CA . VAL B 1 399 ? -0.445 -47.281 -21.781 1 96.19 399 VAL B CA 1
ATOM 6516 C C . VAL B 1 399 ? -1.948 -47.469 -21.953 1 96.19 399 VAL B C 1
ATOM 6518 O O . VAL B 1 399 ? -2.59 -48.125 -21.109 1 96.19 399 VAL B O 1
ATOM 6521 N N . SER B 1 400 ? -2.418 -46.875 -22.984 1 94.81 400 SER B N 1
ATOM 6522 C CA . SER B 1 400 ? -3.844 -47.031 -23.266 1 94.81 400 SER B CA 1
ATOM 6523 C C . SER B 1 400 ? -4.082 -47.438 -24.703 1 94.81 400 SER B C 1
ATOM 6525 O O . SER B 1 400 ? -3.723 -46.719 -25.641 1 94.81 400 SER B O 1
ATOM 6527 N N . LEU B 1 401 ? -4.711 -48.625 -24.953 1 94.44 401 LEU B N 1
ATOM 6528 C CA . LEU B 1 401 ? -5.09 -49.125 -26.281 1 94.44 401 LEU B CA 1
ATOM 6529 C C . LEU B 1 401 ? -6.602 -49.344 -26.375 1 94.44 401 LEU B C 1
ATOM 6531 O O . LEU B 1 401 ? -7.172 -50.156 -25.656 1 94.44 401 LEU B O 1
ATOM 6535 N N . LEU B 1 402 ? -7.18 -48.531 -27.188 1 92.5 402 LEU B N 1
ATOM 6536 C CA . LEU B 1 402 ? -8.617 -48.656 -27.375 1 92.5 402 LEU B CA 1
ATOM 6537 C C . LEU B 1 402 ? -8.945 -49.594 -28.531 1 92.5 402 LEU B C 1
ATOM 6539 O O . LEU B 1 402 ? -8.539 -49.344 -29.672 1 92.5 402 LEU B O 1
ATOM 6543 N N . ILE B 1 403 ? -9.672 -50.625 -28.281 1 90.81 403 ILE B N 1
ATOM 6544 C CA . ILE B 1 403 ? -10.008 -51.625 -29.281 1 90.81 403 ILE B CA 1
ATOM 6545 C C . ILE B 1 403 ? -11.422 -51.375 -29.812 1 90.81 403 ILE B C 1
ATOM 6547 O O . ILE B 1 403 ? -12.312 -51 -29.062 1 90.81 403 ILE B O 1
ATOM 6551 N N . LYS B 1 404 ? -11.555 -51.312 -31.141 1 80.25 404 LYS B N 1
ATOM 6552 C CA . LYS B 1 404 ? -12.891 -51.25 -31.719 1 80.25 404 LYS B CA 1
ATOM 6553 C C . LYS B 1 404 ? -13.719 -52.469 -31.391 1 80.25 404 LYS B C 1
ATOM 6555 O O . LYS B 1 404 ? -13.25 -53.594 -31.547 1 80.25 404 LYS B O 1
ATOM 6560 N N . ALA B 1 405 ? -14.867 -52.375 -30.547 1 63.75 405 ALA B N 1
ATOM 6561 C CA . ALA B 1 405 ? -15.805 -53.438 -30.234 1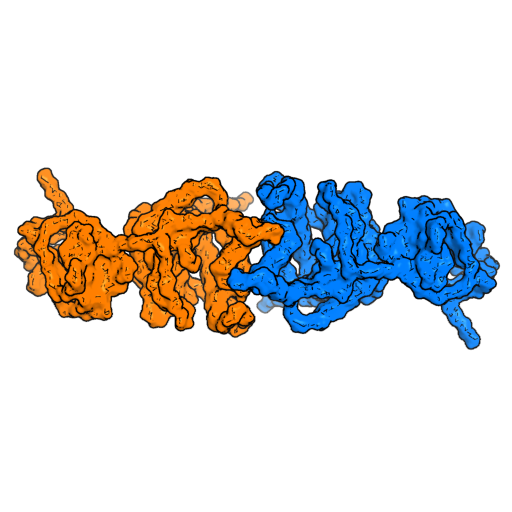 63.75 405 ALA B CA 1
ATOM 6562 C C . ALA B 1 405 ? -16.344 -54.094 -31.5 1 63.75 405 ALA B C 1
ATOM 6564 O O . ALA B 1 405 ? -16.656 -53.406 -32.469 1 63.75 405 ALA B O 1
ATOM 6565 N N . LEU B 1 406 ? -15.82 -55.25 -31.828 1 50.66 406 LEU B N 1
ATOM 6566 C CA . LEU B 1 406 ? -16.547 -56 -32.875 1 50.66 406 LEU B CA 1
ATOM 6567 C C . LEU B 1 406 ? -18.047 -55.969 -32.594 1 50.66 406 LEU B C 1
ATOM 6569 O O . LEU B 1 406 ? -18.469 -56.25 -31.469 1 50.66 406 LEU B O 1
ATOM 6573 N N . LEU B 1 407 ? -18.797 -55.031 -33.094 1 40.41 407 LEU B N 1
ATOM 6574 C CA . LEU B 1 407 ? -20.203 -55.375 -33.125 1 40.41 407 LEU B CA 1
ATOM 6575 C C . LEU B 1 407 ? -20.375 -56.875 -33.469 1 40.41 407 LEU B C 1
ATOM 6577 O O . LEU B 1 407 ? -19.875 -57.344 -34.469 1 40.41 407 LEU B O 1
ATOM 6581 N N . ASP B 1 408 ? -20.484 -57.719 -32.438 1 35.28 408 ASP B N 1
ATOM 6582 C CA . ASP B 1 408 ? -21.219 -58.906 -32.844 1 35.28 408 ASP B CA 1
ATOM 6583 C C . ASP B 1 408 ? -22.453 -58.531 -33.656 1 35.28 408 ASP B C 1
ATOM 6585 O O . ASP B 1 408 ? -23.156 -57.594 -33.344 1 35.28 408 ASP B O 1
#